Protein AF-A0A8T3YTG3-F1 (afdb_monomer_lite)

Structure (mmCIF, N/CA/C/O backbone):
data_AF-A0A8T3YTG3-F1
#
_entry.id   AF-A0A8T3YTG3-F1
#
loop_
_atom_site.group_PDB
_atom_site.id
_atom_site.type_symbol
_atom_site.label_atom_id
_atom_site.label_alt_id
_atom_site.label_comp_id
_atom_site.label_asym_id
_atom_site.label_entity_id
_atom_site.label_seq_id
_atom_site.pdbx_PDB_ins_code
_atom_site.Cartn_x
_atom_site.Cartn_y
_atom_site.Cartn_z
_atom_site.occupancy
_atom_site.B_iso_or_equiv
_atom_site.auth_seq_id
_atom_site.auth_comp_id
_atom_site.auth_asym_id
_atom_site.auth_atom_id
_atom_site.pdbx_PDB_model_num
ATOM 1 N N . MET A 1 1 ? -49.023 -26.555 63.565 1.00 47.06 1 MET A N 1
ATOM 2 C CA . MET A 1 1 ? -48.400 -25.365 62.937 1.00 47.06 1 MET A CA 1
ATOM 3 C C . MET A 1 1 ? -47.013 -25.711 62.365 1.00 47.06 1 MET A C 1
ATOM 5 O O . MET A 1 1 ? -46.009 -25.366 62.971 1.00 47.06 1 MET A O 1
ATOM 9 N N . LYS A 1 2 ? -46.933 -26.448 61.241 1.00 44.59 2 LYS A N 1
ATOM 10 C CA . LYS A 1 2 ? -45.644 -26.878 60.630 1.00 44.59 2 LYS A CA 1
ATOM 11 C C . LYS A 1 2 ? -45.551 -26.744 59.096 1.00 44.59 2 LYS A C 1
ATOM 13 O O . LYS A 1 2 ? -44.455 -26.832 58.564 1.00 44.59 2 LYS A O 1
ATOM 18 N N . ILE A 1 3 ? -46.664 -26.497 58.399 1.00 46.91 3 ILE A N 1
ATOM 19 C CA . ILE A 1 3 ? -46.746 -26.531 56.923 1.00 46.91 3 ILE A CA 1
ATOM 20 C C . ILE A 1 3 ? -46.337 -25.188 56.279 1.00 46.91 3 ILE A C 1
ATOM 22 O O . ILE A 1 3 ? -45.762 -25.158 55.195 1.00 46.91 3 ILE A O 1
ATOM 26 N N . THR A 1 4 ? -46.546 -24.063 56.969 1.00 46.50 4 THR A N 1
ATOM 27 C CA . THR A 1 4 ? -46.315 -22.708 56.431 1.00 46.50 4 THR A CA 1
ATOM 28 C C . THR A 1 4 ? -44.846 -22.311 56.249 1.00 46.50 4 THR A C 1
ATOM 30 O O . THR A 1 4 ? -44.582 -21.366 55.514 1.00 46.50 4 THR A O 1
ATOM 33 N N . LYS A 1 5 ? -43.874 -23.013 56.858 1.00 44.62 5 LYS A N 1
ATOM 34 C CA . LYS A 1 5 ? -42.444 -22.707 56.640 1.00 44.62 5 LYS A CA 1
ATOM 35 C C . LYS A 1 5 ? -41.879 -23.293 55.340 1.00 44.62 5 LYS A C 1
ATOM 37 O O . LYS A 1 5 ? -41.074 -22.621 54.712 1.00 44.62 5 LYS A O 1
ATOM 42 N N . GLN A 1 6 ? -42.311 -24.482 54.903 1.00 47.12 6 GLN A N 1
ATOM 43 C CA . GLN A 1 6 ? -41.781 -25.099 53.673 1.00 47.12 6 GLN A CA 1
ATOM 44 C C . GLN A 1 6 ? -42.196 -24.346 52.402 1.00 47.12 6 GLN A C 1
ATOM 46 O O . GLN A 1 6 ? -41.365 -24.148 51.519 1.00 47.12 6 GLN A O 1
ATOM 51 N N . PHE A 1 7 ? -43.439 -23.857 52.327 1.00 45.62 7 PHE A N 1
ATOM 52 C CA . PHE A 1 7 ? -43.899 -23.077 51.171 1.00 45.62 7 PHE A CA 1
ATOM 53 C C . PHE A 1 7 ? -43.106 -21.780 50.968 1.00 45.62 7 PHE A C 1
ATOM 55 O O . PHE A 1 7 ? -42.793 -21.435 49.831 1.00 45.62 7 PHE A O 1
ATOM 62 N N . LEU A 1 8 ? -42.730 -21.088 52.050 1.00 44.91 8 LEU A N 1
ATOM 63 C CA . LEU A 1 8 ? -41.993 -19.827 51.948 1.00 44.91 8 LEU A CA 1
ATOM 64 C C . LEU A 1 8 ? -40.559 -20.032 51.427 1.00 44.91 8 LEU A C 1
ATOM 66 O O . LEU A 1 8 ? -40.080 -19.223 50.640 1.00 44.91 8 LEU A O 1
ATOM 70 N N . THR A 1 9 ? -39.899 -21.133 51.811 1.00 47.62 9 THR A N 1
ATOM 71 C CA . THR A 1 9 ? -38.562 -21.490 51.301 1.00 47.62 9 THR A CA 1
ATOM 72 C C . THR A 1 9 ? -38.603 -21.936 49.839 1.00 47.62 9 THR A C 1
ATOM 74 O O . THR A 1 9 ? -37.709 -21.596 49.072 1.00 47.62 9 THR A O 1
ATOM 77 N N . ILE A 1 10 ? -39.648 -22.661 49.424 1.00 50.94 10 ILE A N 1
ATOM 78 C CA . ILE A 1 10 ? -39.820 -23.052 48.017 1.00 50.94 10 ILE A CA 1
ATOM 79 C C . ILE A 1 10 ? -40.062 -21.813 47.145 1.00 50.94 10 ILE A C 1
ATOM 81 O O . ILE A 1 10 ? -39.463 -21.709 46.079 1.00 50.94 10 ILE A O 1
ATOM 85 N N . PHE A 1 11 ? -40.859 -20.841 47.604 1.00 43.41 11 PHE A N 1
ATOM 86 C CA . PHE A 1 11 ? -41.099 -19.612 46.840 1.00 43.41 11 PHE A CA 1
ATOM 87 C C . PHE A 1 11 ? -39.846 -18.735 46.697 1.00 43.41 11 PHE A C 1
ATOM 89 O O . PHE A 1 11 ? -39.606 -18.214 45.610 1.00 43.41 11 PHE A O 1
ATOM 96 N N . THR A 1 12 ? -39.009 -18.600 47.736 1.00 46.00 12 THR A N 1
ATOM 97 C CA . THR A 1 12 ? -37.739 -17.863 47.599 1.00 46.00 12 THR A CA 1
ATOM 98 C C . THR A 1 12 ? -36.727 -18.598 46.724 1.00 46.00 12 THR A C 1
ATOM 100 O O . THR A 1 12 ? -36.060 -17.948 45.925 1.00 46.00 12 THR A O 1
ATOM 103 N N . ILE A 1 13 ? -36.647 -19.932 46.794 1.00 46.16 13 ILE A N 1
ATOM 104 C CA . ILE A 1 13 ? -35.801 -20.723 45.885 1.00 46.16 13 ILE A CA 1
ATOM 105 C C . ILE A 1 13 ? -36.278 -20.578 44.433 1.00 46.16 13 ILE A C 1
ATOM 107 O O . ILE A 1 13 ? -35.456 -20.339 43.552 1.00 46.16 13 ILE A O 1
ATOM 111 N N . LEU A 1 14 ? -37.589 -20.631 44.172 1.00 42.22 14 LEU A N 1
ATOM 112 C CA . LEU A 1 14 ? -38.132 -20.461 42.822 1.00 42.22 14 LEU A CA 1
ATOM 113 C C . LEU A 1 14 ? -37.836 -19.057 42.261 1.00 42.22 14 LEU A C 1
ATOM 115 O O . LEU A 1 14 ? -37.413 -18.939 41.114 1.00 42.22 14 LEU A O 1
ATOM 119 N N . PHE A 1 15 ? -37.961 -18.011 43.089 1.00 38.59 15 PHE A N 1
ATOM 120 C CA . PHE A 1 15 ? -37.660 -16.626 42.698 1.00 38.59 15 PHE A CA 1
ATOM 121 C C . PHE A 1 15 ? -36.154 -16.364 42.479 1.00 38.59 15 PHE A C 1
ATOM 123 O O . PHE A 1 15 ? -35.782 -15.496 41.686 1.00 38.59 15 PHE A O 1
ATOM 130 N N . PHE A 1 16 ? -35.275 -17.127 43.142 1.00 36.91 16 PHE A N 1
ATOM 131 C CA . PHE A 1 16 ? -33.832 -17.123 42.869 1.00 36.91 16 PHE A CA 1
ATOM 132 C C . PHE A 1 16 ? -33.464 -17.929 41.612 1.00 36.91 16 PHE A C 1
ATOM 134 O O . PHE A 1 16 ? -32.573 -17.514 40.876 1.00 36.91 16 PHE A O 1
ATOM 141 N N . ILE A 1 17 ? -34.167 -19.025 41.306 1.00 38.19 17 ILE A N 1
ATOM 142 C CA . ILE A 1 17 ? -33.949 -19.805 40.073 1.00 38.19 17 ILE A CA 1
ATOM 143 C C . ILE A 1 17 ? -34.441 -19.039 38.833 1.00 38.19 17 ILE A C 1
ATOM 145 O O . ILE A 1 17 ? -33.806 -19.114 37.785 1.00 38.19 17 ILE A O 1
ATOM 149 N N . THR A 1 18 ? -35.465 -18.184 38.946 1.00 36.81 18 THR A N 1
ATOM 150 C CA . THR A 1 18 ? -35.810 -17.203 37.892 1.00 36.81 18 THR A CA 1
ATOM 151 C C . THR A 1 18 ? -34.796 -16.057 37.743 1.00 36.81 18 THR A C 1
ATOM 153 O O . THR A 1 18 ? -34.987 -15.180 36.906 1.00 36.81 18 THR A O 1
ATOM 156 N N . LYS A 1 19 ? -33.703 -16.066 38.521 1.00 36.28 19 LYS A N 1
ATOM 157 C CA . LYS A 1 19 ? -32.483 -15.282 38.273 1.00 36.28 19 LYS A CA 1
ATOM 158 C C . LYS A 1 19 ? -31.344 -16.106 37.653 1.00 36.28 19 LYS A C 1
ATOM 160 O O . LYS A 1 19 ? -30.201 -15.650 37.642 1.00 36.28 19 LYS A O 1
ATOM 165 N N . LEU A 1 20 ? -31.656 -17.258 37.045 1.00 38.88 20 LEU A N 1
ATOM 166 C CA . LEU A 1 20 ? -30.907 -17.724 35.876 1.00 38.88 20 LEU A CA 1
ATOM 167 C C . LEU A 1 20 ? -30.764 -16.544 34.912 1.00 38.88 20 LEU A C 1
ATOM 169 O O . LEU A 1 20 ? -31.762 -15.977 34.464 1.00 38.88 20 LEU A O 1
ATOM 173 N N . ALA A 1 21 ? -29.525 -16.138 34.650 1.00 38.12 21 ALA A N 1
ATOM 174 C CA . ALA A 1 21 ? -29.268 -15.010 33.778 1.00 38.12 21 ALA A CA 1
ATOM 175 C C . ALA A 1 21 ? -29.771 -15.349 32.372 1.00 38.12 21 ALA A C 1
ATOM 177 O O . ALA A 1 21 ? -29.216 -16.217 31.699 1.00 38.12 21 ALA A O 1
ATOM 178 N N . TYR A 1 22 ? -30.793 -14.621 31.918 1.00 37.59 22 TYR A N 1
ATOM 179 C CA . TYR A 1 22 ? -31.022 -14.433 30.493 1.00 37.59 22 TYR A CA 1
ATOM 180 C C . TYR A 1 22 ? -29.794 -13.688 29.964 1.00 37.59 22 TYR A C 1
ATOM 182 O O . TYR A 1 22 ? -29.733 -12.458 29.995 1.00 37.59 22 TYR A O 1
ATOM 190 N N . ALA A 1 23 ? -28.779 -14.443 29.543 1.00 42.31 23 ALA A N 1
ATOM 191 C CA . ALA A 1 23 ? -27.712 -13.918 28.715 1.00 42.31 23 ALA A CA 1
ATOM 192 C C . ALA A 1 23 ? -28.396 -13.411 27.446 1.00 42.31 23 ALA A C 1
ATOM 194 O O . ALA A 1 23 ? -28.844 -14.207 26.621 1.00 42.31 23 ALA A O 1
ATOM 195 N N . GLN A 1 24 ? -28.580 -12.091 27.350 1.00 53.31 24 GLN A N 1
ATOM 196 C CA . GLN A 1 24 ? -29.178 -11.483 26.172 1.00 53.31 24 GLN A CA 1
ATOM 197 C C . GLN A 1 24 ? -28.275 -11.828 24.995 1.00 53.31 24 GLN A C 1
ATOM 199 O O . GLN A 1 24 ? -27.130 -11.384 24.924 1.00 53.31 24 GLN A O 1
ATOM 204 N N . THR A 1 25 ? -28.780 -12.685 24.112 1.00 66.44 25 THR A N 1
ATOM 205 C CA . THR A 1 25 ? -28.073 -13.116 22.914 1.00 66.44 25 THR A CA 1
ATOM 206 C C . THR A 1 25 ? -27.823 -11.883 22.063 1.00 66.44 25 THR A C 1
ATOM 208 O O . THR A 1 25 ? -28.763 -11.318 21.506 1.00 66.44 25 THR A O 1
ATOM 211 N N . LEU A 1 26 ? -26.564 -11.449 22.021 1.00 84.69 26 LEU A N 1
ATOM 212 C CA . LEU A 1 26 ? -26.115 -10.331 21.204 1.00 84.69 26 LEU A CA 1
ATOM 213 C C . LEU A 1 26 ? -26.542 -10.558 19.748 1.00 84.69 26 LEU A C 1
ATOM 215 O O . LEU A 1 26 ? -26.247 -11.602 19.167 1.00 84.69 26 LEU A O 1
ATOM 219 N N . ASP A 1 27 ? -27.257 -9.575 19.205 1.00 92.50 27 ASP A N 1
ATOM 220 C CA . ASP A 1 27 ? -27.875 -9.591 17.881 1.00 92.50 27 ASP A CA 1
ATOM 221 C C . ASP A 1 27 ? -27.455 -8.328 17.114 1.00 92.50 27 ASP A C 1
ATOM 223 O O . ASP A 1 27 ? -27.434 -7.227 17.675 1.00 92.50 27 ASP A O 1
ATOM 227 N N . LEU A 1 28 ? -27.112 -8.480 15.833 1.00 93.69 28 LEU A N 1
ATOM 228 C CA . LEU A 1 28 ? -26.649 -7.395 14.966 1.00 93.69 28 LEU A CA 1
ATOM 229 C C . LEU A 1 28 ? -27.681 -6.266 14.783 1.00 93.69 28 LEU A C 1
ATOM 231 O O . LEU A 1 28 ? -27.285 -5.139 14.495 1.00 93.69 28 LEU A O 1
ATOM 235 N N . SER A 1 29 ? -28.973 -6.508 15.030 1.00 92.25 29 SER A N 1
ATOM 236 C CA . SER A 1 29 ? -30.003 -5.453 15.054 1.00 92.25 29 SER A CA 1
ATOM 237 C C . SER A 1 29 ? -29.817 -4.446 16.193 1.00 92.25 29 SER A C 1
ATOM 239 O O . SER A 1 29 ? -30.365 -3.345 16.142 1.00 92.25 29 SER A O 1
ATOM 241 N N . GLY A 1 30 ? -29.007 -4.787 17.200 1.00 90.50 30 GLY A N 1
ATOM 242 C CA . GLY A 1 30 ? -28.564 -3.871 18.246 1.00 90.50 30 GLY A CA 1
ATOM 243 C C . GLY A 1 30 ? -27.401 -2.959 17.842 1.00 90.50 30 GLY A C 1
ATOM 244 O O . GLY A 1 30 ? -26.996 -2.133 18.657 1.00 90.50 30 GLY A O 1
ATOM 245 N N . TYR A 1 31 ? -26.831 -3.086 16.636 1.00 93.44 31 TYR A N 1
ATOM 246 C CA . TYR A 1 31 ? -25.684 -2.285 16.192 1.00 93.44 31 TYR A CA 1
ATOM 247 C C . TYR A 1 31 ? -26.068 -0.828 15.864 1.00 93.44 31 TYR A C 1
ATOM 249 O O . TYR A 1 31 ? -27.138 -0.582 15.304 1.00 93.44 31 TYR A O 1
ATOM 257 N N . PRO A 1 32 ? -25.215 0.172 16.176 1.00 94.00 32 PRO A N 1
ATOM 258 C CA . PRO A 1 32 ? -23.965 0.112 16.950 1.00 94.00 32 PRO A CA 1
ATOM 259 C C . PRO A 1 32 ? -24.158 0.199 18.478 1.00 94.00 32 PRO A C 1
ATOM 261 O O . PRO A 1 32 ? -23.191 0.389 19.208 1.00 94.00 32 PRO A O 1
ATOM 264 N N . GLY A 1 33 ? -25.388 0.085 18.985 1.00 92.25 33 GLY A N 1
ATOM 265 C CA . GLY A 1 33 ? -25.751 0.313 20.388 1.00 92.25 33 GLY A CA 1
ATOM 266 C C . GLY A 1 33 ? -25.010 -0.544 21.423 1.00 92.25 33 GLY A C 1
ATOM 267 O O . GLY A 1 33 ? -24.739 -0.040 22.508 1.00 92.25 33 GLY A O 1
ATOM 268 N N . MET A 1 34 ? -24.595 -1.779 21.104 1.00 92.38 34 MET A N 1
ATOM 269 C CA . MET A 1 34 ? -23.762 -2.590 22.019 1.00 92.38 34 MET A CA 1
ATOM 270 C C . MET A 1 34 ? -22.355 -2.010 22.266 1.00 92.38 34 MET A C 1
ATOM 272 O O . MET A 1 34 ? -21.657 -2.429 23.190 1.00 92.38 34 MET A O 1
ATOM 276 N N . PHE A 1 35 ? -21.946 -1.030 21.458 1.00 94.75 35 PHE A N 1
ATOM 277 C CA . PHE A 1 35 ? -20.696 -0.288 21.590 1.00 94.75 35 PHE A CA 1
ATOM 278 C C . PHE A 1 35 ? -20.887 1.108 22.196 1.00 94.75 35 PHE A C 1
ATOM 280 O O . PHE A 1 35 ? -19.956 1.904 22.172 1.00 94.75 35 PHE A O 1
ATOM 287 N N . VAL A 1 36 ? -22.063 1.427 22.746 1.00 92.75 36 VAL A N 1
ATOM 288 C CA . VAL A 1 36 ? -22.362 2.741 23.336 1.00 92.75 36 VAL A CA 1
ATOM 289 C C . VAL A 1 36 ? -22.546 2.600 24.847 1.00 92.75 36 VAL A C 1
ATOM 291 O O . VAL A 1 36 ? -23.324 1.770 25.316 1.00 92.75 36 VAL A O 1
ATOM 294 N N . ARG A 1 37 ? -21.823 3.405 25.632 1.00 89.38 37 ARG A N 1
ATOM 295 C CA . ARG A 1 37 ? -21.973 3.459 27.096 1.00 89.38 37 ARG A CA 1
ATOM 296 C C . ARG A 1 37 ? -23.214 4.262 27.502 1.00 89.38 37 ARG A C 1
ATOM 298 O O . ARG A 1 37 ? -23.801 4.993 26.710 1.00 89.38 37 ARG A O 1
ATOM 305 N N . SER A 1 38 ? -23.585 4.184 28.780 1.00 87.38 38 SER A N 1
ATOM 306 C CA . SER A 1 38 ? -24.724 4.918 29.359 1.00 87.38 38 SER A CA 1
ATOM 307 C C . SER A 1 38 ? -24.604 6.449 29.314 1.00 87.38 38 SER A C 1
ATOM 309 O O . SER A 1 38 ? -25.601 7.134 29.512 1.00 87.38 38 SER A O 1
ATOM 311 N N . ASP A 1 39 ? -23.405 6.985 29.075 1.00 88.00 39 ASP A N 1
ATOM 312 C CA . ASP A 1 39 ? -23.129 8.413 28.862 1.00 88.00 39 ASP A CA 1
ATOM 313 C C . ASP A 1 39 ? -23.199 8.833 27.375 1.00 88.00 39 ASP A C 1
ATOM 315 O O . ASP A 1 39 ? -22.987 9.999 27.051 1.00 88.00 39 ASP A O 1
ATOM 319 N N . GLY A 1 40 ? -23.499 7.896 26.468 1.00 85.69 40 GLY A N 1
ATOM 320 C CA . GLY A 1 40 ? -23.516 8.108 25.020 1.00 85.69 40 GLY A CA 1
ATOM 321 C C . GLY A 1 40 ? -22.152 7.974 24.333 1.00 85.69 40 GLY A C 1
ATOM 322 O O . GLY A 1 40 ? -22.097 8.069 23.107 1.00 85.69 40 GLY A O 1
ATOM 323 N N . THR A 1 41 ? -21.060 7.732 25.070 1.00 88.12 41 THR A N 1
ATOM 324 C CA . THR A 1 41 ? -19.722 7.572 24.477 1.00 88.12 41 THR A CA 1
ATOM 325 C C . THR A 1 41 ? -19.577 6.239 23.749 1.00 88.12 41 THR A C 1
ATOM 327 O O . THR A 1 41 ? -20.058 5.199 24.210 1.00 88.12 41 THR A O 1
ATOM 330 N N . PHE A 1 42 ? -18.883 6.262 22.609 1.00 92.56 42 PHE A N 1
ATOM 331 C CA . PHE A 1 42 ? -18.508 5.043 21.900 1.00 92.56 42 PHE A CA 1
ATOM 332 C C . PHE A 1 42 ? -17.397 4.292 22.655 1.00 92.56 42 PHE A C 1
ATOM 334 O O . PHE A 1 42 ? -16.523 4.882 23.292 1.00 92.56 42 PHE A O 1
ATOM 341 N N . ASN A 1 43 ? -17.473 2.967 22.617 1.00 93.19 43 ASN A N 1
ATOM 342 C CA . ASN A 1 43 ? -16.681 2.041 23.412 1.00 93.19 43 ASN A CA 1
ATOM 343 C C . ASN A 1 43 ? -16.514 0.726 22.642 1.00 93.19 43 ASN A C 1
ATOM 345 O O . ASN A 1 43 ? -17.156 -0.280 22.952 1.00 93.19 43 ASN A O 1
ATOM 349 N N . ALA A 1 44 ? -15.641 0.757 21.642 1.00 93.94 44 ALA A N 1
ATOM 350 C CA . ALA A 1 44 ? -14.981 -0.397 21.045 1.00 93.94 44 ALA A CA 1
ATOM 351 C C . ALA A 1 44 ? -13.590 0.033 20.563 1.00 93.94 44 ALA A C 1
ATOM 353 O O . ALA A 1 44 ? -13.367 1.220 20.333 1.00 93.94 44 ALA A O 1
ATOM 354 N N . ILE A 1 45 ? -12.673 -0.918 20.392 1.00 94.38 45 ILE A N 1
ATOM 355 C CA . ILE A 1 45 ? -11.455 -0.696 19.606 1.00 94.38 45 ILE A CA 1
ATOM 356 C C . ILE A 1 45 ? -11.627 -1.248 18.191 1.00 94.38 45 ILE A C 1
ATOM 358 O O . ILE A 1 45 ? -12.293 -2.264 17.980 1.00 94.38 45 ILE A O 1
ATOM 362 N N . PHE A 1 46 ? -10.994 -0.582 17.234 1.00 94.62 46 PHE A N 1
ATOM 363 C CA . PHE A 1 46 ? -10.929 -1.002 15.840 1.00 94.62 46 PHE A CA 1
ATOM 364 C C . PHE A 1 46 ? -9.638 -1.795 15.625 1.00 94.62 46 PHE A C 1
ATOM 366 O O . PHE A 1 46 ? -8.562 -1.286 15.931 1.00 94.62 46 PHE A O 1
ATOM 373 N N . VAL A 1 47 ? -9.721 -3.037 15.139 1.00 94.06 47 VAL A N 1
ATOM 374 C CA . VAL A 1 47 ? -8.547 -3.920 14.985 1.00 94.06 47 VAL A CA 1
ATOM 375 C C . VAL A 1 47 ? -8.434 -4.496 13.581 1.00 94.06 47 VAL A C 1
ATOM 377 O O . VAL A 1 47 ? -9.342 -5.189 13.122 1.00 94.06 47 VAL A O 1
ATOM 380 N N . VAL A 1 48 ? -7.306 -4.263 12.921 1.00 91.25 48 VAL A N 1
ATOM 381 C CA . VAL A 1 48 ? -7.012 -4.777 11.579 1.00 91.25 48 VAL A CA 1
ATOM 382 C C . VAL A 1 48 ? -5.783 -5.689 11.601 1.00 91.25 48 VAL A C 1
ATOM 384 O O . VAL A 1 48 ? -4.961 -5.600 12.512 1.00 91.25 48 VAL A O 1
ATOM 387 N N . GLY A 1 49 ? -5.669 -6.600 10.636 1.00 85.25 49 GLY A N 1
ATOM 388 C CA . GLY A 1 49 ? -4.539 -7.529 10.560 1.00 85.25 49 GLY A CA 1
ATOM 389 C C . GLY A 1 49 ? -3.190 -6.836 10.353 1.00 85.25 49 GLY A C 1
ATOM 390 O O . GLY A 1 49 ? -3.097 -5.836 9.643 1.00 85.25 49 GLY A O 1
ATOM 391 N N . ASP A 1 50 ? -2.127 -7.389 10.937 1.00 75.69 50 ASP A N 1
ATOM 392 C CA . ASP A 1 50 ? -0.759 -6.884 10.747 1.00 75.69 50 ASP A CA 1
ATOM 393 C C . ASP A 1 50 ? -0.324 -6.984 9.274 1.00 75.69 50 ASP A C 1
ATOM 395 O O . ASP A 1 50 ? 0.345 -6.091 8.759 1.00 75.69 50 ASP A O 1
ATOM 399 N N . TYR A 1 51 ? -0.798 -8.016 8.569 1.00 71.50 51 TYR A N 1
ATOM 400 C CA . TYR A 1 51 ? -0.582 -8.240 7.133 1.00 71.50 51 TYR A CA 1
ATOM 401 C C . TYR A 1 51 ? -1.853 -7.991 6.304 1.00 71.50 51 TYR A C 1
ATOM 403 O O . TYR A 1 51 ? -2.094 -8.674 5.311 1.00 71.50 51 TYR A O 1
ATOM 411 N N . ALA A 1 52 ? -2.711 -7.069 6.751 1.00 76.31 52 ALA A N 1
ATOM 412 C CA . ALA A 1 52 ? -3.990 -6.804 6.103 1.00 76.31 52 ALA A CA 1
ATOM 413 C C . ALA A 1 52 ? -3.849 -6.169 4.711 1.00 76.31 52 ALA A C 1
ATOM 415 O O . ALA A 1 52 ? -2.982 -5.321 4.486 1.00 76.31 52 ALA A O 1
ATOM 416 N N . GLY A 1 53 ? -4.753 -6.544 3.803 1.00 72.94 53 GLY A N 1
ATOM 417 C CA . GLY A 1 53 ? -4.872 -5.924 2.481 1.00 72.94 53 GLY A CA 1
ATOM 418 C C . GLY A 1 53 ? -5.298 -4.456 2.577 1.00 72.94 53 GLY A C 1
ATOM 419 O O . GLY A 1 53 ? -6.019 -4.060 3.497 1.00 72.94 53 GLY A O 1
ATOM 420 N N . SER A 1 54 ? -4.875 -3.618 1.627 1.00 70.94 54 SER A N 1
ATOM 421 C CA . SER A 1 54 ? -5.189 -2.180 1.648 1.00 70.94 54 SER A CA 1
ATOM 422 C C . SER A 1 54 ? -6.702 -1.904 1.572 1.00 70.94 54 SER A C 1
ATOM 424 O O . SER A 1 54 ? -7.183 -0.933 2.161 1.00 70.94 54 SER A O 1
ATOM 426 N N . GLY A 1 55 ? -7.480 -2.800 0.955 1.00 75.75 55 GLY A N 1
ATOM 427 C CA . GLY A 1 55 ? -8.939 -2.793 0.993 1.00 75.75 55 GLY A CA 1
ATOM 428 C C . GLY A 1 55 ? -9.534 -3.286 2.317 1.00 75.75 55 GLY A C 1
ATOM 429 O O . GLY A 1 55 ? -10.546 -2.729 2.738 1.00 75.75 55 GLY A O 1
ATOM 430 N N . GLU A 1 56 ? -8.905 -4.235 3.030 1.00 84.44 56 GLU A N 1
ATOM 431 C CA . GLU A 1 56 ? -9.311 -4.602 4.404 1.00 84.44 56 GLU A CA 1
ATOM 432 C C . GLU A 1 56 ? -9.205 -3.388 5.353 1.00 84.44 56 GLU A C 1
ATOM 434 O O . GLU A 1 56 ? -10.078 -3.182 6.200 1.00 84.44 56 GLU A O 1
ATOM 439 N N . VAL A 1 57 ? -8.185 -2.531 5.198 1.00 77.44 57 VAL A N 1
ATOM 440 C CA . VAL A 1 57 ? -8.029 -1.347 6.067 1.00 77.44 57 VAL A CA 1
ATOM 441 C C . VAL A 1 57 ? -8.811 -0.113 5.585 1.00 77.44 57 VAL A C 1
ATOM 443 O O . VAL A 1 57 ? -9.262 0.674 6.418 1.00 77.44 57 VAL A O 1
ATOM 446 N N . ILE A 1 58 ? -9.091 0.040 4.283 1.00 82.25 58 ILE A N 1
ATOM 447 C CA . ILE A 1 58 ? -10.112 1.007 3.829 1.00 82.25 58 ILE A CA 1
ATOM 448 C C . ILE A 1 58 ? -11.496 0.617 4.355 1.00 82.25 58 ILE A C 1
ATOM 450 O O . ILE A 1 58 ? -12.203 1.475 4.877 1.00 82.25 58 ILE A O 1
ATOM 454 N N . ALA A 1 59 ? -11.850 -0.670 4.312 1.00 88.88 59 ALA A N 1
ATOM 455 C CA . ALA A 1 59 ? -13.090 -1.187 4.883 1.00 88.88 59 ALA A CA 1
ATOM 456 C C . ALA A 1 59 ? -13.213 -0.857 6.387 1.00 88.88 59 ALA A C 1
ATOM 458 O O . ALA A 1 59 ? -14.281 -0.455 6.849 1.00 88.88 59 ALA A O 1
ATOM 459 N N . MET A 1 60 ? -12.108 -0.928 7.141 1.00 89.56 60 MET A N 1
ATOM 460 C CA . MET A 1 60 ? -12.047 -0.416 8.517 1.00 89.56 60 MET A CA 1
ATOM 461 C C . MET A 1 60 ? -12.278 1.102 8.594 1.00 89.56 60 MET A C 1
ATOM 463 O O . MET A 1 60 ? -13.032 1.574 9.445 1.00 89.56 60 MET A O 1
ATOM 467 N N . SER A 1 61 ? -11.642 1.882 7.719 1.00 84.38 61 SER A N 1
ATOM 468 C CA . SER A 1 61 ? -11.754 3.342 7.724 1.00 84.38 61 SER A CA 1
ATOM 469 C C . SER A 1 61 ? -13.170 3.840 7.398 1.00 84.38 61 SER A C 1
ATOM 471 O O . SER A 1 61 ? -13.658 4.737 8.087 1.00 84.38 61 SER A O 1
ATOM 473 N N . ASP A 1 62 ? -13.864 3.221 6.436 1.00 85.06 62 ASP A N 1
ATOM 474 C CA . ASP A 1 62 ? -15.269 3.519 6.116 1.00 85.06 62 ASP A CA 1
ATOM 475 C C . ASP A 1 62 ? -16.186 3.274 7.345 1.00 85.06 62 ASP A C 1
ATOM 477 O O . ASP A 1 62 ? -17.055 4.099 7.653 1.00 85.06 62 ASP A O 1
ATOM 481 N N . ILE A 1 63 ? -15.942 2.205 8.124 1.00 90.12 63 ILE A N 1
ATOM 482 C CA . ILE A 1 63 ? -16.649 1.931 9.394 1.00 90.12 63 ILE A CA 1
ATOM 483 C C . ILE A 1 63 ? -16.337 3.001 10.456 1.00 90.12 63 ILE A C 1
ATOM 485 O O . ILE A 1 63 ? -17.257 3.500 11.111 1.00 90.12 63 ILE A O 1
ATOM 489 N N . ILE A 1 64 ? -15.064 3.379 10.625 1.00 87.12 64 ILE A N 1
ATOM 490 C CA . ILE A 1 64 ? -14.646 4.418 11.582 1.00 87.12 64 ILE A CA 1
ATOM 491 C C . ILE A 1 64 ? -15.340 5.746 11.262 1.00 87.12 64 ILE A C 1
ATOM 493 O O . ILE A 1 64 ? -15.966 6.322 12.151 1.00 87.12 64 ILE A O 1
ATOM 497 N N . VAL A 1 65 ? -15.316 6.200 10.002 1.00 82.25 65 VAL A N 1
ATOM 498 C CA . VAL A 1 65 ? -15.982 7.443 9.567 1.00 82.25 65 VAL A CA 1
ATOM 499 C C . VAL A 1 65 ? -17.483 7.395 9.848 1.00 82.25 65 VAL A C 1
ATOM 501 O O . VAL A 1 65 ? -18.035 8.344 10.409 1.00 82.25 65 VAL A O 1
ATOM 504 N N . SER A 1 66 ? -18.150 6.284 9.518 1.00 84.69 66 SER A N 1
ATOM 505 C CA . SER A 1 66 ? -19.586 6.110 9.766 1.00 84.69 66 SER A CA 1
ATOM 506 C C . SER A 1 66 ? -19.967 6.251 11.243 1.00 84.69 66 SER A C 1
ATOM 508 O O . SER A 1 66 ? -21.033 6.786 11.558 1.00 84.69 66 SER A O 1
ATOM 510 N N . LEU A 1 67 ? -19.108 5.791 12.155 1.00 87.81 67 LEU A N 1
ATOM 511 C CA . LEU A 1 67 ? -19.332 5.892 13.595 1.00 87.81 67 LEU A CA 1
ATOM 512 C C . LEU A 1 67 ? -18.915 7.267 14.138 1.00 87.81 67 LEU A C 1
ATOM 514 O O . LEU A 1 67 ? -19.625 7.826 14.978 1.00 87.81 67 LEU A O 1
ATOM 518 N N . GLN A 1 68 ? -17.835 7.855 13.614 1.00 82.62 68 GLN A N 1
ATOM 519 C CA . GLN A 1 68 ? -17.352 9.196 13.964 1.00 82.62 68 GLN A CA 1
ATOM 520 C C . GLN A 1 68 ? -18.424 10.267 13.693 1.00 82.62 68 GLN A C 1
ATOM 522 O O . GLN A 1 68 ? -18.651 11.150 14.522 1.00 82.62 68 GLN A O 1
ATOM 527 N N . GLN A 1 69 ? -19.164 10.136 12.583 1.00 76.12 69 GLN A N 1
ATOM 528 C CA . GLN A 1 69 ? -20.320 10.984 12.250 1.00 76.12 69 GLN A CA 1
ATOM 529 C C . GLN A 1 69 ? -21.434 10.955 13.313 1.00 76.12 69 GLN A C 1
ATOM 531 O O . GLN A 1 69 ? -22.145 11.945 13.482 1.00 76.12 69 GLN A O 1
ATOM 536 N N . ARG A 1 70 ? -21.606 9.833 14.030 1.00 81.56 70 ARG A N 1
ATOM 537 C CA . ARG A 1 70 ? -22.684 9.642 15.015 1.00 81.56 70 ARG A CA 1
ATOM 538 C C . ARG A 1 70 ? -22.257 9.917 16.460 1.00 81.56 70 ARG A C 1
ATOM 540 O O . ARG A 1 70 ? -23.098 10.331 17.255 1.00 81.56 70 ARG A O 1
ATOM 547 N N . PHE A 1 71 ? -20.994 9.671 16.807 1.00 84.81 71 PHE A N 1
ATOM 548 C CA . PHE A 1 71 ? -20.512 9.675 18.197 1.00 84.81 71 PHE A CA 1
ATOM 549 C C . PHE A 1 71 ? -19.362 10.657 18.478 1.00 84.81 71 PHE A C 1
ATOM 551 O O . PHE A 1 71 ? -18.931 10.775 19.624 1.00 84.81 71 PHE A O 1
ATOM 558 N N . GLY A 1 72 ? -18.859 11.380 17.473 1.00 80.31 72 GLY A N 1
ATOM 559 C CA . GLY A 1 72 ? -17.670 12.218 17.626 1.00 80.31 72 GLY A CA 1
ATOM 560 C C . GLY A 1 72 ? -16.400 11.367 17.626 1.00 80.31 72 GLY A C 1
ATOM 561 O O . GLY A 1 72 ? -16.198 10.572 16.717 1.00 80.31 72 GLY A O 1
ATOM 562 N N . ASN A 1 73 ? -15.520 11.524 18.617 1.00 78.44 73 ASN A N 1
ATOM 563 C CA . ASN A 1 73 ? -14.301 10.713 18.687 1.00 78.44 73 ASN A CA 1
ATOM 564 C C . ASN A 1 73 ? -14.636 9.265 19.096 1.00 78.44 73 ASN A C 1
ATOM 566 O O . ASN A 1 73 ? -15.110 9.028 20.207 1.00 78.44 73 ASN A O 1
ATOM 570 N N . VAL A 1 74 ? -14.366 8.314 18.198 1.00 84.00 74 VAL A N 1
ATOM 571 C CA . VAL A 1 74 ? -14.617 6.873 18.385 1.00 84.00 74 VAL A CA 1
ATOM 572 C C . VAL A 1 74 ? -13.358 6.067 18.730 1.00 84.00 74 VAL A C 1
ATOM 574 O O . VAL A 1 74 ? -13.458 4.871 18.985 1.00 84.00 74 VAL A O 1
ATOM 577 N N . GLY A 1 75 ? -12.189 6.710 18.787 1.00 78.12 75 GLY A N 1
ATOM 578 C CA . GLY A 1 75 ? -10.889 6.048 18.912 1.00 78.12 75 GLY A CA 1
ATOM 579 C C . GLY A 1 75 ? -10.283 5.651 17.561 1.00 78.12 75 GLY A C 1
ATOM 580 O O . GLY A 1 75 ? -10.948 5.664 16.526 1.00 78.12 75 GLY A O 1
ATOM 581 N N . THR A 1 76 ? -8.990 5.323 17.572 1.00 75.00 76 THR A N 1
ATOM 582 C CA . THR A 1 76 ? -8.218 4.994 16.365 1.00 75.00 76 THR A CA 1
ATOM 583 C C . THR A 1 76 ? -8.079 3.484 16.152 1.00 75.00 76 THR A C 1
ATOM 585 O O . THR A 1 76 ? -8.441 2.678 17.018 1.00 75.00 76 THR A O 1
ATOM 588 N N . ALA A 1 77 ? -7.595 3.091 14.970 1.00 87.19 77 ALA A N 1
ATOM 589 C CA . ALA A 1 77 ? -7.330 1.695 14.653 1.00 87.19 77 ALA A CA 1
ATOM 590 C C . ALA A 1 77 ? -6.044 1.176 15.314 1.00 87.19 77 ALA A C 1
ATOM 592 O O . ALA A 1 77 ? -5.107 1.921 15.602 1.00 87.19 77 ALA A O 1
ATOM 593 N N . LYS A 1 78 ? -6.010 -0.139 15.522 1.00 89.31 78 LYS A N 1
ATOM 594 C CA . LYS A 1 78 ? -4.863 -0.895 16.019 1.00 89.31 78 LYS A CA 1
ATOM 595 C C . LYS A 1 78 ? -4.532 -2.048 15.088 1.00 89.31 78 LYS A C 1
ATOM 597 O O . LYS A 1 78 ? -5.433 -2.655 14.505 1.00 89.31 78 LYS A O 1
ATOM 602 N N . LEU A 1 79 ? -3.251 -2.382 15.014 1.00 87.00 79 LEU A N 1
ATOM 603 C CA . LEU A 1 79 ? -2.793 -3.636 14.423 1.00 87.00 79 LEU A CA 1
ATOM 604 C C . LEU A 1 79 ? -3.132 -4.812 15.354 1.00 87.00 79 LEU A C 1
ATOM 606 O O . LEU A 1 79 ? -3.240 -4.635 16.572 1.00 87.00 79 LEU A O 1
ATOM 610 N N . ALA A 1 80 ? -3.310 -6.016 14.811 1.00 88.44 80 ALA A N 1
ATOM 611 C CA . ALA A 1 80 ? -3.698 -7.173 15.616 1.00 88.44 80 ALA A CA 1
ATOM 612 C C . ALA A 1 80 ? -2.614 -7.555 16.643 1.00 88.44 80 ALA A C 1
ATOM 614 O O . ALA A 1 80 ? -2.970 -7.935 17.760 1.00 88.44 80 ALA A O 1
ATOM 615 N N . SER A 1 81 ? -1.326 -7.338 16.355 1.00 84.81 81 SER A N 1
ATOM 616 C CA . SER A 1 81 ? -0.226 -7.468 17.329 1.00 84.81 81 SER A CA 1
ATOM 617 C C . SER A 1 81 ? -0.314 -6.515 18.534 1.00 84.81 81 SER A C 1
ATOM 619 O O . SER A 1 81 ? 0.112 -6.883 19.626 1.00 84.81 81 SER A O 1
ATOM 621 N N . GLU A 1 82 ? -0.938 -5.335 18.412 1.00 86.56 82 GLU A N 1
ATOM 622 C CA . GLU A 1 82 ? -1.150 -4.406 19.544 1.00 86.56 82 GLU A CA 1
ATOM 623 C C . GLU A 1 82 ? -2.211 -4.903 20.548 1.00 86.56 82 GLU A C 1
ATOM 625 O O . GLU A 1 82 ? -2.407 -4.306 21.612 1.00 86.56 82 GLU A O 1
ATOM 630 N N . VAL A 1 83 ? -2.942 -5.963 20.194 1.00 91.88 83 VAL A N 1
ATOM 631 C CA . VAL A 1 83 ? -4.053 -6.540 20.971 1.00 91.88 83 VAL A CA 1
ATOM 632 C C . VAL A 1 83 ? -3.805 -8.019 21.290 1.00 91.88 83 VAL A C 1
ATOM 634 O O . VAL A 1 83 ? -4.217 -8.489 22.350 1.00 91.88 83 VAL A O 1
ATOM 637 N N . CYS A 1 84 ? -3.093 -8.726 20.411 1.00 88.12 84 CYS A N 1
ATOM 638 C CA . CYS A 1 84 ? -2.583 -10.090 20.535 1.00 88.12 84 CYS A CA 1
ATOM 639 C C . CYS A 1 84 ? -1.058 -10.126 20.272 1.00 88.12 84 CYS A C 1
ATOM 641 O O . CYS A 1 84 ? -0.633 -10.710 19.275 1.00 88.12 84 CYS A O 1
ATOM 643 N N . PRO A 1 85 ? -0.207 -9.575 21.161 1.00 74.88 85 PRO A N 1
ATOM 644 C CA . PRO A 1 85 ? 1.257 -9.664 21.035 1.00 74.88 85 PRO A CA 1
ATOM 645 C C . PRO A 1 85 ? 1.812 -11.100 21.141 1.00 74.88 85 PRO A C 1
ATOM 647 O O . PRO A 1 85 ? 2.991 -11.333 20.893 1.00 74.88 85 PRO A O 1
ATOM 650 N N . GLY A 1 86 ? 0.975 -12.080 21.495 1.00 69.12 86 GLY A N 1
ATOM 651 C CA . GLY A 1 86 ? 1.303 -13.503 21.459 1.00 69.12 86 GLY A CA 1
ATOM 652 C C . GLY A 1 86 ? 0.057 -14.385 21.623 1.00 69.12 86 GLY A C 1
ATOM 653 O O . GLY A 1 86 ? -0.984 -13.900 22.078 1.00 69.12 86 GLY A O 1
ATOM 654 N N . PRO A 1 87 ? 0.137 -15.695 21.313 1.00 58.56 87 PRO A N 1
ATOM 655 C CA . PRO A 1 87 ? -1.027 -16.593 21.230 1.00 58.56 87 PRO A CA 1
ATOM 656 C C . PRO A 1 87 ? -1.804 -16.755 22.550 1.00 58.56 87 PRO A C 1
ATOM 658 O O . PRO A 1 87 ? -3.008 -17.020 22.540 1.00 58.56 87 PRO A O 1
ATOM 661 N N . ASN A 1 88 ? -1.136 -16.545 23.689 1.00 69.56 88 ASN A N 1
ATOM 662 C CA . ASN A 1 88 ? -1.732 -16.560 25.030 1.00 69.56 88 ASN A CA 1
ATOM 663 C C . ASN A 1 88 ? -1.858 -15.158 25.662 1.00 69.56 88 ASN A C 1
ATOM 665 O O . ASN A 1 88 ? -2.205 -15.050 26.834 1.00 69.56 88 ASN A O 1
ATOM 669 N N . GLN A 1 89 ? -1.591 -14.086 24.906 1.00 80.12 89 GLN A N 1
ATOM 670 C CA . GLN A 1 89 ? -1.547 -12.697 25.392 1.00 80.12 89 GLN A CA 1
ATOM 671 C C . GLN A 1 89 ? -2.579 -11.778 24.703 1.00 80.12 89 GLN A C 1
ATOM 673 O O . GLN A 1 89 ? -2.434 -10.561 24.698 1.00 80.12 89 GLN A O 1
ATOM 678 N N . CYS A 1 90 ? -3.646 -12.348 24.137 1.00 85.56 90 CYS A N 1
ATOM 679 C CA . CYS A 1 90 ? -4.740 -11.591 23.526 1.00 85.56 90 CYS A CA 1
ATOM 680 C C . CYS A 1 90 ? -5.638 -10.892 24.561 1.00 85.56 90 CYS A C 1
ATOM 682 O O . CYS A 1 90 ? -6.393 -11.556 25.279 1.00 85.56 90 CYS A O 1
ATOM 684 N N . ASN A 1 91 ? -5.653 -9.557 24.582 1.00 91.75 91 ASN A N 1
ATOM 685 C CA . ASN A 1 91 ? -6.615 -8.794 25.378 1.00 91.75 91 ASN A CA 1
ATOM 686 C C . ASN A 1 91 ? -7.973 -8.686 24.661 1.00 91.75 91 ASN A C 1
ATOM 688 O O . ASN A 1 91 ? -8.292 -7.677 24.032 1.00 91.75 91 ASN A O 1
ATOM 692 N N . LEU A 1 92 ? -8.789 -9.733 24.793 1.00 93.44 92 LEU A N 1
ATOM 693 C CA . LEU A 1 92 ? -10.169 -9.767 24.294 1.00 93.44 92 LEU A CA 1
ATOM 694 C C . LEU A 1 92 ? -11.217 -9.294 25.323 1.00 93.44 92 LEU A C 1
ATOM 696 O O . LEU A 1 92 ? -12.409 -9.290 25.023 1.00 93.44 92 LEU A O 1
ATOM 700 N N . ASN A 1 93 ? -10.802 -8.857 26.519 1.00 94.00 93 ASN A N 1
ATOM 701 C CA . ASN A 1 93 ? -11.690 -8.340 27.574 1.00 94.00 93 ASN A CA 1
ATOM 702 C C . ASN A 1 93 ? -12.054 -6.859 27.338 1.00 94.00 93 ASN A C 1
ATOM 704 O O . ASN A 1 93 ? -11.930 -6.014 28.223 1.00 94.00 93 ASN A O 1
ATOM 708 N N . GLN A 1 94 ? -12.453 -6.552 26.109 1.00 94.50 94 GLN A N 1
ATOM 709 C CA . GLN A 1 94 ? -12.868 -5.239 25.629 1.00 94.50 94 GLN A CA 1
ATOM 710 C C . GLN A 1 94 ? -13.780 -5.424 24.413 1.00 94.50 94 GLN A C 1
ATOM 712 O O . GLN A 1 94 ? -13.739 -6.464 23.754 1.00 94.50 94 GLN A O 1
ATOM 717 N N . ASN A 1 95 ? -14.597 -4.421 24.106 1.00 95.81 95 ASN A N 1
ATOM 718 C CA . ASN A 1 95 ? -15.403 -4.406 22.887 1.00 95.81 95 ASN A CA 1
ATOM 719 C C . ASN A 1 95 ? -14.502 -4.213 21.655 1.00 95.81 95 ASN A C 1
ATOM 721 O O . ASN A 1 95 ? -13.608 -3.365 21.677 1.00 95.81 95 ASN A O 1
ATOM 725 N N . ILE A 1 96 ? -14.750 -4.962 20.580 1.00 96.88 96 ILE A N 1
ATOM 726 C CA . ILE A 1 96 ? -13.900 -4.983 19.377 1.00 96.88 96 ILE A CA 1
ATOM 727 C C . ILE A 1 96 ? -14.772 -4.927 18.120 1.00 96.88 96 ILE A C 1
ATOM 729 O O . ILE A 1 96 ? -15.758 -5.655 18.008 1.00 96.88 96 ILE A O 1
ATOM 733 N N . ILE A 1 97 ? -14.370 -4.112 17.149 1.00 97.31 97 ILE A N 1
ATOM 734 C CA . ILE A 1 97 ? -14.746 -4.276 15.743 1.00 97.31 97 ILE A CA 1
ATOM 735 C C . ILE A 1 97 ? -13.460 -4.638 15.007 1.00 97.31 97 ILE A C 1
ATOM 737 O O . ILE A 1 97 ? -12.535 -3.829 14.938 1.00 97.31 97 ILE A O 1
ATOM 741 N N . SER A 1 98 ? -13.375 -5.867 14.501 1.00 96.19 98 SER A N 1
ATOM 742 C CA . SER A 1 98 ? -12.207 -6.349 13.775 1.00 96.19 98 SER A CA 1
ATOM 743 C C . SER A 1 98 ? -12.519 -6.560 12.301 1.00 96.19 98 SER A C 1
ATOM 745 O O . SER A 1 98 ? -13.603 -7.030 11.955 1.00 96.19 98 SER A O 1
ATOM 747 N N . VAL A 1 99 ? -11.577 -6.189 11.435 1.00 94.44 99 VAL A N 1
ATOM 748 C CA . VAL A 1 99 ? -11.723 -6.292 9.979 1.00 94.44 99 VAL A CA 1
ATOM 749 C C . VAL A 1 99 ? -10.594 -7.142 9.404 1.00 94.44 99 VAL A C 1
ATOM 751 O O . VAL A 1 99 ? -9.456 -7.099 9.881 1.00 94.44 99 VAL A O 1
ATOM 754 N N . GLY A 1 100 ? -10.942 -7.930 8.393 1.00 89.69 100 GLY A N 1
ATOM 755 C CA . GLY A 1 100 ? -10.055 -8.826 7.668 1.00 89.69 100 GLY A CA 1
ATOM 756 C C . GLY A 1 100 ? -10.162 -10.291 8.091 1.00 89.69 100 GLY A C 1
ATOM 757 O O . GLY A 1 100 ? -10.801 -10.628 9.092 1.00 89.69 100 GLY A O 1
ATOM 758 N N . SER A 1 101 ? -9.572 -11.174 7.287 1.00 84.50 101 SER A N 1
ATOM 759 C CA . SER A 1 101 ? -9.643 -12.636 7.457 1.00 84.50 101 SER A CA 1
ATOM 760 C C . SER A 1 101 ? -8.934 -13.157 8.722 1.00 84.50 101 SER A C 1
ATOM 762 O O . SER A 1 101 ? -8.044 -12.510 9.272 1.00 84.50 101 SER A O 1
ATOM 764 N N . SER A 1 102 ? -9.238 -14.388 9.159 1.00 85.94 102 SER A N 1
ATOM 765 C CA . SER A 1 102 ? -8.454 -15.046 10.222 1.00 85.94 102 SER A CA 1
ATOM 766 C C . SER A 1 102 ? -7.017 -15.391 9.789 1.00 85.94 102 SER A C 1
ATOM 768 O O . SER A 1 102 ? -6.235 -15.818 10.635 1.00 85.94 102 SER A O 1
ATOM 770 N N . CYS A 1 103 ? -6.672 -15.233 8.503 1.00 75.31 103 CYS A N 1
ATOM 771 C CA . CYS A 1 103 ? -5.336 -15.493 7.961 1.00 75.31 103 CYS A CA 1
ATOM 772 C C . CYS A 1 103 ? -4.381 -14.304 8.189 1.00 75.31 103 CYS A C 1
ATOM 774 O O . CYS A 1 103 ? -3.230 -14.508 8.562 1.00 75.31 103 CYS A O 1
ATOM 776 N N . SER A 1 104 ? -4.861 -13.067 7.996 1.00 75.12 104 SER A N 1
ATOM 777 C CA . SER A 1 104 ? -4.082 -11.825 8.171 1.00 75.12 104 SER A CA 1
ATOM 778 C C . SER A 1 104 ? -4.195 -11.223 9.580 1.00 75.12 104 SER A C 1
ATOM 780 O O . SER A 1 104 ? -3.366 -10.396 9.967 1.00 75.12 104 SER A O 1
ATOM 782 N N . ASN A 1 105 ? -5.216 -11.613 10.353 1.00 87.19 105 ASN A N 1
ATOM 783 C CA . ASN A 1 105 ? -5.603 -10.960 11.603 1.00 87.19 105 ASN A CA 1
ATOM 784 C C . ASN A 1 105 ? -5.748 -11.961 12.771 1.00 87.19 105 ASN A C 1
ATOM 786 O O . ASN A 1 105 ? -6.742 -12.686 12.897 1.00 87.19 105 ASN A O 1
ATOM 790 N N . ALA A 1 106 ? -4.765 -11.947 13.680 1.00 88.06 106 ALA A N 1
ATOM 791 C CA . ALA A 1 106 ? -4.716 -12.814 14.861 1.00 88.06 106 ALA A CA 1
ATOM 792 C C . ALA A 1 106 ? -5.886 -12.596 15.842 1.00 88.06 106 ALA A C 1
ATOM 794 O O . ALA A 1 106 ? -6.344 -13.550 16.475 1.00 88.06 106 ALA A O 1
ATOM 795 N N . VAL A 1 107 ? -6.416 -11.371 15.943 1.00 92.25 107 VAL A N 1
ATOM 796 C CA . VAL A 1 107 ? -7.583 -11.058 16.783 1.00 92.25 107 VAL A CA 1
ATOM 797 C C . VAL A 1 107 ? -8.849 -11.668 16.188 1.00 92.25 107 VAL A C 1
ATOM 799 O O . VAL A 1 107 ? -9.575 -12.357 16.903 1.00 92.25 107 VAL A O 1
ATOM 802 N N . THR A 1 108 ? -9.075 -11.527 14.879 1.00 92.56 108 THR A N 1
ATOM 803 C CA . THR A 1 108 ? -10.179 -12.205 14.178 1.00 92.56 108 THR A CA 1
ATOM 804 C C . THR A 1 108 ? -10.059 -13.727 14.263 1.00 92.56 108 THR A C 1
ATOM 806 O O . THR A 1 108 ? -11.064 -14.405 14.478 1.00 92.56 108 THR A O 1
ATOM 809 N N . SER A 1 109 ? -8.849 -14.286 14.158 1.00 88.62 109 SER A N 1
ATOM 810 C CA . SER A 1 109 ? -8.613 -15.720 14.381 1.00 88.62 109 SER A CA 1
ATOM 811 C C . SER A 1 109 ? -9.012 -16.150 15.799 1.00 88.62 109 SER A C 1
ATOM 813 O O . SER A 1 109 ? -9.785 -17.096 15.960 1.00 88.62 109 SER A O 1
ATOM 815 N N . ARG A 1 110 ? -8.590 -15.405 16.831 1.00 89.75 110 ARG A N 1
ATOM 816 C CA . ARG A 1 110 ? -8.885 -15.723 18.237 1.00 89.75 110 ARG A CA 1
ATOM 817 C C . ARG A 1 110 ? -10.361 -15.564 18.603 1.00 89.75 110 ARG A C 1
ATOM 819 O O . ARG A 1 110 ? -10.895 -16.420 19.303 1.00 89.75 110 ARG A O 1
ATOM 826 N N . ILE A 1 111 ? -11.026 -14.518 18.107 1.00 92.00 111 ILE A N 1
ATOM 827 C CA . ILE A 1 111 ? -12.480 -14.313 18.250 1.00 92.00 111 ILE A CA 1
ATOM 828 C C . ILE A 1 111 ? -13.245 -15.438 17.533 1.00 92.00 111 ILE A C 1
ATOM 830 O O . ILE A 1 111 ? -14.200 -15.986 18.077 1.00 92.00 111 ILE A O 1
ATOM 834 N N . GLY A 1 112 ? -12.781 -15.836 16.345 1.00 86.00 112 GLY A N 1
ATOM 835 C CA . GLY A 1 112 ? -13.314 -16.951 15.561 1.00 86.00 112 GLY A CA 1
ATOM 836 C C . GLY A 1 112 ? -12.965 -18.352 16.082 1.00 86.00 112 GLY A C 1
ATOM 837 O O . GLY A 1 112 ? -13.267 -19.324 15.393 1.00 86.00 112 GLY A O 1
ATOM 838 N N . GLY A 1 113 ? -12.339 -18.477 17.260 1.00 86.31 113 GLY A N 1
ATOM 839 C CA . GLY A 1 113 ? -12.053 -19.759 17.911 1.00 86.31 113 GLY A CA 1
ATOM 840 C C . GLY A 1 113 ? -10.804 -20.503 17.418 1.00 86.31 113 GLY A C 1
ATOM 841 O O . GLY A 1 113 ? -10.731 -21.712 17.611 1.00 86.31 113 GLY A O 1
ATOM 842 N N . ASN A 1 114 ? -9.833 -19.811 16.810 1.00 82.12 114 ASN A N 1
ATOM 843 C CA . ASN A 1 114 ? -8.644 -20.382 16.155 1.00 82.12 114 ASN A CA 1
ATOM 844 C C . ASN A 1 114 ? -9.017 -21.451 15.094 1.00 82.12 114 ASN A C 1
ATOM 846 O O . ASN A 1 114 ? -8.728 -22.638 15.281 1.00 82.12 114 ASN A O 1
ATOM 850 N N . PRO A 1 115 ? -9.684 -21.066 13.989 1.00 73.56 115 PRO A N 1
ATOM 851 C CA . PRO A 1 115 ? -10.127 -22.016 12.971 1.00 73.56 115 PRO A CA 1
ATOM 852 C C . PRO A 1 115 ? -8.944 -22.710 12.275 1.00 73.56 115 PRO A C 1
ATOM 854 O O . PRO A 1 115 ? -7.912 -22.092 12.029 1.00 73.56 115 PRO A O 1
ATOM 857 N N . GLN A 1 116 ? -9.113 -23.987 11.918 1.00 67.12 116 GLN A N 1
ATOM 858 C CA . GLN A 1 116 ? -8.124 -24.739 11.126 1.00 67.12 116 GLN A CA 1
ATOM 859 C C . GLN A 1 116 ? -8.046 -24.231 9.674 1.00 67.12 116 GLN A C 1
ATOM 861 O O . GLN A 1 116 ? -6.966 -24.156 9.103 1.00 67.12 116 GLN A O 1
ATOM 866 N N . ASP A 1 117 ? -9.189 -23.845 9.101 1.00 74.06 117 ASP A N 1
ATOM 867 C CA . ASP A 1 117 ? -9.283 -23.091 7.850 1.00 74.06 117 ASP A CA 1
ATOM 868 C C . ASP A 1 117 ? -9.484 -21.603 8.175 1.00 74.06 117 ASP A C 1
ATOM 870 O O . ASP A 1 117 ? -10.555 -21.189 8.630 1.00 74.06 117 ASP A O 1
ATOM 874 N N . CYS A 1 118 ? -8.460 -20.785 7.932 1.00 65.75 118 CYS A N 1
ATOM 875 C CA . CYS A 1 118 ? -8.504 -19.353 8.221 1.00 65.75 118 CYS A CA 1
ATOM 876 C C . CYS A 1 118 ? -9.393 -18.545 7.247 1.00 65.75 118 CYS A C 1
ATOM 878 O O . CYS A 1 118 ? -9.719 -17.391 7.544 1.00 65.75 118 CYS A O 1
ATOM 880 N N . THR A 1 119 ? -9.849 -19.146 6.139 1.00 65.56 119 THR A N 1
ATOM 881 C CA . THR A 1 119 ? -10.869 -18.563 5.246 1.00 65.56 119 THR A CA 1
ATOM 882 C C . THR A 1 119 ? -12.294 -18.746 5.788 1.00 65.56 119 THR A C 1
ATOM 884 O O . THR A 1 119 ? -13.208 -18.029 5.382 1.00 65.56 119 THR A O 1
ATOM 887 N N . GLN A 1 120 ? -12.491 -19.651 6.757 1.00 62.16 120 GLN A N 1
ATOM 888 C CA . GLN A 1 120 ? -13.765 -19.951 7.425 1.00 62.16 120 GLN A CA 1
ATOM 889 C C . GLN A 1 120 ? -14.942 -20.218 6.462 1.00 62.16 120 GLN A C 1
ATOM 891 O O . GLN A 1 120 ? -16.065 -19.740 6.684 1.00 62.16 120 GLN A O 1
ATOM 896 N N . GLY A 1 121 ? -14.696 -20.985 5.394 1.00 63.50 121 GLY A N 1
ATOM 897 C CA . GLY A 1 121 ? -15.729 -21.340 4.414 1.00 63.50 121 GLY A CA 1
ATOM 898 C C . GLY A 1 121 ? -16.382 -20.120 3.752 1.00 63.50 121 GLY A C 1
ATOM 899 O O . GLY A 1 121 ? -17.612 -20.031 3.684 1.00 63.50 121 GLY A O 1
ATOM 900 N N . LEU A 1 122 ? -15.561 -19.153 3.339 1.00 69.06 122 LEU A N 1
ATOM 901 C CA . LEU A 1 122 ? -15.938 -18.082 2.419 1.00 69.06 122 LEU A CA 1
ATOM 902 C C . LEU A 1 122 ? -15.696 -18.542 0.977 1.00 69.06 122 LEU A C 1
ATOM 904 O O . LEU A 1 122 ? -14.664 -19.138 0.680 1.00 69.06 122 LEU A O 1
ATOM 908 N N . PHE A 1 123 ? -16.620 -18.218 0.077 1.00 74.81 123 PHE A N 1
ATOM 909 C CA . PHE A 1 123 ? -16.463 -18.436 -1.364 1.00 74.81 123 PHE A CA 1
ATOM 910 C C . PHE A 1 123 ? -16.281 -17.100 -2.093 1.00 74.81 123 PHE A C 1
ATOM 912 O O . PHE A 1 123 ? -16.675 -16.050 -1.581 1.00 74.81 123 PHE A O 1
ATOM 919 N N . GLN A 1 124 ? -15.719 -17.130 -3.304 1.00 68.69 124 GLN A N 1
ATOM 920 C CA . GLN A 1 124 ? -15.625 -15.943 -4.155 1.00 68.69 124 GLN A CA 1
ATOM 921 C C . GLN A 1 124 ? -17.009 -15.294 -4.328 1.00 68.69 124 GLN A C 1
ATOM 923 O O . GLN A 1 124 ? -18.005 -15.982 -4.554 1.00 68.69 124 GLN A O 1
ATOM 928 N N . GLY A 1 125 ? -17.072 -13.972 -4.163 1.00 72.25 125 GLY A N 1
ATOM 929 C CA . GLY A 1 125 ? -18.330 -13.225 -4.146 1.00 72.25 125 GLY A CA 1
ATOM 930 C C . GLY A 1 125 ? -19.046 -13.156 -2.782 1.00 72.25 125 GLY A C 1
ATOM 931 O O . GLY A 1 125 ? -20.169 -12.653 -2.710 1.00 72.25 125 GLY A O 1
ATOM 932 N N . GLN A 1 126 ? -18.446 -13.666 -1.694 1.00 81.31 126 GLN A N 1
ATOM 933 C CA . GLN A 1 126 ? -19.038 -13.659 -0.349 1.00 81.31 126 GLN A CA 1
ATOM 934 C C . GLN A 1 126 ? -18.253 -12.823 0.678 1.00 81.31 126 GLN A C 1
ATOM 936 O O . GLN A 1 126 ? -17.079 -13.070 0.962 1.00 81.31 126 GLN A O 1
ATOM 941 N N . GLY A 1 127 ? -18.966 -11.897 1.321 1.00 89.94 127 GLY A N 1
ATOM 942 C CA . GLY A 1 127 ? -18.600 -11.228 2.569 1.00 89.94 127 GLY A CA 1
ATOM 943 C C . GLY A 1 127 ? -19.447 -11.711 3.757 1.00 89.94 127 GLY A C 1
ATOM 944 O O . GLY A 1 127 ? -20.557 -12.222 3.590 1.00 89.94 127 GLY A O 1
ATOM 945 N N . LYS A 1 128 ? -18.940 -11.541 4.980 1.00 91.69 128 LYS A N 1
ATOM 946 C CA . LYS A 1 128 ? -19.616 -11.880 6.242 1.00 91.69 128 LYS A CA 1
ATOM 947 C C . LYS A 1 128 ? -19.368 -10.816 7.312 1.00 91.69 128 LYS A C 1
ATOM 949 O O . LYS A 1 128 ? -18.242 -10.358 7.504 1.00 91.69 128 LYS A O 1
ATOM 954 N N . ILE A 1 129 ? -20.424 -10.504 8.059 1.00 95.44 129 ILE A N 1
ATOM 955 C CA . ILE A 1 129 ? -20.380 -9.801 9.343 1.00 95.44 129 ILE A CA 1
ATOM 956 C C . ILE A 1 129 ? -20.789 -10.819 10.413 1.00 95.44 129 ILE A C 1
ATOM 958 O O . ILE A 1 129 ? -21.926 -11.290 10.403 1.00 95.44 129 ILE A O 1
ATOM 962 N N . ASN A 1 130 ? -19.894 -11.160 11.337 1.00 94.06 130 ASN A N 1
ATOM 963 C CA . ASN A 1 130 ? -20.194 -12.031 12.477 1.00 94.06 130 ASN A CA 1
ATOM 964 C C . ASN A 1 130 ? -20.194 -11.229 13.784 1.00 94.06 130 ASN A C 1
ATOM 966 O O . ASN A 1 130 ? -19.367 -10.336 13.953 1.00 94.06 130 ASN A O 1
ATOM 970 N N . LEU A 1 131 ? -21.086 -11.575 14.715 1.00 95.56 131 LEU A N 1
ATOM 971 C CA . LEU A 1 131 ? -21.174 -10.994 16.056 1.00 95.56 131 LEU A CA 1
ATOM 972 C C . LEU A 1 131 ? -21.004 -12.086 17.116 1.00 95.56 131 LEU A C 1
ATOM 974 O O . LEU A 1 131 ? -21.813 -13.007 17.214 1.00 95.56 131 LEU A O 1
ATOM 978 N N . TYR A 1 132 ? -19.972 -11.935 17.936 1.00 94.00 132 TYR A N 1
ATOM 979 C CA . TYR A 1 132 ? -19.622 -12.828 19.034 1.00 94.00 132 TYR A CA 1
ATOM 980 C C . TYR A 1 132 ? -19.776 -12.118 20.385 1.00 94.00 132 TYR A C 1
ATOM 982 O O . TYR A 1 132 ? -19.813 -10.886 20.473 1.00 94.00 132 TYR A O 1
ATOM 990 N N . SER A 1 133 ? -19.830 -12.911 21.457 1.00 90.81 133 SER A N 1
ATOM 991 C CA . SER A 1 133 ? -19.756 -12.419 22.831 1.00 90.81 133 SER A CA 1
ATOM 992 C C . SER A 1 133 ? -18.670 -13.157 23.600 1.00 90.81 133 SER A C 1
ATOM 994 O O . SER A 1 133 ? -18.613 -14.385 23.568 1.00 90.81 133 SER A O 1
ATOM 996 N N . TYR A 1 134 ? -17.825 -12.409 24.305 1.00 89.81 134 TYR A N 1
ATOM 997 C CA . TYR A 1 134 ? -16.701 -12.947 25.066 1.00 89.81 134 TYR A CA 1
ATOM 998 C C . TYR A 1 134 ? -16.582 -12.203 26.396 1.00 89.81 134 TYR A C 1
ATOM 1000 O O . TYR A 1 134 ? -16.428 -10.984 26.417 1.00 89.81 134 TYR A O 1
ATOM 1008 N N . ASN A 1 135 ? -16.693 -12.920 27.518 1.00 89.81 135 ASN A N 1
ATOM 1009 C CA . ASN A 1 135 ? -16.632 -12.360 28.879 1.00 89.81 135 ASN A CA 1
ATOM 1010 C C . ASN A 1 135 ? -17.543 -11.130 29.124 1.00 89.81 135 ASN A C 1
ATOM 1012 O O . ASN A 1 135 ? -17.231 -10.276 29.949 1.00 89.81 135 ASN A O 1
ATOM 1016 N N . GLY A 1 136 ? -18.678 -11.044 28.417 1.00 87.81 136 GLY A N 1
ATOM 1017 C CA . GLY A 1 136 ? -19.631 -9.927 28.497 1.00 87.81 136 GLY A CA 1
ATOM 1018 C C . GLY A 1 136 ? -19.368 -8.767 27.529 1.00 87.81 136 GLY A C 1
ATOM 1019 O O . GLY A 1 136 ? -20.199 -7.867 27.439 1.00 87.81 136 GLY A O 1
ATOM 1020 N N . TYR A 1 137 ? -18.269 -8.799 26.774 1.00 94.06 137 TYR A N 1
ATOM 1021 C CA . TYR A 1 137 ? -17.978 -7.851 25.697 1.00 94.06 137 TYR A CA 1
ATOM 1022 C C . TYR A 1 137 ? -18.573 -8.323 24.366 1.00 94.06 137 TYR A C 1
ATOM 1024 O O . TYR A 1 137 ? -18.771 -9.523 24.149 1.00 94.06 137 TYR A O 1
ATOM 1032 N N . ALA A 1 138 ? -18.860 -7.371 23.479 1.00 95.69 138 ALA A N 1
ATOM 1033 C CA . ALA A 1 138 ? -19.312 -7.622 22.115 1.00 95.69 138 ALA A CA 1
ATOM 1034 C C . ALA A 1 138 ? -18.133 -7.533 21.137 1.00 95.69 138 ALA A C 1
ATOM 1036 O O . ALA A 1 138 ? -17.348 -6.582 21.189 1.00 95.69 138 ALA A O 1
ATOM 1037 N N . HIS A 1 139 ? -18.034 -8.493 20.217 1.00 97.00 139 HIS A N 1
ATOM 1038 C CA . HIS A 1 139 ? -17.030 -8.496 19.150 1.00 97.00 139 HIS A CA 1
ATOM 1039 C C . HIS A 1 139 ? -17.708 -8.633 17.790 1.00 97.00 139 HIS A C 1
ATOM 1041 O O . HIS A 1 139 ? -18.383 -9.631 17.551 1.00 97.00 139 HIS A O 1
ATOM 1047 N N . ILE A 1 140 ? -17.508 -7.672 16.887 1.00 97.25 140 ILE A N 1
ATOM 1048 C CA . ILE A 1 140 ? -17.854 -7.839 15.468 1.00 97.25 140 ILE A CA 1
ATOM 1049 C C . ILE A 1 140 ? -16.601 -8.207 14.675 1.00 97.25 140 ILE A C 1
ATOM 1051 O O . ILE A 1 140 ? -15.544 -7.614 14.874 1.00 97.25 140 ILE A O 1
ATOM 1055 N N . VAL A 1 141 ? -16.744 -9.158 13.753 1.00 95.50 141 VAL A N 1
ATOM 1056 C CA . VAL A 1 141 ? -15.759 -9.503 12.721 1.00 95.50 141 VAL A CA 1
ATOM 1057 C C . VAL A 1 141 ? -16.364 -9.200 11.353 1.00 95.50 141 VAL A C 1
ATOM 1059 O O . VAL A 1 141 ? -17.441 -9.707 11.039 1.00 95.50 141 VAL A O 1
ATOM 1062 N N . VAL A 1 142 ? -15.666 -8.415 10.533 1.00 95.25 142 VAL A N 1
ATOM 1063 C CA . VAL A 1 142 ? -16.028 -8.108 9.140 1.00 95.25 142 VAL A CA 1
ATOM 1064 C C . VAL A 1 142 ? -14.957 -8.678 8.216 1.00 95.25 142 VAL A C 1
ATOM 1066 O O . VAL A 1 142 ? -13.790 -8.312 8.321 1.00 95.25 142 VAL A O 1
ATOM 1069 N N . LYS A 1 143 ? -15.338 -9.586 7.320 1.00 91.88 143 LYS A N 1
ATOM 1070 C CA . LYS A 1 143 ? -14.407 -10.316 6.446 1.00 91.88 143 LYS A CA 1
ATOM 1071 C C . LYS A 1 143 ? -15.066 -10.679 5.119 1.00 91.88 143 LYS A C 1
ATOM 1073 O O . LYS A 1 143 ? -16.291 -10.715 5.024 1.00 91.88 143 LYS A O 1
ATOM 1078 N N . GLY A 1 144 ? -14.269 -11.017 4.121 1.00 88.06 144 GLY A N 1
ATOM 1079 C CA . GLY A 1 144 ? -14.725 -11.515 2.830 1.00 88.06 144 GLY A CA 1
ATOM 1080 C C . GLY A 1 144 ? -13.644 -12.331 2.138 1.00 88.06 144 GLY A C 1
ATOM 1081 O O . GLY A 1 144 ? -12.522 -12.414 2.631 1.00 88.06 144 GLY A O 1
ATOM 1082 N N . TYR A 1 145 ? -14.004 -12.979 1.031 1.00 81.44 145 TYR A N 1
ATOM 1083 C CA . TYR A 1 145 ? -13.075 -13.816 0.264 1.00 81.44 145 TYR A CA 1
ATOM 1084 C C . TYR A 1 145 ? -11.886 -13.024 -0.308 1.00 81.44 145 TYR A C 1
ATOM 1086 O O . TYR A 1 145 ? -10.772 -13.535 -0.369 1.00 81.44 145 TYR A O 1
ATOM 1094 N N . SER A 1 146 ? -12.110 -11.760 -0.677 1.00 80.12 146 SER A N 1
ATOM 1095 C CA . SER A 1 146 ? -11.061 -10.793 -1.009 1.00 80.12 146 SER A CA 1
ATOM 1096 C C . SER A 1 146 ? -11.314 -9.437 -0.337 1.00 80.12 146 SER A C 1
ATOM 1098 O O . SER A 1 146 ? -12.365 -9.210 0.273 1.00 80.12 146 SER A O 1
ATOM 1100 N N . ASP A 1 147 ? -10.379 -8.501 -0.499 1.00 79.75 147 ASP A N 1
ATOM 1101 C CA . ASP A 1 147 ? -10.531 -7.077 -0.178 1.00 79.75 147 ASP A CA 1
ATOM 1102 C C . ASP A 1 147 ? -11.858 -6.475 -0.690 1.00 79.75 147 ASP A C 1
ATOM 1104 O O . ASP A 1 147 ? -12.465 -5.651 -0.002 1.00 79.75 147 ASP A O 1
ATOM 1108 N N . VAL A 1 148 ? -12.350 -6.911 -1.860 1.00 80.19 148 VAL A N 1
ATOM 1109 C CA . VAL A 1 148 ? -13.613 -6.433 -2.456 1.00 80.19 148 VAL A CA 1
ATOM 1110 C C . VAL A 1 148 ? -14.815 -6.881 -1.622 1.00 80.19 148 VAL A C 1
ATOM 1112 O O . VAL A 1 148 ? -15.646 -6.058 -1.233 1.00 80.19 148 VAL A O 1
ATOM 1115 N N . GLU A 1 149 ? -14.883 -8.167 -1.274 1.00 87.25 149 GLU A N 1
ATOM 1116 C CA . GLU A 1 149 ? -15.934 -8.719 -0.413 1.00 87.25 149 GLU A CA 1
ATOM 1117 C C . GLU A 1 149 ? -15.848 -8.174 1.020 1.00 87.25 149 GLU A C 1
ATOM 1119 O O . GLU A 1 149 ? -16.881 -7.919 1.641 1.00 87.25 149 GLU A O 1
ATOM 1124 N N . THR A 1 150 ? -14.638 -7.947 1.546 1.00 89.62 150 THR A N 1
ATOM 1125 C CA . THR A 1 150 ? -14.437 -7.332 2.869 1.00 89.62 150 THR A CA 1
ATOM 1126 C C . THR A 1 150 ? -14.953 -5.891 2.886 1.00 89.62 150 THR A C 1
ATOM 1128 O O . THR A 1 150 ? -15.676 -5.511 3.811 1.00 89.62 150 THR A O 1
ATOM 1131 N N . ARG A 1 151 ? -14.682 -5.099 1.837 1.00 87.00 151 ARG A N 1
ATOM 1132 C CA . ARG A 1 151 ? -15.235 -3.741 1.692 1.00 87.00 151 ARG A CA 1
ATOM 1133 C C . ARG A 1 151 ? -16.748 -3.753 1.468 1.00 87.00 151 ARG A C 1
ATOM 1135 O O . ARG A 1 151 ? -17.440 -2.894 2.007 1.00 87.00 151 ARG A O 1
ATOM 1142 N N . ALA A 1 152 ? -17.298 -4.741 0.761 1.00 87.75 152 ALA A N 1
ATOM 1143 C CA . ALA A 1 152 ? -18.748 -4.919 0.642 1.00 87.75 152 ALA A CA 1
ATOM 1144 C C . ALA A 1 152 ? -19.410 -5.253 1.995 1.00 87.75 152 ALA A C 1
ATOM 1146 O O . ALA A 1 152 ? -20.436 -4.663 2.341 1.00 87.75 152 ALA A O 1
ATOM 1147 N N . ALA A 1 153 ? -18.799 -6.130 2.799 1.00 93.06 153 ALA A N 1
ATOM 1148 C CA . ALA A 1 153 ? -19.258 -6.439 4.153 1.00 93.06 153 ALA A CA 1
ATOM 1149 C C . ALA A 1 153 ? -19.185 -5.213 5.085 1.00 93.06 153 ALA A C 1
ATOM 1151 O O . ALA A 1 153 ? -20.126 -4.949 5.834 1.00 93.06 153 ALA A O 1
ATOM 1152 N N . ALA A 1 154 ? -18.123 -4.409 4.989 1.00 93.69 154 ALA A N 1
ATOM 1153 C CA . ALA A 1 154 ? -18.023 -3.141 5.710 1.00 93.69 154 ALA A CA 1
ATOM 1154 C C . ALA A 1 154 ? -19.075 -2.120 5.254 1.00 93.69 154 ALA A C 1
ATOM 1156 O O . ALA A 1 154 ? -19.719 -1.505 6.098 1.00 93.69 154 ALA A O 1
ATOM 1157 N N . ASN A 1 155 ? -19.333 -1.996 3.950 1.00 89.69 155 ASN A N 1
ATOM 1158 C CA . ASN A 1 155 ? -20.383 -1.124 3.418 1.00 89.69 155 ASN A CA 1
ATOM 1159 C C . ASN A 1 155 ? -21.787 -1.518 3.909 1.00 89.69 155 ASN A C 1
ATOM 1161 O O . ASN A 1 155 ? -22.606 -0.635 4.181 1.00 89.69 155 ASN A O 1
ATOM 1165 N N . ALA A 1 156 ? -22.068 -2.813 4.086 1.00 91.69 156 ALA A N 1
ATOM 1166 C CA . ALA A 1 156 ? -23.313 -3.274 4.702 1.00 91.69 156 ALA A CA 1
ATOM 1167 C C . ALA A 1 156 ? -23.395 -2.929 6.203 1.00 91.69 156 ALA A C 1
ATOM 1169 O O . ALA A 1 156 ? -24.470 -2.564 6.685 1.00 91.69 156 ALA A O 1
ATOM 1170 N N . LEU A 1 157 ? -22.266 -2.975 6.927 1.00 93.94 157 LEU A N 1
ATOM 1171 C CA . LEU A 1 157 ? -22.183 -2.562 8.334 1.00 93.94 157 LEU A CA 1
ATOM 1172 C C . LEU A 1 157 ? -22.325 -1.040 8.510 1.00 93.94 157 LEU A C 1
ATOM 1174 O O . LEU A 1 157 ? -23.070 -0.598 9.379 1.00 93.94 157 LEU A O 1
ATOM 1178 N N . VAL A 1 158 ? -21.683 -0.238 7.656 1.00 91.50 158 VAL A N 1
ATOM 1179 C CA . VAL A 1 158 ? -21.850 1.227 7.570 1.00 91.50 158 VAL A CA 1
ATOM 1180 C C . VAL A 1 158 ? -23.318 1.582 7.322 1.00 91.50 158 VAL A C 1
ATOM 1182 O O . VAL A 1 158 ? -23.901 2.411 8.018 1.00 91.50 158 VAL A O 1
ATOM 1185 N N . ASN A 1 159 ? -23.962 0.885 6.385 1.00 87.88 159 ASN A N 1
ATOM 1186 C CA . ASN A 1 159 ? -25.366 1.083 6.035 1.00 87.88 159 ASN A CA 1
ATOM 1187 C C . ASN A 1 159 ? -26.309 0.137 6.813 1.00 87.88 159 ASN A C 1
ATOM 1189 O O . ASN A 1 159 ? -27.328 -0.304 6.272 1.00 87.88 159 ASN A O 1
ATOM 1193 N N . TYR A 1 160 ? -26.006 -0.174 8.081 1.00 88.00 160 TYR A N 1
ATOM 1194 C CA . TYR A 1 160 ? -26.773 -1.103 8.935 1.00 88.00 160 TYR A CA 1
ATOM 1195 C C . TYR A 1 160 ? -28.285 -0.822 8.974 1.00 88.00 160 TYR A C 1
ATOM 1197 O O . TYR A 1 160 ? -29.090 -1.754 8.979 1.00 88.00 160 TYR A O 1
ATOM 1205 N N . GLN A 1 161 ? -28.677 0.458 8.954 1.00 82.69 161 GLN A N 1
ATOM 1206 C CA . GLN A 1 161 ? -30.083 0.888 8.958 1.00 82.69 161 GLN A CA 1
ATOM 1207 C C . GLN A 1 161 ? -30.848 0.467 7.694 1.00 82.69 161 GLN A C 1
ATOM 1209 O O . GLN A 1 161 ? -32.056 0.261 7.754 1.00 82.69 161 GLN A O 1
ATOM 1214 N N . GLN A 1 162 ? -30.151 0.336 6.561 1.00 82.75 162 GLN A N 1
ATOM 1215 C CA . GLN A 1 162 ? -30.723 -0.080 5.277 1.00 82.75 162 GLN A CA 1
ATOM 1216 C C . GLN A 1 162 ? -30.624 -1.601 5.092 1.00 82.75 162 GLN A C 1
ATOM 1218 O O . GLN A 1 162 ? -31.561 -2.227 4.605 1.00 82.75 162 GLN A O 1
ATOM 1223 N N . ASN A 1 163 ? -29.515 -2.205 5.534 1.00 81.69 163 ASN A N 1
ATOM 1224 C CA . ASN A 1 163 ? -29.241 -3.638 5.371 1.00 81.69 163 ASN A CA 1
ATOM 1225 C C . ASN A 1 163 ? -29.962 -4.534 6.395 1.00 81.69 163 ASN A C 1
ATOM 1227 O O . ASN A 1 163 ? -29.932 -5.755 6.256 1.00 81.69 163 ASN A O 1
ATOM 1231 N N . ASN A 1 164 ? -30.645 -3.952 7.394 1.00 81.69 164 ASN A N 1
ATOM 1232 C CA . ASN A 1 164 ? -31.501 -4.676 8.344 1.00 81.69 164 ASN A CA 1
ATOM 1233 C C . ASN A 1 164 ? -30.760 -5.868 8.990 1.00 81.69 164 ASN A C 1
ATOM 1235 O O . ASN A 1 164 ? -31.237 -7.006 8.983 1.00 81.69 164 ASN A O 1
ATOM 1239 N N . LEU A 1 165 ? -29.562 -5.596 9.519 1.00 89.81 165 LEU A N 1
ATOM 1240 C CA . LEU A 1 165 ? -28.703 -6.601 10.149 1.00 89.81 165 LEU A CA 1
ATOM 1241 C C . LEU A 1 165 ? -29.429 -7.253 11.339 1.00 89.81 165 LEU A C 1
ATOM 1243 O O . LEU A 1 165 ? -30.082 -6.559 12.118 1.00 89.81 165 LEU A O 1
ATOM 1247 N N . ARG A 1 166 ? -29.339 -8.581 11.469 1.00 88.12 166 ARG A N 1
ATOM 1248 C CA . ARG A 1 166 ? -30.002 -9.394 12.509 1.00 88.12 166 ARG A CA 1
ATOM 1249 C C . ARG A 1 166 ? -29.180 -10.645 12.808 1.00 88.12 166 ARG A C 1
ATOM 1251 O O . ARG A 1 166 ? -28.401 -11.076 11.962 1.00 88.12 166 ARG A O 1
ATOM 1258 N N . GLY A 1 167 ? -29.401 -11.259 13.966 1.00 91.00 167 GLY A N 1
ATOM 1259 C CA . GLY A 1 167 ? -28.732 -12.489 14.383 1.00 91.00 167 GLY A CA 1
ATOM 1260 C C . GLY A 1 167 ? -27.244 -12.299 14.686 1.00 91.00 167 GLY A C 1
ATOM 1261 O O . GLY A 1 167 ? -26.783 -11.191 14.955 1.00 91.00 167 GLY A O 1
ATOM 1262 N N . GLN A 1 168 ? -26.498 -13.406 14.649 1.00 92.44 168 GLN A N 1
ATOM 1263 C CA . GLN A 1 168 ? -25.051 -13.457 14.919 1.00 92.44 168 GLN A CA 1
ATOM 1264 C C . GLN A 1 168 ? -24.190 -13.589 13.649 1.00 92.44 168 GLN A C 1
ATOM 1266 O O . GLN A 1 168 ? -22.965 -13.499 13.718 1.00 92.44 168 GLN A O 1
ATOM 1271 N N . GLU A 1 169 ? -24.811 -13.766 12.483 1.00 92.44 169 GLU A N 1
ATOM 1272 C CA . GLU A 1 169 ? -24.156 -13.707 11.175 1.00 92.44 169 GLU A CA 1
ATOM 1273 C C . GLU A 1 169 ? -25.068 -12.979 10.181 1.00 92.44 169 GLU A C 1
ATOM 1275 O O . GLU A 1 169 ? -26.262 -13.262 10.098 1.00 92.44 169 GLU A O 1
ATOM 1280 N N . HIS A 1 170 ? -24.486 -12.067 9.407 1.00 91.50 170 HIS A N 1
ATOM 1281 C CA . HIS A 1 170 ? -25.094 -11.472 8.225 1.00 91.50 170 HIS A CA 1
ATOM 1282 C C . HIS A 1 170 ? -24.160 -11.701 7.032 1.00 91.50 170 HIS A C 1
ATOM 1284 O O . HIS A 1 170 ? -22.984 -11.333 7.074 1.00 91.50 170 HIS A O 1
ATOM 1290 N N . ILE A 1 171 ? -24.678 -12.333 5.979 1.00 88.69 171 ILE A N 1
ATOM 1291 C CA . ILE A 1 171 ? -23.931 -12.650 4.758 1.00 88.69 171 ILE A CA 1
ATOM 1292 C C . ILE A 1 171 ? -24.206 -11.565 3.719 1.00 88.69 171 ILE A C 1
ATOM 1294 O O . ILE A 1 171 ? -25.362 -11.266 3.426 1.00 88.69 171 ILE A O 1
ATOM 1298 N N . VAL A 1 172 ? -23.142 -11.030 3.127 1.00 86.69 172 VAL A N 1
ATOM 1299 C CA . VAL A 1 172 ? -23.199 -10.107 1.990 1.00 86.69 172 VAL A CA 1
ATOM 1300 C C . VAL A 1 172 ? -22.734 -10.859 0.749 1.00 86.69 172 VAL A C 1
ATOM 1302 O O . VAL A 1 172 ? -21.689 -11.502 0.777 1.00 86.69 172 VAL A O 1
ATOM 1305 N N . ILE A 1 173 ? -23.500 -10.786 -0.337 1.00 79.94 173 ILE A N 1
ATOM 1306 C CA . ILE A 1 173 ? -23.119 -11.352 -1.635 1.00 79.94 173 ILE A CA 1
ATOM 1307 C C . ILE A 1 173 ? -22.828 -10.192 -2.585 1.00 79.94 173 ILE A C 1
ATOM 1309 O O . ILE A 1 173 ? -23.709 -9.365 -2.826 1.00 79.94 173 ILE A O 1
ATOM 1313 N N . THR A 1 174 ? -21.614 -10.119 -3.129 1.00 66.62 174 THR A N 1
ATOM 1314 C CA . THR A 1 174 ? -21.244 -9.145 -4.165 1.00 66.62 174 THR A CA 1
ATOM 1315 C C . THR A 1 174 ? -21.847 -9.602 -5.496 1.00 66.62 174 THR A C 1
ATOM 1317 O O . THR A 1 174 ? -21.292 -10.426 -6.217 1.00 66.62 174 THR A O 1
ATOM 1320 N N . SER A 1 175 ? -23.059 -9.123 -5.801 1.00 51.16 175 SER A N 1
ATOM 1321 C CA . SER A 1 175 ? -23.915 -9.675 -6.859 1.00 51.16 175 SER A CA 1
ATOM 1322 C C . SER A 1 175 ? -23.516 -9.264 -8.288 1.00 51.16 175 SER A C 1
ATOM 1324 O O . SER A 1 175 ? -24.327 -8.684 -9.011 1.00 51.16 175 SER A O 1
ATOM 1326 N N . GLU A 1 176 ? -22.296 -9.588 -8.723 1.00 49.31 176 GLU A N 1
ATOM 1327 C CA . GLU A 1 176 ? -21.882 -9.426 -10.126 1.00 49.31 176 GLU A CA 1
ATOM 1328 C C . GLU A 1 176 ? -20.943 -10.542 -10.627 1.00 49.31 176 GLU A C 1
ATOM 1330 O O . GLU A 1 176 ? -19.885 -10.308 -11.204 1.00 49.31 176 GLU A O 1
ATOM 1335 N N . GLN A 1 177 ? -21.369 -11.799 -10.451 1.00 50.41 177 GLN A N 1
ATOM 1336 C CA . GLN A 1 177 ? -20.769 -12.956 -11.122 1.00 50.41 177 GLN A CA 1
ATOM 1337 C C . GLN A 1 177 ? -21.865 -13.863 -11.713 1.00 50.41 177 GLN A C 1
ATOM 1339 O O . GLN A 1 177 ? -22.685 -14.422 -10.987 1.00 50.41 177 GLN A O 1
ATOM 1344 N N . LYS A 1 178 ? -21.907 -13.985 -13.050 1.00 59.59 178 LYS A N 1
ATOM 1345 C CA . LYS A 1 178 ? -22.806 -14.897 -13.801 1.00 59.59 178 LYS A CA 1
ATOM 1346 C C . LYS A 1 178 ? -22.069 -16.091 -14.411 1.00 59.59 178 LYS A C 1
ATOM 1348 O O . LYS A 1 178 ? -22.706 -16.939 -15.032 1.00 59.59 178 LYS A O 1
ATOM 1353 N N . CYS A 1 179 ? -20.750 -16.109 -14.263 1.00 65.94 179 CYS A N 1
ATOM 1354 C CA . CYS A 1 179 ? -19.819 -17.053 -14.851 1.00 65.94 179 CYS A CA 1
ATOM 1355 C C . CYS A 1 179 ? -18.822 -17.495 -13.770 1.00 65.94 179 CYS A C 1
ATOM 1357 O O . CYS A 1 179 ? -18.317 -16.650 -13.027 1.00 65.94 179 CYS A O 1
ATOM 1359 N N . THR A 1 180 ? -18.560 -18.796 -13.667 1.00 66.06 180 THR A N 1
ATOM 1360 C CA . THR A 1 180 ? -17.546 -19.376 -12.772 1.00 66.06 180 THR A CA 1
ATOM 1361 C C . THR A 1 180 ? -16.675 -20.350 -13.548 1.00 66.06 180 THR A C 1
ATOM 1363 O O . THR A 1 180 ? -17.210 -21.184 -14.281 1.00 66.06 180 THR A O 1
ATOM 1366 N N . ASP A 1 181 ? -15.369 -20.258 -13.328 1.00 72.62 181 ASP A N 1
ATOM 1367 C CA . ASP A 1 181 ? -14.323 -20.929 -14.098 1.00 72.62 181 ASP A CA 1
ATOM 1368 C C . ASP A 1 181 ? -13.506 -21.869 -13.200 1.00 72.62 181 ASP A C 1
ATOM 1370 O O . ASP A 1 181 ? -13.297 -21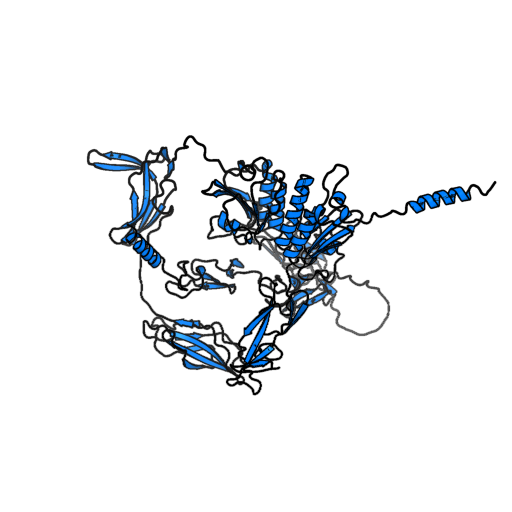.546 -12.027 1.00 72.62 181 ASP A O 1
ATOM 1374 N N . SER A 1 182 ? -13.065 -23.029 -13.698 1.00 76.12 182 SER A N 1
ATOM 1375 C CA . SER A 1 182 ? -12.457 -24.065 -12.836 1.00 76.12 182 SER A CA 1
ATOM 1376 C C . SER A 1 182 ? -10.930 -24.049 -12.774 1.00 76.12 182 SER A C 1
ATOM 1378 O O . SER A 1 182 ? -10.362 -24.636 -11.854 1.00 76.12 182 SER A O 1
ATOM 1380 N N . ASP A 1 183 ? -10.259 -23.413 -13.734 1.00 66.00 183 ASP A N 1
ATOM 1381 C CA . ASP A 1 183 ? -8.793 -23.359 -13.846 1.00 66.00 183 ASP A CA 1
ATOM 1382 C C . ASP A 1 183 ? -8.210 -21.943 -13.631 1.00 66.00 183 ASP A C 1
ATOM 1384 O O . ASP A 1 183 ? -6.989 -21.769 -13.602 1.00 66.00 183 ASP A O 1
ATOM 1388 N N . SER A 1 184 ? -9.094 -20.964 -13.392 1.00 62.59 184 SER A N 1
ATOM 1389 C CA . SER A 1 184 ? -8.850 -19.515 -13.281 1.00 62.59 184 SER A CA 1
ATOM 1390 C C . SER A 1 184 ? -8.652 -18.734 -14.596 1.00 62.59 184 SER A C 1
ATOM 1392 O O . SER A 1 184 ? -8.191 -17.590 -14.543 1.00 62.59 184 SER A O 1
ATOM 1394 N N . GLY A 1 185 ? -9.053 -19.274 -15.753 1.00 70.12 185 GLY A N 1
ATOM 1395 C CA . GLY A 1 185 ? -9.223 -18.525 -17.003 1.00 70.12 185 GLY A CA 1
ATOM 1396 C C . GLY A 1 185 ? -8.307 -18.996 -18.134 1.00 70.12 185 GLY A C 1
ATOM 1397 O O . GLY A 1 185 ? -8.517 -20.047 -18.711 1.00 70.12 185 GLY A O 1
ATOM 1398 N N . GLU A 1 186 ? -7.310 -18.193 -18.526 1.00 68.25 186 GLU A N 1
ATOM 1399 C CA . GLU A 1 186 ? -6.498 -18.478 -19.728 1.00 68.25 186 GLU A CA 1
ATOM 1400 C C . GLU A 1 186 ? -5.379 -19.530 -19.501 1.00 68.25 186 GLU A C 1
ATOM 1402 O O . GLU A 1 186 ? -4.209 -19.286 -19.825 1.00 68.25 186 GLU A O 1
ATOM 1407 N N . ASN A 1 187 ? -5.687 -20.673 -18.879 1.00 77.81 187 ASN A N 1
ATOM 1408 C CA . ASN A 1 187 ? -4.705 -21.692 -18.496 1.00 77.81 187 ASN A CA 1
ATOM 1409 C C . ASN A 1 187 ? -4.726 -22.915 -19.430 1.00 77.81 187 ASN A C 1
ATOM 1411 O O . ASN A 1 187 ? -4.922 -24.046 -18.998 1.00 77.81 187 ASN A O 1
ATOM 1415 N N . ILE A 1 188 ? -4.368 -22.682 -20.699 1.00 79.19 188 ILE A N 1
ATOM 1416 C CA . ILE A 1 188 ? -4.266 -23.640 -21.828 1.00 79.19 188 ILE A CA 1
ATOM 1417 C C . ILE A 1 188 ? -3.595 -25.010 -21.566 1.00 79.19 188 ILE A C 1
ATOM 1419 O O . ILE A 1 188 ? -3.583 -25.854 -22.460 1.00 79.19 188 ILE A O 1
ATOM 1423 N N . TYR A 1 189 ? -2.965 -25.240 -20.409 1.00 81.31 189 TYR A N 1
ATOM 1424 C CA . TYR A 1 189 ? -2.352 -26.521 -20.025 1.00 81.31 189 TYR A CA 1
ATOM 1425 C C . TYR A 1 189 ? -3.029 -27.210 -18.822 1.00 81.31 189 TYR A C 1
ATOM 1427 O O . TYR A 1 189 ? -2.498 -28.199 -18.304 1.00 81.31 189 TYR A O 1
ATOM 1435 N N . ALA A 1 190 ? -4.147 -26.672 -18.347 1.00 75.69 190 ALA A N 1
ATOM 1436 C CA . ALA A 1 190 ? -5.123 -27.342 -17.502 1.00 75.69 190 ALA A CA 1
ATOM 1437 C C . ALA A 1 190 ? -6.352 -27.714 -18.353 1.00 75.69 190 ALA A C 1
ATOM 1439 O O . ALA A 1 190 ? -6.351 -27.520 -19.564 1.00 75.69 190 ALA A O 1
ATOM 1440 N N . TYR A 1 191 ? -7.364 -28.299 -17.714 1.00 78.94 191 TYR A N 1
ATOM 1441 C CA . TYR A 1 191 ? -8.676 -28.554 -18.305 1.00 78.94 191 TYR A CA 1
ATOM 1442 C C . TYR A 1 191 ? -9.704 -27.698 -17.554 1.00 78.94 191 TYR A C 1
ATOM 1444 O O . TYR A 1 191 ? -9.872 -27.864 -16.339 1.00 78.94 191 TYR A O 1
ATOM 1452 N N . GLY A 1 192 ? -10.349 -26.780 -18.270 1.00 82.38 192 GLY A N 1
ATOM 1453 C CA . GLY A 1 192 ? -11.368 -25.864 -17.775 1.00 82.38 192 GLY A CA 1
ATOM 1454 C C . GLY A 1 192 ? -12.806 -26.379 -17.915 1.00 82.38 192 GLY A C 1
ATOM 1455 O O . GLY A 1 192 ? -13.191 -27.047 -18.882 1.00 82.38 192 GLY A O 1
ATOM 1456 N N . GLU A 1 193 ? -13.636 -26.022 -16.935 1.00 84.19 193 GLU A N 1
ATOM 1457 C CA . GLU A 1 193 ? -15.092 -26.142 -16.953 1.00 84.19 193 GLU A CA 1
ATOM 1458 C C . GLU A 1 193 ? -15.742 -24.795 -16.609 1.00 84.19 193 GLU A C 1
ATOM 1460 O O . GLU A 1 193 ? -15.837 -24.410 -15.441 1.00 84.19 193 GLU A O 1
ATOM 1465 N N . VAL A 1 194 ? -16.270 -24.109 -17.625 1.00 79.00 194 VAL A N 1
ATOM 1466 C CA . VAL A 1 194 ? -16.998 -22.849 -17.446 1.00 79.00 194 VAL A CA 1
ATOM 1467 C C . VAL A 1 194 ? -18.480 -23.113 -17.218 1.00 79.00 194 VAL A C 1
ATOM 1469 O O . VAL A 1 194 ? -19.201 -23.606 -18.087 1.00 79.00 194 VAL A O 1
ATOM 1472 N N . THR A 1 195 ? -18.974 -22.707 -16.055 1.00 74.88 195 THR A N 1
ATOM 1473 C CA . THR A 1 195 ? -20.409 -22.608 -15.765 1.00 74.88 195 THR A CA 1
ATOM 1474 C C . THR A 1 195 ? -20.879 -21.176 -16.008 1.00 74.88 195 THR A C 1
ATOM 1476 O O . THR A 1 195 ? -20.321 -20.258 -15.415 1.00 74.88 195 THR A O 1
ATOM 1479 N N . ASP A 1 196 ? -21.948 -20.973 -16.788 1.00 72.00 196 ASP A N 1
ATOM 1480 C CA . ASP A 1 196 ? -22.621 -19.667 -16.891 1.00 72.00 196 ASP A CA 1
ATOM 1481 C C . ASP A 1 196 ? -24.147 -19.745 -16.695 1.00 72.00 196 ASP A C 1
ATOM 1483 O O . ASP A 1 196 ? -24.748 -20.824 -16.737 1.00 72.00 196 ASP A O 1
ATOM 1487 N N . ILE A 1 197 ? -24.780 -18.606 -16.387 1.00 61.94 197 ILE A N 1
ATOM 1488 C CA . ILE A 1 197 ? -26.232 -18.502 -16.165 1.00 61.94 197 ILE A CA 1
ATOM 1489 C C . ILE A 1 197 ? -26.844 -17.511 -17.159 1.00 61.94 197 ILE A C 1
ATOM 1491 O O . ILE A 1 197 ? -26.886 -16.299 -16.930 1.00 61.94 197 ILE A O 1
ATOM 1495 N N . GLN A 1 198 ? -27.394 -18.044 -18.251 1.00 59.22 198 GLN A N 1
ATOM 1496 C CA . GLN A 1 198 ? -28.092 -17.271 -19.279 1.00 59.22 198 GLN A CA 1
ATOM 1497 C C . GLN A 1 198 ? -29.608 -17.430 -19.117 1.00 59.22 198 GLN A C 1
ATOM 1499 O O . GLN A 1 198 ? -30.131 -18.542 -19.149 1.00 59.22 198 GLN A O 1
ATOM 1504 N N . ASN A 1 199 ? -30.332 -16.319 -18.944 1.00 55.34 199 ASN A N 1
ATOM 1505 C CA . ASN A 1 199 ? -31.797 -16.288 -18.774 1.00 55.34 199 ASN A CA 1
ATOM 1506 C C . ASN A 1 199 ? -32.335 -17.240 -17.679 1.00 55.34 199 ASN A C 1
ATOM 1508 O O . ASN A 1 199 ? -33.419 -17.802 -17.812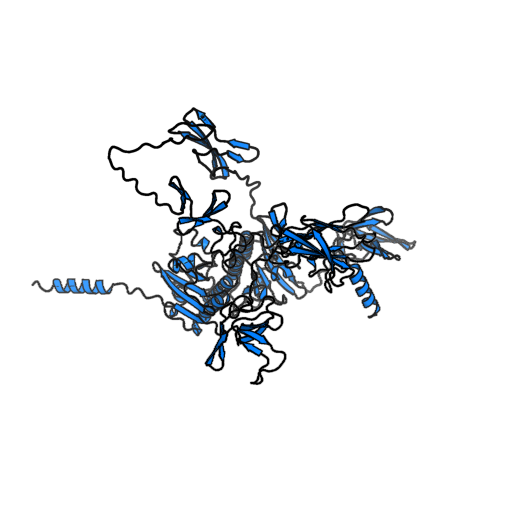 1.00 55.34 199 ASN A O 1
ATOM 1512 N N . GLY A 1 200 ? -31.566 -17.437 -16.600 1.00 52.97 200 GLY A N 1
ATOM 1513 C CA . GLY A 1 200 ? -31.910 -18.340 -15.493 1.00 52.97 200 GLY A CA 1
ATOM 1514 C C . GLY A 1 200 ? -31.593 -19.822 -15.736 1.00 52.97 200 GLY A C 1
ATOM 1515 O O . GLY A 1 200 ? -31.798 -20.635 -14.839 1.00 52.97 200 GLY A O 1
ATOM 1516 N N . VAL A 1 201 ? -31.060 -20.186 -16.907 1.00 61.59 201 VAL A N 1
ATOM 1517 C CA . VAL A 1 201 ? -30.613 -21.549 -17.220 1.00 61.59 201 VAL A CA 1
ATOM 1518 C C . VAL A 1 201 ? -29.108 -21.655 -16.989 1.00 61.59 201 VAL A C 1
ATOM 1520 O O . VAL A 1 201 ? -28.331 -20.932 -17.615 1.00 61.59 201 VAL A O 1
ATOM 1523 N N . LYS A 1 202 ? -28.696 -22.577 -16.111 1.00 69.62 202 LYS A N 1
ATOM 1524 C CA . LYS A 1 202 ? -27.288 -22.944 -15.918 1.00 69.62 202 LYS A CA 1
ATOM 1525 C C . LYS A 1 202 ? -26.791 -23.730 -17.136 1.00 69.62 202 LYS A C 1
ATOM 1527 O O . LYS A 1 202 ? -27.368 -24.769 -17.459 1.00 69.62 202 LYS A O 1
ATOM 1532 N N . ARG A 1 203 ? -25.715 -23.274 -17.772 1.00 73.94 203 ARG A N 1
ATOM 1533 C CA . ARG A 1 203 ? -24.957 -24.025 -18.782 1.00 73.94 203 ARG A CA 1
ATOM 1534 C C . ARG A 1 203 ? -23.637 -24.512 -18.191 1.00 73.94 203 ARG A C 1
ATOM 1536 O O . ARG A 1 203 ? -23.171 -23.987 -17.181 1.00 73.94 203 ARG A O 1
ATOM 1543 N N . LEU A 1 204 ? -23.060 -25.520 -18.833 1.00 81.00 204 LEU A N 1
ATOM 1544 C CA . LEU A 1 204 ? -21.723 -26.030 -18.557 1.00 81.00 204 LEU A CA 1
ATOM 1545 C C . LEU A 1 204 ? -21.015 -26.195 -19.900 1.00 81.00 204 LEU A C 1
ATOM 1547 O O . LEU A 1 204 ? -21.417 -27.036 -20.703 1.00 81.00 204 LEU A O 1
ATOM 1551 N N . ASN A 1 205 ? -19.996 -25.379 -20.128 1.00 83.38 205 ASN A N 1
ATOM 1552 C CA . ASN A 1 205 ? -19.068 -25.498 -21.243 1.00 83.38 205 ASN A CA 1
ATOM 1553 C C . ASN A 1 205 ? -17.764 -26.112 -20.707 1.00 83.38 205 ASN A C 1
ATOM 1555 O O . ASN A 1 205 ? -17.489 -26.047 -19.508 1.00 83.38 205 ASN A O 1
ATOM 1559 N N . LYS A 1 206 ? -16.986 -26.743 -21.581 1.00 87.50 206 LYS A N 1
ATOM 1560 C CA . LYS A 1 206 ? -15.748 -27.449 -21.237 1.00 87.50 206 LYS A CA 1
ATOM 1561 C C . LYS A 1 206 ? -14.696 -27.168 -22.295 1.00 87.50 206 LYS A C 1
ATOM 1563 O O . LYS A 1 206 ? -15.055 -26.899 -23.445 1.00 87.50 206 LYS A O 1
ATOM 1568 N N . ASP A 1 207 ? -13.440 -27.300 -21.909 1.00 90.00 207 ASP A N 1
ATOM 1569 C CA . ASP A 1 207 ? -12.332 -27.255 -22.848 1.00 90.00 207 ASP A CA 1
ATOM 1570 C C . ASP A 1 207 ? -12.283 -28.503 -23.731 1.00 90.00 207 ASP A C 1
ATOM 1572 O O . ASP A 1 207 ? -12.406 -29.639 -23.261 1.00 90.00 207 ASP A O 1
ATOM 1576 N N . GLU A 1 208 ? -12.087 -28.298 -25.034 1.00 92.38 208 GLU A N 1
ATOM 1577 C CA . GLU A 1 208 ? -12.087 -29.378 -26.022 1.00 92.38 208 GLU A CA 1
ATOM 1578 C C . GLU A 1 208 ? -10.918 -29.263 -27.002 1.00 92.38 208 GLU A C 1
ATOM 1580 O O . GLU A 1 208 ? -10.669 -28.218 -27.606 1.00 92.38 208 GLU A O 1
ATOM 1585 N N . CYS A 1 209 ? -10.227 -30.380 -27.231 1.00 91.56 209 CYS A N 1
ATOM 1586 C CA . CYS A 1 209 ? -9.264 -30.488 -28.319 1.00 91.56 209 CYS A CA 1
ATOM 1587 C C . CYS A 1 209 ? -10.016 -30.649 -29.647 1.00 91.56 209 CYS A C 1
ATOM 1589 O O . CYS A 1 209 ? -10.740 -31.626 -29.840 1.00 91.56 209 CYS A O 1
ATOM 1591 N N . ILE A 1 210 ? -9.821 -29.722 -30.580 1.00 93.06 210 ILE A N 1
ATOM 1592 C CA . ILE A 1 210 ? -10.427 -29.733 -31.911 1.00 93.06 210 ILE A CA 1
ATOM 1593 C C . ILE A 1 210 ? -9.383 -30.100 -32.961 1.00 93.06 210 ILE A C 1
ATOM 1595 O O . ILE A 1 210 ? -8.299 -29.517 -33.019 1.00 93.06 210 ILE A O 1
ATOM 1599 N N . LEU A 1 211 ? -9.745 -31.034 -33.839 1.00 89.19 211 LEU A N 1
ATOM 1600 C CA . LEU A 1 211 ? -8.998 -31.349 -35.054 1.00 89.19 211 LEU A CA 1
ATOM 1601 C C . LEU A 1 211 ? -9.736 -30.799 -36.282 1.00 89.19 211 LEU A C 1
ATOM 1603 O O . LEU A 1 211 ? -10.914 -31.106 -36.476 1.00 89.19 211 LEU A O 1
ATOM 1607 N N . TYR A 1 212 ? -9.037 -30.020 -37.107 1.00 89.50 212 TYR A N 1
ATOM 1608 C CA . TYR A 1 212 ? -9.533 -29.443 -38.363 1.00 89.50 212 TYR A CA 1
ATOM 1609 C C . TYR A 1 212 ? -9.171 -30.283 -39.604 1.00 89.50 212 TYR A C 1
ATOM 1611 O O . TYR A 1 212 ? -8.163 -30.994 -39.619 1.00 89.50 212 TYR A O 1
ATOM 1619 N N . TYR A 1 213 ? -9.980 -30.174 -40.665 1.00 86.25 213 TYR A N 1
ATOM 1620 C CA . TYR A 1 213 ? -9.867 -30.951 -41.909 1.00 86.25 213 TYR A CA 1
ATOM 1621 C C . TYR A 1 213 ? -9.901 -30.035 -43.148 1.00 86.25 213 TYR A C 1
ATOM 1623 O O . TYR A 1 213 ? -10.669 -29.078 -43.189 1.00 86.25 213 TYR A O 1
ATOM 1631 N N . ASP A 1 214 ? -9.108 -30.351 -44.181 1.00 83.25 214 ASP A N 1
ATOM 1632 C CA . ASP A 1 214 ? -9.015 -29.536 -45.416 1.00 83.25 214 ASP A CA 1
ATOM 1633 C C . ASP A 1 214 ? -10.250 -29.660 -46.322 1.00 83.25 214 ASP A C 1
ATOM 1635 O O . ASP A 1 214 ? -10.504 -28.815 -47.178 1.00 83.25 214 ASP A O 1
ATOM 1639 N N . ALA A 1 215 ? -10.999 -30.747 -46.149 1.00 83.94 215 ALA A N 1
ATOM 1640 C CA . ALA A 1 215 ? -12.229 -31.054 -46.856 1.00 83.94 215 ALA A CA 1
ATOM 1641 C C . ALA A 1 215 ? -13.309 -31.421 -45.826 1.00 83.94 215 ALA A C 1
ATOM 1643 O O . ALA A 1 215 ? -12.979 -32.024 -44.797 1.00 83.94 215 ALA A O 1
ATOM 1644 N N . PRO A 1 216 ? -14.586 -31.092 -46.086 1.00 81.56 216 PRO A N 1
ATOM 1645 C CA . PRO A 1 216 ? -15.662 -31.400 -45.161 1.00 81.56 216 PRO A CA 1
ATOM 1646 C C . PRO A 1 216 ? -15.864 -32.911 -45.050 1.00 81.56 216 PRO A C 1
ATOM 1648 O O . PRO A 1 216 ? -15.732 -33.662 -46.022 1.00 81.56 216 PRO A O 1
ATOM 1651 N N . LYS A 1 217 ? -16.248 -33.358 -43.858 1.00 77.69 217 LYS A N 1
ATOM 1652 C CA . LYS A 1 217 ? -16.717 -34.724 -43.616 1.00 77.69 217 LYS A CA 1
ATOM 1653 C C . LYS A 1 217 ? -18.033 -35.003 -44.360 1.00 77.69 217 LYS A C 1
ATOM 1655 O O . LYS A 1 217 ? -18.712 -34.066 -44.777 1.00 77.69 217 LYS A O 1
ATOM 1660 N N . PRO A 1 218 ? -18.464 -36.276 -44.482 1.00 79.94 218 PRO A N 1
ATOM 1661 C CA . PRO A 1 218 ? -19.723 -36.634 -45.150 1.00 79.94 218 PRO A CA 1
ATOM 1662 C C . PRO A 1 218 ? -20.999 -35.993 -44.571 1.00 79.94 218 PRO A C 1
ATOM 1664 O O . PRO A 1 218 ? -22.041 -36.044 -45.216 1.00 79.94 218 PRO A O 1
ATOM 1667 N N . ASN A 1 219 ? -20.934 -35.407 -43.371 1.00 80.81 219 ASN A N 1
ATOM 1668 C CA . ASN A 1 219 ? -22.010 -34.640 -42.739 1.00 80.81 219 ASN A CA 1
ATOM 1669 C C . ASN A 1 219 ? -21.901 -33.110 -42.941 1.00 80.81 219 ASN A C 1
ATOM 1671 O O . ASN A 1 219 ? -22.816 -32.395 -42.547 1.00 80.81 219 ASN A O 1
ATOM 1675 N N . GLY A 1 220 ? -20.817 -32.615 -43.550 1.00 82.94 220 GLY A N 1
ATOM 1676 C CA . GLY A 1 220 ? -20.548 -31.195 -43.806 1.00 82.94 220 GLY A CA 1
ATOM 1677 C C . GLY A 1 220 ? -19.467 -30.555 -42.923 1.00 82.94 220 GLY A C 1
ATOM 1678 O O . GLY A 1 220 ? -19.009 -29.461 -43.250 1.00 82.94 220 GLY A O 1
ATOM 1679 N N . ASP A 1 221 ? -19.025 -31.212 -41.846 1.00 85.31 221 ASP A N 1
ATOM 1680 C CA . ASP A 1 221 ? -18.158 -30.577 -40.841 1.00 85.31 221 ASP A CA 1
ATOM 1681 C C . ASP A 1 221 ? -16.685 -30.477 -41.269 1.00 85.31 221 ASP A C 1
ATOM 1683 O O . ASP A 1 221 ? -16.082 -31.454 -41.719 1.00 85.31 221 ASP A O 1
ATOM 1687 N N . TYR A 1 222 ? -16.076 -29.311 -41.026 1.00 87.50 222 TYR A N 1
ATOM 1688 C CA . TYR A 1 222 ? -14.640 -29.038 -41.223 1.00 87.50 222 TYR A CA 1
ATOM 1689 C C . TYR A 1 222 ? -13.796 -29.195 -39.943 1.00 87.50 222 TYR A C 1
ATOM 1691 O O . TYR A 1 222 ? -12.578 -29.014 -39.973 1.00 87.50 222 TYR A O 1
ATOM 1699 N N . ALA A 1 223 ? -14.422 -29.535 -38.815 1.00 88.56 223 ALA A N 1
ATOM 1700 C CA . ALA A 1 223 ? -13.797 -29.655 -37.499 1.00 88.56 223 ALA A CA 1
ATOM 1701 C C . ALA A 1 223 ? -14.423 -30.811 -36.700 1.00 88.56 223 ALA A C 1
ATOM 1703 O O . ALA A 1 223 ? -15.486 -31.315 -37.060 1.00 88.56 223 ALA A O 1
ATOM 1704 N N . GLN A 1 224 ? -13.774 -31.262 -35.625 1.00 90.62 224 GLN A N 1
ATOM 1705 C CA . GLN A 1 224 ? -14.390 -32.165 -34.645 1.00 90.62 224 GLN A CA 1
ATOM 1706 C C . GLN A 1 224 ? -13.674 -32.099 -33.295 1.00 90.62 224 GLN A C 1
ATOM 1708 O O . GLN A 1 224 ? -12.444 -32.154 -33.262 1.00 90.62 224 GLN A O 1
ATOM 1713 N N . ALA A 1 225 ? -14.447 -32.109 -32.207 1.00 89.31 225 ALA A N 1
ATOM 1714 C CA . ALA A 1 225 ? -13.953 -32.433 -30.876 1.00 89.31 225 ALA A CA 1
ATOM 1715 C C . ALA A 1 225 ? -13.419 -33.871 -30.814 1.00 89.31 225 ALA A C 1
ATOM 1717 O O . ALA A 1 225 ? -14.058 -34.829 -31.269 1.00 89.31 225 ALA A O 1
ATOM 1718 N N . VAL A 1 226 ? -12.215 -34.017 -30.273 1.00 86.12 226 VAL A N 1
ATOM 1719 C CA . VAL A 1 226 ? -11.472 -35.272 -30.164 1.00 86.12 226 VAL A CA 1
ATOM 1720 C C . VAL A 1 226 ? -10.819 -35.370 -28.792 1.00 86.12 226 VAL A C 1
ATOM 1722 O O . VAL A 1 226 ? -10.467 -34.370 -28.179 1.00 86.12 226 VAL A O 1
ATOM 1725 N N . ARG A 1 227 ? -10.606 -36.596 -28.304 1.00 83.19 227 ARG A N 1
ATOM 1726 C CA . ARG A 1 227 ? -9.943 -36.803 -27.009 1.00 83.19 227 ARG A CA 1
ATOM 1727 C C . ARG A 1 227 ? -8.474 -36.350 -27.020 1.00 83.19 227 ARG A C 1
ATOM 1729 O O . ARG A 1 227 ? -7.957 -35.925 -25.992 1.00 83.19 227 ARG A O 1
ATOM 1736 N N . ALA A 1 228 ? -7.800 -36.461 -28.162 1.00 80.31 228 ALA A N 1
ATOM 1737 C CA . ALA A 1 228 ? -6.462 -35.925 -28.374 1.00 80.31 228 ALA A CA 1
ATOM 1738 C C . ALA A 1 228 ? -6.195 -35.679 -29.866 1.00 80.31 228 ALA A C 1
ATOM 1740 O O . ALA A 1 228 ? -6.784 -36.346 -30.721 1.00 80.31 228 ALA A O 1
ATOM 1741 N N . CYS A 1 229 ? -5.278 -34.763 -30.170 1.00 83.31 229 CYS A N 1
ATOM 1742 C CA . CYS A 1 229 ? -4.736 -34.528 -31.509 1.00 83.31 229 CYS A CA 1
ATOM 1743 C C . CYS A 1 229 ? -3.311 -33.950 -31.445 1.00 83.31 229 CYS A C 1
ATOM 1745 O O . CYS A 1 229 ? -2.834 -33.566 -30.378 1.00 83.31 229 CYS A O 1
ATOM 1747 N N . SER A 1 230 ? -2.632 -33.869 -32.591 1.00 80.69 230 SER A N 1
ATOM 1748 C CA . SER A 1 230 ? -1.307 -33.250 -32.735 1.00 80.69 230 SER A CA 1
ATOM 1749 C C . SER A 1 230 ? -1.111 -32.651 -34.136 1.00 80.69 230 SER A C 1
ATOM 1751 O O . SER A 1 230 ? -1.889 -32.927 -35.052 1.00 80.69 230 SER A O 1
ATOM 1753 N N . GLY A 1 231 ? -0.082 -31.810 -34.293 1.00 76.62 231 GLY A N 1
ATOM 1754 C CA . GLY A 1 231 ? 0.210 -31.076 -35.532 1.00 76.62 231 GLY A CA 1
ATOM 1755 C C . GLY A 1 231 ? -0.652 -29.820 -35.729 1.00 76.62 231 GLY A C 1
ATOM 1756 O O . GLY A 1 231 ? -1.582 -29.563 -34.972 1.00 76.62 231 GLY A O 1
ATOM 1757 N N . GLU A 1 232 ? -0.359 -29.043 -36.777 1.00 80.19 232 GLU A N 1
ATOM 1758 C CA . GLU A 1 232 ? -0.879 -27.675 -37.014 1.00 80.19 232 GLU A CA 1
ATOM 1759 C C . GLU A 1 232 ? -2.415 -27.536 -37.049 1.00 80.19 232 GLU A C 1
ATOM 1761 O O . GLU A 1 232 ? -2.954 -26.442 -36.881 1.00 80.19 232 GLU A O 1
ATOM 1766 N N . LYS A 1 233 ? -3.134 -28.641 -37.279 1.00 86.31 233 LYS A N 1
ATOM 1767 C CA . LYS A 1 233 ? -4.606 -28.692 -37.347 1.00 86.31 233 LYS A CA 1
ATOM 1768 C C . LYS A 1 233 ? -5.259 -29.056 -36.013 1.00 86.31 233 LYS A C 1
ATOM 1770 O O . LYS A 1 233 ? -6.485 -29.097 -35.943 1.00 86.31 233 LYS A O 1
ATOM 1775 N N . CYS A 1 234 ? -4.459 -29.332 -34.985 1.00 86.62 234 CYS A N 1
ATOM 1776 C CA . CYS A 1 234 ? -4.902 -29.542 -33.617 1.00 86.62 234 CYS A CA 1
ATOM 1777 C C . CYS A 1 234 ? -4.880 -28.221 -32.846 1.00 86.62 234 CYS A C 1
ATOM 1779 O O . CYS A 1 234 ? -3.847 -27.554 -32.768 1.00 86.62 234 CYS A O 1
ATOM 1781 N N . LYS A 1 235 ? -6.015 -27.852 -32.259 1.00 91.50 235 LYS A N 1
ATOM 1782 C CA . LYS A 1 235 ? -6.160 -26.637 -31.455 1.00 91.50 235 LYS A CA 1
ATOM 1783 C C . LYS A 1 235 ? -6.998 -26.928 -30.217 1.00 91.50 235 LYS A C 1
ATOM 1785 O O . LYS A 1 235 ? -7.840 -27.819 -30.240 1.00 91.50 235 LYS A O 1
ATOM 1790 N N . LEU A 1 236 ? -6.777 -26.173 -29.156 1.00 90.81 236 LEU A N 1
ATOM 1791 C CA . LEU A 1 236 ? -7.645 -26.132 -27.989 1.00 90.81 236 LEU A CA 1
ATOM 1792 C C . LEU A 1 236 ? -8.756 -25.101 -28.234 1.00 90.81 236 LEU A C 1
ATOM 1794 O O . LEU A 1 236 ? -8.478 -23.990 -28.694 1.00 90.81 236 LEU A O 1
ATOM 1798 N N . MET A 1 237 ? -10.001 -25.474 -27.941 1.00 89.88 237 MET A N 1
ATOM 1799 C CA . MET A 1 237 ? -11.068 -24.526 -27.625 1.00 89.88 237 MET A CA 1
ATOM 1800 C C . MET A 1 237 ? -11.032 -24.314 -26.122 1.00 89.88 237 MET A C 1
ATOM 1802 O O . MET A 1 237 ? -11.455 -25.189 -25.372 1.00 89.88 237 MET A O 1
ATOM 1806 N N . GLU A 1 238 ? -10.490 -23.173 -25.725 1.00 84.25 238 GLU A N 1
ATOM 1807 C CA . GLU A 1 238 ? -10.408 -22.710 -24.346 1.00 84.25 238 GLU A CA 1
ATOM 1808 C C . GLU A 1 238 ? -11.706 -21.947 -24.034 1.00 84.25 238 GLU A C 1
ATOM 1810 O O . GLU A 1 238 ? -12.065 -20.994 -24.739 1.00 84.25 238 GLU A O 1
ATOM 1815 N N . GLN A 1 239 ? -12.454 -22.397 -23.033 1.00 85.06 239 GLN A N 1
ATOM 1816 C CA . GLN A 1 239 ? -13.628 -21.711 -22.503 1.00 85.06 239 GLN A CA 1
ATOM 1817 C C . GLN A 1 239 ? -13.172 -20.832 -21.346 1.00 85.06 239 GLN A C 1
ATOM 1819 O O . GLN A 1 239 ? -12.601 -21.336 -20.391 1.00 85.06 239 GLN A O 1
ATOM 1824 N N . ILE A 1 240 ? -13.470 -19.534 -21.397 1.00 79.81 240 ILE A N 1
ATOM 1825 C CA . ILE A 1 240 ? -13.094 -18.592 -20.336 1.00 79.81 240 ILE A CA 1
ATOM 1826 C C . ILE A 1 240 ? -14.271 -17.721 -19.906 1.00 79.81 240 ILE A C 1
ATOM 1828 O O . ILE A 1 240 ? -15.082 -17.276 -20.728 1.00 79.81 240 ILE A O 1
ATOM 1832 N N . CYS A 1 241 ? -14.338 -17.382 -18.624 1.00 74.69 241 CYS A N 1
ATOM 1833 C CA . CYS A 1 241 ? -15.127 -16.241 -18.173 1.00 74.69 241 CYS A CA 1
ATOM 1834 C C . CYS A 1 241 ? -14.475 -14.925 -18.635 1.00 74.69 241 CYS A C 1
ATOM 1836 O O . CYS A 1 241 ? -13.308 -14.646 -18.356 1.00 74.69 241 CYS A O 1
ATOM 1838 N N . ILE A 1 242 ? -15.230 -14.072 -19.339 1.00 63.78 242 ILE A N 1
ATOM 1839 C CA . ILE A 1 242 ? -14.717 -12.755 -19.763 1.00 63.78 242 ILE A CA 1
ATOM 1840 C C . ILE A 1 242 ? -14.438 -11.853 -18.552 1.00 63.78 242 ILE A C 1
ATOM 1842 O O . ILE A 1 242 ? -15.058 -12.016 -17.508 1.00 63.78 242 ILE A O 1
ATOM 1846 N N . ARG A 1 243 ? -13.581 -10.831 -18.703 1.00 52.31 243 ARG A N 1
ATOM 1847 C CA . ARG A 1 243 ? -13.102 -9.949 -17.605 1.00 52.31 243 ARG A CA 1
ATOM 1848 C C . ARG A 1 243 ? -14.175 -9.241 -16.752 1.00 52.31 243 ARG A C 1
ATOM 1850 O O . ARG A 1 243 ? -13.827 -8.657 -15.734 1.00 52.31 243 ARG A O 1
ATOM 1857 N N . SER A 1 244 ? -15.446 -9.255 -17.154 1.00 51.47 244 SER A N 1
ATOM 1858 C CA . SER A 1 244 ? -16.590 -8.749 -16.374 1.00 51.47 244 SER A CA 1
ATOM 1859 C C . SER A 1 244 ? -17.426 -9.852 -15.705 1.00 51.47 244 SER A C 1
ATOM 1861 O O . SER A 1 244 ? -18.473 -9.562 -15.144 1.00 51.47 244 SER A O 1
ATOM 1863 N N . ASN A 1 245 ? -17.023 -11.122 -15.809 1.00 58.72 245 ASN A N 1
ATOM 1864 C CA . ASN A 1 245 ? -17.725 -12.317 -15.323 1.00 58.72 245 ASN A CA 1
ATOM 1865 C C . ASN A 1 245 ? -19.211 -12.434 -15.731 1.00 58.72 245 ASN A C 1
ATOM 1867 O O . ASN A 1 245 ? -19.999 -13.116 -15.069 1.00 58.72 245 ASN A O 1
ATOM 1871 N N . THR A 1 246 ? -19.619 -11.771 -16.819 1.00 55.38 246 THR A N 1
ATOM 1872 C CA . THR A 1 246 ? -21.030 -11.692 -17.240 1.00 55.38 246 THR A CA 1
ATOM 1873 C C . THR A 1 246 ? -21.473 -12.802 -18.197 1.00 55.38 246 THR A C 1
ATOM 1875 O O . THR A 1 246 ? -22.678 -13.045 -18.286 1.00 55.38 246 THR A O 1
ATOM 1878 N N . ALA A 1 247 ? -20.539 -13.467 -18.885 1.00 59.34 247 ALA A N 1
ATOM 1879 C CA . ALA A 1 247 ? -20.790 -14.556 -19.833 1.00 59.34 247 ALA A CA 1
ATOM 1880 C C . ALA A 1 247 ? -19.525 -15.407 -20.064 1.00 59.34 247 ALA A C 1
ATOM 1882 O O . ALA A 1 247 ? -18.407 -14.925 -19.854 1.00 59.34 247 ALA A O 1
ATOM 1883 N N . ALA A 1 248 ? -19.710 -16.637 -20.548 1.00 65.38 248 ALA A N 1
ATOM 1884 C CA . ALA A 1 248 ? -18.630 -17.441 -21.118 1.00 65.38 248 ALA A CA 1
ATOM 1885 C C . ALA A 1 248 ? -18.201 -16.916 -22.504 1.00 65.38 248 ALA A C 1
ATOM 1887 O O . ALA A 1 248 ? -19.026 -16.409 -23.270 1.00 65.38 248 ALA A O 1
ATOM 1888 N N . SER A 1 249 ? -16.925 -17.084 -22.848 1.00 73.12 249 SER A N 1
ATOM 1889 C CA . SER A 1 249 ? -16.361 -16.850 -24.180 1.00 73.12 249 SER A CA 1
ATOM 1890 C C . SER A 1 249 ? -15.471 -18.019 -24.585 1.00 73.12 249 SER A C 1
ATOM 1892 O O . SER A 1 249 ? -14.792 -18.601 -23.750 1.00 73.12 249 SER A O 1
ATOM 1894 N N . LEU A 1 250 ? -15.445 -18.319 -25.881 1.00 78.12 250 LEU A N 1
ATOM 1895 C CA . LEU A 1 250 ? -14.606 -19.356 -26.477 1.00 78.12 250 LEU A CA 1
ATOM 1896 C C . LEU A 1 250 ? -13.408 -18.704 -27.177 1.00 78.12 250 LEU A C 1
ATOM 1898 O O . LEU A 1 250 ? -13.566 -17.705 -27.884 1.00 78.12 250 LEU A O 1
ATOM 1902 N N . LYS A 1 251 ? -12.220 -19.280 -26.992 1.00 84.44 251 LYS A N 1
ATOM 1903 C CA . LYS A 1 251 ? -10.947 -18.828 -27.558 1.00 84.44 251 LYS A CA 1
ATOM 1904 C C . LYS A 1 251 ? -10.230 -20.004 -28.224 1.00 84.44 251 LYS A C 1
ATOM 1906 O O . LYS A 1 251 ? -10.172 -21.102 -27.686 1.00 84.44 251 LYS A O 1
ATOM 1911 N N . GLU A 1 252 ? -9.697 -19.777 -29.422 1.00 87.81 252 GLU A N 1
ATOM 1912 C CA . GLU A 1 252 ? -8.955 -20.793 -30.174 1.00 87.81 252 GLU A CA 1
ATOM 1913 C C . GLU A 1 252 ? -7.448 -20.658 -29.914 1.00 87.81 252 GLU A C 1
ATOM 1915 O O . GLU A 1 252 ? -6.865 -19.605 -30.180 1.00 87.81 252 GLU A O 1
ATOM 1920 N N . VAL A 1 253 ? -6.806 -21.733 -29.446 1.00 85.75 253 VAL A N 1
ATOM 1921 C CA . VAL A 1 253 ? -5.371 -21.757 -29.118 1.00 85.75 253 VAL A CA 1
ATOM 1922 C C . VAL A 1 253 ? -4.647 -22.885 -29.872 1.00 85.75 253 VAL A C 1
ATOM 1924 O O . VAL A 1 253 ? -5.041 -24.046 -29.765 1.00 85.75 253 VAL A O 1
ATOM 1927 N N . PRO A 1 254 ? -3.558 -22.606 -30.616 1.00 83.94 254 PRO A N 1
ATOM 1928 C CA . PRO A 1 254 ? -2.745 -23.648 -31.241 1.00 83.94 254 PRO A CA 1
ATOM 1929 C C . PRO A 1 254 ? -1.807 -24.315 -30.219 1.00 83.94 254 PRO A C 1
ATOM 1931 O O . PRO A 1 254 ? -0.829 -23.715 -29.772 1.00 83.94 254 PRO A O 1
ATOM 1934 N N . CYS A 1 255 ? -2.061 -25.581 -29.879 1.00 77.62 255 CYS A N 1
ATOM 1935 C CA . CYS A 1 255 ? -1.168 -26.356 -29.014 1.00 77.62 255 CYS A CA 1
ATOM 1936 C C . CYS A 1 255 ? 0.005 -26.930 -29.824 1.00 77.62 255 CYS A C 1
ATOM 1938 O O . CYS A 1 255 ? -0.179 -27.890 -30.574 1.00 77.62 255 CYS A O 1
ATOM 1940 N N . GLN A 1 256 ? 1.215 -26.387 -29.646 1.00 77.19 256 GLN A N 1
ATOM 1941 C CA . GLN A 1 256 ? 2.414 -26.778 -30.412 1.00 77.19 256 GLN A CA 1
ATOM 1942 C C . GLN A 1 256 ? 2.677 -28.294 -30.386 1.00 77.19 256 GLN A C 1
ATOM 1944 O O . GLN A 1 256 ? 2.862 -28.909 -31.435 1.00 77.19 256 GLN A O 1
ATOM 1949 N N . ASN A 1 257 ? 2.582 -28.907 -29.203 1.00 73.94 257 ASN A N 1
ATOM 1950 C CA . ASN A 1 257 ? 2.849 -30.334 -28.991 1.00 73.94 257 ASN A CA 1
ATOM 1951 C C . ASN A 1 257 ? 1.569 -31.194 -29.020 1.00 73.94 257 ASN A C 1
ATOM 1953 O O . ASN A 1 257 ? 1.561 -32.342 -28.578 1.00 73.94 257 ASN A O 1
ATOM 1957 N N . GLY A 1 258 ? 0.476 -30.644 -29.560 1.00 80.75 258 GLY A N 1
ATOM 1958 C CA . GLY A 1 258 ? -0.846 -31.259 -29.547 1.00 80.75 258 GLY A CA 1
ATOM 1959 C C . GLY A 1 258 ? -1.636 -31.016 -28.260 1.00 80.75 258 GLY A C 1
ATOM 1960 O O . GLY A 1 258 ? -1.163 -30.406 -27.302 1.00 80.75 258 GLY A O 1
ATOM 1961 N N . CYS A 1 259 ? -2.877 -31.488 -28.270 1.00 87.50 259 CYS A N 1
ATOM 1962 C CA . CYS A 1 259 ? -3.857 -31.335 -27.198 1.00 87.50 259 CYS A CA 1
ATOM 1963 C C . CYS A 1 259 ? -4.355 -32.719 -26.771 1.00 87.50 259 CYS A C 1
ATOM 1965 O O . CYS A 1 259 ? -4.500 -33.609 -27.614 1.00 87.50 259 CYS A O 1
ATOM 1967 N N . LYS A 1 260 ? -4.629 -32.911 -25.480 1.00 85.00 260 LYS A N 1
ATOM 1968 C CA . LYS A 1 260 ? -5.197 -34.139 -24.914 1.00 85.00 260 LYS A CA 1
ATOM 1969 C C . LYS A 1 260 ? -6.102 -33.816 -23.730 1.00 85.00 260 LYS A C 1
ATOM 1971 O O . LYS A 1 260 ? -5.725 -33.026 -22.877 1.00 85.00 260 LYS A O 1
ATOM 1976 N N . ASP A 1 261 ? -7.248 -34.494 -23.656 1.00 86.00 261 ASP A N 1
ATOM 1977 C CA . ASP A 1 261 ? -8.196 -34.425 -22.534 1.00 86.00 261 ASP A CA 1
ATOM 1978 C C . ASP A 1 261 ? -8.596 -32.972 -22.170 1.00 86.00 261 ASP A C 1
ATOM 1980 O O . ASP A 1 261 ? -8.830 -32.659 -21.009 1.00 86.00 261 ASP A O 1
ATOM 1984 N N . GLY A 1 262 ? -8.669 -32.095 -23.184 1.00 84.06 262 GLY A N 1
ATOM 1985 C CA . GLY A 1 262 ? -9.012 -30.673 -23.053 1.00 84.06 262 GLY A CA 1
ATOM 1986 C C . GLY A 1 262 ? -7.868 -29.753 -22.606 1.00 84.06 262 GLY A C 1
ATOM 1987 O O . GLY A 1 262 ? -8.140 -28.636 -22.206 1.00 84.06 262 GLY A O 1
ATOM 1988 N N . ALA A 1 263 ? -6.605 -30.185 -22.692 1.00 85.88 263 ALA A N 1
ATOM 1989 C CA . ALA A 1 263 ? -5.432 -29.374 -22.351 1.00 85.88 263 ALA A CA 1
ATOM 1990 C C . ALA A 1 263 ? -4.333 -29.467 -23.428 1.00 85.88 263 ALA A C 1
ATOM 1992 O O . ALA A 1 263 ? -4.136 -30.528 -24.031 1.00 85.88 263 ALA A O 1
ATOM 1993 N N . CYS A 1 264 ? -3.544 -28.408 -23.639 1.00 87.12 264 CYS A N 1
ATOM 1994 C CA . CYS A 1 264 ? -2.301 -28.504 -24.411 1.00 87.12 264 CYS A CA 1
ATOM 1995 C C . CYS A 1 264 ? -1.279 -29.407 -23.693 1.00 87.12 264 CYS A C 1
ATOM 1997 O O . CYS A 1 264 ? -1.073 -29.318 -22.480 1.00 87.12 264 CYS A O 1
ATOM 1999 N N . ILE A 1 265 ? -0.591 -30.263 -24.451 1.00 81.69 265 ILE A N 1
ATOM 2000 C CA . ILE A 1 265 ? 0.376 -31.226 -23.911 1.00 81.69 265 ILE A CA 1
ATOM 2001 C C . ILE A 1 265 ? 1.688 -30.510 -23.547 1.00 81.69 265 ILE A C 1
ATOM 2003 O O . ILE A 1 265 ? 2.315 -29.874 -24.395 1.00 81.69 265 ILE A O 1
ATOM 2007 N N . LYS A 1 266 ? 2.129 -30.645 -22.289 1.00 68.12 266 LYS A N 1
ATOM 2008 C CA . LYS A 1 266 ? 3.480 -30.253 -21.846 1.00 68.12 266 LYS A CA 1
ATOM 2009 C C . LYS A 1 266 ? 4.501 -31.317 -22.257 1.00 68.12 266 LYS A C 1
ATOM 2011 O O . LYS A 1 266 ? 4.201 -32.507 -22.248 1.00 68.12 266 LYS A O 1
ATOM 2016 N N . GLU A 1 267 ? 5.703 -30.878 -22.607 1.00 61.66 267 GLU A N 1
ATOM 2017 C CA . GLU A 1 267 ? 6.781 -31.743 -23.093 1.00 61.66 267 GLU A CA 1
ATOM 2018 C C . GLU A 1 267 ? 7.627 -32.310 -21.943 1.00 61.66 267 GLU A C 1
ATOM 2020 O O . GLU A 1 267 ? 8.070 -31.566 -21.068 1.00 61.66 267 GLU A O 1
ATOM 2025 N N . GLU A 1 268 ? 7.909 -33.615 -21.977 1.00 49.31 268 GLU A N 1
ATOM 2026 C CA . GLU A 1 268 ? 8.903 -34.270 -21.120 1.00 49.31 268 GLU A CA 1
ATOM 2027 C C . GLU A 1 268 ? 9.910 -35.031 -21.996 1.00 49.31 268 GLU A C 1
ATOM 2029 O O . GLU A 1 268 ? 9.520 -35.836 -22.840 1.00 49.31 268 GLU A O 1
ATOM 2034 N N . GLY A 1 269 ? 11.213 -34.796 -21.793 1.00 67.38 269 GLY A N 1
ATOM 2035 C CA . GLY A 1 269 ? 12.298 -35.602 -22.377 1.00 67.38 269 GLY A CA 1
ATOM 2036 C C . GLY A 1 269 ? 13.368 -34.827 -23.156 1.00 67.38 269 GLY A C 1
ATOM 2037 O O . GLY A 1 269 ? 14.528 -35.255 -23.167 1.00 67.38 269 GLY A O 1
ATOM 2038 N N . VAL A 1 270 ? 13.028 -33.692 -23.772 1.00 68.38 270 VAL A N 1
ATOM 2039 C CA . VAL A 1 270 ? 14.011 -32.800 -24.422 1.00 68.38 270 VAL A CA 1
ATOM 2040 C C . VAL A 1 270 ? 14.852 -32.035 -23.383 1.00 68.38 270 VAL A C 1
ATOM 2042 O O . VAL A 1 270 ? 14.410 -31.871 -22.242 1.00 68.38 270 VAL A O 1
ATOM 2045 N N . PRO A 1 271 ? 16.065 -31.556 -23.727 1.00 76.75 271 PRO A N 1
ATOM 2046 C CA . PRO A 1 271 ? 16.863 -30.729 -22.823 1.00 76.75 271 PRO A CA 1
ATOM 2047 C C . PRO A 1 271 ? 16.159 -29.418 -22.469 1.00 76.75 271 PRO A C 1
ATOM 2049 O O . PRO A 1 271 ? 15.367 -28.887 -23.249 1.00 76.75 271 PRO A O 1
ATOM 2052 N N . LYS A 1 272 ? 16.525 -28.818 -21.333 1.00 76.19 272 LYS A N 1
ATOM 2053 C CA . LYS A 1 272 ? 16.164 -27.417 -21.063 1.00 76.19 272 LYS A CA 1
ATOM 2054 C C . LYS A 1 272 ? 16.886 -26.494 -22.065 1.00 76.19 272 LYS A C 1
ATOM 2056 O O . LYS A 1 272 ? 18.032 -26.795 -22.412 1.00 76.19 272 LYS A O 1
ATOM 2061 N N . PRO A 1 273 ? 16.294 -25.363 -22.493 1.00 79.06 273 PRO A N 1
ATOM 2062 C CA . PRO A 1 273 ? 16.966 -24.393 -23.362 1.00 79.06 273 PRO A CA 1
ATOM 2063 C C . PRO A 1 273 ? 18.255 -23.847 -22.718 1.00 79.06 273 PRO A C 1
ATOM 2065 O O . PRO A 1 273 ? 18.278 -23.604 -21.506 1.00 79.06 273 PRO A O 1
ATOM 2068 N N . PRO A 1 274 ? 19.349 -23.625 -23.473 1.00 84.25 274 PRO A N 1
ATOM 2069 C CA . PRO A 1 274 ? 20.496 -22.865 -22.982 1.00 84.25 274 PRO A CA 1
ATOM 2070 C C . PRO A 1 274 ? 20.072 -21.455 -22.571 1.00 84.25 274 PRO A C 1
ATOM 2072 O O . PRO A 1 274 ? 19.277 -20.818 -23.254 1.00 84.25 274 PRO A O 1
ATOM 2075 N N . TYR A 1 275 ? 20.615 -20.947 -21.472 1.00 79.88 275 TYR A N 1
ATOM 2076 C CA . TYR A 1 275 ? 20.318 -19.604 -20.977 1.00 79.88 275 TYR A CA 1
ATOM 2077 C C . TYR A 1 275 ? 21.609 -18.817 -20.751 1.00 79.88 275 TYR A C 1
ATOM 2079 O O . TYR A 1 275 ? 22.701 -19.388 -20.747 1.00 79.88 275 TYR A O 1
ATOM 2087 N N . ASP A 1 276 ? 21.485 -17.500 -20.582 1.00 80.00 276 ASP A N 1
ATOM 2088 C CA . ASP A 1 276 ? 22.626 -16.590 -20.417 1.00 80.00 276 ASP A CA 1
ATOM 2089 C C . ASP A 1 276 ? 23.639 -16.698 -21.577 1.00 80.00 276 ASP A C 1
ATOM 2091 O O . ASP A 1 276 ? 24.847 -16.806 -21.371 1.00 80.00 276 ASP A O 1
ATOM 2095 N N . LEU A 1 277 ? 23.134 -16.729 -22.821 1.00 84.94 277 LEU A N 1
ATOM 2096 C CA . LEU A 1 277 ? 23.970 -16.631 -24.016 1.00 84.94 277 LEU A CA 1
ATOM 2097 C C . LEU A 1 277 ? 24.553 -15.218 -24.114 1.00 84.94 277 LEU A C 1
ATOM 2099 O O . LEU A 1 277 ? 23.827 -14.253 -24.366 1.00 84.94 277 LEU A O 1
ATOM 2103 N N . LEU A 1 278 ? 25.873 -15.128 -23.979 1.00 78.31 278 LEU A N 1
ATOM 2104 C CA . LEU A 1 278 ? 26.664 -13.911 -24.111 1.00 78.31 278 LEU A CA 1
ATOM 2105 C C . LEU A 1 278 ? 27.506 -13.942 -25.391 1.00 78.31 278 LEU A C 1
ATOM 2107 O O . LEU A 1 278 ? 27.989 -14.993 -25.816 1.00 78.31 278 LEU A O 1
ATOM 2111 N N . VAL A 1 279 ? 27.714 -12.757 -25.968 1.00 76.88 279 VAL A N 1
ATOM 2112 C CA . VAL A 1 279 ? 28.615 -12.493 -27.098 1.00 76.88 279 VAL A CA 1
ATOM 2113 C C . VAL A 1 279 ? 29.793 -11.671 -26.583 1.00 76.88 279 VAL A C 1
ATOM 2115 O O . VAL A 1 279 ? 29.605 -10.563 -26.085 1.00 76.88 279 VAL A O 1
ATOM 2118 N N . LEU A 1 280 ? 31.005 -12.211 -26.708 1.00 72.44 280 LEU A N 1
ATOM 2119 C CA . LEU A 1 280 ? 32.245 -11.601 -26.235 1.00 72.44 280 LEU A CA 1
ATOM 2120 C C . LEU A 1 280 ? 33.210 -11.376 -27.406 1.00 72.44 280 LEU A C 1
ATOM 2122 O O . LEU A 1 280 ? 33.489 -12.292 -28.184 1.00 72.44 280 LEU A O 1
ATOM 2126 N N . PHE A 1 281 ? 33.764 -10.167 -27.502 1.00 65.44 281 PHE A N 1
ATOM 2127 C CA . PHE A 1 281 ? 34.934 -9.899 -28.338 1.00 65.44 281 PHE A CA 1
ATOM 2128 C C . PHE A 1 281 ? 36.199 -10.406 -27.636 1.00 65.44 281 PHE A C 1
ATOM 2130 O O . PHE A 1 281 ? 36.347 -10.240 -26.426 1.00 65.44 281 PHE A O 1
ATOM 2137 N N . THR A 1 282 ? 37.114 -11.023 -28.382 1.00 53.31 282 THR A N 1
ATOM 2138 C CA . THR A 1 282 ? 38.268 -11.733 -27.803 1.00 53.31 282 THR A CA 1
ATOM 2139 C C . THR A 1 282 ? 39.578 -10.947 -27.780 1.00 53.31 282 THR A C 1
ATOM 2141 O O . THR A 1 282 ? 40.496 -11.357 -27.075 1.00 53.31 282 THR A O 1
ATOM 2144 N N . ASP A 1 283 ? 39.698 -9.845 -28.525 1.00 53.00 283 ASP A N 1
ATOM 2145 C CA . ASP A 1 283 ? 40.845 -8.932 -28.456 1.00 53.00 283 ASP A CA 1
ATOM 2146 C C . ASP A 1 283 ? 40.492 -7.507 -28.928 1.00 53.00 283 ASP A C 1
ATOM 2148 O O . ASP A 1 283 ? 39.413 -7.253 -29.468 1.00 53.00 283 ASP A O 1
ATOM 2152 N N . ALA A 1 284 ? 41.440 -6.579 -28.772 1.00 46.81 284 ALA A N 1
ATOM 2153 C CA . ALA A 1 284 ? 41.334 -5.201 -29.259 1.00 46.81 284 ALA A CA 1
ATOM 2154 C C . ALA A 1 284 ? 41.419 -5.060 -30.798 1.00 46.81 284 ALA A C 1
ATOM 2156 O O . ALA A 1 284 ? 41.378 -3.941 -31.305 1.00 46.81 284 ALA A O 1
ATOM 2157 N N . SER A 1 285 ? 41.545 -6.163 -31.552 1.00 50.22 285 SER A N 1
ATOM 2158 C CA . SER A 1 285 ? 41.470 -6.168 -33.021 1.00 50.22 285 SER A CA 1
ATOM 2159 C C . SER A 1 285 ? 40.117 -6.652 -33.563 1.00 50.22 285 SER A C 1
ATOM 2161 O O . SER A 1 285 ? 39.870 -6.516 -34.761 1.00 50.22 285 SER A O 1
ATOM 2163 N N . LEU A 1 286 ? 39.216 -7.124 -32.685 1.00 56.09 286 LEU A N 1
ATOM 2164 C CA . LEU A 1 286 ? 37.786 -7.368 -32.934 1.00 56.09 286 LEU A CA 1
ATOM 2165 C C . LEU A 1 286 ? 37.499 -8.347 -34.095 1.00 56.09 286 LEU A C 1
ATOM 2167 O O . LEU A 1 286 ? 36.471 -8.246 -34.763 1.00 56.09 286 LEU A O 1
ATOM 2171 N N . LYS A 1 287 ? 38.415 -9.290 -34.358 1.00 54.69 287 LYS A N 1
ATOM 2172 C CA . LYS A 1 287 ? 38.402 -10.123 -35.580 1.00 54.69 287 LYS A CA 1
ATOM 2173 C C . LYS A 1 287 ? 37.402 -11.278 -35.585 1.00 54.69 287 LYS A C 1
ATOM 2175 O O . LYS A 1 287 ? 37.006 -11.698 -36.668 1.00 54.69 287 LYS A O 1
ATOM 2180 N N . TYR A 1 288 ? 37.038 -11.806 -34.419 1.00 64.62 288 TYR A N 1
ATOM 2181 C CA . TYR A 1 288 ? 36.127 -12.944 -34.275 1.00 64.62 288 TYR A CA 1
ATOM 2182 C C . TYR A 1 288 ? 35.330 -12.848 -32.965 1.00 64.62 288 TYR A C 1
ATOM 2184 O O . TYR A 1 288 ? 35.626 -12.007 -32.110 1.00 64.62 288 TYR A O 1
ATOM 2192 N N . VAL A 1 289 ? 34.294 -13.680 -32.822 1.00 75.69 289 VAL A N 1
ATOM 2193 C CA . VAL A 1 289 ? 33.365 -13.653 -31.679 1.00 75.69 289 VAL A CA 1
ATOM 2194 C C . VAL A 1 289 ? 33.445 -14.948 -30.883 1.00 75.69 289 VAL A C 1
ATOM 2196 O O . VAL A 1 289 ? 33.430 -16.037 -31.452 1.00 75.69 289 VAL A O 1
ATOM 2199 N N . LYS A 1 290 ? 33.449 -14.834 -29.552 1.00 84.88 290 LYS A N 1
ATOM 2200 C CA . LYS A 1 290 ? 33.227 -15.954 -28.639 1.00 84.88 290 LYS A CA 1
ATOM 2201 C C . LYS A 1 290 ? 31.823 -15.883 -28.041 1.00 84.88 290 LYS A C 1
ATOM 2203 O O . LYS A 1 290 ? 31.476 -14.927 -27.355 1.00 84.88 290 LYS A O 1
ATOM 2208 N N . LEU A 1 291 ? 31.040 -16.926 -28.278 1.00 88.19 291 LEU A N 1
ATOM 2209 C CA . LEU A 1 291 ? 29.755 -17.194 -27.640 1.00 88.19 291 LEU A CA 1
ATOM 2210 C C . LEU A 1 291 ? 29.982 -18.015 -26.364 1.00 88.19 291 LEU A C 1
ATOM 2212 O O . LEU A 1 291 ? 30.792 -18.942 -26.385 1.00 88.19 291 LEU A O 1
ATOM 2216 N N . THR A 1 292 ? 29.263 -17.730 -25.278 1.00 87.50 292 THR A N 1
ATOM 2217 C CA . THR A 1 292 ? 29.279 -18.526 -24.027 1.00 87.50 292 THR A CA 1
ATOM 2218 C C . THR A 1 292 ? 27.884 -18.604 -23.416 1.00 87.50 292 THR A C 1
ATOM 2220 O O . THR A 1 292 ? 27.177 -17.604 -23.472 1.00 87.50 292 THR A O 1
ATOM 2223 N N . TRP A 1 293 ? 27.495 -19.730 -22.810 1.00 90.69 293 TRP A N 1
ATOM 2224 C CA . TRP A 1 293 ? 26.157 -19.917 -22.217 1.00 90.69 293 TRP A CA 1
ATOM 2225 C C . TRP A 1 293 ? 26.156 -20.851 -20.997 1.00 90.69 293 TRP A C 1
ATOM 2227 O O . TRP A 1 293 ? 27.139 -21.537 -20.705 1.00 90.69 293 TRP A O 1
ATOM 2237 N N . LYS A 1 294 ? 25.022 -20.909 -20.290 1.00 77.94 294 LYS A N 1
ATOM 2238 C CA . LYS A 1 294 ? 24.772 -21.774 -19.128 1.00 77.94 294 LYS A CA 1
ATOM 2239 C C . LYS A 1 294 ? 23.699 -22.822 -19.450 1.00 77.94 294 LYS A C 1
ATOM 2241 O O . LYS A 1 294 ? 22.613 -22.503 -19.922 1.00 77.94 294 LYS A O 1
ATOM 2246 N N . ASN A 1 295 ? 24.034 -24.091 -19.210 1.00 67.38 295 ASN A N 1
ATOM 2247 C CA . ASN A 1 295 ? 23.137 -25.257 -19.149 1.00 67.38 295 ASN A CA 1
ATOM 2248 C C . ASN A 1 295 ? 23.931 -26.465 -18.586 1.00 67.38 295 ASN A C 1
ATOM 2250 O O . ASN A 1 295 ? 25.163 -26.392 -18.487 1.00 67.38 295 ASN A O 1
ATOM 2254 N N . VAL A 1 296 ? 23.266 -27.572 -18.248 1.00 58.72 296 VAL A N 1
ATOM 2255 C CA . VAL A 1 296 ? 23.865 -28.876 -17.878 1.00 58.72 296 VAL A CA 1
ATOM 2256 C C . VAL A 1 296 ? 23.156 -30.101 -18.490 1.00 58.72 296 VAL A C 1
ATOM 2258 O O . VAL A 1 296 ? 23.767 -31.162 -18.523 1.00 58.72 296 VAL A O 1
ATOM 2261 N N . ASP A 1 297 ? 21.943 -29.965 -19.035 1.00 65.12 297 ASP A N 1
ATOM 2262 C CA . ASP A 1 297 ? 21.034 -31.080 -19.370 1.00 65.12 297 ASP A CA 1
ATOM 2263 C C . ASP A 1 297 ? 21.094 -31.533 -20.851 1.00 65.12 297 ASP A C 1
ATOM 2265 O O . ASP A 1 297 ? 20.152 -32.147 -21.356 1.00 65.12 297 ASP A O 1
ATOM 2269 N N . GLY A 1 298 ? 22.166 -31.208 -21.584 1.00 69.44 298 GLY A N 1
ATOM 2270 C CA . GLY A 1 298 ? 22.311 -31.502 -23.018 1.00 69.44 298 GLY A CA 1
ATOM 2271 C C . GLY A 1 298 ? 23.680 -32.080 -23.383 1.00 69.44 298 GLY A C 1
ATOM 2272 O O . GLY A 1 298 ? 24.704 -31.628 -22.874 1.00 69.44 298 GLY A O 1
ATOM 2273 N N . GLU A 1 299 ? 23.699 -33.060 -24.290 1.00 83.56 299 GLU A N 1
ATOM 2274 C CA . GLU A 1 299 ? 24.915 -33.772 -24.727 1.00 83.56 299 GLU A CA 1
ATOM 2275 C C . GLU A 1 299 ? 25.754 -32.952 -25.719 1.00 83.56 299 GLU A C 1
ATOM 2277 O O . GLU A 1 299 ? 26.979 -33.070 -25.783 1.00 83.56 299 GLU A O 1
ATOM 2282 N N . LYS A 1 300 ? 25.078 -32.120 -26.516 1.00 89.75 300 LYS A N 1
ATOM 2283 C CA . LYS A 1 300 ? 25.655 -31.224 -27.524 1.00 89.75 300 LYS A CA 1
ATOM 2284 C C . LYS A 1 300 ? 24.784 -29.974 -27.660 1.00 89.75 300 LYS A C 1
ATOM 2286 O O . LYS A 1 300 ? 23.606 -29.987 -27.306 1.00 89.75 300 LYS A O 1
ATOM 2291 N N . PHE A 1 301 ? 25.352 -28.920 -28.228 1.00 93.81 301 PHE A N 1
ATOM 2292 C CA . PHE A 1 301 ? 24.678 -27.655 -28.502 1.00 93.81 301 PHE A CA 1
ATOM 2293 C C . PHE A 1 301 ? 24.781 -27.312 -29.987 1.00 93.81 301 PHE A C 1
ATOM 2295 O O . PHE A 1 301 ? 25.844 -27.517 -30.584 1.00 93.81 301 PHE A O 1
ATOM 2302 N N . TYR A 1 302 ? 23.709 -26.782 -30.580 1.00 94.62 302 TYR A N 1
ATOM 2303 C CA . TYR A 1 302 ? 23.699 -26.266 -31.954 1.00 94.62 302 TYR A CA 1
ATOM 2304 C C . TYR A 1 302 ? 23.648 -24.737 -31.938 1.00 94.62 302 TYR A C 1
ATOM 2306 O O . TYR A 1 302 ? 22.921 -24.141 -31.148 1.00 94.62 302 TYR A O 1
ATOM 2314 N N . ILE A 1 303 ? 24.454 -24.105 -32.792 1.00 94.69 303 ILE A N 1
ATOM 2315 C CA . ILE A 1 303 ? 24.604 -22.653 -32.883 1.00 94.69 303 ILE A CA 1
ATOM 2316 C C . ILE A 1 303 ? 23.996 -22.175 -34.195 1.00 94.69 303 ILE A C 1
ATOM 2318 O O . ILE A 1 303 ? 24.323 -22.675 -35.276 1.00 94.69 303 ILE A O 1
ATOM 2322 N N . TYR A 1 304 ? 23.163 -21.148 -34.089 1.00 93.56 304 TYR A N 1
ATOM 2323 C CA . TYR A 1 304 ? 22.481 -20.512 -35.203 1.00 93.56 304 TYR A CA 1
ATOM 2324 C C . TYR A 1 304 ? 22.873 -19.039 -35.283 1.00 93.56 304 TYR A C 1
ATOM 2326 O O . TYR A 1 304 ? 23.049 -18.379 -34.259 1.00 93.56 304 TYR A O 1
ATOM 2334 N N . LYS A 1 305 ? 22.995 -18.517 -36.505 1.00 92.25 305 LYS A N 1
ATOM 2335 C CA . LYS A 1 305 ? 23.445 -17.151 -36.806 1.00 92.25 305 LYS A CA 1
ATOM 2336 C C . LYS A 1 305 ? 22.560 -16.507 -37.866 1.00 92.25 305 LYS A C 1
ATOM 2338 O O . LYS A 1 305 ? 22.115 -17.186 -38.789 1.00 92.25 305 LYS A O 1
ATOM 2343 N N . ASN A 1 306 ? 22.366 -15.194 -37.788 1.00 86.38 306 ASN A N 1
ATOM 2344 C CA . ASN A 1 306 ? 21.841 -14.392 -38.892 1.00 86.38 306 ASN A CA 1
ATOM 2345 C C . ASN A 1 306 ? 22.699 -13.146 -39.169 1.00 86.38 306 ASN A C 1
ATOM 2347 O O . ASN A 1 306 ? 23.636 -12.819 -38.436 1.00 86.38 306 ASN A O 1
ATOM 2351 N N . LYS A 1 307 ? 22.371 -12.457 -40.266 1.00 86.56 307 LYS A N 1
ATOM 2352 C CA . LYS A 1 307 ? 22.938 -11.159 -40.658 1.00 86.56 307 LYS A CA 1
ATOM 2353 C C . LYS A 1 307 ? 21.778 -10.192 -40.899 1.00 86.56 307 LYS A C 1
ATOM 2355 O O . LYS A 1 307 ? 20.812 -10.571 -41.554 1.00 86.56 307 LYS A O 1
ATOM 2360 N N . ASN A 1 308 ? 21.852 -8.976 -40.360 1.00 76.94 308 ASN A N 1
ATOM 2361 C CA . ASN A 1 308 ? 20.851 -7.908 -40.494 1.00 76.94 308 ASN A CA 1
ATOM 2362 C C . ASN A 1 308 ? 19.390 -8.371 -40.284 1.00 76.94 308 ASN A C 1
ATOM 2364 O O . ASN A 1 308 ? 18.507 -7.997 -41.048 1.00 76.94 308 ASN A O 1
ATOM 2368 N N . TYR A 1 309 ? 19.141 -9.181 -39.247 1.00 67.69 309 TYR A N 1
ATOM 2369 C CA . TYR A 1 309 ? 17.818 -9.733 -38.903 1.00 67.69 309 TYR A CA 1
ATOM 2370 C C . TYR A 1 309 ? 17.175 -10.670 -39.951 1.00 67.69 309 TYR A C 1
ATOM 2372 O O . TYR A 1 309 ? 15.980 -10.945 -39.873 1.00 67.69 309 TYR A O 1
ATOM 2380 N N . ALA A 1 310 ? 17.948 -11.214 -40.898 1.00 73.88 310 ALA A N 1
ATOM 2381 C CA . ALA A 1 310 ? 17.489 -12.309 -41.758 1.00 73.88 310 ALA A CA 1
ATOM 2382 C C . ALA A 1 310 ? 17.098 -13.565 -40.943 1.00 73.88 310 ALA A C 1
ATOM 2384 O O . ALA A 1 310 ? 17.364 -13.653 -39.740 1.00 73.88 310 ALA A O 1
ATOM 2385 N N . GLN A 1 311 ? 16.509 -14.575 -41.595 1.00 74.94 311 GLN A N 1
ATOM 2386 C CA . GLN A 1 311 ? 16.299 -15.871 -40.944 1.00 74.94 311 GLN A CA 1
ATOM 2387 C C . GLN A 1 311 ? 17.623 -16.464 -40.438 1.00 74.94 311 GLN A C 1
ATOM 2389 O O . GLN A 1 311 ? 18.687 -16.275 -41.032 1.00 74.94 311 GLN A O 1
ATOM 2394 N N . PHE A 1 312 ? 17.541 -17.165 -39.311 1.00 86.62 312 PHE A N 1
ATOM 2395 C CA . PHE A 1 312 ? 18.682 -17.812 -38.683 1.00 86.62 312 PHE A CA 1
ATOM 2396 C C . PHE A 1 312 ? 19.052 -19.102 -39.414 1.00 86.62 312 PHE A C 1
ATOM 2398 O O . PHE A 1 312 ? 18.223 -19.990 -39.587 1.00 86.62 312 PHE A O 1
ATOM 2405 N N . SER A 1 313 ? 20.322 -19.216 -39.790 1.00 88.19 313 SER A N 1
ATOM 2406 C CA . SER A 1 313 ? 20.928 -20.427 -40.338 1.00 88.19 313 SER A CA 1
ATOM 2407 C C . SER A 1 313 ? 21.778 -21.121 -39.277 1.00 88.19 313 SER A C 1
ATOM 2409 O O . SER A 1 313 ? 22.531 -20.452 -38.566 1.00 88.19 313 SER A O 1
ATOM 2411 N N . TYR A 1 314 ? 21.710 -22.449 -39.208 1.00 92.81 314 TYR A N 1
ATOM 2412 C CA . TYR A 1 314 ? 22.669 -23.262 -38.457 1.00 92.81 314 TYR A CA 1
ATOM 2413 C C . TYR A 1 314 ? 24.095 -23.015 -38.977 1.00 92.81 314 TYR A C 1
ATOM 2415 O O . TYR A 1 314 ? 24.317 -23.037 -40.188 1.00 92.81 314 TYR A O 1
ATOM 2423 N N . ILE A 1 315 ? 25.053 -22.791 -38.072 1.00 92.00 315 ILE A N 1
ATOM 2424 C CA . ILE A 1 315 ? 26.468 -22.548 -38.415 1.00 92.00 315 ILE A CA 1
ATOM 2425 C C . ILE A 1 315 ? 27.458 -23.512 -37.756 1.00 92.00 315 ILE A C 1
ATOM 2427 O O . ILE A 1 315 ? 28.624 -23.542 -38.146 1.00 92.00 315 ILE A O 1
ATOM 2431 N N . GLY A 1 316 ? 27.037 -24.305 -36.771 1.00 90.81 316 GLY A N 1
ATOM 2432 C CA . GLY A 1 316 ? 27.927 -25.270 -36.136 1.00 90.81 316 GLY A CA 1
ATOM 2433 C C . GLY A 1 316 ? 27.353 -25.922 -34.888 1.00 90.81 316 GLY A C 1
ATOM 2434 O O . GLY A 1 316 ? 26.275 -25.575 -34.410 1.00 90.81 316 GLY A O 1
ATOM 2435 N N . ALA A 1 317 ? 28.104 -26.878 -34.351 1.00 92.31 317 ALA A N 1
ATOM 2436 C CA . ALA A 1 317 ? 27.795 -27.566 -33.106 1.00 92.31 317 ALA A CA 1
ATOM 2437 C C . ALA A 1 317 ? 29.030 -27.650 -32.205 1.00 92.31 317 ALA A C 1
ATOM 2439 O O . ALA A 1 317 ? 30.165 -27.582 -32.675 1.00 92.31 317 ALA A O 1
ATOM 2440 N N . THR A 1 318 ? 28.808 -27.839 -30.907 1.00 91.75 318 THR A N 1
ATOM 2441 C CA . THR A 1 318 ? 29.870 -28.060 -29.917 1.00 91.75 318 THR A CA 1
ATOM 2442 C C . THR A 1 318 ? 29.343 -28.859 -28.727 1.00 91.75 318 THR A C 1
ATOM 2444 O O . THR A 1 318 ? 28.154 -28.824 -28.424 1.00 91.75 318 THR A O 1
ATOM 2447 N N . THR A 1 319 ? 30.226 -29.568 -28.027 1.00 89.81 319 THR A N 1
ATOM 2448 C CA . THR A 1 319 ? 29.948 -30.162 -26.704 1.00 89.81 319 THR A CA 1
ATOM 2449 C C . THR A 1 319 ? 30.401 -29.254 -25.554 1.00 89.81 319 THR A C 1
ATOM 2451 O O . THR A 1 319 ? 30.109 -29.517 -24.391 1.00 89.81 319 THR A O 1
ATOM 2454 N N . GLN A 1 320 ? 31.117 -28.168 -25.863 1.00 87.62 320 GLN A N 1
ATOM 2455 C CA . GLN A 1 320 ? 31.574 -27.176 -24.891 1.00 87.62 320 GLN A CA 1
ATOM 2456 C C . GLN A 1 320 ? 30.491 -26.123 -24.634 1.00 87.62 320 GLN A C 1
ATOM 2458 O O . GLN A 1 320 ? 29.684 -25.828 -25.507 1.00 87.62 320 GLN A O 1
ATOM 2463 N N . LYS A 1 321 ? 30.516 -25.461 -23.473 1.00 84.81 321 LYS A N 1
ATOM 2464 C CA . LYS A 1 321 ? 29.576 -24.365 -23.135 1.00 84.81 321 LYS A CA 1
ATOM 2465 C C . LYS A 1 321 ? 29.974 -23.011 -23.756 1.00 84.81 321 LYS A C 1
ATOM 2467 O O . LYS A 1 321 ? 29.694 -21.943 -23.210 1.00 84.81 321 LYS A O 1
ATOM 2472 N N . TYR A 1 322 ? 30.713 -23.072 -24.862 1.00 89.06 322 TYR A N 1
ATOM 2473 C CA . TYR A 1 322 ? 31.178 -21.934 -25.643 1.00 89.06 322 TYR A CA 1
ATOM 2474 C C . TYR A 1 322 ? 31.428 -22.340 -27.101 1.00 89.06 322 TYR A C 1
ATOM 2476 O O . TYR A 1 322 ? 31.734 -23.498 -27.398 1.00 89.06 322 TYR A O 1
ATOM 2484 N N . PHE A 1 323 ? 31.351 -21.365 -28.003 1.00 90.25 323 PHE A N 1
ATOM 2485 C CA . PHE A 1 323 ? 31.657 -21.519 -29.425 1.00 90.25 323 PHE A CA 1
ATOM 2486 C C . PHE A 1 323 ? 32.403 -20.280 -29.919 1.00 90.25 323 PHE A C 1
ATOM 2488 O O . PHE A 1 323 ? 31.984 -19.161 -29.638 1.00 90.25 323 PHE A O 1
ATOM 2495 N N . ASN A 1 324 ? 33.503 -20.465 -30.645 1.00 88.06 324 ASN A N 1
ATOM 2496 C CA . ASN A 1 324 ? 34.201 -19.365 -31.307 1.00 88.06 324 ASN A CA 1
ATOM 2497 C C . ASN A 1 324 ? 33.741 -19.340 -32.768 1.00 88.06 324 ASN A C 1
ATOM 2499 O O . ASN A 1 324 ? 34.013 -20.292 -33.496 1.00 88.06 324 ASN A O 1
ATOM 2503 N N . ASP A 1 325 ? 33.060 -18.278 -33.187 1.00 86.31 325 ASP A N 1
ATOM 2504 C CA . ASP A 1 325 ? 32.665 -18.081 -34.582 1.00 86.31 325 ASP A CA 1
ATOM 2505 C C . ASP A 1 325 ? 33.841 -17.472 -35.369 1.00 86.31 325 ASP A C 1
ATOM 2507 O O . ASP A 1 325 ? 34.255 -16.357 -35.037 1.00 86.31 325 ASP A O 1
ATOM 2511 N N . PRO A 1 326 ? 34.410 -18.179 -36.368 1.00 71.94 326 PRO A N 1
ATOM 2512 C CA . PRO A 1 326 ? 35.588 -17.729 -37.106 1.00 71.94 326 PRO A CA 1
ATOM 2513 C C . PRO A 1 326 ? 35.285 -16.719 -38.226 1.00 71.94 326 PRO A C 1
ATOM 2515 O O . PRO A 1 326 ? 36.224 -16.154 -38.789 1.00 71.94 326 PRO A O 1
ATOM 2518 N N . ASP A 1 327 ? 34.016 -16.492 -38.584 1.00 68.38 327 ASP A N 1
ATOM 2519 C CA . ASP A 1 327 ? 33.644 -15.520 -39.619 1.00 68.38 327 ASP A CA 1
ATOM 2520 C C . ASP A 1 327 ? 33.949 -14.086 -39.160 1.00 68.38 327 ASP A C 1
ATOM 2522 O O . ASP A 1 327 ? 33.372 -13.589 -38.187 1.00 68.38 327 ASP A O 1
ATOM 2526 N N . MET A 1 328 ? 34.758 -13.360 -39.933 1.00 61.34 328 MET A N 1
ATOM 2527 C CA . MET A 1 328 ? 34.999 -11.939 -39.677 1.00 61.34 328 MET A CA 1
ATOM 2528 C C . MET A 1 328 ? 33.710 -11.113 -39.798 1.00 61.34 328 MET A C 1
ATOM 2530 O O . MET A 1 328 ? 33.024 -11.135 -40.825 1.00 61.34 328 MET A O 1
ATOM 2534 N N . LEU A 1 329 ? 33.414 -10.315 -38.768 1.00 64.19 329 LEU A N 1
ATOM 2535 C CA . LEU A 1 329 ? 32.285 -9.386 -38.783 1.00 64.19 329 LEU A CA 1
ATOM 2536 C C . LEU A 1 329 ? 32.586 -8.208 -39.724 1.00 64.19 329 LEU A C 1
ATOM 2538 O O . LEU A 1 329 ? 33.312 -7.281 -39.367 1.00 64.19 329 LEU A O 1
ATOM 2542 N N . ALA A 1 330 ? 32.022 -8.219 -40.932 1.00 57.22 330 ALA A N 1
ATOM 2543 C CA . ALA A 1 330 ? 32.115 -7.066 -41.830 1.00 57.22 330 ALA A CA 1
ATOM 2544 C C . ALA A 1 330 ? 31.468 -5.814 -41.198 1.00 57.22 330 ALA A C 1
ATOM 2546 O O . ALA A 1 330 ? 30.326 -5.867 -40.732 1.00 57.22 330 ALA A O 1
ATOM 2547 N N . GLY A 1 331 ? 32.197 -4.693 -41.195 1.00 58.03 331 GLY A N 1
ATOM 2548 C CA . GLY A 1 331 ? 31.769 -3.441 -40.565 1.00 58.03 331 GLY A CA 1
ATOM 2549 C C . GLY A 1 331 ? 30.430 -2.927 -41.103 1.00 58.03 331 GLY A C 1
ATOM 2550 O O . GLY A 1 331 ? 30.169 -2.979 -42.303 1.00 58.03 331 GLY A O 1
ATOM 2551 N N . GLY A 1 332 ? 29.570 -2.445 -40.204 1.00 58.19 332 GLY A N 1
ATOM 2552 C CA . GLY A 1 332 ? 28.211 -1.997 -40.532 1.00 58.19 332 GLY A CA 1
ATOM 2553 C C . GLY A 1 332 ? 27.165 -3.112 -40.682 1.00 58.19 332 GLY A C 1
ATOM 2554 O O . GLY A 1 332 ? 25.980 -2.800 -40.770 1.00 58.19 332 GLY A O 1
ATOM 2555 N N . ILE A 1 333 ? 27.551 -4.395 -40.659 1.00 64.69 333 ILE A N 1
ATOM 2556 C CA . ILE A 1 333 ? 26.603 -5.519 -40.614 1.00 64.69 333 ILE A CA 1
ATOM 2557 C C . ILE A 1 333 ? 26.335 -5.905 -39.156 1.00 64.69 333 ILE A C 1
ATOM 2559 O O . ILE A 1 333 ? 27.265 -6.102 -38.374 1.00 64.69 333 ILE A O 1
ATOM 2563 N N . LYS A 1 334 ? 25.055 -6.042 -38.799 1.00 72.44 334 LYS A N 1
ATOM 2564 C CA . LYS A 1 334 ? 24.615 -6.590 -37.514 1.00 72.44 334 LYS A CA 1
ATOM 2565 C C . LYS A 1 334 ? 24.543 -8.106 -37.599 1.00 72.44 334 LYS A C 1
ATOM 2567 O O . LYS A 1 334 ? 23.891 -8.641 -38.494 1.00 72.44 334 LYS A O 1
ATOM 2572 N N . TYR A 1 335 ? 25.152 -8.794 -36.644 1.00 80.94 335 TYR A N 1
ATOM 2573 C CA . TYR A 1 335 ? 25.070 -10.250 -36.529 1.00 80.94 335 TYR A CA 1
ATOM 2574 C C . TYR A 1 335 ? 24.247 -10.621 -35.301 1.00 80.94 335 TYR A C 1
ATOM 2576 O O . TYR A 1 335 ? 24.337 -9.942 -34.277 1.00 80.94 335 TYR A O 1
ATOM 2584 N N . GLY A 1 336 ? 23.435 -11.668 -35.416 1.00 84.75 336 GLY A N 1
ATOM 2585 C CA . GLY A 1 336 ? 22.636 -12.225 -34.327 1.00 84.75 336 GLY A CA 1
ATOM 2586 C C . GLY A 1 336 ? 22.886 -13.717 -34.165 1.00 84.75 336 GLY A C 1
ATOM 2587 O O . GLY A 1 336 ? 23.187 -14.391 -35.147 1.00 84.75 336 GLY A O 1
ATOM 2588 N N . TYR A 1 337 ? 22.735 -14.222 -32.942 1.00 91.44 337 TYR A N 1
ATOM 2589 C CA . TYR A 1 337 ? 23.006 -15.607 -32.555 1.00 91.44 337 TYR A CA 1
ATOM 2590 C C . TYR A 1 337 ? 21.939 -16.162 -31.609 1.00 91.44 337 TYR A C 1
ATOM 2592 O O . TYR A 1 337 ? 21.410 -15.416 -30.784 1.00 91.44 337 TYR A O 1
ATOM 2600 N N . TYR A 1 338 ? 21.698 -17.472 -31.670 1.00 91.62 338 TYR A N 1
ATOM 2601 C CA . TYR A 1 338 ? 21.111 -18.251 -30.572 1.00 91.62 338 TYR A CA 1
ATOM 2602 C C . TYR A 1 338 ? 21.731 -19.653 -30.508 1.00 91.62 338 TYR A C 1
ATOM 2604 O O . TYR A 1 338 ? 22.407 -20.087 -31.446 1.00 91.62 338 TYR A O 1
ATOM 2612 N N . VAL A 1 339 ? 21.509 -20.351 -29.393 1.00 90.56 339 VAL A N 1
ATOM 2613 C CA . VAL A 1 339 ? 22.009 -21.709 -29.151 1.00 90.56 339 VAL A CA 1
ATOM 2614 C C . VAL A 1 339 ? 20.889 -22.596 -28.602 1.00 90.56 339 VAL A C 1
ATOM 2616 O O . VAL A 1 339 ? 20.114 -22.160 -27.756 1.00 90.56 339 VAL A O 1
ATOM 2619 N N . THR A 1 340 ? 20.807 -23.842 -29.058 1.00 89.69 340 THR A N 1
ATOM 2620 C CA . THR A 1 340 ? 19.909 -24.892 -28.532 1.00 89.69 340 THR A CA 1
ATOM 2621 C C . THR A 1 340 ? 20.728 -25.997 -27.859 1.00 89.69 340 THR A C 1
ATOM 2623 O O . THR A 1 340 ? 21.928 -26.132 -28.109 1.00 89.69 340 THR A O 1
ATOM 2626 N N . ALA A 1 341 ? 20.104 -26.789 -26.986 1.00 87.50 341 ALA A N 1
ATOM 2627 C CA . ALA A 1 341 ? 20.684 -27.991 -26.387 1.00 87.50 341 ALA A CA 1
ATOM 2628 C C . ALA A 1 341 ? 20.024 -29.236 -26.989 1.00 87.50 341 ALA A C 1
ATOM 2630 O O . ALA A 1 341 ? 18.827 -29.232 -27.256 1.00 87.50 341 ALA A O 1
ATOM 2631 N N . VAL A 1 342 ? 20.783 -30.310 -27.201 1.00 86.50 342 VAL A N 1
ATOM 2632 C CA . VAL A 1 342 ? 20.289 -31.512 -27.890 1.00 86.50 342 VAL A CA 1
ATOM 2633 C C . VAL A 1 342 ? 20.693 -32.777 -27.131 1.00 86.50 342 VAL A C 1
ATOM 2635 O O . VAL A 1 342 ? 21.831 -32.898 -26.670 1.00 86.50 342 VAL A O 1
ATOM 2638 N N . ASN A 1 343 ? 19.762 -33.724 -27.029 1.00 83.00 343 ASN A N 1
ATOM 2639 C CA . ASN A 1 343 ? 19.961 -35.089 -26.527 1.00 83.00 343 ASN A CA 1
ATOM 2640 C C . ASN A 1 343 ? 19.292 -36.093 -27.511 1.00 83.00 343 ASN A C 1
ATOM 2642 O O . ASN A 1 343 ? 18.829 -35.669 -28.575 1.00 83.00 343 ASN A O 1
ATOM 2646 N N . PRO A 1 344 ? 19.221 -37.407 -27.220 1.00 80.31 344 PRO A N 1
ATOM 2647 C CA . PRO A 1 344 ? 18.595 -38.386 -28.116 1.00 80.31 344 PRO A CA 1
ATOM 2648 C C . PRO A 1 344 ? 17.075 -38.229 -28.298 1.00 80.31 344 PRO A C 1
ATOM 2650 O O . PRO A 1 344 ? 16.532 -38.779 -29.252 1.00 80.31 344 PRO A O 1
ATOM 2653 N N . ASN A 1 345 ? 16.398 -37.491 -27.412 1.00 70.88 345 ASN A N 1
ATOM 2654 C CA . ASN A 1 345 ? 14.950 -37.265 -27.456 1.00 70.88 345 ASN A CA 1
ATOM 2655 C C . ASN A 1 345 ? 14.574 -36.037 -28.303 1.00 70.88 345 ASN A C 1
ATOM 2657 O O . ASN A 1 345 ? 13.453 -35.969 -28.799 1.00 70.88 345 ASN A O 1
ATOM 2661 N N . GLY A 1 346 ? 15.487 -35.075 -28.481 1.00 74.50 346 GLY A N 1
ATOM 2662 C CA . GLY A 1 346 ? 15.264 -33.923 -29.351 1.00 74.50 346 GLY A CA 1
ATOM 2663 C C . GLY A 1 346 ? 16.214 -32.747 -29.127 1.00 74.50 346 GLY A C 1
ATOM 2664 O O . GLY A 1 346 ? 17.137 -32.785 -28.308 1.00 74.50 346 GLY A O 1
ATOM 2665 N N . GLU A 1 347 ? 15.960 -31.690 -29.894 1.00 81.75 347 GLU A N 1
ATOM 2666 C CA . GLU A 1 347 ? 16.572 -30.367 -29.773 1.00 81.75 347 GLU A CA 1
ATOM 2667 C C . GLU A 1 347 ? 15.633 -29.449 -28.980 1.00 81.75 347 GLU A C 1
ATOM 2669 O O . GLU A 1 347 ? 14.431 -29.417 -29.228 1.00 81.75 347 GLU A O 1
ATOM 2674 N N . SER A 1 348 ? 16.174 -28.738 -27.993 1.00 83.69 348 SER A N 1
ATOM 2675 C CA . SER A 1 348 ? 15.412 -27.860 -27.108 1.00 83.69 348 SER A CA 1
ATOM 2676 C C . SER A 1 348 ? 14.988 -26.565 -27.798 1.00 83.69 348 SER A C 1
ATOM 2678 O O . SER A 1 348 ? 15.576 -26.145 -28.796 1.00 83.69 348 SER A O 1
ATOM 2680 N N . ALA A 1 349 ? 14.076 -25.834 -27.154 1.00 80.75 349 ALA A N 1
ATOM 2681 C CA . ALA A 1 349 ? 13.828 -24.428 -27.461 1.00 80.75 349 ALA A CA 1
ATOM 2682 C C . ALA A 1 349 ? 15.141 -23.597 -27.515 1.00 80.75 349 ALA A C 1
ATOM 2684 O O . ALA A 1 349 ? 16.121 -23.937 -26.832 1.00 80.75 349 ALA A O 1
ATOM 2685 N N . PRO A 1 350 ? 15.180 -22.518 -28.321 1.00 80.31 350 PRO A N 1
ATOM 2686 C CA . PRO A 1 350 ? 16.348 -21.652 -28.444 1.00 80.31 350 PRO A CA 1
ATOM 2687 C C . PRO A 1 350 ? 16.629 -20.863 -27.163 1.00 80.31 350 PRO A C 1
ATOM 2689 O O . PRO A 1 350 ? 15.726 -20.536 -26.391 1.00 80.31 350 PRO A O 1
ATOM 2692 N N . SER A 1 351 ? 17.899 -20.510 -26.974 1.00 87.06 351 SER A N 1
ATOM 2693 C CA . SER A 1 351 ? 18.338 -19.563 -25.952 1.00 87.06 351 SER A CA 1
ATOM 2694 C C . SER A 1 351 ? 17.779 -18.157 -26.161 1.00 87.06 351 SER A C 1
ATOM 2696 O O . SER A 1 351 ? 17.208 -17.826 -27.202 1.00 87.06 351 SER A O 1
ATOM 2698 N N . ASN A 1 352 ? 18.074 -17.263 -25.212 1.00 85.44 352 ASN A N 1
ATOM 2699 C CA . ASN A 1 352 ? 18.043 -15.833 -25.501 1.00 85.44 352 ASN A CA 1
ATOM 2700 C C . ASN A 1 352 ? 18.893 -15.523 -26.750 1.00 85.44 352 ASN A C 1
ATOM 2702 O O . ASN A 1 352 ? 19.969 -16.098 -26.940 1.00 85.44 352 ASN A O 1
ATOM 2706 N N . TYR A 1 353 ? 18.416 -14.602 -27.585 1.00 84.81 353 TYR A N 1
ATOM 2707 C CA . TYR A 1 353 ? 19.148 -14.132 -28.758 1.00 84.81 353 TYR A CA 1
ATOM 2708 C C . TYR A 1 353 ? 20.204 -13.095 -28.347 1.00 84.81 353 TYR A C 1
ATOM 2710 O O . TYR A 1 353 ? 19.916 -12.200 -27.551 1.00 84.81 353 TYR A O 1
ATOM 2718 N N . ALA A 1 354 ? 21.405 -13.171 -28.920 1.00 80.31 354 ALA A N 1
ATOM 2719 C CA . ALA A 1 354 ? 22.504 -12.233 -28.674 1.00 80.31 354 ALA A CA 1
ATOM 2720 C C . ALA A 1 354 ? 22.964 -11.570 -29.986 1.00 80.31 354 ALA A C 1
ATOM 2722 O O . ALA A 1 354 ? 22.955 -12.215 -31.029 1.00 80.31 354 ALA A O 1
ATOM 2723 N N . TYR A 1 355 ? 23.359 -10.290 -29.962 1.00 79.25 355 TYR A N 1
ATOM 2724 C CA . TYR A 1 355 ? 23.631 -9.500 -31.178 1.00 79.25 355 TYR A CA 1
ATOM 2725 C C . TYR A 1 355 ? 24.873 -8.598 -31.064 1.00 79.25 355 TYR A C 1
ATOM 2727 O O . TYR A 1 355 ? 25.218 -8.176 -29.963 1.00 79.25 355 TYR A O 1
ATOM 2735 N N . VAL A 1 356 ? 25.513 -8.256 -32.195 1.00 77.88 356 VAL A N 1
ATOM 2736 C CA . VAL A 1 356 ? 26.795 -7.515 -32.225 1.00 77.88 356 VAL A CA 1
ATOM 2737 C C . VAL A 1 356 ? 27.001 -6.607 -33.458 1.00 77.88 356 VAL A C 1
ATOM 2739 O O . VAL A 1 356 ? 26.663 -6.992 -34.581 1.00 77.88 356 VAL A O 1
ATOM 2742 N N . ASN A 1 357 ? 27.588 -5.418 -33.219 1.00 65.25 357 ASN A N 1
ATOM 2743 C CA . ASN A 1 357 ? 27.897 -4.312 -34.154 1.00 65.25 357 ASN A CA 1
ATOM 2744 C C . ASN A 1 357 ? 29.272 -3.655 -33.800 1.00 65.25 357 ASN A C 1
ATOM 2746 O O . ASN A 1 357 ? 29.827 -3.952 -32.744 1.00 65.25 357 ASN A O 1
ATOM 2750 N N . GLN A 1 358 ? 29.800 -2.727 -34.626 1.00 51.47 358 GLN A N 1
ATOM 2751 C CA . GLN A 1 358 ? 31.086 -2.004 -34.425 1.00 51.47 358 GLN A CA 1
ATOM 2752 C C . GLN A 1 358 ? 31.035 -0.556 -35.007 1.00 51.47 358 GLN A C 1
ATOM 2754 O O . GLN A 1 358 ? 30.557 -0.411 -36.132 1.00 51.47 358 GLN A O 1
ATOM 2759 N N . LEU A 1 359 ? 31.489 0.499 -34.283 1.00 41.69 359 LEU A N 1
ATOM 2760 C CA . LEU A 1 359 ? 31.344 1.954 -34.625 1.00 41.69 359 LEU A CA 1
ATOM 2761 C C . LEU A 1 359 ? 32.520 2.880 -34.125 1.00 41.69 359 LEU A C 1
ATOM 2763 O O . LEU A 1 359 ? 33.529 2.352 -33.666 1.00 41.69 359 LEU A O 1
ATOM 2767 N N . LYS A 1 360 ? 32.427 4.232 -34.270 1.00 38.28 360 LYS A N 1
ATOM 2768 C CA . LYS A 1 360 ? 33.473 5.305 -34.067 1.00 38.28 360 LYS A CA 1
ATOM 2769 C C . LYS A 1 360 ? 33.018 6.495 -33.140 1.00 38.28 360 LYS A C 1
ATOM 2771 O O . LYS A 1 360 ? 31.865 6.493 -32.733 1.00 38.28 360 LYS A O 1
ATOM 2776 N N . GLU A 1 361 ? 33.884 7.486 -32.807 1.00 41.38 361 GLU A N 1
ATOM 2777 C CA . GLU A 1 361 ? 33.868 8.334 -31.554 1.00 41.38 361 GLU A CA 1
ATOM 2778 C C . GLU A 1 361 ? 33.618 9.901 -31.612 1.00 41.38 361 GLU A C 1
ATOM 2780 O O . GLU A 1 361 ? 33.753 10.496 -32.680 1.00 41.38 361 GLU A O 1
ATOM 2785 N N . THR A 1 362 ? 33.451 10.560 -30.415 1.00 40.66 362 THR A N 1
ATOM 2786 C CA . THR A 1 362 ? 33.623 12.019 -29.971 1.00 40.66 362 THR A CA 1
ATOM 2787 C C . THR A 1 362 ? 32.426 13.040 -29.988 1.00 40.66 362 THR A C 1
ATOM 2789 O O . THR A 1 362 ? 31.526 12.834 -30.790 1.00 40.66 362 THR A O 1
ATOM 2792 N N . LYS A 1 363 ? 32.313 14.196 -29.243 1.00 45.62 363 LYS A N 1
ATOM 2793 C CA . LYS A 1 363 ? 32.766 14.758 -27.897 1.00 45.62 363 LYS A CA 1
ATOM 2794 C C . LYS A 1 363 ? 32.306 16.258 -27.646 1.00 45.62 363 LYS A C 1
ATOM 2796 O O . LYS A 1 363 ? 32.592 17.055 -28.530 1.00 45.62 363 LYS A O 1
ATOM 2801 N N . ASN A 1 364 ? 31.726 16.687 -26.479 1.00 50.12 364 ASN A N 1
ATOM 2802 C CA . ASN A 1 364 ? 31.726 18.078 -25.845 1.00 50.12 364 ASN A CA 1
ATOM 2803 C C . ASN A 1 364 ? 30.748 18.267 -24.612 1.00 50.12 364 ASN A C 1
ATOM 2805 O O . ASN A 1 364 ? 29.883 17.413 -24.446 1.00 50.12 364 ASN A O 1
ATOM 2809 N N . SER A 1 365 ? 30.852 19.336 -23.761 1.00 63.12 365 SER A N 1
ATOM 2810 C CA . SER A 1 365 ? 29.964 19.599 -22.562 1.00 63.12 365 SER A CA 1
ATOM 2811 C C . SER A 1 365 ? 30.037 20.996 -21.836 1.00 63.12 365 SER A C 1
ATOM 2813 O O . SER A 1 365 ? 31.144 21.488 -21.620 1.00 63.12 365 SER A O 1
ATOM 2815 N N . CYS A 1 366 ? 28.902 21.528 -21.319 1.00 75.50 366 CYS A N 1
ATOM 2816 C CA . CYS A 1 366 ? 28.704 22.642 -20.326 1.00 75.50 366 CYS A CA 1
ATOM 2817 C C . CYS A 1 366 ? 27.567 22.236 -19.347 1.00 75.50 366 CYS A C 1
ATOM 2819 O O . CYS A 1 366 ? 26.745 21.405 -19.743 1.00 75.50 366 CYS A O 1
ATOM 2821 N N . MET A 1 367 ? 27.501 22.759 -18.112 1.00 73.00 367 MET A N 1
ATOM 2822 C CA . MET A 1 367 ? 26.440 22.445 -17.132 1.00 73.00 367 MET A CA 1
ATOM 2823 C C . MET A 1 367 ? 26.007 23.662 -16.293 1.00 73.00 367 MET A C 1
ATOM 2825 O O . MET A 1 367 ? 26.821 24.512 -15.947 1.00 73.00 367 MET A O 1
ATOM 2829 N N . ASP A 1 368 ? 24.722 23.697 -15.945 1.00 70.94 368 ASP A N 1
ATOM 2830 C CA . ASP A 1 368 ? 24.019 24.810 -15.300 1.00 70.94 368 ASP A CA 1
ATOM 2831 C C . ASP A 1 368 ? 23.088 24.270 -14.191 1.00 70.94 368 ASP A C 1
ATOM 2833 O O . ASP A 1 368 ? 22.630 23.126 -14.305 1.00 70.94 368 ASP A O 1
ATOM 2837 N N . SER A 1 369 ? 22.836 25.025 -13.115 1.00 71.25 369 SER A N 1
ATOM 2838 C CA . SER A 1 369 ? 22.224 24.494 -11.876 1.00 71.25 369 SER A CA 1
ATOM 2839 C C . SER A 1 369 ? 20.830 25.019 -11.518 1.00 71.25 369 SER A C 1
ATOM 2841 O O . SER A 1 369 ? 20.083 24.294 -10.857 1.00 71.25 369 SER A O 1
ATOM 2843 N N . ASP A 1 370 ? 20.437 26.208 -11.978 1.00 56.72 370 ASP A N 1
ATOM 2844 C CA . ASP A 1 370 ? 19.071 26.745 -11.846 1.00 56.72 370 ASP A CA 1
ATOM 2845 C C . ASP A 1 370 ? 18.170 26.378 -13.049 1.00 56.72 370 ASP A C 1
ATOM 2847 O O . ASP A 1 370 ? 16.939 26.374 -12.932 1.00 56.72 370 ASP A O 1
ATOM 2851 N N . GLY A 1 371 ? 18.792 26.011 -14.177 1.00 62.31 371 GLY A N 1
ATOM 2852 C CA . GLY A 1 371 ? 18.160 25.694 -15.460 1.00 62.31 371 GLY A CA 1
ATOM 2853 C C . GLY A 1 371 ? 18.449 26.701 -16.584 1.00 62.31 371 GLY A C 1
ATOM 2854 O O . GLY A 1 371 ? 17.881 26.544 -17.669 1.00 62.31 371 GLY A O 1
ATOM 2855 N N . GLY A 1 372 ? 19.315 27.687 -16.336 1.00 72.44 372 GLY A N 1
ATOM 2856 C CA . GLY A 1 372 ? 19.552 28.861 -17.166 1.00 72.44 372 GLY A CA 1
ATOM 2857 C C . GLY A 1 372 ? 18.564 29.991 -16.853 1.00 72.44 372 GLY A C 1
ATOM 2858 O O . GLY A 1 372 ? 17.426 29.727 -16.469 1.00 72.44 372 GLY A O 1
ATOM 2859 N N . LYS A 1 373 ? 19.002 31.245 -17.065 1.00 80.88 373 LYS A N 1
ATOM 2860 C CA . LYS A 1 373 ? 18.270 32.521 -16.868 1.00 80.88 373 LYS A CA 1
ATOM 2861 C C . LYS A 1 373 ? 17.031 32.441 -15.961 1.00 80.88 373 LYS A C 1
ATOM 2863 O O . LYS A 1 373 ? 15.890 32.482 -16.444 1.00 80.88 373 LYS A O 1
ATOM 2868 N N . ASN A 1 374 ? 17.255 32.350 -14.655 1.00 75.62 374 ASN A N 1
ATOM 2869 C CA . ASN A 1 374 ? 16.215 32.295 -13.642 1.00 75.62 374 ASN A CA 1
ATOM 2870 C C . ASN A 1 374 ? 16.534 33.198 -12.435 1.00 75.62 374 ASN A C 1
ATOM 2872 O O . ASN A 1 374 ? 16.647 32.709 -11.315 1.00 75.62 374 ASN A O 1
ATOM 2876 N N . TYR A 1 375 ? 16.542 34.522 -12.658 1.00 80.88 375 TYR A N 1
ATOM 2877 C CA . TYR A 1 375 ? 16.769 35.641 -11.716 1.00 80.88 375 TYR A CA 1
ATOM 2878 C C . TYR A 1 375 ? 16.144 35.562 -10.293 1.00 80.88 375 TYR A C 1
ATOM 2880 O O . TYR A 1 375 ? 16.352 36.461 -9.474 1.00 80.88 375 TYR A O 1
ATOM 2888 N N . LEU A 1 376 ? 15.309 34.563 -9.992 1.00 71.06 376 LEU A N 1
ATOM 2889 C CA . LEU A 1 376 ? 14.625 34.310 -8.716 1.00 71.06 376 LEU A CA 1
ATOM 2890 C C . LEU A 1 376 ? 15.195 33.106 -7.933 1.00 71.06 376 LEU A C 1
ATOM 2892 O O . LEU A 1 376 ? 14.805 32.884 -6.784 1.00 71.06 376 LEU A O 1
ATOM 2896 N N . VAL A 1 377 ? 16.092 32.325 -8.534 1.00 68.31 377 VAL A N 1
ATOM 2897 C CA . VAL A 1 377 ? 16.787 31.166 -7.952 1.00 68.31 377 VAL A CA 1
ATOM 2898 C C . VAL A 1 377 ? 18.292 31.419 -8.057 1.00 68.31 377 VAL A C 1
ATOM 2900 O O . VAL A 1 377 ? 18.727 32.152 -8.928 1.00 68.31 377 VAL A O 1
ATOM 2903 N N . TYR A 1 378 ? 19.087 30.879 -7.132 1.00 72.94 378 TYR A N 1
ATOM 2904 C CA . TYR A 1 378 ? 20.537 31.081 -7.141 1.00 72.94 378 TYR A CA 1
ATOM 2905 C C . TYR A 1 378 ? 21.223 30.086 -8.089 1.00 72.94 378 TYR A C 1
ATOM 2907 O O . TYR A 1 378 ? 21.267 28.891 -7.781 1.00 72.94 378 TYR A O 1
ATOM 2915 N N . GLY A 1 379 ? 21.759 30.585 -9.201 1.00 76.69 379 GLY A N 1
ATOM 2916 C CA . GLY A 1 379 ? 22.487 29.843 -10.224 1.00 76.69 379 GLY A CA 1
ATOM 2917 C C . GLY A 1 379 ? 24.011 29.795 -10.044 1.00 76.69 379 GLY A C 1
ATOM 2918 O O . GLY A 1 379 ? 24.673 30.689 -9.501 1.00 76.69 379 GLY A O 1
ATOM 2919 N N . GLU A 1 380 ? 24.576 28.696 -10.537 1.00 83.31 380 GLU A N 1
ATOM 2920 C CA . GLU A 1 380 ? 26.005 28.407 -10.670 1.00 83.31 380 GLU A CA 1
ATOM 2921 C C . GLU A 1 380 ? 26.243 27.538 -11.916 1.00 83.31 380 GLU A C 1
ATOM 2923 O O . GLU A 1 380 ? 25.553 26.536 -12.127 1.00 83.31 380 GLU A O 1
ATOM 2928 N N . VAL A 1 381 ? 27.231 27.922 -12.727 1.00 81.12 381 VAL A N 1
ATOM 2929 C CA . VAL A 1 381 ? 27.521 27.361 -14.055 1.00 81.12 381 VAL A CA 1
ATOM 2930 C C . VAL A 1 381 ? 28.942 26.824 -14.093 1.00 81.12 381 VAL A C 1
ATOM 2932 O O . VAL A 1 381 ? 29.890 27.582 -13.889 1.00 81.12 381 VAL A O 1
ATOM 2935 N N . ASP A 1 382 ? 29.095 25.548 -14.437 1.00 78.12 382 ASP A N 1
ATOM 2936 C CA . ASP A 1 382 ? 30.371 24.829 -14.477 1.00 78.12 382 ASP A CA 1
ATOM 2937 C C . ASP A 1 382 ? 30.627 24.204 -15.854 1.00 78.12 382 ASP A C 1
ATOM 2939 O O . ASP A 1 382 ? 29.725 23.718 -16.544 1.00 78.12 382 ASP A O 1
ATOM 2943 N N . GLY A 1 383 ? 31.894 24.122 -16.259 1.00 75.69 383 GLY A N 1
ATOM 2944 C CA . GLY A 1 383 ? 32.243 23.396 -17.476 1.00 75.69 383 GLY A CA 1
ATOM 2945 C C . GLY A 1 383 ? 33.708 23.471 -17.872 1.00 75.69 383 GLY A C 1
ATOM 2946 O O . GLY A 1 383 ? 34.571 23.880 -17.099 1.00 75.69 383 GLY A O 1
ATOM 2947 N N . ILE A 1 384 ? 33.991 23.028 -19.100 1.00 62.62 384 ILE A N 1
ATOM 2948 C CA . ILE A 1 384 ? 35.334 23.018 -19.687 1.00 62.62 384 ILE A CA 1
ATOM 2949 C C . ILE A 1 384 ? 35.271 23.744 -21.030 1.00 62.62 384 ILE A C 1
ATOM 2951 O O . ILE A 1 384 ? 34.603 23.294 -21.960 1.00 62.62 384 ILE A O 1
ATOM 2955 N N . HIS A 1 385 ? 35.992 24.859 -21.140 1.00 60.19 385 HIS A N 1
ATOM 2956 C CA . HIS A 1 385 ? 36.112 25.639 -22.370 1.00 60.19 385 HIS A CA 1
ATOM 2957 C C . HIS A 1 385 ? 36.634 24.747 -23.518 1.00 60.19 385 HIS A C 1
ATOM 2959 O O . HIS A 1 385 ? 37.457 23.865 -23.251 1.00 60.19 385 HIS A O 1
ATOM 2965 N N . PRO A 1 386 ? 36.268 24.960 -24.801 1.00 52.28 386 PRO A N 1
ATOM 2966 C CA . PRO A 1 386 ? 36.710 24.099 -25.910 1.00 52.28 386 PRO A CA 1
ATOM 2967 C C . PRO A 1 386 ? 38.234 23.909 -26.046 1.00 52.28 386 PRO A C 1
ATOM 2969 O O . PRO A 1 386 ? 38.680 22.943 -26.662 1.00 52.28 386 PRO A O 1
ATOM 2972 N N . GLN A 1 387 ? 39.028 24.796 -25.435 1.00 56.69 387 GLN A N 1
ATOM 2973 C CA . GLN A 1 387 ? 40.496 24.761 -25.370 1.00 56.69 387 GLN A CA 1
ATOM 2974 C C . GLN A 1 387 ? 41.067 23.942 -24.185 1.00 56.69 387 GLN A C 1
ATOM 2976 O O . GLN A 1 387 ? 42.281 23.808 -24.080 1.00 56.69 387 GLN A O 1
ATOM 2981 N N . GLY A 1 388 ? 40.221 23.381 -23.311 1.00 56.31 388 GLY A N 1
ATOM 2982 C CA . GLY A 1 388 ? 40.602 22.439 -22.246 1.00 56.31 388 GLY A CA 1
ATOM 2983 C C . GLY A 1 388 ? 40.657 22.993 -20.816 1.00 56.31 388 GLY A C 1
ATOM 2984 O O . GLY A 1 388 ? 40.985 22.239 -19.903 1.00 56.31 388 GLY A O 1
ATOM 2985 N N . TYR A 1 389 ? 40.333 24.269 -20.595 1.00 60.28 389 TYR A N 1
ATOM 2986 C CA . TYR A 1 389 ? 40.382 24.904 -19.269 1.00 60.28 389 TYR A CA 1
ATOM 2987 C C . TYR A 1 389 ? 39.014 24.880 -18.567 1.00 60.28 389 TYR A C 1
ATOM 2989 O O . TYR A 1 389 ? 38.018 25.202 -19.220 1.00 60.28 389 TYR A O 1
ATOM 2997 N N . PRO A 1 390 ? 38.934 24.532 -17.268 1.00 67.62 390 PRO A N 1
ATOM 2998 C CA . PRO A 1 390 ? 37.689 24.603 -16.510 1.00 67.62 390 PRO A CA 1
ATOM 2999 C C . PRO A 1 390 ? 37.303 26.052 -16.176 1.00 67.62 390 PRO A C 1
ATOM 3001 O O . PRO A 1 390 ? 38.171 26.921 -16.065 1.00 67.62 390 PRO A O 1
ATOM 3004 N N . PHE A 1 391 ? 36.009 26.294 -15.980 1.00 72.81 391 PHE A N 1
ATOM 3005 C CA . PHE A 1 391 ? 35.447 27.564 -15.512 1.00 72.81 391 PHE A CA 1
ATOM 3006 C C . PHE A 1 391 ? 34.297 27.318 -14.526 1.00 72.81 391 PHE A C 1
ATOM 3008 O O . PHE A 1 391 ? 33.653 26.271 -14.596 1.00 72.81 391 PHE A O 1
ATOM 3015 N N . THR A 1 392 ? 34.022 28.322 -13.689 1.00 81.69 392 THR A N 1
ATOM 3016 C CA . THR A 1 392 ? 32.851 28.396 -12.802 1.00 81.69 392 THR A CA 1
ATOM 3017 C C . THR A 1 392 ? 32.346 29.842 -12.771 1.00 81.69 392 THR A C 1
ATOM 3019 O O . THR A 1 392 ? 33.148 30.761 -12.578 1.00 81.69 392 THR A O 1
ATOM 3022 N N . PHE A 1 393 ? 31.040 30.054 -12.933 1.00 84.75 393 PHE A N 1
ATOM 3023 C CA . PHE A 1 393 ? 30.362 31.353 -12.792 1.00 84.75 393 PHE A CA 1
ATOM 3024 C C . PHE A 1 393 ? 29.146 31.223 -11.864 1.00 84.75 393 PHE A C 1
ATOM 3026 O O . PHE A 1 393 ? 28.669 30.118 -11.633 1.00 84.75 393 PHE A O 1
ATOM 3033 N N . LYS A 1 394 ? 28.678 32.334 -11.286 1.00 88.25 394 LYS A N 1
ATOM 3034 C CA . LYS A 1 394 ? 27.643 32.370 -10.238 1.00 88.25 394 LYS A CA 1
ATOM 3035 C C . LYS A 1 394 ? 26.795 33.627 -10.352 1.00 88.25 394 LYS A C 1
ATOM 3037 O O . LYS A 1 394 ? 27.345 34.688 -10.664 1.00 88.25 394 LYS A O 1
ATOM 3042 N N . ASP A 1 395 ? 25.532 33.532 -9.961 1.00 88.44 395 ASP A N 1
ATOM 3043 C CA . ASP A 1 395 ? 24.667 34.702 -9.854 1.00 88.44 395 ASP A CA 1
ATOM 3044 C C . ASP A 1 395 ? 25.119 35.637 -8.739 1.00 88.44 395 ASP A C 1
ATOM 3046 O O . ASP A 1 395 ? 25.485 35.229 -7.628 1.00 88.44 395 ASP A O 1
ATOM 3050 N N . THR A 1 396 ? 25.116 36.932 -9.041 1.00 91.38 396 THR A N 1
ATOM 3051 C CA . THR A 1 396 ? 25.591 37.962 -8.117 1.00 91.38 396 THR A CA 1
ATOM 3052 C C . THR A 1 396 ? 24.768 39.234 -8.233 1.00 91.38 396 THR A C 1
ATOM 3054 O O . THR A 1 396 ? 24.528 39.753 -9.317 1.00 91.38 396 THR A O 1
ATOM 3057 N N . CYS A 1 397 ? 24.357 39.798 -7.100 1.00 93.69 397 CYS A N 1
ATOM 3058 C CA . CYS A 1 397 ? 23.761 41.130 -7.100 1.00 93.69 397 CYS A CA 1
ATOM 3059 C C . CYS A 1 397 ? 24.830 42.173 -7.437 1.00 93.69 397 CYS A C 1
ATOM 3061 O O . CYS A 1 397 ? 25.959 42.085 -6.946 1.00 93.69 397 CYS A O 1
ATOM 3063 N N . CYS A 1 398 ? 24.498 43.191 -8.231 1.00 91.69 398 CYS A N 1
ATOM 3064 C CA . CYS A 1 398 ? 25.449 44.253 -8.534 1.00 91.69 398 CYS A CA 1
ATOM 3065 C C . CYS A 1 398 ? 24.837 45.642 -8.703 1.00 91.69 398 CYS A C 1
ATOM 3067 O O . CYS A 1 398 ? 23.663 45.839 -9.022 1.00 91.69 398 CYS A O 1
ATOM 3069 N N . ASN A 1 399 ? 25.678 46.642 -8.456 1.00 89.31 399 ASN A N 1
ATOM 3070 C CA . ASN A 1 399 ? 25.374 48.034 -8.728 1.00 89.31 399 ASN A CA 1
ATOM 3071 C C . ASN A 1 399 ? 25.814 48.338 -10.162 1.00 89.31 399 ASN A C 1
ATOM 3073 O O . ASN A 1 399 ? 27.008 48.478 -10.431 1.00 89.31 399 ASN A O 1
ATOM 3077 N N . TYR A 1 400 ? 24.833 48.383 -11.063 1.00 90.06 400 TYR A N 1
ATOM 3078 C CA . TYR A 1 400 ? 25.014 48.698 -12.476 1.00 90.06 400 TYR A CA 1
ATOM 3079 C C . TYR A 1 400 ? 25.194 50.204 -12.710 1.00 90.06 400 TYR A C 1
ATOM 3081 O O . TYR A 1 400 ? 24.437 51.022 -12.174 1.00 90.06 400 TYR A O 1
ATOM 3089 N N . GLN A 1 401 ? 26.166 50.560 -13.547 1.00 87.12 401 GLN A N 1
ATOM 3090 C CA . GLN A 1 401 ? 26.405 51.907 -14.054 1.00 87.12 401 GLN A CA 1
ATOM 3091 C C . GLN A 1 401 ? 26.720 51.850 -15.556 1.00 87.12 401 GLN A C 1
ATOM 3093 O O . GLN A 1 401 ? 27.422 50.956 -16.021 1.00 87.12 401 GLN A O 1
ATOM 3098 N N . LEU A 1 402 ? 26.211 52.829 -16.308 1.00 84.31 402 LEU A N 1
ATOM 3099 C CA . LEU A 1 402 ? 26.593 53.071 -17.700 1.00 84.31 402 LEU A CA 1
ATOM 3100 C C . LEU A 1 402 ? 27.544 54.270 -17.727 1.00 84.31 402 LEU A C 1
ATOM 3102 O O . LEU A 1 402 ? 27.172 55.369 -17.304 1.00 84.31 402 LEU A O 1
ATOM 3106 N N . ASN A 1 403 ? 28.769 54.058 -18.195 1.00 82.81 403 ASN A N 1
ATOM 3107 C CA . ASN A 1 403 ? 29.807 55.081 -18.229 1.00 82.81 403 ASN A CA 1
ATOM 3108 C C . ASN A 1 403 ? 29.625 56.040 -19.425 1.00 82.81 403 ASN A C 1
ATOM 3110 O O . ASN A 1 403 ? 29.002 55.676 -20.426 1.00 82.81 403 ASN A O 1
ATOM 3114 N N . PRO A 1 404 ? 30.200 57.261 -19.382 1.00 81.81 404 PRO A N 1
ATOM 3115 C CA . PRO A 1 404 ? 30.071 58.242 -20.468 1.00 81.81 404 PRO A CA 1
ATOM 3116 C C . PRO A 1 404 ? 30.681 57.825 -21.818 1.00 81.81 404 PRO A C 1
ATOM 3118 O O . PRO A 1 404 ? 30.417 58.479 -22.823 1.00 81.81 404 PRO A O 1
ATOM 3121 N N . ASP A 1 405 ? 31.505 56.775 -21.846 1.00 84.69 405 ASP A N 1
ATOM 3122 C CA . ASP A 1 405 ? 32.079 56.173 -23.057 1.00 84.69 405 ASP A CA 1
ATOM 3123 C C . ASP A 1 405 ? 31.207 55.050 -23.656 1.00 84.69 405 ASP A C 1
ATOM 3125 O O . ASP A 1 405 ? 31.547 54.502 -24.703 1.00 84.69 405 ASP A O 1
ATOM 3129 N N . GLY A 1 406 ? 30.077 54.725 -23.018 1.00 75.31 406 GLY A N 1
ATOM 3130 C CA . GLY A 1 406 ? 29.183 53.636 -23.408 1.00 75.31 406 GLY A CA 1
ATOM 3131 C C . GLY A 1 406 ? 29.567 52.265 -22.846 1.00 75.31 406 GLY A C 1
ATOM 3132 O O . GLY A 1 406 ? 28.916 51.285 -23.197 1.00 75.31 406 GLY A O 1
ATOM 3133 N N . SER A 1 407 ? 30.589 52.166 -21.988 1.00 77.81 407 SER A N 1
ATOM 3134 C CA . SER A 1 407 ? 30.905 50.918 -21.285 1.00 77.81 407 SER A CA 1
ATOM 3135 C C . SER A 1 407 ? 29.969 50.678 -20.096 1.00 77.81 407 SER A C 1
ATOM 3137 O O . SER A 1 407 ? 29.603 51.601 -19.367 1.00 77.81 407 SER A O 1
ATOM 3139 N N . GLU A 1 408 ? 29.594 49.420 -19.883 1.00 81.50 408 GLU A N 1
ATOM 3140 C CA . GLU A 1 408 ? 28.743 48.987 -18.774 1.00 81.50 408 GLU A CA 1
ATOM 3141 C C . GLU A 1 408 ? 29.597 48.413 -17.637 1.00 81.50 408 GLU A C 1
ATOM 3143 O O . GLU A 1 408 ? 30.488 47.595 -17.869 1.00 81.50 408 GLU A O 1
ATOM 3148 N N . THR A 1 409 ? 29.330 48.824 -16.395 1.00 83.06 409 THR A N 1
ATOM 3149 C CA . THR A 1 409 ? 30.014 48.309 -15.202 1.00 83.06 409 THR A CA 1
ATOM 3150 C C . THR A 1 409 ? 29.020 47.795 -14.168 1.00 83.06 409 THR A C 1
ATOM 3152 O O . THR A 1 409 ? 28.120 48.498 -13.718 1.00 83.06 409 THR A O 1
ATOM 3155 N N . CYS A 1 410 ? 29.221 46.548 -13.750 1.00 82.31 410 CYS A N 1
ATOM 3156 C CA . CYS A 1 410 ? 28.413 45.843 -12.761 1.00 82.31 410 CYS A CA 1
ATOM 3157 C C . CYS A 1 410 ? 29.285 45.561 -11.530 1.00 82.31 410 CYS A C 1
ATOM 3159 O O . CYS A 1 410 ? 30.126 44.664 -11.527 1.00 82.31 410 CYS A O 1
ATOM 3161 N N . THR A 1 411 ? 29.143 46.381 -10.484 1.00 89.75 411 THR A N 1
ATOM 3162 C CA . THR A 1 411 ? 29.950 46.235 -9.258 1.00 89.75 411 THR A CA 1
ATOM 3163 C C . THR A 1 411 ? 29.265 45.279 -8.289 1.00 89.75 411 THR A C 1
ATOM 3165 O O . THR A 1 411 ? 28.265 45.658 -7.672 1.00 89.75 411 THR A O 1
ATOM 3168 N N . ILE A 1 412 ? 29.787 44.053 -8.167 1.00 87.50 412 ILE A N 1
ATOM 3169 C CA . ILE A 1 412 ? 29.243 43.005 -7.287 1.00 87.50 412 ILE A CA 1
ATOM 3170 C C . ILE A 1 412 ? 29.098 43.524 -5.848 1.00 87.50 412 ILE A C 1
ATOM 3172 O O . ILE A 1 412 ? 30.023 44.107 -5.280 1.00 87.50 412 ILE A O 1
ATOM 3176 N N . ALA A 1 413 ? 27.932 43.287 -5.253 1.00 85.88 413 ALA A N 1
ATOM 3177 C CA . ALA A 1 413 ? 27.610 43.612 -3.870 1.00 85.88 413 ALA A CA 1
ATOM 3178 C C . ALA A 1 413 ? 26.665 42.553 -3.283 1.00 85.88 413 ALA A C 1
ATOM 3180 O O . ALA A 1 413 ? 26.036 41.792 -4.010 1.00 85.88 413 ALA A O 1
ATOM 3181 N N . ARG A 1 414 ? 26.538 42.500 -1.953 1.00 85.44 414 ARG A N 1
ATOM 3182 C CA . ARG A 1 414 ? 25.634 41.537 -1.299 1.00 85.44 414 ARG A CA 1
ATOM 3183 C C . ARG A 1 414 ? 24.152 41.880 -1.500 1.00 85.44 414 ARG A C 1
ATOM 3185 O O . ARG A 1 414 ? 23.326 40.984 -1.640 1.00 85.44 414 ARG A O 1
ATOM 3192 N N . GLU A 1 415 ? 23.838 43.172 -1.516 1.00 88.44 415 GLU A N 1
ATOM 3193 C CA . GLU A 1 415 ? 22.517 43.735 -1.804 1.00 88.44 415 GLU A CA 1
ATOM 3194 C C . GLU A 1 415 ? 22.694 44.863 -2.830 1.00 88.44 415 GLU A C 1
ATOM 3196 O O . GLU A 1 415 ? 23.607 45.683 -2.691 1.00 88.44 415 GLU A O 1
ATOM 3201 N N . ALA A 1 416 ? 21.875 44.881 -3.885 1.00 90.62 416 ALA A N 1
ATOM 3202 C CA . ALA A 1 416 ? 21.997 45.845 -4.986 1.00 90.62 416 ALA A CA 1
ATOM 3203 C C . ALA A 1 416 ? 20.702 45.950 -5.820 1.00 90.62 416 ALA A C 1
ATOM 3205 O O . ALA A 1 416 ? 19.875 45.048 -5.752 1.00 90.62 416 ALA A O 1
ATOM 3206 N N . PRO A 1 417 ? 20.488 46.997 -6.641 1.00 88.88 417 PRO A N 1
ATOM 3207 C CA . PRO A 1 417 ? 19.267 47.124 -7.444 1.00 88.88 417 PRO A CA 1
ATOM 3208 C C . PRO A 1 417 ? 19.199 46.218 -8.694 1.00 88.88 417 PRO A C 1
ATOM 3210 O O . PRO A 1 417 ? 18.138 46.142 -9.313 1.00 88.88 417 PRO A O 1
ATOM 3213 N N . TYR A 1 418 ? 20.290 45.539 -9.064 1.00 91.75 418 TYR A N 1
ATOM 3214 C CA . TYR A 1 418 ? 20.380 44.659 -10.238 1.00 91.75 418 TYR A CA 1
ATOM 3215 C C . TYR A 1 418 ? 21.007 43.305 -9.868 1.00 91.75 418 TYR A C 1
ATOM 3217 O O . TYR A 1 418 ? 21.682 43.189 -8.840 1.00 91.75 418 TYR A O 1
ATOM 3225 N N . ILE A 1 419 ? 20.796 42.305 -10.722 1.00 91.00 419 ILE A N 1
ATOM 3226 C CA . ILE A 1 419 ? 21.443 40.987 -10.698 1.00 91.00 419 ILE A CA 1
ATOM 3227 C C . ILE A 1 419 ? 22.280 40.799 -11.968 1.00 91.00 419 ILE A C 1
ATOM 3229 O O . ILE A 1 419 ? 21.899 41.265 -13.041 1.00 91.00 419 ILE A O 1
ATOM 3233 N N . SER A 1 420 ? 23.423 40.139 -11.823 1.00 90.62 420 SER A N 1
ATOM 3234 C CA . SER A 1 420 ? 24.292 39.648 -12.885 1.00 90.62 420 SER A CA 1
ATOM 3235 C C . SER A 1 420 ? 24.134 38.135 -12.935 1.00 90.62 420 SER A C 1
ATOM 3237 O O . SER A 1 420 ? 24.571 37.454 -12.005 1.00 90.62 420 SER A O 1
ATOM 3239 N N . GLU A 1 421 ? 23.491 37.647 -13.991 1.00 86.81 421 GLU A N 1
ATOM 3240 C CA . GLU A 1 421 ? 23.065 36.249 -14.137 1.00 86.81 421 GLU A CA 1
ATOM 3241 C C . GLU A 1 421 ? 24.141 35.422 -14.842 1.00 86.81 421 GLU A C 1
ATOM 3243 O O . GLU A 1 421 ? 24.666 35.885 -15.854 1.00 86.81 421 GLU A O 1
ATOM 3248 N N . ALA A 1 422 ? 24.428 34.205 -14.391 1.00 84.50 422 ALA A N 1
ATOM 3249 C CA . ALA A 1 422 ? 25.289 33.241 -15.071 1.00 84.50 422 ALA A CA 1
ATOM 3250 C C . ALA A 1 422 ? 24.459 32.060 -15.601 1.00 84.50 422 ALA A C 1
ATOM 3252 O O . ALA A 1 422 ? 23.711 31.453 -14.850 1.00 84.50 422 ALA A O 1
ATOM 3253 N N . TYR A 1 423 ? 24.609 31.707 -16.884 1.00 87.31 423 TYR A N 1
ATOM 3254 C CA . TYR A 1 423 ? 23.863 30.602 -17.516 1.00 87.31 423 TYR A CA 1
ATOM 3255 C C . TYR A 1 423 ? 24.670 29.916 -18.640 1.00 87.31 423 TYR A C 1
ATOM 3257 O O . TYR A 1 423 ? 25.524 30.552 -19.257 1.00 87.31 423 TYR A O 1
ATOM 3265 N N . CYS A 1 424 ? 24.420 28.638 -18.956 1.00 84.25 424 CYS A N 1
ATOM 3266 C CA . CYS A 1 424 ? 24.892 28.023 -20.213 1.00 84.25 424 CYS A CA 1
ATOM 3267 C C . CYS A 1 424 ? 23.926 28.383 -21.368 1.00 84.25 424 CYS A C 1
ATOM 3269 O O . CYS A 1 424 ? 22.722 28.160 -21.265 1.00 84.25 424 CYS A O 1
ATOM 3271 N N . ASP A 1 425 ? 24.448 28.833 -22.513 1.00 83.12 425 ASP A N 1
ATOM 3272 C CA . ASP A 1 425 ? 23.692 28.994 -23.773 1.00 83.12 425 ASP A CA 1
ATOM 3273 C C . ASP A 1 425 ? 24.580 28.634 -24.984 1.00 83.12 425 ASP A C 1
ATOM 3275 O O . ASP A 1 425 ? 25.768 28.333 -24.836 1.00 83.12 425 ASP A O 1
ATOM 3279 N N . TYR A 1 426 ? 24.017 28.580 -26.188 1.00 79.38 426 TYR A N 1
ATOM 3280 C CA . TYR A 1 426 ? 24.723 28.146 -27.393 1.00 79.38 426 TYR A CA 1
ATOM 3281 C C . TYR A 1 426 ? 25.418 29.304 -28.118 1.00 79.38 426 TYR A C 1
ATOM 3283 O O . TYR A 1 426 ? 24.798 30.310 -28.463 1.00 79.38 426 TYR A O 1
ATOM 3291 N N . ASP A 1 427 ? 26.701 29.120 -28.435 1.00 72.88 427 ASP A N 1
ATOM 3292 C CA . ASP A 1 427 ? 27.442 30.040 -29.295 1.00 72.88 427 ASP A CA 1
ATOM 3293 C C . ASP A 1 427 ? 26.954 30.003 -30.756 1.00 72.88 427 ASP A C 1
ATOM 3295 O O . ASP A 1 427 ? 26.211 29.120 -31.193 1.00 72.88 427 ASP A O 1
ATOM 3299 N N . VAL A 1 428 ? 27.430 30.959 -31.560 1.00 70.44 428 VAL A N 1
ATOM 3300 C CA . VAL A 1 428 ? 27.095 31.076 -32.995 1.00 70.44 428 VAL A CA 1
ATOM 3301 C C . VAL A 1 428 ? 27.573 29.863 -33.829 1.00 70.44 428 VAL A C 1
ATOM 3303 O O . VAL A 1 428 ? 27.216 29.736 -35.000 1.00 70.44 428 VAL A O 1
ATOM 3306 N N . GLY A 1 429 ? 28.379 28.967 -33.248 1.00 67.62 429 GLY A N 1
ATOM 3307 C CA . GLY A 1 429 ? 28.819 27.695 -33.824 1.00 67.62 429 GLY A CA 1
ATOM 3308 C C . GLY A 1 429 ? 28.063 26.461 -33.308 1.00 67.62 429 GLY A C 1
ATOM 3309 O O . GLY A 1 429 ? 28.355 25.356 -33.767 1.00 67.62 429 GLY A O 1
ATOM 3310 N N . GLY A 1 430 ? 27.101 26.617 -32.391 1.00 63.88 430 GLY A N 1
ATOM 3311 C CA . GLY A 1 430 ? 26.339 25.521 -31.786 1.00 63.88 430 GLY A CA 1
ATOM 3312 C C . GLY A 1 430 ? 27.039 24.802 -30.625 1.00 63.88 430 GLY A C 1
ATOM 3313 O O . GLY A 1 430 ? 26.625 23.700 -30.262 1.00 63.88 430 GLY A O 1
ATOM 3314 N N . ASN A 1 431 ? 28.083 25.384 -30.027 1.00 71.31 431 ASN A N 1
ATOM 3315 C CA . ASN A 1 431 ? 28.678 24.877 -28.788 1.00 71.31 431 ASN A CA 1
ATOM 3316 C C . ASN A 1 431 ? 27.929 25.453 -27.582 1.00 71.31 431 ASN A C 1
ATOM 3318 O O . ASN A 1 431 ? 27.783 26.666 -27.484 1.00 71.31 431 ASN A O 1
ATOM 3322 N N . LEU A 1 432 ? 27.519 24.608 -26.633 1.00 72.69 432 LEU A N 1
ATOM 3323 C CA . LEU A 1 432 ? 27.008 25.075 -25.341 1.00 72.69 432 LEU A CA 1
ATOM 3324 C C . LEU A 1 432 ? 28.183 25.610 -24.499 1.00 72.69 432 LEU A C 1
ATOM 3326 O O . LEU A 1 432 ? 29.124 24.859 -24.221 1.00 72.69 432 LEU A O 1
ATOM 3330 N N . ILE A 1 433 ? 28.143 26.891 -24.133 1.00 76.56 433 ILE A N 1
ATOM 3331 C CA . ILE A 1 433 ? 29.200 27.633 -23.423 1.00 76.56 433 ILE A CA 1
ATOM 3332 C C . ILE A 1 433 ? 28.581 28.533 -22.330 1.00 76.56 433 ILE A C 1
ATOM 3334 O O . ILE A 1 433 ? 27.376 28.780 -22.371 1.00 76.56 433 ILE A O 1
ATOM 3338 N N . PRO A 1 434 ? 29.353 29.034 -21.347 1.00 81.56 434 PRO A N 1
ATOM 3339 C CA . PRO A 1 434 ? 28.813 29.908 -20.314 1.00 81.56 434 PRO A CA 1
ATOM 3340 C C . PRO A 1 434 ? 28.663 31.345 -20.826 1.00 81.56 434 PRO A C 1
ATOM 3342 O O . PRO A 1 434 ? 29.518 31.864 -21.549 1.00 81.56 434 PRO A O 1
ATOM 3345 N N . TYR A 1 435 ? 27.611 32.004 -20.364 1.00 81.56 435 TYR A N 1
ATOM 3346 C CA . TYR A 1 435 ? 27.320 33.416 -20.546 1.00 81.56 435 TYR A CA 1
ATOM 3347 C C . TYR A 1 435 ? 27.099 34.075 -19.184 1.00 81.56 435 TYR A C 1
ATOM 3349 O O . TYR A 1 435 ? 26.687 33.425 -18.224 1.00 81.56 435 TYR A O 1
ATOM 3357 N N . VAL A 1 436 ? 27.358 35.383 -19.116 1.00 81.44 436 VAL A N 1
ATOM 3358 C CA . VAL A 1 436 ? 26.985 36.221 -17.972 1.00 81.44 436 VAL A CA 1
ATOM 3359 C C . VAL A 1 436 ? 26.233 37.445 -18.495 1.00 81.44 436 VAL A C 1
ATOM 3361 O O . VAL A 1 436 ? 26.736 38.144 -19.374 1.00 81.44 436 VAL A O 1
ATOM 3364 N N . GLU A 1 437 ? 25.017 37.689 -18.007 1.00 80.88 437 GLU A N 1
ATOM 3365 C CA . GLU A 1 437 ? 24.214 38.867 -18.357 1.00 80.88 437 GLU A CA 1
ATOM 3366 C C . GLU A 1 437 ? 24.536 40.024 -17.406 1.00 80.88 437 GLU A C 1
ATOM 3368 O O . GLU A 1 437 ? 24.327 39.919 -16.202 1.00 80.88 437 GLU A O 1
ATOM 3373 N N . THR A 1 438 ? 25.047 41.131 -17.954 1.00 71.19 438 THR A N 1
ATOM 3374 C CA . THR A 1 438 ? 25.729 42.192 -17.192 1.00 71.19 438 THR A CA 1
ATOM 3375 C C . THR A 1 438 ? 24.864 42.879 -16.132 1.00 71.19 438 THR A C 1
ATOM 3377 O O . THR A 1 438 ? 25.399 43.286 -15.103 1.00 71.19 438 THR A O 1
ATOM 3380 N N . ALA A 1 439 ? 23.558 43.055 -16.371 1.00 82.00 439 ALA A N 1
ATOM 3381 C CA . ALA A 1 439 ? 22.612 43.554 -15.369 1.00 82.00 439 ALA A CA 1
ATOM 3382 C C . ALA A 1 439 ? 21.140 43.381 -15.788 1.00 82.00 439 ALA A C 1
ATOM 3384 O O . ALA A 1 439 ? 20.641 44.110 -16.647 1.00 82.00 439 ALA A O 1
ATOM 3385 N N . TYR A 1 440 ? 20.395 42.524 -15.090 1.00 88.69 440 TYR A N 1
ATOM 3386 C CA . TYR A 1 440 ? 18.931 42.568 -15.070 1.00 88.69 440 TYR A CA 1
ATOM 3387 C C . TYR A 1 440 ? 18.430 43.383 -13.868 1.00 88.69 440 TYR A C 1
ATOM 3389 O O . TYR A 1 440 ? 18.978 43.311 -12.766 1.00 88.69 440 TYR A O 1
ATOM 3397 N N . LYS A 1 441 ? 17.384 44.200 -14.058 1.00 90.38 441 LYS A N 1
ATOM 3398 C CA . LYS A 1 441 ? 16.860 45.079 -13.002 1.00 90.38 441 LYS A CA 1
ATOM 3399 C C . LYS A 1 441 ? 15.791 44.378 -12.169 1.00 90.38 441 LYS A C 1
ATOM 3401 O O . LYS A 1 441 ? 14.630 44.306 -12.567 1.00 90.38 441 LYS A O 1
ATOM 3406 N N . CYS A 1 442 ? 16.165 43.951 -10.971 1.00 85.00 442 CYS A N 1
ATOM 3407 C CA . CYS A 1 442 ? 15.247 43.293 -10.052 1.00 85.00 442 CYS A CA 1
ATOM 3408 C C . CYS A 1 442 ? 14.133 44.236 -9.543 1.00 85.00 442 CYS A C 1
ATOM 3410 O O . CYS A 1 442 ? 14.438 45.368 -9.149 1.00 85.00 442 CYS A O 1
ATOM 3412 N N . PRO A 1 443 ? 12.864 43.780 -9.448 1.00 80.62 443 PRO A N 1
ATOM 3413 C CA . PRO A 1 443 ? 11.727 44.616 -9.041 1.00 80.62 443 PRO A CA 1
ATOM 3414 C C . PRO A 1 443 ? 11.889 45.368 -7.709 1.00 80.62 443 PRO A C 1
ATOM 3416 O O . PRO A 1 443 ? 11.450 46.513 -7.614 1.00 80.62 443 PRO A O 1
ATOM 3419 N N . ASN A 1 444 ? 12.551 44.774 -6.706 1.00 77.44 444 ASN A N 1
ATOM 3420 C CA . ASN A 1 444 ? 12.888 45.435 -5.431 1.00 77.44 444 ASN A CA 1
ATOM 3421 C C . ASN A 1 444 ? 14.383 45.338 -5.102 1.00 77.44 444 ASN A C 1
ATOM 3423 O O . ASN A 1 444 ? 14.772 45.302 -3.936 1.00 77.44 444 ASN A O 1
ATOM 3427 N N . GLY A 1 445 ? 15.223 45.259 -6.134 1.00 84.19 445 GLY A N 1
ATOM 3428 C CA . GLY A 1 445 ? 16.619 44.878 -5.972 1.00 84.19 445 GLY A CA 1
ATOM 3429 C C . GLY A 1 445 ? 16.810 43.385 -5.697 1.00 84.19 445 GLY A C 1
ATOM 3430 O O . GLY A 1 445 ? 15.889 42.576 -5.806 1.00 84.19 445 GLY A O 1
ATOM 3431 N N . CYS A 1 446 ? 18.053 43.045 -5.407 1.00 89.94 446 CYS A N 1
ATOM 3432 C CA . CYS A 1 446 ? 18.636 41.719 -5.330 1.00 89.94 446 CYS A CA 1
ATOM 3433 C C . CYS A 1 446 ? 19.329 41.559 -3.975 1.00 89.94 446 CYS A C 1
ATOM 3435 O O . CYS A 1 446 ? 19.927 42.522 -3.479 1.00 89.94 446 CYS A O 1
ATOM 3437 N N . ARG A 1 447 ? 19.309 40.349 -3.407 1.00 86.00 447 ARG A N 1
ATOM 3438 C CA . ARG A 1 447 ? 20.158 39.969 -2.269 1.00 86.00 447 ARG A CA 1
ATOM 3439 C C . ARG A 1 447 ? 20.746 38.575 -2.459 1.00 86.00 447 ARG A C 1
ATOM 3441 O O . ARG A 1 447 ? 20.036 37.674 -2.880 1.00 86.00 447 ARG A O 1
ATOM 3448 N N . ASP A 1 448 ? 22.013 38.400 -2.077 1.00 84.44 448 ASP A N 1
ATOM 3449 C CA . ASP A 1 448 ? 22.706 37.099 -2.021 1.00 84.44 448 ASP A CA 1
ATOM 3450 C C . ASP A 1 448 ? 22.641 36.293 -3.341 1.00 84.44 448 ASP A C 1
ATOM 3452 O O . ASP A 1 448 ? 22.696 35.068 -3.329 1.00 84.44 448 ASP A O 1
ATOM 3456 N N . GLY A 1 449 ? 22.547 36.990 -4.480 1.00 82.38 449 GLY A N 1
ATOM 3457 C CA . GLY A 1 449 ? 22.484 36.397 -5.819 1.00 82.38 449 GLY A CA 1
ATOM 3458 C C . GLY A 1 449 ? 21.077 36.106 -6.354 1.00 82.38 449 GLY A C 1
ATOM 3459 O O . GLY A 1 449 ? 20.984 35.386 -7.330 1.00 82.38 449 GLY A O 1
ATOM 3460 N N . VAL A 1 450 ? 19.996 36.642 -5.764 1.00 82.44 450 VAL A N 1
ATOM 3461 C CA . VAL A 1 450 ? 18.622 36.516 -6.309 1.00 82.44 450 VAL A CA 1
ATOM 3462 C C . VAL A 1 450 ? 17.824 37.823 -6.243 1.00 82.44 450 VAL A C 1
ATOM 3464 O O . VAL A 1 450 ? 17.962 38.602 -5.293 1.00 82.44 450 VAL A O 1
ATOM 3467 N N . CYS A 1 451 ? 16.948 38.066 -7.223 1.00 83.94 451 CYS A N 1
ATOM 3468 C CA . CYS A 1 451 ? 15.986 39.170 -7.203 1.00 83.94 451 CYS A CA 1
ATOM 3469 C C . CYS A 1 451 ? 14.917 39.008 -6.106 1.00 83.94 451 CYS A C 1
ATOM 3471 O O . CYS A 1 451 ? 14.478 37.910 -5.774 1.00 83.94 451 CYS A O 1
ATOM 3473 N N . ILE A 1 452 ? 14.434 40.141 -5.588 1.00 80.00 452 ILE A N 1
ATOM 3474 C CA . ILE A 1 452 ? 13.385 40.222 -4.566 1.00 80.00 452 ILE A CA 1
ATOM 3475 C C . ILE A 1 452 ? 12.063 40.663 -5.221 1.00 80.00 452 ILE A C 1
ATOM 3477 O O . ILE A 1 452 ? 11.974 41.762 -5.779 1.00 80.00 452 ILE A O 1
ATOM 3481 N N . GLU A 1 453 ? 11.019 39.834 -5.133 1.00 65.25 453 GLU A N 1
ATOM 3482 C CA . GLU A 1 453 ? 9.679 40.114 -5.682 1.00 65.25 453 GLU A CA 1
ATOM 3483 C C . GLU A 1 453 ? 8.831 41.065 -4.814 1.00 65.25 453 GLU A C 1
ATOM 3485 O O . GLU A 1 453 ? 9.090 41.248 -3.624 1.00 65.25 453 GLU A O 1
ATOM 3490 N N . GLN A 1 454 ? 7.801 41.694 -5.407 1.00 49.09 454 GLN A N 1
ATOM 3491 C CA . GLN A 1 454 ? 6.821 42.483 -4.647 1.00 49.09 454 GLN A CA 1
ATOM 3492 C C . GLN A 1 454 ? 5.683 41.614 -4.123 1.00 49.09 454 GLN A C 1
ATOM 3494 O O . GLN A 1 454 ? 4.992 40.947 -4.889 1.00 49.09 454 GLN A O 1
ATOM 3499 N N . PHE A 1 455 ? 5.388 41.767 -2.832 1.00 45.91 455 PHE A N 1
ATOM 3500 C CA . PHE A 1 455 ? 4.064 41.466 -2.300 1.00 45.91 455 PHE A CA 1
ATOM 3501 C C . PHE A 1 455 ? 3.058 42.477 -2.864 1.00 45.91 455 PHE A C 1
ATOM 3503 O O . PHE A 1 455 ? 2.911 43.587 -2.349 1.00 45.91 455 PHE A O 1
ATOM 3510 N N . SER A 1 456 ? 2.379 42.092 -3.944 1.00 35.56 456 SER A N 1
ATOM 3511 C CA . SER A 1 456 ? 1.207 42.804 -4.452 1.00 35.56 456 SER A CA 1
ATOM 3512 C C . SER A 1 456 ? 0.083 42.788 -3.407 1.00 35.56 456 SER A C 1
ATOM 3514 O O . SER A 1 456 ? -0.041 41.861 -2.606 1.00 35.56 456 SER A O 1
ATOM 3516 N N . SER A 1 457 ? -0.731 43.844 -3.369 1.00 34.62 457 SER A N 1
ATOM 3517 C CA . SER A 1 457 ? -1.687 44.085 -2.277 1.00 34.62 457 SER A CA 1
ATOM 3518 C C . SER A 1 457 ? -3.003 43.296 -2.380 1.00 34.62 457 SER A C 1
ATOM 3520 O O . SER A 1 457 ? -4.031 43.759 -1.891 1.00 34.62 457 SER A O 1
ATOM 3522 N N . GLU A 1 458 ? -2.969 42.102 -2.972 1.00 40.84 458 GLU A N 1
ATOM 3523 C CA . GLU A 1 458 ? -3.997 41.066 -2.840 1.00 40.84 458 GLU A CA 1
ATOM 3524 C C . GLU A 1 458 ? -3.287 39.766 -2.427 1.00 40.84 458 GLU A C 1
ATOM 3526 O O . GLU A 1 458 ? -2.388 39.291 -3.115 1.00 40.84 458 GLU A O 1
ATOM 3531 N N . MET A 1 459 ? -3.608 39.243 -1.238 1.00 34.91 459 MET A N 1
ATOM 3532 C CA . MET A 1 459 ? -2.758 38.267 -0.540 1.00 34.91 459 MET A CA 1
ATOM 3533 C C . MET A 1 459 ? -2.740 36.876 -1.204 1.00 34.91 459 MET A C 1
ATOM 3535 O O . MET A 1 459 ? -3.789 36.228 -1.259 1.00 34.91 459 MET A O 1
ATOM 3539 N N . PRO A 1 460 ? -1.559 36.323 -1.547 1.00 39.28 460 PRO A N 1
ATOM 3540 C CA . PRO A 1 460 ? -1.390 34.881 -1.691 1.00 39.28 460 PRO A CA 1
ATOM 3541 C C . PRO A 1 460 ? -1.595 34.195 -0.330 1.00 39.28 460 PRO A C 1
ATOM 3543 O O . PRO A 1 460 ? -1.134 34.698 0.699 1.00 39.28 460 PRO A O 1
ATOM 3546 N N . LEU A 1 461 ? -2.263 33.037 -0.294 1.00 44.44 461 LEU A N 1
ATOM 3547 C CA . LEU A 1 461 ? -2.405 32.278 0.952 1.00 44.44 461 LEU A CA 1
ATOM 3548 C C . LEU A 1 461 ? -1.047 31.722 1.408 1.00 44.44 461 LEU A C 1
ATOM 3550 O O . LEU A 1 461 ? -0.372 31.004 0.672 1.00 44.44 461 LEU A O 1
ATOM 3554 N N . ASN A 1 462 ? -0.693 31.983 2.668 1.00 50.28 462 ASN A N 1
ATOM 3555 C CA . ASN A 1 462 ? 0.460 31.377 3.333 1.00 50.28 462 ASN A CA 1
ATOM 3556 C C . ASN A 1 462 ? 0.187 29.894 3.659 1.00 50.28 462 ASN A C 1
ATOM 3558 O O . ASN A 1 462 ? -0.125 29.553 4.799 1.00 50.28 462 ASN A O 1
ATOM 3562 N N . ASN A 1 463 ? 0.271 29.014 2.657 1.00 63.00 463 ASN A N 1
ATOM 3563 C CA . ASN A 1 463 ? -0.044 27.579 2.745 1.00 63.00 463 ASN A CA 1
ATOM 3564 C C . ASN A 1 463 ? 1.019 26.736 3.495 1.00 63.00 463 ASN A C 1
ATOM 3566 O O . ASN A 1 463 ? 1.354 25.630 3.076 1.00 63.00 463 ASN A O 1
ATOM 3570 N N . GLY A 1 464 ? 1.555 27.244 4.607 1.00 80.19 464 GLY A N 1
ATOM 3571 C CA . GLY A 1 464 ? 2.416 26.485 5.517 1.00 80.19 464 GLY A CA 1
ATOM 3572 C C . GLY A 1 464 ? 1.630 25.539 6.437 1.00 80.19 464 GLY A C 1
ATOM 3573 O O . GLY A 1 464 ? 0.418 25.684 6.637 1.00 80.19 464 GLY A O 1
ATOM 3574 N N . LEU A 1 465 ? 2.328 24.571 7.037 1.00 86.31 465 LEU A N 1
ATOM 3575 C CA . LEU A 1 465 ? 1.761 23.597 7.979 1.00 86.31 465 LEU A CA 1
ATOM 3576 C C . LEU A 1 465 ? 1.141 24.256 9.225 1.00 86.31 465 LEU A C 1
ATOM 3578 O O . LEU A 1 465 ? 0.254 23.667 9.838 1.00 86.31 465 LEU A O 1
ATOM 3582 N N . GLU A 1 466 ? 1.522 25.492 9.562 1.00 84.12 466 GLU A N 1
ATOM 3583 C CA . GLU A 1 466 ? 0.890 26.292 10.619 1.00 84.12 466 GLU A CA 1
ATOM 3584 C C . GLU A 1 466 ? -0.593 26.622 10.355 1.00 84.12 466 GLU A C 1
ATOM 3586 O O . GLU A 1 466 ? -1.313 27.010 11.279 1.00 84.12 466 GLU A O 1
ATOM 3591 N N . LEU A 1 467 ? -1.076 26.471 9.113 1.00 84.75 467 LEU A N 1
ATOM 3592 C CA . LEU A 1 467 ? -2.500 26.588 8.792 1.00 84.75 467 LEU A CA 1
ATOM 3593 C C . LEU A 1 467 ? -3.266 25.264 8.897 1.00 84.75 467 LEU A C 1
ATOM 3595 O O . LEU A 1 467 ? -4.495 25.300 8.835 1.00 84.75 467 LEU A O 1
ATOM 3599 N N . TYR A 1 468 ? -2.611 24.111 9.063 1.00 86.38 468 TYR A N 1
ATOM 3600 C CA . TYR A 1 468 ? -3.303 22.820 9.134 1.00 86.38 468 TYR A CA 1
ATOM 3601 C C . TYR A 1 468 ? -4.323 22.782 10.299 1.00 86.38 468 TYR A C 1
ATOM 3603 O O . TYR A 1 468 ? -4.020 23.247 11.401 1.00 86.38 468 TYR A O 1
ATOM 3611 N N . PRO A 1 469 ? -5.547 22.244 10.101 1.00 88.25 469 PRO A N 1
ATOM 3612 C CA . PRO A 1 469 ? -6.079 21.607 8.893 1.00 88.25 469 PRO A CA 1
ATOM 3613 C C . PRO A 1 469 ? -6.868 22.542 7.957 1.00 88.25 469 PRO A C 1
ATOM 3615 O O . PRO A 1 469 ? -7.567 22.046 7.080 1.00 88.25 469 PRO A O 1
ATOM 3618 N N . LYS A 1 470 ? -6.796 23.874 8.108 1.00 86.81 470 LYS A N 1
ATOM 3619 C CA . LYS A 1 470 ? -7.666 24.833 7.390 1.00 86.81 470 LYS A CA 1
ATOM 3620 C C . LYS A 1 470 ? -7.754 24.623 5.868 1.00 86.81 470 LYS A C 1
ATOM 3622 O O . LYS A 1 470 ? -8.877 24.675 5.384 1.00 86.81 470 LYS A O 1
ATOM 3627 N N . PRO A 1 471 ? -6.672 24.349 5.105 1.00 86.19 471 PRO A N 1
ATOM 3628 C CA . PRO A 1 471 ? -6.799 24.141 3.656 1.00 86.19 471 PRO A CA 1
ATOM 3629 C C . PRO A 1 471 ? -7.688 22.944 3.284 1.00 86.19 471 PRO A C 1
ATOM 3631 O O . PRO A 1 471 ? -8.306 22.932 2.224 1.00 86.19 471 PRO A O 1
ATOM 3634 N N . PHE A 1 472 ? -7.791 21.962 4.182 1.00 88.19 472 PHE A N 1
ATOM 3635 C CA . PHE A 1 472 ? -8.524 20.706 4.025 1.00 88.19 472 PHE A CA 1
ATOM 3636 C C . PHE A 1 472 ? -9.952 20.773 4.602 1.00 88.19 472 PHE A C 1
ATOM 3638 O O . PHE A 1 472 ? -10.672 19.776 4.574 1.00 88.19 472 PHE A O 1
ATOM 3645 N N . VAL A 1 473 ? -10.376 21.933 5.123 1.00 83.12 473 VAL A N 1
ATOM 3646 C CA . VAL A 1 473 ? -11.682 22.150 5.766 1.00 83.12 473 VAL A CA 1
ATOM 3647 C C . VAL A 1 473 ? -12.392 23.333 5.108 1.00 83.12 473 VAL A C 1
ATOM 3649 O O . VAL A 1 473 ? -11.903 24.459 5.152 1.00 83.12 473 VAL A O 1
ATOM 3652 N N . LYS A 1 474 ? -13.579 23.102 4.543 1.00 80.75 474 LYS A N 1
ATOM 3653 C CA . LYS A 1 474 ? -14.407 24.129 3.901 1.00 80.75 474 LYS A CA 1
ATOM 3654 C C . LYS A 1 474 ? -15.812 24.131 4.502 1.00 80.75 474 LYS A C 1
ATOM 3656 O O . LYS A 1 474 ? -16.420 23.080 4.675 1.00 80.75 474 LYS A O 1
ATOM 3661 N N . ASP A 1 475 ? -16.314 25.317 4.843 1.00 75.81 475 ASP A N 1
ATOM 3662 C CA . ASP A 1 475 ? -17.656 25.528 5.414 1.00 75.81 475 ASP A CA 1
ATOM 3663 C C . ASP A 1 475 ? -17.936 24.674 6.677 1.00 75.81 475 ASP A C 1
ATOM 3665 O O . ASP A 1 475 ? -19.067 24.286 6.959 1.00 75.81 475 ASP A O 1
ATOM 3669 N N . GLY A 1 476 ? -16.874 24.378 7.442 1.00 68.62 476 GLY A N 1
ATOM 3670 C CA . GLY A 1 476 ? -16.878 23.522 8.640 1.00 68.62 476 GLY A CA 1
ATOM 3671 C C . GLY A 1 476 ? -16.596 22.035 8.384 1.00 68.62 476 GLY A C 1
ATOM 3672 O O . GLY A 1 476 ? -16.313 21.305 9.331 1.00 68.62 476 GLY A O 1
ATOM 3673 N N . ASN A 1 477 ? -16.612 21.600 7.124 1.00 73.12 477 ASN A N 1
ATOM 3674 C CA . ASN A 1 477 ? -16.631 20.197 6.706 1.00 73.12 477 ASN A CA 1
ATOM 3675 C C . ASN A 1 477 ? -15.310 19.798 6.034 1.00 73.12 477 ASN A C 1
ATOM 3677 O O . ASN A 1 477 ? -14.603 20.654 5.498 1.00 73.12 477 ASN A O 1
ATOM 3681 N N . LEU A 1 478 ? -14.970 18.506 6.010 1.00 79.50 478 LEU A N 1
ATOM 3682 C CA . LEU A 1 478 ? -13.774 18.054 5.294 1.00 79.50 478 LEU A CA 1
ATOM 3683 C C . LEU A 1 478 ? -13.933 18.178 3.774 1.00 79.50 478 LEU A C 1
ATOM 3685 O O . LEU A 1 478 ? -14.838 17.608 3.171 1.00 79.50 478 LEU A O 1
ATOM 3689 N N . ASN A 1 479 ? -12.996 18.910 3.173 1.00 83.75 479 ASN A N 1
ATOM 3690 C CA . ASN A 1 479 ? -12.842 19.130 1.741 1.00 83.75 479 ASN A CA 1
ATOM 3691 C C . ASN A 1 479 ? -11.449 18.635 1.328 1.00 83.75 479 ASN A C 1
ATOM 3693 O O . ASN A 1 479 ? -10.555 19.422 1.015 1.00 83.75 479 ASN A O 1
ATOM 3697 N N . THR A 1 480 ? -11.260 17.320 1.426 1.00 87.31 480 THR A N 1
ATOM 3698 C CA . THR A 1 480 ? -10.051 16.583 1.042 1.00 87.31 480 THR A CA 1
ATOM 3699 C C . THR A 1 480 ? -10.416 15.129 0.781 1.00 87.31 480 THR A C 1
ATOM 3701 O O . THR A 1 480 ? -11.334 14.613 1.416 1.00 87.31 480 THR A O 1
ATOM 3704 N N . ILE A 1 481 ? -9.659 14.448 -0.076 1.00 89.12 481 ILE A N 1
ATOM 3705 C CA . ILE A 1 481 ? -9.531 12.989 0.020 1.00 89.12 481 ILE A CA 1
ATOM 3706 C C . ILE A 1 481 ? -8.307 12.634 0.870 1.00 89.12 481 ILE A C 1
ATOM 3708 O O . ILE A 1 481 ? -7.374 13.435 1.002 1.00 89.12 481 ILE A O 1
ATOM 3712 N N . LEU A 1 482 ? -8.312 11.442 1.457 1.00 89.62 482 LEU A N 1
ATOM 3713 C CA . LEU A 1 482 ? -7.159 10.841 2.115 1.00 89.62 482 LEU A CA 1
ATOM 3714 C C . LEU A 1 482 ? -6.739 9.619 1.297 1.00 89.62 482 LEU A C 1
ATOM 3716 O O . LEU A 1 482 ? -7.587 8.816 0.907 1.00 89.62 482 LEU A O 1
ATOM 3720 N N . VAL A 1 483 ? -5.449 9.494 1.003 1.00 91.38 483 VAL A N 1
ATOM 3721 C CA . VAL A 1 483 ? -4.942 8.527 0.022 1.00 91.38 483 VAL A CA 1
ATOM 3722 C C . VAL A 1 483 ? -3.844 7.670 0.622 1.00 91.38 483 VAL A C 1
ATOM 3724 O O . VAL A 1 483 ? -2.956 8.178 1.303 1.00 91.38 483 VAL A O 1
ATOM 3727 N N . VAL A 1 484 ? -3.882 6.376 0.328 1.00 90.31 484 VAL A N 1
ATOM 3728 C CA . VAL A 1 484 ? -2.850 5.411 0.714 1.00 90.31 484 VAL A CA 1
ATOM 3729 C C . VAL A 1 484 ? -2.542 4.478 -0.458 1.00 90.31 484 VAL A C 1
ATOM 3731 O O . VAL A 1 484 ? -3.369 4.300 -1.350 1.00 90.31 484 VAL A O 1
ATOM 3734 N N . GLY A 1 485 ? -1.336 3.915 -0.515 1.00 80.25 485 GLY A N 1
ATOM 3735 C CA . GLY A 1 485 ? -0.940 3.047 -1.629 1.00 80.25 485 GLY A CA 1
ATOM 3736 C C . GLY A 1 485 ? -1.717 1.727 -1.653 1.00 80.25 485 GLY A C 1
ATOM 3737 O O . GLY A 1 485 ? -1.910 1.101 -0.614 1.00 80.25 485 GLY A O 1
ATOM 3738 N N . ALA A 1 486 ? -2.083 1.235 -2.839 1.00 71.62 486 ALA A N 1
ATOM 3739 C CA . ALA A 1 486 ? -2.687 -0.092 -3.005 1.00 71.62 486 ALA A CA 1
ATOM 3740 C C . ALA A 1 486 ? -1.791 -1.238 -2.492 1.00 71.62 486 ALA A C 1
ATOM 3742 O O . ALA A 1 486 ? -2.294 -2.302 -2.133 1.00 71.62 486 ALA A O 1
ATOM 3743 N N . LYS A 1 487 ? -0.473 -1.002 -2.424 1.00 71.56 487 LYS A N 1
ATOM 3744 C CA . LYS A 1 487 ? 0.549 -1.898 -1.856 1.00 71.56 487 LYS A CA 1
ATOM 3745 C C . LYS A 1 487 ? 1.094 -1.428 -0.495 1.00 71.56 487 LYS A C 1
ATOM 3747 O O . LYS A 1 487 ? 2.154 -1.893 -0.085 1.00 71.56 487 LYS A O 1
ATOM 3752 N N . ALA A 1 488 ? 0.448 -0.465 0.160 1.00 71.62 488 ALA A N 1
ATOM 3753 C CA . ALA A 1 488 ? 0.924 0.064 1.434 1.00 71.62 488 ALA A CA 1
ATOM 3754 C C . ALA A 1 488 ? 0.751 -0.958 2.576 1.00 71.62 488 ALA A C 1
ATOM 3756 O O . ALA A 1 488 ? -0.194 -1.752 2.541 1.00 71.62 488 ALA A O 1
ATOM 3757 N N . PRO A 1 489 ? 1.627 -0.931 3.594 1.00 77.69 489 PRO A N 1
ATOM 3758 C CA . PRO A 1 489 ? 1.478 -1.750 4.790 1.00 77.69 489 PRO A CA 1
ATOM 3759 C C . PRO A 1 489 ? 0.255 -1.325 5.615 1.00 77.69 489 PRO A C 1
ATOM 3761 O O . PRO A 1 489 ? -0.202 -0.179 5.563 1.00 77.69 489 PRO A O 1
ATOM 3764 N N . SER A 1 490 ? -0.241 -2.243 6.445 1.00 78.06 490 SER A N 1
ATOM 3765 C CA . SER A 1 490 ? -1.357 -2.011 7.375 1.00 78.06 490 SER A CA 1
ATOM 3766 C C . SER A 1 490 ? -1.133 -0.786 8.279 1.00 78.06 490 SER A C 1
ATOM 3768 O O . SER A 1 490 ? -2.067 -0.024 8.543 1.00 78.06 490 SER A O 1
ATOM 3770 N N . SER A 1 491 ? 0.118 -0.542 8.688 1.00 81.31 491 SER A N 1
ATOM 3771 C CA . SER A 1 491 ? 0.559 0.614 9.475 1.00 81.31 491 SER A CA 1
ATOM 3772 C C . SER A 1 491 ? 0.252 1.959 8.823 1.00 81.31 491 SER A C 1
ATOM 3774 O O . SER A 1 491 ? -0.153 2.880 9.528 1.00 81.31 491 SER A O 1
ATOM 3776 N N . ASP A 1 492 ? 0.416 2.078 7.503 1.00 82.81 492 ASP A N 1
ATOM 3777 C CA . ASP A 1 492 ? 0.238 3.333 6.765 1.00 82.81 492 ASP A CA 1
ATOM 3778 C C . ASP A 1 492 ? -1.249 3.691 6.650 1.00 82.81 492 ASP A C 1
ATOM 3780 O O . ASP A 1 492 ? -1.619 4.867 6.659 1.00 82.81 492 ASP A O 1
ATOM 3784 N N . VAL A 1 493 ? -2.130 2.687 6.617 1.00 75.81 493 VAL A N 1
ATOM 3785 C CA . VAL A 1 493 ? -3.577 2.927 6.643 1.00 75.81 493 VAL A CA 1
ATOM 3786 C C . VAL A 1 493 ? -4.082 3.164 8.073 1.00 75.81 493 VAL A C 1
ATOM 3788 O O . VAL A 1 493 ? -4.943 4.020 8.271 1.00 75.81 493 VAL A O 1
ATOM 3791 N N . VAL A 1 494 ? -3.510 2.515 9.098 1.00 84.00 494 VAL A N 1
ATOM 3792 C CA . VAL A 1 494 ? -3.773 2.888 10.505 1.00 84.00 494 VAL A CA 1
ATOM 3793 C C . VAL A 1 494 ? -3.349 4.339 10.760 1.00 84.00 494 VAL A C 1
ATOM 3795 O O . VAL A 1 494 ? -4.148 5.120 11.275 1.00 84.00 494 VAL A O 1
ATOM 3798 N N . ALA A 1 495 ? -2.163 4.732 10.294 1.00 88.00 495 ALA A N 1
ATOM 3799 C CA . ALA A 1 495 ? -1.653 6.101 10.322 1.00 88.00 495 ALA A CA 1
ATOM 3800 C C . ALA A 1 495 ? -2.603 7.106 9.633 1.00 88.00 495 ALA A C 1
ATOM 3802 O O . ALA A 1 495 ? -2.836 8.205 10.141 1.00 88.00 495 ALA A O 1
ATOM 3803 N N . LEU A 1 496 ? -3.227 6.714 8.517 1.00 86.62 496 LEU A N 1
ATOM 3804 C CA . LEU A 1 496 ? -4.289 7.492 7.872 1.00 86.62 496 LEU A CA 1
ATOM 3805 C C . LEU A 1 496 ? -5.531 7.628 8.777 1.00 86.62 496 LEU A C 1
ATOM 3807 O O . LEU A 1 496 ? -6.081 8.725 8.880 1.00 86.62 496 LEU A O 1
ATOM 3811 N N . THR A 1 497 ? -5.949 6.574 9.493 1.00 81.44 497 THR A N 1
ATOM 3812 C CA . THR A 1 497 ? -7.060 6.671 10.469 1.00 81.44 497 THR A CA 1
ATOM 3813 C C . THR A 1 497 ? -6.724 7.504 11.712 1.00 81.44 497 THR A C 1
ATOM 3815 O O . THR A 1 497 ? -7.620 8.159 12.250 1.00 81.44 497 THR A O 1
ATOM 3818 N N . ASP A 1 498 ? -5.459 7.536 12.149 1.00 84.19 498 ASP A N 1
ATOM 3819 C CA . ASP A 1 498 ? -4.988 8.414 13.230 1.00 84.19 498 ASP A CA 1
ATOM 3820 C C . ASP A 1 498 ? -5.156 9.893 12.816 1.00 84.19 498 ASP A C 1
ATOM 3822 O O . ASP A 1 498 ? -5.725 10.698 13.559 1.00 84.19 498 ASP A O 1
ATOM 3826 N N . ILE A 1 499 ? -4.757 10.243 11.584 1.00 88.00 499 ILE A N 1
ATOM 3827 C CA . ILE A 1 499 ? -4.959 11.583 11.003 1.00 88.00 499 ILE A CA 1
ATOM 3828 C C . ILE A 1 499 ? -6.454 11.905 10.865 1.00 88.00 499 ILE A C 1
ATOM 3830 O O . ILE A 1 499 ? -6.889 12.982 11.275 1.00 88.00 499 ILE A O 1
ATOM 3834 N N . LEU A 1 500 ? -7.258 10.983 10.333 1.00 82.81 500 LEU A N 1
ATOM 3835 C CA . LEU A 1 500 ? -8.691 11.183 10.085 1.00 82.81 500 LEU A CA 1
ATOM 3836 C C . LEU A 1 500 ? -9.489 11.471 11.370 1.00 82.81 500 LEU A C 1
ATOM 3838 O O . LEU A 1 500 ? -10.342 12.359 11.390 1.00 82.81 500 LEU A O 1
ATOM 3842 N N . ASN A 1 501 ? -9.153 10.799 12.475 1.00 77.81 501 ASN A N 1
ATOM 3843 C CA . ASN A 1 501 ? -9.762 11.042 13.785 1.00 77.81 501 ASN A CA 1
ATOM 3844 C C . ASN A 1 501 ? -9.376 12.399 14.410 1.00 77.81 501 ASN A C 1
ATOM 3846 O O . ASN A 1 501 ? -10.072 12.871 15.310 1.00 77.81 501 ASN A O 1
ATOM 3850 N N . SER A 1 502 ? -8.302 13.052 13.944 1.00 80.69 502 SER A N 1
ATOM 3851 C CA . SER A 1 502 ? -7.892 14.381 14.434 1.00 80.69 502 SER A CA 1
ATOM 3852 C C . SER A 1 502 ? -8.677 15.553 13.833 1.00 80.69 502 SER A C 1
ATOM 3854 O O . SER A 1 502 ? -8.615 16.681 14.338 1.00 80.69 502 SER A O 1
ATOM 3856 N N . LEU A 1 503 ? -9.371 15.302 12.722 1.00 79.62 503 LEU A N 1
ATOM 3857 C CA . LEU A 1 503 ? -9.984 16.322 11.883 1.00 79.62 503 LEU A CA 1
ATOM 3858 C C . LEU A 1 503 ? -11.411 16.685 12.349 1.00 79.62 503 LEU A C 1
ATOM 3860 O O . LEU A 1 503 ? -12.042 15.917 13.079 1.00 79.62 503 LEU A O 1
ATOM 3864 N N . PRO A 1 504 ? -11.943 17.864 11.957 1.00 69.25 504 PRO A N 1
ATOM 3865 C CA . PRO A 1 504 ? -13.327 18.238 12.250 1.00 69.25 504 PRO A CA 1
ATOM 3866 C C . PRO A 1 504 ? -14.339 17.235 11.683 1.00 69.25 504 PRO A C 1
ATOM 3868 O O . PRO A 1 504 ? -14.093 16.611 10.652 1.00 69.25 504 PRO A O 1
ATOM 3871 N N . SER A 1 505 ? -15.486 17.106 12.354 1.00 60.53 505 SER A N 1
ATOM 3872 C CA . SER A 1 505 ? -16.526 16.126 12.029 1.00 60.53 505 SER A CA 1
ATOM 3873 C C . SER A 1 505 ? -16.931 16.152 10.552 1.00 60.53 505 SER A C 1
ATOM 3875 O O . SER A 1 505 ? -17.338 17.184 10.020 1.00 60.53 505 SER A O 1
ATOM 3877 N N . VAL A 1 506 ? -16.871 14.986 9.907 1.00 58.03 506 VAL A N 1
ATOM 3878 C CA . VAL A 1 506 ? -17.358 14.787 8.539 1.00 58.03 506 VAL A CA 1
ATOM 3879 C C . VAL A 1 506 ? -18.862 15.046 8.493 1.00 58.03 506 VAL A C 1
ATOM 3881 O O . VAL A 1 506 ? -19.624 14.315 9.122 1.00 58.03 506 VAL A O 1
ATOM 3884 N N . THR A 1 507 ? -19.315 16.010 7.692 1.00 50.03 507 THR A N 1
ATOM 3885 C CA . THR A 1 507 ? -20.684 15.959 7.169 1.00 50.03 507 THR A CA 1
ATOM 3886 C C . THR A 1 507 ? -20.658 15.255 5.814 1.00 50.03 507 THR A C 1
ATOM 3888 O O . THR A 1 507 ? -20.048 15.718 4.854 1.00 50.03 507 THR A O 1
ATOM 3891 N N . SER A 1 508 ? -21.320 14.101 5.752 1.00 49.59 508 SER A N 1
ATOM 3892 C CA . SER A 1 508 ? -21.888 13.557 4.513 1.00 49.59 508 SER A CA 1
ATOM 3893 C C . SER A 1 508 ? -20.929 13.295 3.334 1.00 49.59 508 SER A C 1
ATOM 3895 O O . SER A 1 508 ? -21.245 13.665 2.208 1.00 49.59 508 SER A O 1
ATOM 3897 N N . ASN A 1 509 ? -19.815 12.583 3.549 1.00 53.16 509 ASN A N 1
ATOM 3898 C CA . ASN A 1 509 ? -19.094 11.895 2.466 1.00 53.16 509 ASN A CA 1
ATOM 3899 C C . ASN A 1 509 ? -18.617 10.500 2.915 1.00 53.16 509 ASN A C 1
ATOM 3901 O O . ASN A 1 509 ? -17.884 10.375 3.895 1.00 53.16 509 ASN A O 1
ATOM 3905 N N . ILE A 1 510 ? -19.033 9.464 2.179 1.00 52.06 510 ILE A N 1
ATOM 3906 C CA . ILE A 1 510 ? -18.481 8.095 2.220 1.00 52.06 510 ILE A CA 1
ATOM 3907 C C . ILE A 1 510 ? -17.441 7.999 1.090 1.00 52.06 510 ILE A C 1
ATOM 3909 O O . ILE A 1 510 ? -17.619 8.645 0.056 1.00 52.06 510 ILE A O 1
ATOM 3913 N N . GLY A 1 511 ? -16.351 7.242 1.263 1.00 59.81 511 GLY A N 1
ATOM 3914 C CA . GLY A 1 511 ? -15.267 7.200 0.268 1.00 59.81 511 GLY A CA 1
ATOM 3915 C C . GLY A 1 511 ? -14.370 8.448 0.255 1.00 59.81 511 GLY A C 1
ATOM 3916 O O . GLY A 1 511 ? -13.807 8.800 -0.785 1.00 59.81 511 GLY A O 1
ATOM 3917 N N . LEU A 1 512 ? -14.232 9.119 1.409 1.00 76.50 512 LEU A N 1
ATOM 3918 C CA . LEU A 1 512 ? -13.167 10.108 1.650 1.00 76.50 512 LEU A CA 1
ATOM 3919 C C . LEU A 1 512 ? -11.777 9.463 1.580 1.00 76.50 512 LEU A C 1
ATOM 3921 O O . LEU A 1 512 ? -10.815 10.121 1.186 1.00 76.50 512 LEU A O 1
ATOM 3925 N N . THR A 1 513 ? -11.674 8.193 1.974 1.00 82.94 513 THR A N 1
ATOM 3926 C CA . THR A 1 513 ? -10.456 7.390 1.898 1.00 82.94 513 THR A CA 1
ATOM 3927 C C . THR A 1 513 ? -10.408 6.611 0.589 1.00 82.94 513 THR A C 1
ATOM 3929 O O . THR A 1 513 ? -11.422 6.084 0.123 1.00 82.94 513 THR A O 1
ATOM 3932 N N . LYS A 1 514 ? -9.228 6.585 -0.038 1.00 83.81 514 LYS A N 1
ATOM 3933 C CA . LYS A 1 514 ? -9.009 5.983 -1.357 1.00 83.81 514 LYS A CA 1
ATOM 3934 C C . LYS A 1 514 ? -7.648 5.313 -1.470 1.00 83.81 514 LYS A C 1
ATOM 3936 O O . LYS A 1 514 ? -6.666 5.781 -0.890 1.00 83.81 514 LYS A O 1
ATOM 3941 N N . LEU A 1 515 ? -7.578 4.268 -2.287 1.00 82.19 515 LEU A N 1
ATOM 3942 C CA . LEU A 1 515 ? -6.311 3.780 -2.815 1.00 82.19 515 LEU A CA 1
ATOM 3943 C C . LEU A 1 515 ? -5.750 4.787 -3.823 1.00 82.19 515 LEU A C 1
ATOM 3945 O O . LEU A 1 515 ? -6.494 5.462 -4.532 1.00 82.19 515 LEU A O 1
ATOM 3949 N N . ASP A 1 516 ? -4.430 4.837 -3.958 1.00 81.75 516 ASP A N 1
ATOM 3950 C CA . ASP A 1 516 ? -3.748 5.622 -4.991 1.00 81.75 516 ASP A CA 1
ATOM 3951 C C . ASP A 1 516 ? -4.211 5.260 -6.422 1.00 81.75 516 ASP A C 1
ATOM 3953 O O . ASP A 1 516 ? -4.260 6.117 -7.304 1.00 81.75 516 ASP A O 1
ATOM 3957 N N . THR A 1 517 ? -4.642 4.011 -6.623 1.00 80.25 517 THR A N 1
ATOM 3958 C CA . THR A 1 517 ? -5.256 3.490 -7.858 1.00 80.25 517 THR A CA 1
ATOM 3959 C C . THR A 1 517 ? -6.700 3.956 -8.115 1.00 80.25 517 THR A C 1
ATOM 3961 O O . THR A 1 517 ? -7.160 3.879 -9.254 1.00 80.25 517 THR A O 1
ATOM 3964 N N . GLU A 1 518 ? -7.404 4.492 -7.110 1.00 79.81 518 GLU A N 1
ATOM 3965 C CA . GLU A 1 518 ? -8.752 5.086 -7.231 1.00 79.81 518 GLU A CA 1
ATOM 3966 C C . GLU A 1 518 ? -8.711 6.612 -7.493 1.00 79.81 518 GLU A C 1
ATOM 3968 O O . GLU A 1 518 ? -9.754 7.278 -7.536 1.00 79.81 518 GLU A O 1
ATOM 3973 N N . VAL A 1 519 ? -7.514 7.200 -7.635 1.00 82.25 519 VAL A N 1
ATOM 3974 C CA . VAL A 1 519 ? -7.297 8.655 -7.726 1.00 82.25 519 VAL A CA 1
ATOM 3975 C C . VAL A 1 519 ? -6.685 9.036 -9.077 1.00 82.25 519 VAL A C 1
ATOM 3977 O O . VAL A 1 519 ? -5.474 9.022 -9.289 1.00 82.25 519 VAL A O 1
ATOM 3980 N N . TYR A 1 520 ? -7.547 9.436 -10.010 1.00 80.81 520 TYR A N 1
ATOM 3981 C CA . TYR A 1 520 ? -7.147 9.774 -11.382 1.00 80.81 520 TYR A CA 1
ATOM 3982 C C . TYR A 1 520 ? -6.668 11.227 -11.571 1.00 80.81 520 TYR A C 1
ATOM 3984 O O . TYR A 1 520 ? -6.093 11.543 -12.609 1.00 80.81 520 TYR A O 1
ATOM 3992 N N . SER A 1 521 ? -6.887 12.119 -10.597 1.00 83.69 521 SER A N 1
ATOM 3993 C CA . SER A 1 521 ? -6.551 13.549 -10.692 1.00 83.69 521 SER A CA 1
ATOM 3994 C C . SER A 1 521 ? -6.169 14.150 -9.333 1.00 83.69 521 SER A C 1
ATOM 3996 O O . SER A 1 521 ? -6.705 13.761 -8.292 1.00 83.69 521 SER A O 1
ATOM 3998 N N . LEU A 1 522 ? -5.258 15.131 -9.368 1.00 87.81 522 LEU A N 1
ATOM 3999 C CA . LEU A 1 522 ? -4.816 15.923 -8.218 1.00 87.81 522 LEU A CA 1
ATOM 4000 C C . LEU A 1 522 ? -5.559 17.270 -8.089 1.00 87.81 522 LEU A C 1
ATOM 4002 O O . LEU A 1 522 ? -5.163 18.107 -7.283 1.00 87.81 522 LEU A O 1
ATOM 4006 N N . ASN A 1 523 ? -6.614 17.523 -8.866 1.00 89.25 523 ASN A N 1
ATOM 4007 C CA . ASN A 1 523 ? -7.331 18.807 -8.887 1.00 89.25 523 ASN A CA 1
ATOM 4008 C C . ASN A 1 523 ? -8.367 18.882 -7.738 1.00 89.25 523 ASN A C 1
ATOM 4010 O O . ASN A 1 523 ? -9.556 19.103 -7.946 1.00 89.25 523 ASN A O 1
ATOM 4014 N N . GLN A 1 524 ? -7.899 18.588 -6.523 1.00 88.62 524 GLN A N 1
ATOM 4015 C CA . GLN A 1 524 ? -8.626 18.506 -5.253 1.00 88.62 524 GLN A CA 1
ATOM 4016 C C . GLN A 1 524 ? -7.600 18.527 -4.108 1.00 88.62 524 GLN A C 1
ATOM 4018 O O . GLN A 1 524 ? -6.437 18.201 -4.333 1.00 88.62 524 GLN A O 1
ATOM 4023 N N . ASN A 1 525 ? -7.991 18.847 -2.873 1.00 91.38 525 ASN A N 1
ATOM 4024 C CA . ASN A 1 525 ? -7.061 18.700 -1.746 1.00 91.38 525 ASN A CA 1
ATOM 4025 C C . ASN A 1 525 ? -6.834 17.218 -1.404 1.00 91.38 525 ASN A C 1
ATOM 4027 O O . ASN A 1 525 ? -7.768 16.412 -1.475 1.00 91.38 525 ASN A O 1
ATOM 4031 N N . ILE A 1 526 ? -5.605 16.868 -1.014 1.00 93.62 526 ILE A N 1
ATOM 4032 C CA . ILE A 1 526 ? -5.202 15.481 -0.734 1.00 93.62 526 ILE A CA 1
ATOM 4033 C C . ILE A 1 526 ? -4.334 15.412 0.525 1.00 93.62 526 ILE A C 1
ATOM 4035 O O . ILE A 1 526 ? -3.379 16.172 0.660 1.00 93.62 526 ILE A O 1
ATOM 4039 N N . ILE A 1 527 ? -4.595 14.443 1.403 1.00 95.56 527 ILE A N 1
ATOM 4040 C CA . ILE A 1 527 ? -3.630 13.990 2.415 1.00 95.56 527 ILE A CA 1
ATOM 4041 C C . ILE A 1 527 ? -3.181 12.579 2.020 1.00 95.56 527 ILE A C 1
ATOM 4043 O O . ILE A 1 527 ? -3.945 11.628 2.156 1.00 95.56 527 ILE A O 1
ATOM 4047 N N . SER A 1 528 ? -1.967 12.449 1.486 1.00 96.25 528 SER A N 1
ATOM 4048 C CA . SER A 1 528 ? -1.390 11.176 1.046 1.00 96.25 528 SER A CA 1
ATOM 4049 C C . SER A 1 528 ? -0.464 10.616 2.121 1.00 96.25 528 SER A C 1
ATOM 4051 O O . SER A 1 528 ? 0.448 11.307 2.580 1.00 96.25 528 SER A O 1
ATOM 4053 N N . VAL A 1 529 ? -0.697 9.367 2.516 1.00 95.56 529 VAL A N 1
ATOM 4054 C CA . VAL A 1 529 ? 0.083 8.644 3.524 1.00 95.56 529 VAL A CA 1
ATOM 4055 C C . VAL A 1 529 ? 0.846 7.501 2.856 1.00 95.56 529 VAL A C 1
ATOM 4057 O O . VAL A 1 529 ? 0.341 6.835 1.946 1.00 95.56 529 VAL A O 1
ATOM 4060 N N . GLY A 1 530 ? 2.078 7.289 3.305 1.00 90.31 530 GLY A N 1
ATOM 4061 C CA . GLY A 1 530 ? 2.938 6.203 2.855 1.00 90.31 530 GLY A CA 1
ATOM 4062 C C . GLY A 1 530 ? 3.879 6.570 1.713 1.00 90.31 530 GLY A C 1
ATOM 4063 O O . GLY A 1 530 ? 3.702 7.568 0.999 1.00 90.31 530 GLY A O 1
ATOM 4064 N N . SER A 1 531 ? 4.908 5.733 1.573 1.00 86.88 531 SER A N 1
ATOM 4065 C CA . SER A 1 531 ? 6.086 6.002 0.746 1.00 86.88 531 SER A CA 1
ATOM 4066 C C . SER A 1 531 ? 5.753 6.238 -0.734 1.00 86.88 531 SER A C 1
ATOM 4068 O O . SER A 1 531 ? 5.041 5.427 -1.336 1.00 86.88 531 SER A O 1
ATOM 4070 N N . PRO A 1 532 ? 6.330 7.276 -1.376 1.00 86.06 532 PRO A N 1
ATOM 4071 C CA . PRO A 1 532 ? 6.283 7.458 -2.828 1.00 86.06 532 PRO A CA 1
ATOM 4072 C C . PRO A 1 532 ? 6.732 6.237 -3.647 1.00 86.06 532 PRO A C 1
ATOM 4074 O O . PRO A 1 532 ? 6.378 6.140 -4.818 1.00 86.06 532 PRO A O 1
ATOM 4077 N N . CYS A 1 533 ? 7.485 5.297 -3.063 1.00 81.25 533 CYS A N 1
ATOM 4078 C CA . CYS A 1 533 ? 7.884 4.058 -3.735 1.00 81.25 533 CYS A CA 1
ATOM 4079 C C . CYS A 1 533 ? 6.727 3.048 -3.914 1.00 81.25 533 CYS A C 1
ATOM 4081 O O . CYS A 1 533 ? 6.816 2.174 -4.774 1.00 81.25 533 CYS A O 1
ATOM 4083 N N . VAL A 1 534 ? 5.652 3.145 -3.114 1.00 78.75 534 VAL A N 1
ATOM 4084 C CA . VAL A 1 534 ? 4.485 2.228 -3.147 1.00 78.75 534 VAL A CA 1
ATOM 4085 C C . VAL A 1 534 ? 3.120 2.935 -3.187 1.00 78.75 534 VAL A C 1
ATOM 4087 O O . VAL A 1 534 ? 2.088 2.272 -3.290 1.00 78.75 534 VAL A O 1
ATOM 4090 N N . ASN A 1 535 ? 3.104 4.271 -3.148 1.00 84.69 535 ASN A N 1
ATOM 4091 C CA . ASN A 1 535 ? 1.929 5.122 -3.329 1.00 84.69 535 ASN A CA 1
ATOM 4092 C C . ASN A 1 535 ? 2.185 6.104 -4.492 1.00 84.69 535 ASN A C 1
ATOM 4094 O O . ASN A 1 535 ? 2.937 7.075 -4.369 1.00 84.69 535 ASN A O 1
ATOM 4098 N N . SER A 1 536 ? 1.533 5.868 -5.635 1.00 87.19 536 SER A N 1
ATOM 4099 C CA . SER A 1 536 ? 1.708 6.662 -6.860 1.00 87.19 536 SER A CA 1
ATOM 4100 C C . SER A 1 536 ? 1.125 8.079 -6.783 1.00 87.19 536 SER A C 1
ATOM 4102 O O . SER A 1 536 ? 1.453 8.922 -7.620 1.00 87.19 536 SER A O 1
ATOM 4104 N N . ILE A 1 537 ? 0.291 8.376 -5.782 1.00 91.94 537 ILE A N 1
ATOM 4105 C CA . ILE A 1 537 ? -0.189 9.732 -5.491 1.00 91.94 537 ILE A CA 1
ATOM 4106 C C . ILE A 1 537 ? 0.826 10.482 -4.628 1.00 91.94 537 ILE A C 1
ATOM 4108 O O . ILE A 1 537 ? 1.175 11.609 -4.982 1.00 91.94 537 ILE A O 1
ATOM 4112 N N . SER A 1 538 ? 1.411 9.839 -3.608 1.00 94.00 538 SER A N 1
ATOM 4113 C CA . SER A 1 538 ? 2.583 10.369 -2.889 1.00 94.00 538 SER A CA 1
ATOM 4114 C C . SER A 1 538 ? 3.726 10.714 -3.856 1.00 94.00 538 SER A C 1
ATOM 4116 O O . SER A 1 538 ? 4.328 11.778 -3.734 1.00 94.00 538 SER A O 1
ATOM 4118 N N . PHE A 1 539 ? 3.977 9.873 -4.867 1.00 85.00 539 PHE A N 1
ATOM 4119 C CA . PHE A 1 539 ? 4.983 10.116 -5.911 1.00 85.00 539 PHE A CA 1
ATOM 4120 C C . PHE A 1 539 ? 4.714 11.369 -6.756 1.00 85.00 539 PHE A C 1
ATOM 4122 O O . PHE A 1 539 ? 5.605 12.206 -6.921 1.00 85.00 539 PHE A O 1
ATOM 4129 N N . LYS A 1 540 ? 3.482 11.542 -7.254 1.00 89.12 540 LYS A N 1
ATOM 4130 C CA . LYS A 1 540 ? 3.110 12.720 -8.056 1.00 89.12 540 LYS A CA 1
ATOM 4131 C C . LYS A 1 540 ? 3.107 14.001 -7.213 1.00 89.12 540 LYS A C 1
ATOM 4133 O O . LYS A 1 540 ? 3.609 15.022 -7.674 1.00 89.12 540 LYS A O 1
ATOM 4138 N N . ILE A 1 541 ? 2.603 13.943 -5.974 1.00 92.56 541 ILE A N 1
ATOM 4139 C CA . ILE A 1 541 ? 2.622 15.064 -5.013 1.00 92.56 541 ILE A CA 1
ATOM 4140 C C . ILE A 1 541 ? 4.062 15.487 -4.698 1.00 92.56 541 ILE A C 1
ATOM 4142 O O . ILE A 1 541 ? 4.353 16.679 -4.659 1.00 92.56 541 ILE A O 1
ATOM 4146 N N . ALA A 1 542 ? 4.979 14.527 -4.553 1.00 86.25 542 ALA A N 1
ATOM 4147 C CA . ALA A 1 542 ? 6.399 14.792 -4.339 1.00 86.25 542 ALA A CA 1
ATOM 4148 C C . ALA A 1 542 ? 7.142 15.359 -5.568 1.00 86.25 542 ALA A C 1
ATOM 4150 O O . ALA A 1 542 ? 8.334 15.644 -5.464 1.00 86.25 542 ALA A O 1
ATOM 4151 N N . GLY A 1 543 ? 6.469 15.541 -6.711 1.00 88.25 543 GLY A N 1
ATOM 4152 C CA . GLY A 1 543 ? 7.054 16.097 -7.935 1.00 88.25 543 GLY A CA 1
ATOM 4153 C C . GLY A 1 543 ? 7.650 15.062 -8.895 1.00 88.25 543 GLY A C 1
ATOM 4154 O O . GLY A 1 543 ? 8.393 15.446 -9.792 1.00 88.25 543 GLY A O 1
ATOM 4155 N N . ASN A 1 544 ? 7.308 13.776 -8.750 1.00 84.62 544 ASN A N 1
ATOM 4156 C CA . ASN A 1 544 ? 7.906 12.645 -9.479 1.00 84.62 544 ASN A CA 1
ATOM 4157 C C . ASN A 1 544 ? 9.429 12.519 -9.237 1.00 84.62 544 ASN A C 1
ATOM 4159 O O . ASN A 1 544 ? 10.216 12.585 -10.184 1.00 84.62 544 ASN A O 1
ATOM 4163 N N . PRO A 1 545 ? 9.866 12.382 -7.970 1.00 70.12 545 PRO A N 1
ATOM 4164 C CA . PRO A 1 545 ? 11.278 12.407 -7.598 1.00 70.12 545 PRO A CA 1
ATOM 4165 C C . PRO A 1 545 ? 12.055 11.223 -8.194 1.00 70.12 545 PRO A C 1
ATOM 4167 O O . PRO A 1 545 ? 11.545 10.107 -8.284 1.00 70.12 545 PRO A O 1
ATOM 4170 N N . SER A 1 546 ? 13.323 11.447 -8.547 1.00 70.75 546 SER A N 1
ATOM 4171 C CA . SER A 1 546 ? 14.240 10.389 -9.006 1.00 70.75 546 SER A CA 1
ATOM 4172 C C . SER A 1 546 ? 14.580 9.381 -7.901 1.00 70.75 546 SER A C 1
ATOM 4174 O O . SER A 1 546 ? 14.824 8.210 -8.188 1.00 70.75 546 SER A O 1
ATOM 4176 N N . ASP A 1 547 ? 14.551 9.831 -6.646 1.00 78.81 547 ASP A N 1
ATOM 4177 C CA . ASP A 1 547 ? 14.604 9.012 -5.438 1.00 78.81 547 ASP A CA 1
ATOM 4178 C C . ASP A 1 547 ? 13.248 9.062 -4.717 1.00 78.81 547 ASP A C 1
ATOM 4180 O O . ASP A 1 547 ? 12.877 10.063 -4.101 1.00 78.81 547 ASP A O 1
ATOM 4184 N N . CYS A 1 548 ? 12.509 7.954 -4.770 1.00 74.88 548 CYS A N 1
ATOM 4185 C CA . CYS A 1 548 ? 11.212 7.827 -4.109 1.00 74.88 548 CYS A CA 1
ATOM 4186 C C . CYS A 1 548 ? 11.299 7.745 -2.571 1.00 74.88 548 CYS A C 1
ATOM 4188 O O . CYS A 1 548 ? 10.272 7.883 -1.910 1.00 74.88 548 CYS A O 1
ATOM 4190 N N . THR A 1 549 ? 12.495 7.582 -1.989 1.00 79.12 549 THR A N 1
ATOM 4191 C CA . THR A 1 549 ? 12.713 7.664 -0.533 1.00 79.12 549 THR A CA 1
ATOM 4192 C C . THR A 1 549 ? 12.894 9.099 -0.029 1.00 79.12 549 THR A C 1
ATOM 4194 O O . THR A 1 549 ? 12.923 9.322 1.180 1.00 79.12 549 THR A O 1
ATOM 4197 N N . LEU A 1 550 ? 12.970 10.090 -0.931 1.00 80.88 550 LEU A N 1
ATOM 4198 C CA . LEU A 1 550 ? 13.124 11.520 -0.620 1.00 80.88 550 LEU A CA 1
ATOM 4199 C C . LEU A 1 550 ? 14.367 11.851 0.235 1.00 80.88 550 LEU A C 1
ATOM 4201 O O . LEU A 1 550 ? 14.359 12.820 1.002 1.00 80.88 550 LEU A O 1
ATOM 4205 N N . GLY A 1 551 ? 15.423 11.042 0.126 1.00 78.25 551 GLY A N 1
ATOM 4206 C CA . GLY A 1 551 ? 16.647 11.131 0.919 1.00 78.25 551 GLY A CA 1
ATOM 4207 C C . GLY A 1 551 ? 16.494 10.763 2.400 1.00 78.25 551 GLY A C 1
ATOM 4208 O O . GLY A 1 551 ? 17.426 11.007 3.172 1.00 78.25 551 GLY A O 1
ATOM 4209 N N . LEU A 1 552 ? 15.351 10.208 2.824 1.00 77.81 552 LEU A N 1
ATOM 4210 C CA . LEU A 1 552 ? 15.102 9.852 4.224 1.00 77.81 552 LEU A CA 1
ATOM 4211 C C . LEU A 1 552 ? 16.093 8.793 4.720 1.00 77.81 552 LEU A C 1
ATOM 4213 O O . LEU A 1 552 ? 16.439 7.851 4.011 1.00 77.81 552 LEU A O 1
ATOM 4217 N N . GLN A 1 553 ? 16.530 8.949 5.968 1.00 79.50 553 GLN A N 1
ATOM 4218 C CA . GLN A 1 553 ? 17.433 8.025 6.660 1.00 79.50 553 GLN A CA 1
ATOM 4219 C C . GLN A 1 553 ? 16.691 7.269 7.781 1.00 79.50 553 GLN A C 1
ATOM 4221 O O . GLN A 1 553 ? 15.643 7.742 8.230 1.00 79.50 553 GLN A O 1
ATOM 4226 N N . PRO A 1 554 ? 17.220 6.136 8.285 1.00 73.19 554 PRO A N 1
ATOM 4227 C CA . PRO A 1 554 ? 16.632 5.414 9.415 1.00 73.19 554 PRO A CA 1
ATOM 4228 C C . PRO A 1 554 ? 16.259 6.327 10.595 1.00 73.19 554 PRO A C 1
ATOM 4230 O O . PRO A 1 554 ? 17.051 7.170 11.017 1.00 73.19 554 PRO A O 1
ATOM 4233 N N . GLY A 1 555 ? 15.040 6.168 11.121 1.00 72.12 555 GLY A N 1
ATOM 4234 C CA . GLY A 1 555 ? 14.508 7.004 12.205 1.00 72.12 555 GLY A CA 1
ATOM 4235 C C . GLY A 1 555 ? 13.991 8.390 11.782 1.00 72.12 555 GLY A C 1
ATOM 4236 O O . GLY A 1 555 ? 13.619 9.180 12.654 1.00 72.12 555 GLY A O 1
ATOM 4237 N N . GLN A 1 556 ? 13.947 8.702 10.479 1.00 81.56 556 GLN A N 1
ATOM 4238 C CA . GLN A 1 556 ? 13.357 9.937 9.953 1.00 81.56 556 GLN A CA 1
ATOM 4239 C C . GLN A 1 556 ? 11.947 9.727 9.388 1.00 81.56 556 GLN A C 1
ATOM 4241 O O . GLN A 1 556 ? 11.689 8.801 8.616 1.00 81.56 556 GLN A O 1
ATOM 4246 N N . GLY A 1 557 ? 11.057 10.663 9.714 1.00 88.38 557 GLY A N 1
ATOM 4247 C CA . GLY A 1 557 ? 9.753 10.844 9.081 1.00 88.38 557 GLY A CA 1
ATOM 4248 C C . GLY A 1 557 ? 9.535 12.292 8.661 1.00 88.38 557 GLY A C 1
ATOM 4249 O O . GLY A 1 557 ? 10.130 13.209 9.226 1.00 88.38 557 GLY A O 1
ATOM 4250 N N . ILE A 1 558 ? 8.686 12.529 7.666 1.00 93.75 558 ILE A N 1
ATOM 4251 C CA . ILE A 1 558 ? 8.325 13.879 7.224 1.00 93.75 558 ILE A CA 1
ATOM 4252 C C . ILE A 1 558 ? 6.817 14.051 7.087 1.00 93.75 558 ILE A C 1
ATOM 4254 O O . ILE A 1 558 ? 6.087 13.152 6.670 1.00 93.75 558 ILE A O 1
ATOM 4258 N N . ILE A 1 559 ? 6.388 15.271 7.390 1.00 96.06 559 ILE A N 1
ATOM 4259 C CA . ILE A 1 559 ? 5.129 15.849 6.937 1.00 96.06 559 ILE A CA 1
ATOM 4260 C C . ILE A 1 559 ? 5.537 16.998 6.015 1.00 96.06 559 ILE A C 1
ATOM 4262 O O . ILE A 1 559 ? 6.239 17.908 6.460 1.00 96.06 559 ILE A O 1
ATOM 4266 N N . LYS A 1 560 ? 5.122 16.986 4.748 1.00 94.75 560 LYS A N 1
ATOM 4267 C CA . LYS A 1 560 ? 5.336 18.125 3.844 1.00 94.75 560 LYS A CA 1
ATOM 4268 C C . LYS A 1 560 ? 4.035 18.549 3.180 1.00 94.75 560 LYS A C 1
ATOM 4270 O O . LYS A 1 560 ? 3.350 17.714 2.596 1.00 94.75 560 LYS A O 1
ATOM 4275 N N . ILE A 1 561 ? 3.718 19.841 3.256 1.00 93.50 561 ILE A N 1
ATOM 4276 C CA . ILE A 1 561 ? 2.651 20.462 2.473 1.00 93.50 561 ILE A CA 1
ATOM 4277 C C . ILE A 1 561 ? 3.206 20.991 1.144 1.00 93.50 561 ILE A C 1
ATOM 4279 O O . ILE A 1 561 ? 4.315 21.519 1.061 1.00 93.50 561 ILE A O 1
ATOM 4283 N N . TYR A 1 562 ? 2.414 20.822 0.096 1.00 92.44 562 TYR A N 1
ATOM 4284 C CA . TYR A 1 562 ? 2.638 21.299 -1.261 1.00 92.44 562 TYR A CA 1
ATOM 4285 C C . TYR A 1 562 ? 1.400 22.095 -1.691 1.00 92.44 562 TYR A C 1
ATOM 4287 O O . TYR A 1 562 ? 0.288 21.822 -1.233 1.00 92.44 562 TYR A O 1
ATOM 4295 N N . THR A 1 563 ? 1.570 23.060 -2.593 1.00 85.56 563 THR A N 1
ATOM 4296 C CA . THR A 1 563 ? 0.456 23.783 -3.227 1.00 85.56 563 THR A CA 1
ATOM 4297 C C . THR A 1 563 ? 0.569 23.648 -4.739 1.00 85.56 563 THR A C 1
ATOM 4299 O O . THR A 1 563 ? 1.648 23.816 -5.305 1.00 85.56 563 THR A O 1
ATOM 4302 N N . SER A 1 564 ? -0.539 23.312 -5.392 1.00 83.12 564 SER A N 1
ATOM 4303 C CA . SER A 1 564 ? -0.627 23.224 -6.851 1.00 83.12 564 SER A CA 1
ATOM 4304 C C . SER A 1 564 ? -0.729 24.602 -7.508 1.00 83.12 564 SER A C 1
ATOM 4306 O O . SER A 1 564 ? -1.152 25.573 -6.882 1.00 83.12 564 SER A O 1
ATOM 4308 N N . LYS A 1 565 ? -0.442 24.676 -8.814 1.00 75.44 565 LYS A N 1
ATOM 4309 C CA . LYS A 1 565 ? -0.662 25.895 -9.619 1.00 75.44 565 LYS A CA 1
ATOM 4310 C C . LYS A 1 565 ? -2.141 26.322 -9.692 1.00 75.44 565 LYS A C 1
ATOM 4312 O O . LYS A 1 565 ? -2.417 27.461 -10.043 1.00 75.44 565 LYS A O 1
ATOM 4317 N N . GLU A 1 566 ? -3.069 25.429 -9.344 1.00 77.00 566 GLU A N 1
ATOM 4318 C CA . GLU A 1 566 ? -4.518 25.681 -9.275 1.00 77.00 566 GLU A CA 1
ATOM 4319 C C . GLU A 1 566 ? -5.009 26.003 -7.845 1.00 77.00 566 GLU A C 1
ATOM 4321 O O . GLU A 1 566 ? -6.204 26.168 -7.620 1.00 77.00 566 GLU A O 1
ATOM 4326 N N . GLY A 1 567 ? -4.106 26.099 -6.861 1.00 81.06 567 GLY A N 1
ATOM 4327 C CA . GLY A 1 567 ? -4.417 26.500 -5.482 1.00 81.06 567 GLY A CA 1
ATOM 4328 C C . GLY A 1 567 ? -4.774 25.366 -4.513 1.00 81.06 567 GLY A C 1
ATOM 4329 O O . GLY A 1 567 ? -4.772 25.597 -3.305 1.00 81.06 567 GLY A O 1
ATOM 4330 N N . TYR A 1 568 ? -5.012 24.136 -4.989 1.00 87.25 568 TYR A N 1
ATOM 4331 C CA . TYR A 1 568 ? -5.205 22.966 -4.115 1.00 87.25 568 TYR A CA 1
ATOM 4332 C C . TYR A 1 568 ? -3.973 22.688 -3.251 1.00 87.25 568 TYR A C 1
ATOM 4334 O O . TYR A 1 568 ? -2.841 22.794 -3.737 1.00 87.25 568 TYR A O 1
ATOM 4342 N N . SER A 1 569 ? -4.201 22.280 -2.002 1.00 92.44 569 SER A N 1
ATOM 4343 C CA . SER A 1 569 ? -3.156 21.874 -1.060 1.00 92.44 569 SER A CA 1
ATOM 4344 C C . SER A 1 569 ? -3.041 20.354 -0.962 1.00 92.44 569 SER A C 1
ATOM 4346 O O . SER A 1 569 ? -4.042 19.641 -0.856 1.00 92.44 569 SER A O 1
ATOM 4348 N N . TYR A 1 570 ? -1.807 19.860 -0.917 1.00 95.50 570 TYR A N 1
ATOM 4349 C CA . TYR A 1 570 ? -1.498 18.451 -0.684 1.00 95.50 570 TYR A CA 1
ATOM 4350 C C . TYR A 1 570 ? -0.625 18.313 0.555 1.00 95.50 570 TYR A C 1
ATOM 4352 O O . TYR A 1 570 ? 0.364 19.028 0.662 1.00 95.50 570 TYR A O 1
ATOM 4360 N N . ILE A 1 571 ? -0.918 17.376 1.453 1.00 96.31 571 ILE A N 1
ATOM 4361 C CA . ILE A 1 571 ? 0.051 16.916 2.454 1.00 96.31 571 ILE A CA 1
ATOM 4362 C C . ILE A 1 571 ? 0.545 15.526 2.066 1.00 96.31 571 ILE A C 1
ATOM 4364 O O . ILE A 1 571 ? -0.250 14.647 1.743 1.00 96.31 571 ILE A O 1
ATOM 4368 N N . LEU A 1 572 ? 1.858 15.335 2.144 1.00 96.81 572 LEU A N 1
ATOM 4369 C CA . LEU A 1 572 ? 2.521 14.039 2.137 1.00 96.81 572 LEU A CA 1
ATOM 4370 C C . LEU A 1 572 ? 2.981 13.702 3.560 1.00 96.81 572 LEU A C 1
ATOM 4372 O O . LEU A 1 572 ? 3.686 14.500 4.181 1.00 96.81 572 LEU A O 1
ATOM 4376 N N . VAL A 1 573 ? 2.617 12.515 4.046 1.00 97.00 573 VAL A N 1
ATOM 4377 C CA . VAL A 1 573 ? 3.115 11.923 5.296 1.00 97.00 573 VAL A CA 1
ATOM 4378 C C . VAL A 1 573 ? 3.842 10.623 4.967 1.00 97.00 573 VAL A C 1
ATOM 4380 O O . VAL A 1 573 ? 3.229 9.680 4.472 1.00 97.00 573 VAL A O 1
ATOM 4383 N N . THR A 1 574 ? 5.149 10.564 5.218 1.00 94.38 574 THR A N 1
ATOM 4384 C CA . THR A 1 574 ? 5.971 9.383 4.901 1.00 94.38 574 THR A CA 1
ATOM 4385 C C . THR A 1 574 ? 7.192 9.290 5.807 1.00 94.38 574 THR A C 1
ATOM 4387 O O . THR A 1 574 ? 7.784 10.309 6.166 1.00 94.38 574 THR A O 1
ATOM 4390 N N . GLY A 1 575 ? 7.585 8.068 6.157 1.00 87.31 575 GLY A N 1
ATOM 4391 C CA . GLY A 1 575 ? 8.823 7.755 6.864 1.00 87.31 575 GLY A CA 1
ATOM 4392 C C . GLY A 1 575 ? 9.811 6.945 6.038 1.00 87.31 575 GLY A C 1
ATOM 4393 O O . GLY A 1 575 ? 9.521 6.558 4.906 1.00 87.31 575 GLY A O 1
ATOM 4394 N N . TYR A 1 576 ? 10.983 6.701 6.626 1.00 80.44 576 TYR A N 1
ATOM 4395 C CA . TYR A 1 576 ? 11.944 5.716 6.129 1.00 80.44 576 TYR A CA 1
ATOM 4396 C C . TYR A 1 576 ? 11.387 4.284 6.212 1.00 80.44 576 TYR A C 1
ATOM 4398 O O . TYR A 1 576 ? 11.590 3.488 5.299 1.00 80.44 576 TYR A O 1
ATOM 4406 N N . SER A 1 577 ? 10.646 3.981 7.282 1.00 79.06 577 SER A N 1
ATOM 4407 C CA . SER A 1 577 ? 9.838 2.768 7.416 1.00 79.06 577 SER A CA 1
ATOM 4408 C C . SER A 1 577 ? 8.386 3.089 7.774 1.00 79.06 577 SER A C 1
ATOM 4410 O O . SER A 1 577 ? 8.079 4.167 8.286 1.00 79.06 577 SER A O 1
ATOM 4412 N N . ASP A 1 578 ? 7.523 2.097 7.578 1.00 79.62 578 ASP A N 1
ATOM 4413 C CA . ASP A 1 578 ? 6.194 1.868 8.157 1.00 79.62 578 ASP A CA 1
ATOM 4414 C C . ASP A 1 578 ? 5.986 2.533 9.535 1.00 79.62 578 ASP A C 1
ATOM 4416 O O . ASP A 1 578 ? 4.999 3.237 9.783 1.00 79.62 578 ASP A O 1
ATOM 4420 N N . LYS A 1 579 ? 6.952 2.342 10.444 1.00 80.81 579 LYS A N 1
ATOM 4421 C CA . LYS A 1 579 ? 6.920 2.880 11.806 1.00 80.81 579 LYS A CA 1
ATOM 4422 C C . LYS A 1 579 ? 7.109 4.396 11.815 1.00 80.81 579 LYS A C 1
ATOM 4424 O O . LYS A 1 579 ? 6.336 5.101 12.457 1.00 80.81 579 LYS A O 1
ATOM 4429 N N . GLU A 1 580 ? 8.091 4.914 11.077 1.00 85.50 580 GLU A N 1
ATOM 4430 C CA . GLU A 1 580 ? 8.316 6.359 10.960 1.00 85.50 580 GLU A CA 1
ATOM 4431 C C . GLU A 1 580 ? 7.186 7.067 10.192 1.00 85.50 580 GLU A C 1
ATOM 4433 O O . GLU A 1 580 ? 6.887 8.222 10.498 1.00 85.50 580 GLU A O 1
ATOM 4438 N N . THR A 1 581 ? 6.511 6.391 9.250 1.00 89.81 581 THR A N 1
ATOM 4439 C CA . THR A 1 581 ? 5.281 6.903 8.619 1.00 89.81 581 THR A CA 1
ATOM 4440 C C . THR A 1 581 ? 4.182 7.076 9.665 1.00 89.81 581 THR A C 1
ATOM 4442 O O . THR A 1 581 ? 3.582 8.152 9.752 1.00 89.81 581 THR A O 1
ATOM 4445 N N . ARG A 1 582 ? 3.948 6.062 10.513 1.00 86.88 582 ARG A N 1
ATOM 4446 C CA . ARG A 1 582 ? 2.962 6.142 11.602 1.00 86.88 582 ARG A CA 1
ATOM 4447 C C . ARG A 1 582 ? 3.359 7.152 12.682 1.00 86.88 582 ARG A C 1
ATOM 4449 O O . ARG A 1 582 ? 2.486 7.848 13.197 1.00 86.88 582 ARG A O 1
ATOM 4456 N N . ASP A 1 583 ? 4.644 7.314 12.988 1.00 84.81 583 ASP A N 1
ATOM 4457 C CA . ASP A 1 583 ? 5.118 8.356 13.908 1.00 84.81 583 ASP A CA 1
ATOM 4458 C C . ASP A 1 583 ? 4.892 9.773 13.336 1.00 84.81 583 ASP A C 1
ATOM 4460 O O . ASP A 1 583 ? 4.406 10.662 14.041 1.00 84.81 583 ASP A O 1
ATOM 4464 N N . ALA A 1 584 ? 5.170 9.992 12.044 1.00 92.00 584 ALA A N 1
ATOM 4465 C CA . ALA A 1 584 ? 4.897 11.262 11.363 1.00 92.00 584 ALA A CA 1
ATOM 4466 C C . ALA A 1 584 ? 3.387 11.562 11.282 1.00 92.00 584 ALA A C 1
ATOM 4468 O O . ALA A 1 584 ? 2.960 12.697 11.513 1.00 92.00 584 ALA A O 1
ATOM 4469 N N . ALA A 1 585 ? 2.558 10.545 11.039 1.00 93.50 585 ALA A N 1
ATOM 4470 C CA . ALA A 1 585 ? 1.105 10.670 11.083 1.00 93.50 585 ALA A CA 1
ATOM 4471 C C . ALA A 1 585 ? 0.589 10.996 12.489 1.00 93.50 585 ALA A C 1
ATOM 4473 O O . ALA A 1 585 ? -0.276 11.857 12.631 1.00 93.50 585 ALA A O 1
ATOM 4474 N N . ASN A 1 586 ? 1.166 10.399 13.536 1.00 86.62 586 ASN A N 1
ATOM 4475 C CA . ASN A 1 586 ? 0.853 10.736 14.925 1.00 86.62 586 ASN A CA 1
ATOM 4476 C C . ASN A 1 586 ? 1.181 12.199 15.259 1.00 86.62 586 ASN A C 1
ATOM 4478 O O . ASN A 1 586 ? 0.405 12.850 15.963 1.00 86.62 586 ASN A O 1
ATOM 4482 N N . VAL A 1 587 ? 2.279 12.750 14.729 1.00 89.50 587 VAL A N 1
ATOM 4483 C CA . VAL A 1 587 ? 2.601 14.184 14.853 1.00 89.50 587 VAL A CA 1
ATOM 4484 C C . VAL A 1 587 ? 1.539 15.054 14.168 1.00 89.50 587 VAL A C 1
ATOM 4486 O O . VAL A 1 587 ? 1.076 16.022 14.775 1.00 89.50 587 VAL A O 1
ATOM 4489 N N . LEU A 1 588 ? 1.102 14.699 12.953 1.00 91.31 588 LEU A N 1
ATOM 4490 C CA . LEU A 1 588 ? 0.062 15.438 12.224 1.00 91.31 588 LEU A CA 1
ATOM 4491 C C . LEU A 1 588 ? -1.319 15.330 12.895 1.00 91.31 588 LEU A C 1
ATOM 4493 O O . LEU A 1 588 ? -2.016 16.331 13.047 1.00 91.31 588 LEU A O 1
ATOM 4497 N N . ALA A 1 589 ? -1.695 14.144 13.371 1.00 88.25 589 ALA A N 1
ATOM 4498 C CA . ALA A 1 589 ? -2.916 13.930 14.143 1.00 88.25 589 ALA A CA 1
ATOM 4499 C C . ALA A 1 589 ? -2.923 14.760 15.442 1.00 88.25 589 ALA A C 1
ATOM 4501 O O . ALA A 1 589 ? -3.952 15.275 15.876 1.00 88.25 589 ALA A O 1
ATOM 4502 N N . ASN A 1 590 ? -1.751 14.969 16.043 1.00 80.25 590 ASN A N 1
ATOM 4503 C CA . ASN A 1 590 ? -1.580 15.764 17.254 1.00 80.25 590 ASN A CA 1
ATOM 4504 C C . ASN A 1 590 ? -1.109 17.206 16.973 1.00 80.25 590 ASN A C 1
ATOM 4506 O O . ASN A 1 590 ? -0.545 17.837 17.867 1.00 80.25 590 ASN A O 1
ATOM 4510 N N . TYR A 1 591 ? -1.361 17.771 15.784 1.00 82.88 591 TYR A N 1
ATOM 4511 C CA . TYR A 1 591 ? -0.865 19.093 15.346 1.00 82.88 591 TYR A CA 1
ATOM 4512 C C . TYR A 1 591 ? -1.088 20.270 16.320 1.00 82.88 591 TYR A C 1
ATOM 4514 O O . TYR A 1 591 ? -0.402 21.277 16.229 1.00 82.88 591 TYR A O 1
ATOM 4522 N N . ARG A 1 592 ? -2.025 20.184 17.275 1.00 78.62 592 ARG A N 1
ATOM 4523 C CA . ARG A 1 592 ? -2.219 21.221 18.314 1.00 78.62 592 ARG A CA 1
ATOM 4524 C C . ARG A 1 592 ? -1.148 21.195 19.415 1.00 78.62 592 ARG A C 1
ATOM 4526 O O . ARG A 1 592 ? -0.994 22.174 20.138 1.00 78.62 592 ARG A O 1
ATOM 4533 N N . LYS A 1 593 ? -0.440 20.072 19.560 1.00 74.19 593 LYS A N 1
ATOM 4534 C CA . LYS A 1 593 ? 0.676 19.841 20.493 1.00 74.19 593 LYS A CA 1
ATOM 4535 C C . LYS A 1 593 ? 2.033 20.139 19.843 1.00 74.19 593 LYS A C 1
ATOM 4537 O O . LYS A 1 593 ? 2.966 20.538 20.535 1.00 74.19 593 LYS A O 1
ATOM 4542 N N . TYR A 1 594 ? 2.145 19.944 18.529 1.00 70.00 594 TYR A N 1
ATOM 4543 C CA . TYR A 1 594 ? 3.371 20.154 17.759 1.00 70.00 594 TYR A CA 1
ATOM 4544 C C . TYR A 1 594 ? 3.302 21.497 17.027 1.00 70.00 594 TYR A C 1
ATOM 4546 O O . TYR A 1 594 ? 2.378 21.745 16.268 1.00 70.00 594 TYR A O 1
ATOM 4554 N N . ASN A 1 595 ? 4.281 22.377 17.241 1.00 66.12 595 ASN A N 1
ATOM 4555 C CA . ASN A 1 595 ? 4.315 23.719 16.644 1.00 66.12 595 ASN A CA 1
ATOM 4556 C C . ASN A 1 595 ? 4.752 23.656 15.164 1.00 66.12 595 ASN A C 1
ATOM 4558 O O . ASN A 1 595 ? 5.857 24.083 14.826 1.00 66.12 595 ASN A O 1
ATOM 4562 N N . LEU A 1 596 ? 3.923 23.036 14.315 1.00 81.38 596 LEU A N 1
ATOM 4563 C CA . LEU A 1 596 ? 4.181 22.848 12.885 1.00 81.38 596 LEU A CA 1
ATOM 4564 C C . LEU A 1 596 ? 4.236 24.207 12.176 1.00 81.38 596 LEU A C 1
ATOM 4566 O O . LEU A 1 596 ? 3.388 25.066 12.418 1.00 81.38 596 LEU A O 1
ATOM 4570 N N . LYS A 1 597 ? 5.247 24.399 11.321 1.00 78.56 597 LYS A N 1
ATOM 4571 C CA . LYS A 1 597 ? 5.519 25.645 10.593 1.00 78.56 597 LYS A CA 1
ATOM 4572 C C . LYS A 1 597 ? 6.223 25.365 9.269 1.00 78.56 597 LYS A C 1
ATOM 4574 O O . LYS A 1 597 ? 7.018 24.429 9.202 1.00 78.56 597 LYS A O 1
ATOM 4579 N N . GLY A 1 598 ? 6.010 26.230 8.281 1.00 83.75 598 GLY A N 1
ATOM 4580 C CA . GLY A 1 598 ? 6.659 26.151 6.972 1.00 83.75 598 GLY A CA 1
ATOM 4581 C C . GLY A 1 598 ? 6.108 25.016 6.110 1.00 83.75 598 GLY A C 1
ATOM 4582 O O . GLY A 1 598 ? 5.081 24.419 6.429 1.00 83.75 598 GLY A O 1
ATOM 4583 N N . ASP A 1 599 ? 6.781 24.711 5.003 1.00 87.69 599 ASP A N 1
ATOM 4584 C CA . ASP A 1 599 ? 6.349 23.664 4.074 1.00 87.69 599 ASP A CA 1
ATOM 4585 C C . ASP A 1 599 ? 6.623 22.247 4.614 1.00 87.69 599 ASP A C 1
ATOM 4587 O O . ASP A 1 599 ? 5.804 21.349 4.437 1.00 87.69 599 ASP A O 1
ATOM 4591 N N . LYS A 1 600 ? 7.761 22.034 5.288 1.00 91.00 600 LYS A N 1
ATOM 4592 C CA . LYS A 1 600 ? 8.251 20.713 5.706 1.00 91.00 600 LYS A CA 1
ATOM 4593 C C . LYS A 1 600 ? 8.536 20.643 7.206 1.00 91.00 600 LYS A C 1
ATOM 4595 O O . LYS A 1 600 ? 9.483 21.252 7.700 1.00 91.00 600 LYS A O 1
ATOM 4600 N N . TYR A 1 601 ? 7.816 19.773 7.909 1.00 86.06 601 TYR A N 1
ATOM 4601 C CA . TYR A 1 601 ? 8.213 19.285 9.227 1.00 86.06 601 TYR A CA 1
ATOM 4602 C C . TYR A 1 601 ? 8.973 17.963 9.075 1.00 86.06 601 TYR A C 1
ATOM 4604 O O . TYR A 1 601 ? 8.473 17.022 8.459 1.00 86.06 601 TYR A O 1
ATOM 4612 N N . THR A 1 602 ? 10.177 17.877 9.644 1.00 85.38 602 THR A N 1
ATOM 4613 C CA . THR A 1 602 ? 10.946 16.622 9.701 1.00 85.38 602 THR A CA 1
ATOM 4614 C C . THR A 1 602 ? 10.940 16.109 11.131 1.00 85.38 602 THR A C 1
ATOM 4616 O O . THR A 1 602 ? 11.508 16.738 12.024 1.00 85.38 602 THR A O 1
ATOM 4619 N N . LEU A 1 603 ? 10.292 14.967 11.341 1.00 79.19 603 LEU A N 1
ATOM 4620 C CA . LEU A 1 603 ? 10.448 14.176 12.544 1.00 79.19 603 LEU A CA 1
ATOM 4621 C C . LEU A 1 603 ? 11.794 13.457 12.468 1.00 79.19 603 LEU A C 1
ATOM 4623 O O . LEU A 1 603 ? 11.990 12.558 11.656 1.00 79.19 603 LEU A O 1
ATOM 4627 N N . TYR A 1 604 ? 12.688 13.814 13.375 1.00 71.25 604 TYR A N 1
ATOM 4628 C CA . TYR A 1 604 ? 13.759 12.924 13.789 1.00 71.25 604 TYR A CA 1
ATOM 4629 C C . TYR A 1 604 ? 13.249 12.211 15.038 1.00 71.25 604 TYR A C 1
ATOM 4631 O O . TYR A 1 604 ? 12.973 12.874 16.043 1.00 71.25 604 TYR A O 1
ATOM 4639 N N . GLN A 1 605 ? 13.127 10.880 15.013 1.00 55.88 605 GLN A N 1
ATOM 4640 C CA . GLN A 1 605 ? 13.232 10.169 16.284 1.00 55.88 605 GLN A CA 1
ATOM 4641 C C . GLN A 1 605 ? 14.609 10.489 16.877 1.00 55.88 605 GLN A C 1
ATOM 4643 O O . GLN A 1 605 ? 15.581 10.691 16.145 1.00 55.88 605 GLN A O 1
ATOM 4648 N N . SER A 1 606 ? 14.701 10.565 18.204 1.00 38.12 606 SER A N 1
ATOM 4649 C CA . SER A 1 606 ? 15.977 10.762 18.885 1.00 38.12 606 SER A CA 1
ATOM 4650 C C . SER A 1 606 ? 16.822 9.495 18.754 1.00 38.12 606 SER A C 1
ATOM 4652 O O . SER A 1 606 ? 16.840 8.669 19.666 1.00 38.12 606 SER A O 1
ATOM 4654 N N . VAL A 1 607 ? 17.493 9.341 17.609 1.00 34.53 607 VAL A N 1
ATOM 4655 C CA . VAL A 1 607 ? 18.541 8.342 17.390 1.00 34.53 607 VAL A CA 1
ATOM 4656 C C . VAL A 1 607 ? 19.548 8.518 18.527 1.00 34.53 607 VAL A C 1
ATOM 4658 O O . VAL A 1 607 ? 20.172 9.582 18.609 1.00 34.53 607 VAL A O 1
ATOM 4661 N N . PRO A 1 608 ? 19.702 7.537 19.435 1.00 31.23 608 PRO A N 1
ATOM 4662 C CA . PRO A 1 608 ? 20.739 7.614 20.447 1.00 31.23 608 PRO A CA 1
ATOM 4663 C C . PRO A 1 608 ? 22.079 7.651 19.720 1.00 31.23 608 PRO A C 1
ATOM 4665 O O . PRO A 1 608 ? 22.307 6.855 18.806 1.00 31.23 608 PRO A O 1
ATOM 4668 N N . ILE A 1 609 ? 22.952 8.586 20.098 1.00 34.97 609 ILE A N 1
ATOM 4669 C CA . ILE A 1 609 ? 24.287 8.699 19.505 1.00 34.97 609 ILE A CA 1
ATOM 4670 C C . ILE A 1 609 ? 25.006 7.368 19.745 1.00 34.97 609 ILE A C 1
ATOM 4672 O O . ILE A 1 609 ? 25.397 7.075 20.869 1.00 34.97 609 ILE A O 1
ATOM 4676 N N . SER A 1 610 ? 25.147 6.574 18.680 1.00 41.16 610 SER A N 1
ATOM 4677 C CA . SER A 1 610 ? 25.683 5.211 18.704 1.00 41.16 610 SER A CA 1
ATOM 4678 C C . SER A 1 610 ? 24.944 4.242 19.650 1.00 41.16 610 SER A C 1
ATOM 4680 O O . SER A 1 610 ? 25.458 3.898 20.715 1.00 41.16 610 SER A O 1
ATOM 4682 N N . ILE A 1 611 ? 23.796 3.685 19.220 1.00 37.59 611 ILE A N 1
ATOM 4683 C CA . ILE A 1 611 ? 23.372 2.354 19.717 1.00 37.59 611 ILE A CA 1
ATOM 4684 C C . ILE A 1 611 ? 24.333 1.283 19.193 1.00 37.59 611 ILE A C 1
ATOM 4686 O O . ILE A 1 611 ? 24.166 0.665 18.146 1.00 37.59 611 ILE A O 1
ATOM 4690 N N . GLN A 1 612 ? 25.381 1.139 19.982 1.00 56.22 612 GLN A N 1
ATOM 4691 C CA . GLN A 1 612 ? 26.516 0.249 19.879 1.00 56.22 612 GLN A CA 1
ATOM 4692 C C . GLN A 1 612 ? 26.089 -1.169 20.277 1.00 56.22 612 GLN A C 1
ATOM 4694 O O . GLN A 1 612 ? 26.241 -1.561 21.431 1.00 56.22 612 GLN A O 1
ATOM 4699 N N . SER A 1 613 ? 25.501 -1.910 19.336 1.00 62.59 613 SER A N 1
ATOM 4700 C CA . SER A 1 613 ? 24.974 -3.254 19.592 1.00 62.59 613 SER A CA 1
ATOM 4701 C C . SER A 1 613 ? 26.057 -4.202 20.105 1.00 62.59 613 SER A C 1
ATOM 4703 O O . SER A 1 613 ? 27.058 -4.424 19.417 1.00 62.59 613 SER A O 1
ATOM 4705 N N . CYS A 1 614 ? 25.817 -4.802 21.266 1.00 75.06 614 CYS A N 1
ATOM 4706 C CA . CYS A 1 614 ? 26.456 -6.049 21.639 1.00 75.06 614 CYS A CA 1
ATOM 4707 C C . CYS A 1 614 ? 25.973 -7.155 20.686 1.00 75.06 614 CYS A C 1
ATOM 4709 O O . CYS A 1 614 ? 24.798 -7.190 20.310 1.00 75.06 614 CYS A O 1
ATOM 4711 N N . VAL A 1 615 ? 26.880 -8.029 20.255 1.00 77.94 615 VAL A N 1
ATOM 4712 C CA . VAL A 1 615 ? 26.548 -9.212 19.450 1.00 77.94 615 VAL A CA 1
ATOM 4713 C C . VAL A 1 615 ? 27.157 -10.439 20.109 1.00 77.94 615 VAL A C 1
ATOM 4715 O O . VAL A 1 615 ? 28.380 -10.527 20.224 1.00 77.94 615 VAL A O 1
ATOM 4718 N N . ASP A 1 616 ? 26.287 -11.366 20.498 1.00 80.81 616 ASP A N 1
ATOM 4719 C CA . ASP A 1 616 ? 26.626 -12.693 21.011 1.00 80.81 616 ASP A CA 1
ATOM 4720 C C . ASP A 1 616 ? 26.660 -13.725 19.881 1.00 80.81 616 ASP A C 1
ATOM 4722 O O . ASP A 1 616 ? 25.937 -13.583 18.890 1.00 80.81 616 ASP A O 1
ATOM 4726 N N . SER A 1 617 ? 27.491 -14.762 20.009 1.00 82.50 617 SER A N 1
ATOM 4727 C CA . SER A 1 617 ? 27.657 -15.782 18.959 1.00 82.50 617 SER A CA 1
ATOM 4728 C C . SER A 1 617 ? 26.814 -17.047 19.152 1.00 82.50 617 SER A C 1
ATOM 4730 O O . SER A 1 617 ? 26.549 -17.735 18.165 1.00 82.50 617 SER A O 1
ATOM 4732 N N . ASP A 1 618 ? 26.345 -17.323 20.367 1.00 72.19 618 ASP A N 1
ATOM 4733 C CA . ASP A 1 618 ? 25.452 -18.436 20.726 1.00 72.19 618 ASP A CA 1
ATOM 4734 C C . ASP A 1 618 ? 24.091 -17.980 21.292 1.00 72.19 618 ASP A C 1
ATOM 4736 O O . ASP A 1 618 ? 23.115 -18.729 21.226 1.00 72.19 618 ASP A O 1
ATOM 4740 N N . GLY A 1 619 ? 23.982 -16.719 21.724 1.00 68.81 619 GLY A N 1
ATOM 4741 C CA . GLY A 1 619 ? 22.710 -16.026 21.966 1.00 68.81 619 GLY A CA 1
ATOM 4742 C C . GLY A 1 619 ? 22.448 -15.602 23.412 1.00 68.81 619 GLY A C 1
ATOM 4743 O O . GLY A 1 619 ? 21.317 -15.217 23.722 1.00 68.81 619 GLY A O 1
ATOM 4744 N N . GLY A 1 620 ? 23.455 -15.662 24.283 1.00 79.62 620 GLY A N 1
ATOM 4745 C CA . GLY A 1 620 ? 23.385 -15.248 25.683 1.00 79.62 620 GLY A CA 1
ATOM 4746 C C . GLY A 1 620 ? 24.030 -16.291 26.593 1.00 79.62 620 GLY A C 1
ATOM 4747 O O . GLY A 1 620 ? 24.831 -17.091 26.143 1.00 79.62 620 GLY A O 1
ATOM 4748 N N . LYS A 1 621 ? 23.630 -16.329 27.869 1.00 84.94 621 LYS A N 1
ATOM 4749 C CA . LYS A 1 621 ? 24.111 -17.307 28.866 1.00 84.94 621 LYS A CA 1
ATOM 4750 C C . LYS A 1 621 ? 23.847 -18.758 28.405 1.00 84.94 621 LYS A C 1
ATOM 4752 O O . LYS A 1 621 ? 22.712 -19.237 28.471 1.00 84.94 621 LYS A O 1
ATOM 4757 N N . SER A 1 622 ? 24.887 -19.441 27.945 1.00 80.75 622 SER A N 1
ATOM 4758 C CA . SER A 1 622 ? 24.906 -20.641 27.107 1.00 80.75 622 SER A CA 1
ATOM 4759 C C . SER A 1 622 ? 26.108 -21.558 27.449 1.00 80.75 622 SER A C 1
ATOM 4761 O O . SER A 1 622 ? 26.754 -22.135 26.578 1.00 80.75 622 SER A O 1
ATOM 4763 N N . TYR A 1 623 ? 26.325 -21.813 28.748 1.00 87.44 623 TYR A N 1
ATOM 4764 C CA . TYR A 1 623 ? 27.460 -22.537 29.371 1.00 87.44 623 TYR A CA 1
ATOM 4765 C C . TYR A 1 623 ? 27.897 -23.913 28.789 1.00 87.44 623 TYR A C 1
ATOM 4767 O O . TYR A 1 623 ? 28.801 -24.547 29.332 1.00 87.44 623 TYR A O 1
ATOM 4775 N N . ASN A 1 624 ? 27.214 -24.458 27.778 1.00 82.06 624 ASN A N 1
ATOM 4776 C CA . ASN A 1 624 ? 27.514 -25.736 27.107 1.00 82.06 624 ASN A CA 1
ATOM 4777 C C . ASN A 1 624 ? 27.946 -25.562 25.635 1.00 82.06 624 ASN A C 1
ATOM 4779 O O . ASN A 1 624 ? 28.100 -26.551 24.914 1.00 82.06 624 ASN A O 1
ATOM 4783 N N . PHE A 1 625 ? 28.110 -24.319 25.191 1.00 79.62 625 PHE A N 1
ATOM 4784 C CA . PHE A 1 625 ? 28.731 -23.937 23.931 1.00 79.62 625 PHE A CA 1
ATOM 4785 C C . PHE A 1 625 ? 29.831 -22.912 24.234 1.00 79.62 625 PHE A C 1
ATOM 4787 O O . PHE A 1 625 ? 29.983 -22.482 25.373 1.00 79.62 625 PHE A O 1
ATOM 4794 N N . LYS A 1 626 ? 30.653 -22.584 23.233 1.00 83.81 626 LYS A N 1
ATOM 4795 C CA . LYS A 1 626 ? 31.719 -21.587 23.369 1.00 83.81 626 LYS A CA 1
ATOM 4796 C C . LYS A 1 626 ? 31.293 -20.305 22.662 1.00 83.81 626 LYS A C 1
ATOM 4798 O O . LYS A 1 626 ? 31.459 -20.192 21.441 1.00 83.81 626 LYS A O 1
ATOM 4803 N N . GLY A 1 627 ? 30.730 -19.386 23.428 1.00 85.25 627 GLY A N 1
ATOM 4804 C CA . GLY A 1 627 ? 30.284 -18.072 23.005 1.00 85.25 627 GLY A CA 1
ATOM 4805 C C . GLY A 1 627 ? 31.424 -17.062 22.856 1.00 85.25 627 GLY A C 1
ATOM 4806 O O . GLY A 1 627 ? 32.613 -17.322 23.088 1.00 85.25 627 GLY A O 1
ATOM 4807 N N . SER A 1 628 ? 31.058 -15.882 22.357 1.00 87.81 628 SER A N 1
ATOM 4808 C CA . SER A 1 628 ? 31.964 -14.755 22.159 1.00 87.81 628 SER A CA 1
ATOM 4809 C C . SER A 1 628 ? 31.192 -13.451 21.966 1.00 87.81 628 SER A C 1
ATOM 4811 O O . SER A 1 628 ? 30.540 -13.260 20.932 1.00 87.81 628 SER A O 1
ATOM 4813 N N . VAL A 1 629 ? 31.350 -12.520 22.902 1.00 88.06 629 VAL A N 1
ATOM 4814 C CA . VAL A 1 629 ? 30.735 -11.191 22.838 1.00 88.06 629 VAL A CA 1
ATOM 4815 C C . VAL A 1 629 ? 31.579 -10.227 22.011 1.00 88.06 629 VAL A C 1
ATOM 4817 O O . VAL A 1 629 ? 32.776 -10.054 22.255 1.00 88.06 629 VAL A O 1
ATOM 4820 N N . LYS A 1 630 ? 30.934 -9.514 21.083 1.00 79.50 630 LYS A N 1
ATOM 4821 C CA . LYS A 1 630 ? 31.511 -8.376 20.352 1.00 79.50 630 LYS A CA 1
ATOM 4822 C C . LYS A 1 630 ? 30.824 -7.075 20.733 1.00 79.50 630 LYS A C 1
ATOM 4824 O O . LYS A 1 630 ? 29.609 -6.949 20.600 1.00 79.50 630 LYS A O 1
ATOM 4829 N N . TRP A 1 631 ? 31.613 -6.095 21.169 1.00 77.44 631 TRP A N 1
ATOM 4830 C CA . TRP A 1 631 ? 31.131 -4.780 21.596 1.00 77.44 631 TRP A CA 1
ATOM 4831 C C . TRP A 1 631 ? 32.245 -3.738 21.400 1.00 77.44 631 TRP A C 1
ATOM 4833 O O . TRP A 1 631 ? 33.338 -3.875 21.949 1.00 77.44 631 TRP A O 1
ATOM 4843 N N . LEU A 1 632 ? 31.999 -2.703 20.585 1.00 75.06 632 LEU A N 1
ATOM 4844 C CA . LEU A 1 632 ? 33.055 -1.836 20.023 1.00 75.06 632 LEU A CA 1
ATOM 4845 C C . LEU A 1 632 ? 34.171 -2.659 19.345 1.00 75.06 632 LEU A C 1
ATOM 4847 O O . LEU A 1 632 ? 33.902 -3.525 18.518 1.00 75.06 632 LEU A O 1
ATOM 4851 N N . ASN A 1 633 ? 35.421 -2.364 19.701 1.00 74.56 633 ASN A N 1
ATOM 4852 C CA . ASN A 1 633 ? 36.636 -3.017 19.234 1.00 74.56 633 ASN A CA 1
ATOM 4853 C C . ASN A 1 633 ? 37.046 -4.176 20.163 1.00 74.56 633 ASN A C 1
ATOM 4855 O O . ASN A 1 633 ? 38.125 -4.740 19.986 1.00 74.56 633 ASN A O 1
ATOM 4859 N N . TYR A 1 634 ? 36.229 -4.493 21.174 1.00 72.56 634 TYR A N 1
ATOM 4860 C CA . TYR A 1 634 ? 36.446 -5.622 22.067 1.00 72.56 634 TYR A CA 1
ATOM 4861 C C . TYR A 1 634 ? 35.775 -6.868 21.489 1.00 72.56 634 TYR A C 1
ATOM 4863 O O . TYR A 1 634 ? 34.690 -6.820 20.899 1.00 72.56 634 TYR A O 1
ATOM 4871 N N . THR A 1 635 ? 36.460 -7.993 21.625 1.00 87.94 635 THR A N 1
ATOM 4872 C CA . THR A 1 635 ? 35.930 -9.324 21.350 1.00 87.94 635 THR A CA 1
ATOM 4873 C C . THR A 1 635 ? 36.445 -10.211 22.461 1.00 87.94 635 THR A C 1
ATOM 4875 O O . THR A 1 635 ? 37.653 -10.419 22.574 1.00 87.94 635 THR A O 1
ATOM 4878 N N . ASP A 1 636 ? 35.524 -10.688 23.280 1.00 91.50 636 ASP A N 1
ATOM 4879 C CA . ASP A 1 636 ? 35.795 -11.589 24.388 1.00 91.50 636 ASP A CA 1
ATOM 4880 C C . ASP A 1 636 ? 35.192 -12.959 24.059 1.00 91.50 636 ASP A C 1
ATOM 4882 O O . ASP A 1 636 ? 34.459 -13.113 23.080 1.00 91.50 636 ASP A O 1
ATOM 4886 N N . THR A 1 637 ? 35.604 -13.999 24.771 1.00 93.06 637 THR A N 1
ATOM 4887 C CA . THR A 1 637 ? 35.315 -15.398 24.424 1.00 93.06 637 THR A CA 1
ATOM 4888 C C . THR A 1 637 ? 35.413 -16.230 25.687 1.00 93.06 637 THR A C 1
ATOM 4890 O O . THR A 1 637 ? 36.300 -15.982 26.510 1.00 93.06 637 THR A O 1
ATOM 4893 N N . ASP A 1 638 ? 34.516 -17.196 25.832 1.00 93.88 638 ASP A N 1
ATOM 4894 C CA . ASP A 1 638 ? 34.376 -17.945 27.076 1.00 93.88 638 ASP A CA 1
ATOM 4895 C C . ASP A 1 638 ? 35.603 -18.801 27.369 1.00 93.88 638 ASP A C 1
ATOM 4897 O O . ASP A 1 638 ? 36.296 -19.301 26.471 1.00 93.88 638 ASP A O 1
ATOM 4901 N N . TYR A 1 639 ? 35.907 -18.939 28.658 1.00 94.19 639 TYR A N 1
ATOM 4902 C CA . TYR A 1 639 ? 37.112 -19.621 29.106 1.00 94.19 639 TYR A CA 1
ATOM 4903 C C . TYR A 1 639 ? 36.928 -20.283 30.468 1.00 94.19 639 TYR A C 1
ATOM 4905 O O . TYR A 1 639 ? 36.281 -19.766 31.375 1.00 94.19 639 TYR A O 1
ATOM 4913 N N . CYS A 1 640 ? 37.559 -21.441 30.638 1.00 95.12 640 CYS A N 1
ATOM 4914 C CA . CYS A 1 640 ? 37.612 -22.110 31.929 1.00 95.12 640 CYS A CA 1
ATOM 4915 C C . CYS A 1 640 ? 38.596 -21.386 32.856 1.00 95.12 640 CYS A C 1
ATOM 4917 O O . CYS A 1 640 ? 39.775 -21.244 32.527 1.00 95.12 640 CYS A O 1
ATOM 4919 N N . ILE A 1 641 ? 38.119 -20.954 34.023 1.00 91.44 641 ILE A N 1
ATOM 4920 C CA . ILE A 1 641 ? 38.937 -20.383 35.104 1.00 91.44 641 ILE A CA 1
ATOM 4921 C C . ILE A 1 641 ? 39.746 -21.498 35.780 1.00 91.44 641 ILE A C 1
ATOM 4923 O O . ILE A 1 641 ? 40.920 -21.328 36.104 1.00 91.44 641 ILE A O 1
ATOM 4927 N N . ASP A 1 642 ? 39.104 -22.651 35.967 1.00 91.44 642 ASP A N 1
ATOM 4928 C CA . ASP A 1 642 ? 39.683 -23.882 36.497 1.00 91.44 642 ASP A CA 1
ATOM 4929 C C . ASP A 1 642 ? 39.014 -25.105 35.837 1.00 91.44 642 ASP A C 1
ATOM 4931 O O . ASP A 1 642 ? 38.163 -24.964 34.960 1.00 91.44 642 ASP A O 1
ATOM 4935 N N . SER A 1 643 ? 39.382 -26.323 36.244 1.00 89.62 643 SER A N 1
ATOM 4936 C CA . SER A 1 643 ? 38.849 -27.566 35.661 1.00 89.62 643 SER A CA 1
ATOM 4937 C C . SER A 1 643 ? 37.347 -27.802 35.881 1.00 89.62 643 SER A C 1
ATOM 4939 O O . SER A 1 643 ? 36.823 -28.791 35.380 1.00 89.62 643 SER A O 1
ATOM 4941 N N . THR A 1 644 ? 36.659 -26.939 36.627 1.00 91.88 644 THR A N 1
ATOM 4942 C CA . THR A 1 644 ? 35.236 -27.013 36.997 1.00 91.88 644 THR A CA 1
ATOM 4943 C C . THR A 1 644 ? 34.479 -25.684 36.905 1.00 91.88 644 THR A C 1
ATOM 4945 O O . THR A 1 644 ? 33.254 -25.710 36.966 1.00 91.88 644 THR A O 1
ATOM 4948 N N . THR A 1 645 ? 35.144 -24.542 36.716 1.00 90.19 645 THR A N 1
ATOM 4949 C CA . THR A 1 645 ? 34.488 -23.222 36.654 1.00 90.19 645 THR A CA 1
ATOM 4950 C C . THR A 1 645 ? 34.685 -22.560 35.292 1.00 90.19 645 THR A C 1
ATOM 4952 O O . THR A 1 645 ? 35.819 -22.338 34.865 1.00 90.19 645 THR A O 1
ATOM 4955 N N . LEU A 1 646 ? 33.581 -22.204 34.639 1.00 93.94 646 LEU A N 1
ATOM 4956 C CA . LEU A 1 646 ? 33.526 -21.414 33.409 1.00 93.94 646 LEU A CA 1
ATOM 4957 C C . LEU A 1 646 ? 33.395 -19.921 33.748 1.00 93.94 646 LEU A C 1
ATOM 4959 O O . LEU A 1 646 ? 32.688 -19.564 34.695 1.00 93.94 646 LEU A O 1
ATOM 4963 N N . PHE A 1 647 ? 34.063 -19.058 32.983 1.00 91.44 647 PHE A N 1
ATOM 4964 C CA . PHE A 1 647 ? 33.703 -17.649 32.858 1.00 91.44 647 PHE A CA 1
ATOM 4965 C C . PHE A 1 647 ? 32.970 -17.458 31.530 1.00 91.44 647 PHE A C 1
ATOM 4967 O O . PHE A 1 647 ? 33.522 -17.761 30.471 1.00 91.44 647 PHE A O 1
ATOM 4974 N N . GLU A 1 648 ? 31.750 -16.953 31.640 1.00 90.88 648 GLU A N 1
ATOM 4975 C CA . GLU A 1 648 ? 30.800 -16.706 30.564 1.00 90.88 648 GLU A CA 1
ATOM 4976 C C . GLU A 1 648 ? 30.794 -15.213 30.218 1.00 90.88 648 GLU A C 1
ATOM 4978 O O . GLU A 1 648 ? 30.643 -14.381 31.116 1.00 90.88 648 GLU A O 1
ATOM 4983 N N . PHE A 1 649 ? 30.886 -14.856 28.944 1.00 89.25 649 PHE A N 1
ATOM 4984 C CA . PHE A 1 649 ? 30.576 -13.526 28.429 1.00 89.25 649 PHE A CA 1
ATOM 4985 C C . PHE A 1 649 ? 29.245 -13.566 27.690 1.00 89.25 649 PHE A C 1
ATOM 4987 O O . PHE A 1 649 ? 29.024 -14.434 26.859 1.00 89.25 649 PHE A O 1
ATOM 4994 N N . TYR A 1 650 ? 28.377 -12.592 27.952 1.00 86.50 650 TYR A N 1
ATOM 4995 C CA . TYR A 1 650 ? 27.094 -12.481 27.257 1.00 86.50 650 TYR A CA 1
ATOM 4996 C C . TYR A 1 650 ? 26.683 -11.017 27.064 1.00 86.50 650 TYR A C 1
ATOM 4998 O O . TYR A 1 650 ? 27.174 -10.099 27.731 1.00 86.50 650 TYR A O 1
ATOM 5006 N N . CYS A 1 651 ? 25.737 -10.786 26.163 1.00 85.75 651 CYS A N 1
ATOM 5007 C CA . CYS A 1 651 ? 25.101 -9.492 25.979 1.00 85.75 651 CYS A CA 1
ATOM 5008 C C . CYS A 1 651 ? 24.039 -9.236 27.059 1.00 85.75 651 CYS A C 1
ATOM 5010 O O . CYS A 1 651 ? 23.038 -9.947 27.173 1.00 85.75 651 CYS A O 1
ATOM 5012 N N . GLY A 1 652 ? 24.265 -8.200 27.866 1.00 76.56 652 GLY A N 1
ATOM 5013 C CA . GLY A 1 652 ? 23.377 -7.771 28.940 1.00 76.56 652 GLY A CA 1
ATOM 5014 C C . GLY A 1 652 ? 22.035 -7.222 28.442 1.00 76.56 652 GLY A C 1
ATOM 5015 O O . GLY A 1 652 ? 21.863 -6.861 27.278 1.00 76.56 652 GLY A O 1
ATOM 5016 N N . ILE A 1 653 ? 21.070 -7.106 29.361 1.00 64.81 653 ILE A N 1
ATOM 5017 C CA . ILE A 1 653 ? 19.701 -6.617 29.082 1.00 64.81 653 ILE A CA 1
ATOM 5018 C C . ILE A 1 653 ? 19.698 -5.157 28.575 1.00 64.81 653 ILE A C 1
ATOM 5020 O O . ILE A 1 653 ? 18.767 -4.733 27.892 1.00 64.81 653 ILE A O 1
ATOM 5024 N N . ASP A 1 654 ? 20.750 -4.393 28.870 1.00 71.56 654 ASP A N 1
ATOM 5025 C CA . ASP A 1 654 ? 20.993 -3.032 28.379 1.00 71.56 654 ASP A CA 1
ATOM 5026 C C . ASP A 1 654 ? 21.777 -2.974 27.048 1.00 71.56 654 ASP A C 1
ATOM 5028 O O . ASP A 1 654 ? 22.125 -1.887 26.585 1.00 71.56 654 ASP A O 1
ATOM 5032 N N . ASN A 1 655 ? 22.016 -4.128 26.411 1.00 69.81 655 ASN A N 1
ATOM 5033 C CA . ASN A 1 655 ? 22.797 -4.297 25.183 1.00 69.81 655 ASN A CA 1
ATOM 5034 C C . ASN A 1 655 ? 24.292 -3.932 25.338 1.00 69.81 655 ASN A C 1
ATOM 5036 O O . ASN A 1 655 ? 24.940 -3.470 24.393 1.00 69.81 655 ASN A O 1
ATOM 5040 N N . THR A 1 656 ? 24.855 -4.140 26.534 1.00 80.50 656 THR A N 1
ATOM 5041 C CA . THR A 1 656 ? 26.298 -4.030 26.808 1.00 80.50 656 THR A CA 1
ATOM 5042 C C . THR A 1 656 ? 26.972 -5.398 26.975 1.00 80.50 656 THR A C 1
ATOM 5044 O O . THR A 1 656 ? 26.307 -6.422 27.098 1.00 80.50 656 THR A O 1
ATOM 5047 N N . ARG A 1 657 ? 28.310 -5.423 26.944 1.00 85.69 657 ARG A N 1
ATOM 5048 C CA . ARG A 1 657 ? 29.130 -6.607 27.254 1.00 85.69 657 ARG A CA 1
ATOM 5049 C C . ARG A 1 657 ? 29.142 -6.849 28.766 1.00 85.69 657 ARG A C 1
ATOM 5051 O O . ARG A 1 657 ? 29.750 -6.063 29.493 1.00 85.69 657 ARG A O 1
ATOM 5058 N N . ASP A 1 658 ? 28.571 -7.965 29.197 1.00 90.88 658 ASP A N 1
ATOM 5059 C CA . ASP A 1 658 ? 28.527 -8.426 30.588 1.00 90.88 658 ASP A CA 1
ATOM 5060 C C . ASP A 1 658 ? 29.149 -9.840 30.705 1.00 90.88 658 ASP A C 1
ATOM 5062 O O . ASP A 1 658 ? 29.611 -10.405 29.709 1.00 90.88 658 ASP A O 1
ATOM 5066 N N . GLY A 1 659 ? 29.234 -10.403 31.913 1.00 89.94 659 GLY A N 1
ATOM 5067 C CA . GLY A 1 659 ? 29.751 -11.760 32.113 1.00 89.94 659 GLY A CA 1
ATOM 5068 C C . GLY A 1 659 ? 29.639 -12.290 33.544 1.00 89.94 659 GLY A C 1
ATOM 5069 O O . GLY A 1 659 ? 29.616 -11.523 34.506 1.00 89.94 659 GLY A O 1
ATOM 5070 N N . GLU A 1 660 ? 29.578 -13.614 33.699 1.00 91.12 660 GLU A N 1
ATOM 5071 C CA . GLU A 1 660 ? 29.407 -14.285 34.996 1.00 91.12 660 GLU A CA 1
ATOM 5072 C C . GLU A 1 660 ? 30.267 -15.548 35.138 1.00 91.12 660 GLU A C 1
ATOM 5074 O O . GLU A 1 660 ? 30.887 -16.014 34.187 1.00 91.12 660 GLU A O 1
ATOM 5079 N N . THR A 1 661 ? 30.297 -16.125 36.341 1.00 91.56 661 THR A N 1
ATOM 5080 C CA . THR A 1 661 ? 30.964 -17.406 36.597 1.00 91.56 661 THR A CA 1
ATOM 5081 C C . THR A 1 661 ? 29.956 -18.526 36.829 1.00 91.56 661 THR A C 1
ATOM 5083 O O . THR A 1 661 ? 29.023 -18.386 37.620 1.00 91.56 661 THR A O 1
ATOM 5086 N N . TYR A 1 662 ? 30.163 -19.663 36.163 1.00 90.31 662 TYR A N 1
ATOM 5087 C CA . TYR A 1 662 ? 29.278 -20.825 36.229 1.00 90.31 662 TYR A CA 1
ATOM 5088 C C . TYR A 1 662 ? 30.040 -22.098 36.621 1.00 90.31 662 TYR A C 1
ATOM 5090 O O . TYR A 1 662 ? 31.184 -22.309 36.215 1.00 90.31 662 TYR A O 1
ATOM 5098 N N . TYR A 1 663 ? 29.412 -22.962 37.424 1.00 93.69 663 TYR A N 1
ATOM 5099 C CA . TYR A 1 663 ? 30.024 -24.200 37.914 1.00 93.69 663 TYR A CA 1
ATOM 5100 C C . TYR A 1 663 ? 29.627 -25.406 37.051 1.00 93.69 663 TYR A C 1
ATOM 5102 O O . TYR A 1 663 ? 28.500 -25.904 37.104 1.00 93.69 663 TYR A O 1
ATOM 5110 N N . CYS A 1 664 ? 30.583 -25.909 36.278 1.00 89.25 664 CYS A N 1
ATOM 5111 C CA . CYS A 1 664 ? 30.432 -27.066 35.412 1.00 89.25 664 CYS A CA 1
ATOM 5112 C C . CYS A 1 664 ? 30.527 -28.376 36.208 1.00 89.25 664 CYS A C 1
ATOM 5114 O O . CYS A 1 664 ? 31.618 -28.858 36.521 1.00 89.25 664 CYS A O 1
ATOM 5116 N N . GLN A 1 665 ? 29.374 -28.995 36.477 1.00 87.88 665 GLN A N 1
ATOM 5117 C CA . GLN A 1 665 ? 29.241 -30.216 37.287 1.00 87.88 665 GLN A CA 1
ATOM 5118 C C . GLN A 1 665 ? 30.136 -31.395 36.846 1.00 87.88 665 GLN A C 1
ATOM 5120 O O . GLN A 1 665 ? 30.554 -32.181 37.695 1.00 87.88 665 GLN A O 1
ATOM 5125 N N . TYR A 1 666 ? 30.437 -31.524 35.549 1.00 84.50 666 TYR A N 1
ATOM 5126 C CA . TYR A 1 666 ? 31.292 -32.589 34.993 1.00 84.50 666 TYR A CA 1
ATOM 5127 C C . TYR A 1 666 ? 32.647 -32.071 34.479 1.00 84.50 666 TYR A C 1
ATOM 5129 O O . TYR A 1 666 ? 33.351 -32.771 33.754 1.00 84.50 666 TYR A O 1
ATOM 5137 N N . GLY A 1 667 ? 33.020 -30.855 34.883 1.00 87.31 667 GLY A N 1
ATOM 5138 C CA . GLY A 1 667 ? 34.244 -30.172 34.482 1.00 87.31 667 GLY A CA 1
ATOM 5139 C C . GLY A 1 667 ? 34.055 -29.177 33.335 1.00 87.31 667 GLY A C 1
ATOM 5140 O O . GLY A 1 667 ? 33.064 -29.217 32.608 1.00 87.31 667 GLY A O 1
ATOM 5141 N N . CYS A 1 668 ? 35.014 -28.265 33.189 1.00 92.69 668 CYS A N 1
ATOM 5142 C CA . CYS A 1 668 ? 35.084 -27.272 32.117 1.00 92.69 668 CYS A CA 1
ATOM 5143 C C . CY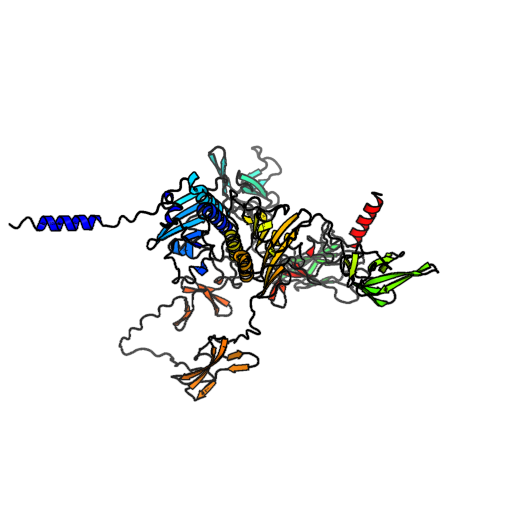S A 1 668 ? 36.230 -27.624 31.155 1.00 92.69 668 CYS A C 1
ATOM 5145 O O . CYS A 1 668 ? 37.316 -28.012 31.596 1.00 92.69 668 CYS A O 1
ATOM 5147 N N . SER A 1 669 ? 36.014 -27.486 29.844 1.00 89.94 669 SER A N 1
ATOM 5148 C CA . SER A 1 669 ? 37.059 -27.649 28.828 1.00 89.94 669 SER A CA 1
ATOM 5149 C C . SER A 1 669 ? 36.881 -26.661 27.675 1.00 89.94 669 SER A C 1
ATOM 5151 O O . SER A 1 669 ? 35.764 -26.404 27.252 1.00 89.94 669 SER A O 1
ATOM 5153 N N . ASP A 1 670 ? 37.984 -26.081 27.197 1.00 89.44 670 ASP A N 1
ATOM 5154 C CA . ASP A 1 670 ? 38.050 -25.081 26.114 1.00 89.44 670 ASP A CA 1
ATOM 5155 C C . ASP A 1 670 ? 37.002 -23.941 26.157 1.00 89.44 670 ASP A C 1
ATOM 5157 O O . ASP A 1 670 ? 36.638 -23.401 25.120 1.00 89.44 670 ASP A O 1
ATOM 5161 N N . GLY A 1 671 ? 36.527 -23.525 27.335 1.00 86.00 671 GLY A N 1
ATOM 5162 C CA . GLY A 1 671 ? 35.506 -22.471 27.437 1.00 86.00 671 GLY A CA 1
ATOM 5163 C C . GLY A 1 671 ? 34.069 -22.958 27.249 1.00 86.00 671 GLY A C 1
ATOM 5164 O O . GLY A 1 671 ? 33.225 -22.199 26.806 1.00 86.00 671 GLY A O 1
ATOM 5165 N N . THR A 1 672 ? 33.792 -24.217 27.587 1.00 88.25 672 THR A N 1
ATOM 5166 C CA . THR A 1 672 ? 32.437 -24.761 27.741 1.00 88.25 672 THR A CA 1
ATOM 5167 C C . THR A 1 672 ? 32.414 -25.762 28.897 1.00 88.25 672 THR A C 1
ATOM 5169 O O . THR A 1 672 ? 33.418 -26.421 29.195 1.00 88.25 672 THR A O 1
ATOM 5172 N N . CYS A 1 673 ? 31.265 -25.939 29.546 1.00 90.50 673 CYS A N 1
ATOM 5173 C CA . CYS A 1 673 ? 31.047 -27.096 30.403 1.00 90.50 673 CYS A CA 1
ATOM 5174 C C . CYS A 1 673 ? 31.053 -28.393 29.582 1.00 90.50 673 CYS A C 1
ATOM 5176 O O . CYS A 1 673 ? 30.537 -28.459 28.465 1.00 90.50 673 CYS A O 1
ATOM 5178 N N . VAL A 1 674 ? 31.626 -29.447 30.159 1.00 87.75 674 VAL A N 1
ATOM 5179 C CA . VAL A 1 674 ? 31.591 -30.807 29.617 1.00 87.75 674 VAL A CA 1
ATOM 5180 C C . VAL A 1 674 ? 30.270 -31.464 30.021 1.00 87.75 674 VAL A C 1
ATOM 5182 O O . VAL A 1 674 ? 29.827 -31.335 31.165 1.00 87.75 674 VAL A O 1
ATOM 5185 N N . GLN A 1 675 ? 29.642 -32.199 29.102 1.00 78.56 675 GLN A N 1
ATOM 5186 C CA . GLN A 1 675 ? 28.467 -33.023 29.400 1.00 78.56 675 GLN A CA 1
ATOM 5187 C C . GLN A 1 675 ? 28.862 -34.485 29.636 1.00 78.56 675 GLN A C 1
ATOM 5189 O O . GLN A 1 675 ? 29.846 -34.976 29.085 1.00 78.56 675 GLN A O 1
ATOM 5194 N N . SER A 1 676 ? 28.109 -35.182 30.493 1.00 61.91 676 SER A N 1
ATOM 5195 C CA . SER A 1 676 ? 28.449 -36.553 30.891 1.00 61.91 676 SER A CA 1
ATOM 5196 C C . SER A 1 676 ? 28.289 -37.542 29.732 1.00 61.91 676 SER A C 1
ATOM 5198 O O . SER A 1 676 ? 27.218 -37.667 29.141 1.00 61.91 676 SER A O 1
ATOM 5200 N N . SER A 1 677 ? 29.358 -38.273 29.415 1.00 45.69 677 SER A N 1
ATOM 5201 C CA . SER A 1 677 ? 29.310 -39.345 28.426 1.00 45.69 677 SER A CA 1
ATOM 5202 C C . SER A 1 677 ? 28.625 -40.590 28.999 1.00 45.69 677 SER A C 1
ATOM 5204 O O . SER A 1 677 ? 28.938 -41.066 30.093 1.00 45.69 677 SER A O 1
ATOM 5206 N N . GLN A 1 678 ? 27.692 -41.144 28.228 1.00 38.34 678 GLN A N 1
ATOM 5207 C CA . GLN A 1 678 ? 27.099 -42.461 28.448 1.00 38.34 678 GLN A CA 1
ATOM 5208 C C . GLN A 1 678 ? 27.188 -43.244 27.137 1.00 38.34 678 GLN A C 1
ATOM 5210 O O . GLN A 1 678 ? 26.377 -43.051 26.234 1.00 38.34 678 GLN A O 1
ATOM 5215 N N . GLU A 1 679 ? 28.194 -44.113 27.029 1.00 34.72 679 GLU A N 1
ATOM 5216 C CA . GLU A 1 679 ? 28.202 -45.168 26.011 1.00 34.72 679 GLU A CA 1
ATOM 5217 C C . GLU A 1 679 ? 27.374 -46.384 26.483 1.00 34.72 679 GLU A C 1
ATOM 5219 O O . GLU A 1 679 ? 27.143 -46.548 27.686 1.00 34.72 679 GLU A O 1
ATOM 5224 N N . PRO A 1 680 ? 26.862 -47.216 25.559 1.00 50.25 680 PRO A N 1
ATOM 5225 C CA . PRO A 1 680 ? 25.731 -48.095 25.844 1.00 50.25 680 PRO A CA 1
ATOM 5226 C C . PRO A 1 680 ? 26.125 -49.417 26.517 1.00 50.25 680 PRO A C 1
ATOM 5228 O O . 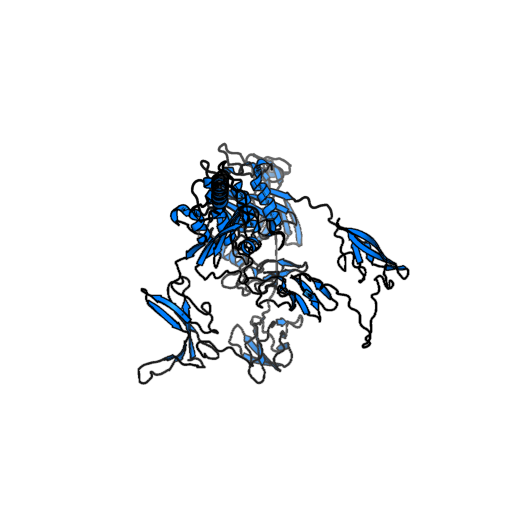PRO A 1 680 ? 27.006 -50.128 26.037 1.00 50.25 680 PRO A O 1
ATOM 5231 N N . TYR A 1 681 ? 25.370 -49.829 27.542 1.00 29.42 681 TYR A N 1
ATOM 5232 C CA . TYR A 1 681 ? 25.328 -51.225 27.993 1.00 29.42 681 TYR A CA 1
ATOM 5233 C C . TYR A 1 681 ? 23.924 -51.657 28.444 1.00 29.42 681 TYR A C 1
ATOM 5235 O O . TYR A 1 681 ? 23.106 -50.837 28.852 1.00 29.42 681 TYR A O 1
ATOM 5243 N N . ASN A 1 682 ? 23.633 -52.956 28.323 1.00 34.22 682 ASN A N 1
ATOM 5244 C CA . ASN A 1 682 ? 22.293 -53.522 28.520 1.00 34.22 682 ASN A CA 1
ATOM 5245 C C . ASN A 1 682 ? 21.984 -53.905 29.981 1.00 34.22 682 ASN A C 1
ATOM 5247 O O . ASN A 1 682 ? 22.844 -54.449 30.665 1.00 34.22 682 ASN A O 1
ATOM 5251 N N . ASN A 1 683 ? 20.709 -53.735 30.353 1.00 42.47 683 ASN A N 1
ATOM 5252 C CA . ASN A 1 683 ? 19.899 -54.518 31.305 1.00 42.47 683 ASN A CA 1
ATOM 5253 C C . ASN A 1 683 ? 20.575 -55.147 32.545 1.00 42.47 683 ASN A C 1
ATOM 5255 O O . ASN A 1 683 ? 21.162 -56.221 32.440 1.00 42.47 683 ASN A O 1
ATOM 5259 N N . ASP A 1 684 ? 20.273 -54.617 33.736 1.00 37.09 684 ASP A N 1
ATOM 5260 C CA . ASP A 1 684 ? 19.342 -55.246 34.705 1.00 37.09 684 ASP A CA 1
ATOM 5261 C C . ASP A 1 684 ? 18.985 -54.233 35.825 1.00 37.09 684 ASP A C 1
ATOM 5263 O O . ASP A 1 684 ? 19.644 -53.202 35.954 1.00 37.09 684 ASP A O 1
ATOM 5267 N N . GLY A 1 685 ? 17.976 -54.520 36.655 1.00 35.19 685 GLY A N 1
ATOM 5268 C CA . GLY A 1 685 ? 17.756 -53.839 37.940 1.00 35.19 685 GLY A CA 1
ATOM 5269 C C . GLY A 1 685 ? 16.756 -52.676 37.926 1.00 35.19 685 GLY A C 1
ATOM 5270 O O . GLY A 1 685 ? 17.104 -51.517 37.729 1.00 35.19 685 GLY A O 1
ATOM 5271 N N . SER A 1 686 ? 15.497 -52.984 38.237 1.00 44.38 686 SER A N 1
ATOM 5272 C CA . SER A 1 686 ? 14.395 -52.028 38.436 1.00 44.38 686 SER A CA 1
ATOM 5273 C C . SER A 1 686 ? 14.667 -50.910 39.457 1.00 44.38 686 SER A C 1
ATOM 5275 O O . SER A 1 686 ? 15.172 -51.209 40.536 1.00 44.38 686 SER A O 1
ATOM 5277 N N . GLN A 1 687 ? 14.136 -49.705 39.207 1.00 38.28 687 GLN A N 1
ATOM 5278 C CA . GLN A 1 687 ? 13.148 -48.973 40.039 1.00 38.28 687 GLN A CA 1
ATOM 5279 C C . GLN A 1 687 ? 12.671 -47.729 39.246 1.00 38.28 687 GLN A C 1
ATOM 5281 O O . GLN A 1 687 ? 13.427 -47.175 38.451 1.00 38.28 687 GLN A O 1
ATOM 5286 N N . GLU A 1 688 ? 11.416 -47.300 39.412 1.00 45.09 688 GLU A N 1
ATOM 5287 C CA . GLU A 1 688 ? 10.834 -46.196 38.626 1.00 45.09 688 GLU A CA 1
ATOM 5288 C C . GLU A 1 688 ? 11.229 -44.806 39.156 1.00 45.09 688 GLU A C 1
ATOM 5290 O O . GLU A 1 688 ? 11.087 -44.524 40.346 1.00 45.09 688 GLU A O 1
ATOM 5295 N N . ILE A 1 689 ? 11.592 -43.886 38.255 1.00 34.75 689 ILE A N 1
ATOM 5296 C CA . ILE A 1 689 ? 11.476 -42.439 38.488 1.00 34.75 689 ILE A CA 1
ATOM 5297 C C . ILE A 1 689 ? 10.670 -41.846 37.334 1.00 34.75 689 ILE A C 1
ATOM 5299 O O . ILE A 1 689 ? 11.098 -41.865 36.182 1.00 34.75 689 ILE A O 1
ATOM 5303 N N . ILE A 1 690 ? 9.487 -41.317 37.649 1.00 46.19 690 ILE A N 1
ATOM 5304 C CA . ILE A 1 690 ? 8.565 -40.739 36.667 1.00 46.19 690 ILE A CA 1
ATOM 5305 C C . ILE A 1 690 ? 9.067 -39.342 36.275 1.00 46.19 690 ILE A C 1
ATOM 5307 O O . ILE A 1 690 ? 8.697 -38.334 36.884 1.00 46.19 690 ILE A O 1
ATOM 5311 N N . SER A 1 691 ? 9.905 -39.267 35.239 1.00 39.75 691 SER A N 1
ATOM 5312 C CA . SER A 1 691 ? 10.212 -38.009 34.559 1.00 39.75 691 SER A CA 1
ATOM 5313 C C . SER A 1 691 ? 8.975 -37.539 33.787 1.00 39.75 691 SER A C 1
ATOM 5315 O O . SER A 1 691 ? 8.664 -37.994 32.688 1.00 39.75 691 SER A O 1
ATOM 5317 N N . LYS A 1 692 ? 8.229 -36.618 34.405 1.00 39.25 692 LYS A N 1
ATOM 5318 C CA . LYS A 1 692 ? 7.095 -35.924 33.782 1.00 39.25 692 LYS A CA 1
ATOM 5319 C C . LYS A 1 692 ? 7.547 -35.345 32.424 1.00 39.25 692 LYS A C 1
ATOM 5321 O O . LYS A 1 692 ? 8.573 -34.665 32.404 1.00 39.25 692 LYS A O 1
ATOM 5326 N N . PRO A 1 693 ? 6.831 -35.602 31.311 1.00 40.00 693 PRO A N 1
ATOM 5327 C CA . PRO A 1 693 ? 7.308 -35.234 29.981 1.00 40.00 693 PRO A CA 1
ATOM 5328 C C . PRO A 1 693 ? 7.506 -33.721 29.857 1.00 40.00 693 PRO A C 1
ATOM 5330 O O . PRO A 1 693 ? 6.683 -32.939 30.340 1.00 40.00 693 PRO A O 1
ATOM 5333 N N . ILE A 1 694 ? 8.593 -33.319 29.194 1.00 47.47 694 ILE A N 1
ATOM 5334 C CA . ILE A 1 694 ? 8.866 -31.916 28.878 1.00 47.47 694 ILE A CA 1
ATOM 5335 C C . ILE A 1 694 ? 7.819 -31.463 27.857 1.00 47.47 694 ILE A C 1
ATOM 5337 O O . ILE A 1 694 ? 7.781 -31.944 26.726 1.00 47.47 694 ILE A O 1
ATOM 5341 N N . GLU A 1 695 ? 6.942 -30.550 28.270 1.00 51.66 695 GLU A N 1
ATOM 5342 C CA . GLU A 1 695 ? 5.826 -30.063 27.459 1.00 51.66 695 GLU A CA 1
ATOM 5343 C C . GLU A 1 695 ? 6.320 -29.052 26.411 1.00 51.66 695 GLU A C 1
ATOM 5345 O O . GLU A 1 695 ? 6.150 -27.839 26.539 1.00 51.66 695 GLU A O 1
ATOM 5350 N N . CYS A 1 696 ? 6.995 -29.563 25.379 1.00 58.25 696 CYS A N 1
ATOM 5351 C CA . CYS A 1 696 ? 7.606 -28.738 24.345 1.00 58.25 696 CYS A CA 1
ATOM 5352 C C . CYS A 1 696 ? 6.549 -27.930 23.572 1.00 58.25 696 CYS A C 1
ATOM 5354 O O . CYS A 1 696 ? 5.582 -28.486 23.041 1.00 58.25 696 CYS A O 1
ATOM 5356 N N . GLN A 1 697 ? 6.730 -26.607 23.513 1.00 68.25 697 GLN A N 1
ATOM 5357 C CA . GLN A 1 697 ? 5.791 -25.670 22.879 1.00 68.25 697 GLN A CA 1
ATOM 5358 C C . GLN A 1 697 ? 6.049 -25.459 21.377 1.00 68.25 697 GLN A C 1
ATOM 5360 O O . GLN A 1 697 ? 5.212 -24.869 20.698 1.00 68.25 697 GLN A O 1
ATOM 5365 N N . GLY A 1 698 ? 7.152 -25.994 20.851 1.00 74.50 698 GLY A N 1
ATOM 5366 C CA . GLY A 1 698 ? 7.416 -26.138 19.420 1.00 74.50 698 GLY A CA 1
ATOM 5367 C C . GLY A 1 698 ? 7.905 -27.552 19.109 1.00 74.50 698 GLY A C 1
ATOM 5368 O O . GLY A 1 698 ? 7.257 -28.518 19.509 1.00 74.50 698 GLY A O 1
ATOM 5369 N N . CYS A 1 699 ? 9.026 -27.674 18.408 1.00 81.62 699 CYS A N 1
ATOM 5370 C CA . CYS A 1 699 ? 9.545 -28.933 17.886 1.00 81.62 699 CYS A CA 1
ATOM 5371 C C . CYS A 1 699 ? 10.581 -29.537 18.832 1.00 81.62 699 CYS A C 1
ATOM 5373 O O . CYS A 1 699 ? 11.495 -28.846 19.287 1.00 81.62 699 CYS A O 1
ATOM 5375 N N . LEU A 1 700 ? 10.442 -30.836 19.102 1.00 78.12 700 LEU A N 1
ATOM 5376 C CA . LEU A 1 700 ? 11.418 -31.598 19.869 1.00 78.12 700 LEU A CA 1
ATOM 5377 C C . LEU A 1 700 ? 12.484 -32.135 18.908 1.00 78.12 700 LEU A C 1
ATOM 5379 O O . LEU A 1 700 ? 12.186 -32.970 18.058 1.00 78.12 700 LEU A O 1
ATOM 5383 N N . MET A 1 701 ? 13.705 -31.630 19.036 1.00 75.88 701 MET A N 1
ATOM 5384 C CA . MET A 1 701 ? 14.873 -32.124 18.314 1.00 75.88 701 MET A CA 1
ATOM 5385 C C . MET A 1 701 ? 15.494 -33.313 19.058 1.00 75.88 701 MET A C 1
ATOM 5387 O O . MET A 1 701 ? 15.250 -33.514 20.256 1.00 75.88 701 MET A O 1
ATOM 5391 N N . ASP A 1 702 ? 16.347 -34.070 18.366 1.00 61.88 702 ASP A N 1
ATOM 5392 C CA . ASP A 1 702 ? 17.182 -35.092 18.995 1.00 61.88 702 ASP A CA 1
ATOM 5393 C C . ASP A 1 702 ? 17.949 -34.507 20.197 1.00 61.88 702 ASP A C 1
ATOM 5395 O O . ASP A 1 702 ? 18.362 -33.345 20.199 1.00 61.88 702 ASP A O 1
ATOM 5399 N N . ASN A 1 703 ? 18.107 -35.315 21.248 1.00 56.12 703 ASN A N 1
ATOM 5400 C CA . ASN A 1 703 ? 18.614 -34.906 22.567 1.00 56.12 703 ASN A CA 1
ATOM 5401 C C . ASN A 1 703 ? 17.697 -33.948 23.362 1.00 56.12 703 ASN A C 1
ATOM 5403 O O . ASN A 1 703 ? 18.169 -33.206 24.221 1.00 56.12 703 ASN A O 1
ATOM 5407 N N . ASN A 1 704 ? 16.375 -34.025 23.157 1.00 57.78 704 ASN A N 1
ATOM 5408 C CA . ASN A 1 704 ? 15.352 -33.399 24.017 1.00 57.78 704 ASN A CA 1
ATOM 5409 C C . ASN A 1 704 ? 15.325 -31.852 23.977 1.00 57.78 704 ASN A C 1
ATOM 5411 O O . ASN A 1 704 ? 14.673 -31.218 24.809 1.00 57.78 704 ASN A O 1
ATOM 5415 N N . ASN A 1 705 ? 16.020 -31.238 23.014 1.00 67.62 705 ASN A N 1
ATOM 5416 C CA . ASN A 1 705 ? 16.046 -29.789 22.824 1.00 67.62 705 ASN A CA 1
ATOM 5417 C C . ASN A 1 705 ? 14.724 -29.315 22.190 1.00 67.62 705 ASN A C 1
ATOM 5419 O O . ASN A 1 705 ? 14.305 -29.838 21.159 1.00 67.62 705 ASN A O 1
ATOM 5423 N N . CYS A 1 706 ? 14.062 -28.333 22.803 1.00 72.56 706 CYS A N 1
ATOM 5424 C CA . CYS A 1 706 ? 12.774 -27.815 22.346 1.00 72.56 706 CYS A CA 1
ATOM 5425 C C . CYS A 1 706 ? 12.947 -26.448 21.676 1.00 72.56 706 CYS A C 1
ATOM 5427 O O . CYS A 1 706 ? 13.113 -25.437 22.360 1.00 72.56 706 CYS A O 1
ATOM 5429 N N . ILE A 1 707 ? 12.855 -26.405 20.347 1.00 78.69 707 ILE A N 1
ATOM 5430 C CA . ILE A 1 707 ? 12.872 -25.150 19.586 1.00 78.69 707 ILE A CA 1
ATOM 5431 C C . ILE A 1 707 ? 11.449 -24.611 19.398 1.00 78.69 707 ILE A C 1
ATOM 5433 O O . ILE A 1 707 ? 10.511 -25.375 19.176 1.00 78.69 707 ILE A O 1
ATOM 5437 N N . SER A 1 708 ? 11.271 -23.293 19.482 1.00 75.69 708 SER A N 1
ATOM 5438 C CA . SER A 1 708 ? 9.967 -22.637 19.300 1.00 75.69 708 SER A CA 1
ATOM 5439 C C . SER A 1 708 ? 9.384 -22.833 17.896 1.00 75.69 708 SER A C 1
ATOM 5441 O O . SER A 1 708 ? 10.116 -22.992 16.920 1.00 75.69 708 SER A O 1
ATOM 5443 N N . PHE A 1 709 ? 8.054 -22.752 17.774 1.00 82.19 709 PHE A N 1
ATOM 5444 C CA . PHE A 1 709 ? 7.399 -22.621 16.467 1.00 82.19 709 PHE A CA 1
ATOM 5445 C C . PHE A 1 709 ? 7.984 -21.436 15.677 1.00 82.19 709 PHE A C 1
ATOM 5447 O O . PHE A 1 709 ? 8.235 -20.373 16.244 1.00 82.19 709 PHE A O 1
ATOM 5454 N N . GLY A 1 710 ? 8.209 -21.628 14.376 1.00 71.75 710 GLY A N 1
ATOM 5455 C CA . GLY A 1 710 ? 8.813 -20.629 13.494 1.00 71.75 710 GLY A CA 1
ATOM 5456 C C . GLY A 1 710 ? 10.336 -20.495 13.623 1.00 71.75 710 GLY A C 1
ATOM 5457 O O . GLY A 1 710 ? 10.944 -19.825 12.788 1.00 71.75 710 GLY A O 1
ATOM 5458 N N . THR A 1 711 ? 10.986 -21.152 14.596 1.00 83.31 711 THR A N 1
ATOM 5459 C CA . THR A 1 711 ? 12.456 -21.188 14.671 1.00 83.31 711 THR A CA 1
ATOM 5460 C C . THR A 1 711 ? 13.021 -21.838 13.412 1.00 83.31 711 THR A C 1
ATOM 5462 O O . THR A 1 711 ? 12.720 -22.993 13.108 1.00 83.31 711 THR A O 1
ATOM 5465 N N . ARG A 1 712 ? 13.853 -21.084 12.689 1.00 83.44 712 ARG A N 1
ATOM 5466 C CA . ARG A 1 712 ? 14.589 -21.524 11.498 1.00 83.44 712 ARG A CA 1
ATOM 5467 C C . ARG A 1 712 ? 15.986 -21.985 11.895 1.00 83.44 712 ARG A C 1
ATOM 5469 O O . ARG A 1 712 ? 16.615 -21.351 12.738 1.00 83.44 712 ARG A O 1
ATOM 5476 N N . PHE A 1 713 ? 16.476 -23.056 11.284 1.00 82.50 713 PHE A N 1
ATOM 5477 C CA . PHE A 1 713 ? 17.781 -23.641 11.600 1.00 82.50 713 PHE A CA 1
ATOM 5478 C C . PHE A 1 713 ? 18.382 -24.372 10.392 1.00 82.50 713 PHE A C 1
ATOM 5480 O O . PHE A 1 713 ? 17.692 -24.666 9.417 1.00 82.50 713 PHE A O 1
ATOM 5487 N N . LEU A 1 714 ? 19.682 -24.658 10.457 1.00 79.50 714 LEU A N 1
ATOM 5488 C CA . LEU A 1 714 ? 20.403 -25.458 9.468 1.00 79.50 714 LEU A CA 1
ATOM 5489 C C . LEU A 1 714 ? 20.612 -26.877 10.007 1.00 79.50 714 LEU A C 1
ATOM 5491 O O . LEU A 1 714 ? 21.030 -27.054 11.148 1.00 79.50 714 LEU A O 1
ATOM 5495 N N . SER A 1 715 ? 20.339 -27.880 9.177 1.00 80.62 715 SER A N 1
ATOM 5496 C CA . SER A 1 715 ? 20.599 -29.297 9.456 1.00 80.62 715 SER A CA 1
ATOM 5497 C C . SER A 1 715 ? 20.920 -30.000 8.134 1.00 80.62 715 SER A C 1
ATOM 5499 O O . SER A 1 715 ? 20.305 -29.692 7.114 1.00 80.62 715 SER A O 1
ATOM 5501 N N . ASP A 1 716 ? 21.937 -30.864 8.108 1.00 77.81 716 ASP A N 1
ATOM 5502 C CA . ASP A 1 716 ? 22.401 -31.597 6.915 1.00 77.81 716 ASP A CA 1
ATOM 5503 C C . ASP A 1 716 ? 22.561 -30.737 5.638 1.00 77.81 716 ASP A C 1
ATOM 5505 O O . ASP A 1 716 ? 22.215 -31.148 4.531 1.00 77.81 716 ASP A O 1
ATOM 5509 N N . ASN A 1 717 ? 23.093 -29.517 5.796 1.00 78.38 717 ASN A N 1
ATOM 5510 C CA . ASN A 1 717 ? 23.239 -28.485 4.752 1.00 78.38 717 ASN A CA 1
ATOM 5511 C C . ASN A 1 717 ? 21.929 -28.003 4.089 1.00 78.38 717 ASN A C 1
ATOM 5513 O O . ASN A 1 717 ? 21.974 -27.341 3.050 1.00 78.38 717 ASN A O 1
ATOM 5517 N N . TYR A 1 718 ? 20.770 -28.255 4.699 1.00 71.50 718 TYR A N 1
ATOM 5518 C CA . TYR A 1 718 ? 19.488 -27.676 4.298 1.00 71.50 718 TYR A CA 1
ATOM 5519 C C . TYR A 1 718 ? 18.923 -26.752 5.379 1.00 71.50 718 TYR A C 1
ATOM 5521 O O . TYR A 1 718 ? 19.125 -26.947 6.577 1.00 71.50 718 TYR A O 1
ATOM 5529 N N . ASN A 1 719 ? 18.182 -25.737 4.936 1.00 86.25 719 ASN A N 1
ATOM 5530 C CA . ASN A 1 719 ? 17.406 -24.881 5.822 1.00 86.25 719 ASN A CA 1
ATOM 5531 C C . ASN A 1 719 ? 16.124 -25.615 6.246 1.00 86.25 719 ASN A C 1
ATOM 5533 O O . ASN A 1 719 ? 15.396 -26.125 5.393 1.00 86.25 719 ASN A O 1
ATOM 5537 N N . TYR A 1 720 ? 15.819 -25.611 7.537 1.00 88.81 720 TYR A N 1
ATOM 5538 C CA . TYR A 1 720 ? 14.588 -26.130 8.133 1.00 88.81 720 TYR A CA 1
ATOM 5539 C C . TYR A 1 720 ? 13.893 -25.042 8.959 1.00 88.81 720 TYR A C 1
ATOM 5541 O O . TYR A 1 720 ? 14.506 -24.044 9.346 1.00 88.81 720 TYR A O 1
ATOM 5549 N N . TYR A 1 721 ? 12.609 -25.240 9.241 1.00 90.25 721 TYR A N 1
ATOM 5550 C CA . TYR A 1 721 ? 11.864 -24.481 10.239 1.00 90.25 721 TYR A CA 1
ATOM 5551 C C . TYR A 1 721 ? 11.047 -25.421 11.131 1.00 90.25 721 TYR A C 1
ATOM 5553 O O . TYR A 1 721 ? 10.712 -26.542 10.741 1.00 90.25 721 TYR A O 1
ATOM 5561 N N . CYS A 1 722 ? 10.731 -24.959 12.337 1.00 87.00 722 CYS A N 1
ATOM 5562 C CA . CYS A 1 722 ? 9.792 -25.642 13.212 1.00 87.00 722 CYS A CA 1
ATOM 5563 C C . CYS A 1 722 ? 8.340 -25.307 12.838 1.00 87.00 722 CYS A C 1
ATOM 5565 O O . CYS A 1 722 ? 7.921 -24.150 12.931 1.00 87.00 722 CYS A O 1
ATOM 5567 N N . ASP A 1 723 ? 7.576 -26.324 12.444 1.00 84.00 723 ASP A N 1
ATOM 5568 C CA . ASP A 1 723 ? 6.204 -26.202 11.954 1.00 84.00 723 ASP A CA 1
ATOM 5569 C C . ASP A 1 723 ? 5.123 -26.204 13.055 1.00 84.00 723 ASP A C 1
ATOM 5571 O O . ASP A 1 723 ? 5.353 -26.662 14.177 1.00 84.00 723 ASP A O 1
ATOM 5575 N N . ILE A 1 724 ? 3.910 -25.728 12.731 1.00 77.44 724 ILE A N 1
ATOM 5576 C CA . ILE A 1 724 ? 2.742 -25.739 13.635 1.00 77.44 724 ILE A CA 1
ATOM 5577 C C . ILE A 1 724 ? 2.393 -27.150 14.136 1.00 77.44 724 ILE A C 1
ATOM 5579 O O . ILE A 1 724 ? 1.860 -27.305 15.234 1.00 77.44 724 ILE A O 1
ATOM 5583 N N . THR A 1 725 ? 2.730 -28.187 13.363 1.00 79.81 725 THR A N 1
ATOM 5584 C CA . THR A 1 725 ? 2.563 -29.601 13.733 1.00 79.81 725 THR A CA 1
ATOM 5585 C C . THR A 1 725 ? 3.648 -30.132 14.680 1.00 79.81 725 THR A C 1
ATOM 5587 O O . THR A 1 725 ? 3.616 -31.312 15.023 1.00 79.81 725 THR A O 1
ATOM 5590 N N . LYS A 1 726 ? 4.580 -29.276 15.133 1.00 82.19 726 LYS A N 1
ATOM 5591 C CA . LYS A 1 726 ? 5.761 -29.601 15.960 1.00 82.19 726 LYS A CA 1
ATOM 5592 C C . LYS A 1 726 ? 6.824 -30.462 15.264 1.00 82.19 726 LYS A C 1
ATOM 5594 O O . LYS A 1 726 ? 7.642 -31.093 15.931 1.00 82.19 726 LYS A O 1
ATOM 5599 N N . ASN A 1 727 ? 6.842 -30.452 13.932 1.00 82.88 727 ASN A N 1
ATOM 5600 C CA . ASN A 1 727 ? 7.823 -31.168 13.117 1.00 82.88 727 ASN A CA 1
ATOM 5601 C C . ASN A 1 727 ? 8.879 -30.223 12.526 1.00 82.88 727 ASN A C 1
ATOM 5603 O O . ASN A 1 727 ? 8.587 -29.074 12.193 1.00 82.88 727 ASN A O 1
ATOM 5607 N N . ALA A 1 728 ? 10.096 -30.735 12.339 1.00 86.38 728 ALA A N 1
ATOM 5608 C CA . ALA A 1 728 ? 11.126 -30.088 11.534 1.00 86.38 728 ALA A CA 1
ATOM 5609 C C . ALA A 1 728 ? 10.783 -30.237 10.042 1.00 86.38 728 ALA A C 1
ATOM 5611 O O . ALA A 1 728 ? 10.875 -31.333 9.490 1.00 86.38 728 ALA A O 1
ATOM 5612 N N . ILE A 1 729 ? 10.390 -29.147 9.381 1.00 89.56 729 ILE A N 1
ATOM 5613 C CA . ILE A 1 729 ? 10.027 -29.148 7.958 1.00 89.56 729 ILE A CA 1
ATOM 5614 C C . ILE A 1 729 ? 11.073 -28.361 7.168 1.00 89.56 729 ILE A C 1
ATOM 5616 O O . ILE A 1 729 ? 11.513 -27.286 7.578 1.00 89.56 729 ILE A O 1
ATOM 5620 N N . LYS A 1 730 ? 11.516 -28.915 6.034 1.00 92.81 730 LYS A N 1
ATOM 5621 C CA . LYS A 1 730 ? 12.507 -28.270 5.167 1.00 92.81 730 LYS A CA 1
ATOM 5622 C C . LYS A 1 730 ? 11.922 -26.994 4.557 1.00 92.81 730 LYS A C 1
ATOM 5624 O O . LYS A 1 730 ? 10.794 -27.001 4.066 1.00 92.81 730 LYS A O 1
ATOM 5629 N N . GLN A 1 731 ? 12.701 -25.916 4.566 1.00 88.06 731 GLN A N 1
ATOM 5630 C CA . GLN A 1 731 ? 12.313 -24.669 3.920 1.00 88.06 731 GLN A CA 1
ATOM 5631 C C . GLN A 1 731 ? 12.328 -24.791 2.391 1.00 88.06 731 GLN A C 1
ATOM 5633 O O . GLN A 1 731 ? 13.163 -25.481 1.802 1.00 88.06 731 GLN A O 1
ATOM 5638 N N . LYS A 1 732 ? 11.401 -24.064 1.780 1.00 89.69 732 LYS A N 1
ATOM 5639 C CA . LYS A 1 732 ? 11.029 -24.069 0.370 1.00 89.69 732 LYS A CA 1
ATOM 5640 C C . LYS A 1 732 ? 11.695 -22.927 -0.391 1.00 89.69 732 LYS A C 1
ATOM 5642 O O . LYS A 1 732 ? 11.934 -21.847 0.161 1.00 89.69 732 LYS A O 1
ATOM 5647 N N . GLU A 1 733 ? 11.978 -23.166 -1.660 1.00 86.06 733 GLU A N 1
ATOM 5648 C CA . GLU A 1 733 ? 12.604 -22.204 -2.562 1.00 86.06 733 GLU A CA 1
ATOM 5649 C C . GLU A 1 733 ? 11.582 -21.246 -3.192 1.00 86.06 733 GLU A C 1
ATOM 5651 O O . GLU A 1 733 ? 10.366 -21.445 -3.142 1.00 86.06 733 GLU A O 1
ATOM 5656 N N . ASN A 1 734 ? 12.074 -20.166 -3.803 1.00 76.94 734 ASN A N 1
ATOM 5657 C CA . ASN A 1 734 ? 11.208 -19.183 -4.456 1.00 76.94 734 ASN A CA 1
ATOM 5658 C C . ASN A 1 734 ? 10.327 -19.831 -5.547 1.00 76.94 734 ASN A C 1
ATOM 5660 O O . ASN A 1 734 ? 10.827 -20.547 -6.414 1.00 76.94 734 ASN A O 1
ATOM 5664 N N . LYS A 1 735 ? 9.038 -19.465 -5.557 1.00 73.56 735 LYS A N 1
ATOM 5665 C CA . LYS A 1 735 ? 7.924 -19.987 -6.378 1.00 73.56 735 LYS A CA 1
ATOM 5666 C C . LYS A 1 735 ? 7.332 -21.336 -5.940 1.00 73.56 735 LYS A C 1
ATOM 5668 O O . LYS A 1 735 ? 6.422 -21.816 -6.611 1.00 73.56 735 LYS A O 1
ATOM 5673 N N . GLU A 1 736 ? 7.765 -21.922 -4.826 1.00 76.12 736 GLU A N 1
ATOM 5674 C CA . GLU A 1 736 ? 7.063 -23.057 -4.207 1.00 76.12 736 GLU A CA 1
ATOM 5675 C C . GLU A 1 736 ? 5.909 -22.588 -3.299 1.00 76.12 736 GLU A C 1
ATOM 5677 O O . GLU A 1 736 ? 5.954 -21.486 -2.751 1.00 76.12 736 GLU A O 1
ATOM 5682 N N . TYR A 1 737 ? 4.868 -23.412 -3.130 1.00 76.75 737 TYR A N 1
ATOM 5683 C CA . TYR A 1 737 ? 3.685 -23.054 -2.332 1.00 76.75 737 TYR A CA 1
ATOM 5684 C C . TYR A 1 737 ? 3.963 -23.013 -0.825 1.00 76.75 737 TYR A C 1
ATOM 5686 O O . TYR A 1 737 ? 4.504 -23.968 -0.263 1.00 76.75 737 TYR A O 1
ATOM 5694 N N . CYS A 1 738 ? 3.505 -21.954 -0.160 1.00 79.69 738 CYS A N 1
ATOM 5695 C CA . CYS A 1 738 ? 3.655 -21.706 1.274 1.00 79.69 738 CYS A CA 1
ATOM 5696 C C . CYS A 1 738 ? 2.361 -21.171 1.905 1.00 79.69 738 CYS A C 1
ATOM 5698 O O . CYS A 1 738 ? 1.484 -20.651 1.217 1.00 79.69 738 CYS A O 1
ATOM 5700 N N . GLN A 1 739 ? 2.259 -21.279 3.226 1.00 76.69 739 GLN A N 1
ATOM 5701 C CA . GLN A 1 739 ? 1.168 -20.750 4.049 1.00 76.69 739 GLN A CA 1
ATOM 5702 C C . GLN A 1 739 ? 1.662 -19.622 4.971 1.00 76.69 739 GLN A C 1
ATOM 5704 O O . GLN A 1 739 ? 0.898 -18.724 5.317 1.00 76.69 739 GLN A O 1
ATOM 5709 N N . ASN A 1 740 ? 2.941 -19.646 5.360 1.00 74.69 740 ASN A N 1
ATOM 5710 C CA . ASN A 1 740 ? 3.576 -18.656 6.224 1.00 74.69 740 ASN A CA 1
ATOM 5711 C C . ASN A 1 740 ? 5.050 -18.388 5.847 1.00 74.69 740 ASN A C 1
ATOM 5713 O O . ASN A 1 740 ? 5.687 -19.164 5.138 1.00 74.69 740 ASN A O 1
ATOM 5717 N N . ASN A 1 741 ? 5.614 -17.292 6.361 1.00 75.44 741 ASN A N 1
ATOM 5718 C CA . ASN A 1 741 ? 6.980 -16.852 6.049 1.00 75.44 741 ASN A CA 1
ATOM 5719 C C . ASN A 1 741 ? 8.074 -17.866 6.429 1.00 75.44 741 ASN A C 1
ATOM 5721 O O . ASN A 1 741 ? 9.066 -17.977 5.708 1.00 75.44 741 ASN A O 1
ATOM 5725 N N . TYR A 1 742 ? 7.910 -18.615 7.525 1.00 84.50 742 TYR A N 1
ATOM 5726 C CA . TYR A 1 742 ? 8.913 -19.572 8.003 1.00 84.50 742 TYR A CA 1
ATOM 5727 C C . TYR A 1 742 ? 9.037 -20.800 7.097 1.00 84.50 742 TYR A C 1
ATOM 5729 O O . TYR A 1 742 ? 10.061 -21.473 7.137 1.00 84.50 742 TYR A O 1
ATOM 5737 N N . GLU A 1 743 ? 8.072 -21.065 6.215 1.00 85.75 743 GLU A N 1
ATOM 5738 C CA . GLU A 1 743 ? 8.222 -22.104 5.191 1.00 85.75 743 GLU A CA 1
ATOM 5739 C C . GLU A 1 743 ? 9.261 -21.754 4.126 1.00 85.75 743 GLU A C 1
ATOM 5741 O O . GLU A 1 743 ? 9.754 -22.661 3.469 1.00 85.75 743 GLU A O 1
ATOM 5746 N N . CYS A 1 744 ? 9.618 -20.483 3.937 1.00 86.00 744 CYS A N 1
ATOM 5747 C CA . CYS A 1 744 ? 10.431 -20.046 2.804 1.00 86.00 744 CYS A CA 1
ATOM 5748 C C . CYS A 1 744 ? 11.896 -19.801 3.188 1.00 86.00 744 CYS A C 1
ATOM 5750 O O . CYS A 1 744 ? 12.183 -19.133 4.185 1.00 86.00 744 CYS A O 1
ATOM 5752 N N . VAL A 1 745 ? 12.843 -20.235 2.348 1.00 82.88 745 VAL A N 1
ATOM 5753 C CA . VAL A 1 745 ? 14.277 -19.890 2.478 1.00 82.88 745 VAL A CA 1
ATOM 5754 C C . VAL A 1 745 ? 14.468 -18.366 2.483 1.00 82.88 745 VAL A C 1
ATOM 5756 O O . VAL A 1 745 ? 15.274 -17.828 3.246 1.00 82.88 745 VAL A O 1
ATOM 5759 N N . SER A 1 746 ? 13.645 -17.658 1.707 1.00 78.94 746 SER A N 1
ATOM 5760 C CA . SER A 1 746 ? 13.551 -16.197 1.671 1.00 78.94 746 SER A CA 1
ATOM 5761 C C . SER A 1 746 ? 12.888 -15.552 2.895 1.00 78.94 746 SER A C 1
ATOM 5763 O O . SER A 1 746 ? 12.923 -14.336 3.009 1.00 78.94 746 SER A O 1
ATOM 5765 N N . ASN A 1 747 ? 12.259 -16.306 3.801 1.00 80.88 747 ASN A N 1
ATOM 5766 C CA . ASN A 1 747 ? 11.432 -15.769 4.890 1.00 80.88 747 ASN A CA 1
ATOM 5767 C C . ASN A 1 747 ? 10.271 -14.853 4.429 1.00 80.88 747 ASN A C 1
ATOM 5769 O O . ASN A 1 747 ? 9.820 -13.999 5.194 1.00 80.88 747 ASN A O 1
ATOM 5773 N N . ASN A 1 748 ? 9.810 -14.993 3.183 1.00 78.50 748 ASN A N 1
ATOM 5774 C CA . ASN A 1 748 ? 8.731 -14.191 2.612 1.00 78.50 748 ASN A CA 1
ATOM 5775 C C . ASN A 1 748 ? 7.781 -15.086 1.801 1.00 78.50 748 ASN A C 1
ATOM 5777 O O . ASN A 1 748 ? 8.162 -15.628 0.762 1.00 78.50 748 ASN A O 1
ATOM 5781 N N . CYS A 1 749 ? 6.552 -15.234 2.287 1.00 74.75 749 CYS A N 1
ATOM 5782 C CA . CYS A 1 749 ? 5.465 -15.967 1.655 1.00 74.75 749 CYS A CA 1
ATOM 5783 C C . CYS A 1 749 ? 4.411 -14.969 1.159 1.00 74.75 749 CYS A C 1
ATOM 5785 O O . CYS A 1 749 ? 3.752 -14.305 1.958 1.00 74.75 749 CYS A O 1
ATOM 5787 N N . LYS A 1 750 ? 4.246 -14.849 -0.162 1.00 67.44 750 LYS A N 1
ATOM 5788 C CA . LYS A 1 750 ? 3.384 -13.845 -0.797 1.00 67.44 750 LYS A CA 1
ATOM 5789 C C . LYS A 1 750 ? 2.418 -14.502 -1.776 1.00 67.44 750 LYS A C 1
ATOM 5791 O O . LYS A 1 750 ? 2.829 -15.267 -2.643 1.00 67.44 750 LYS A O 1
ATOM 5796 N N . SER A 1 751 ? 1.125 -14.209 -1.634 1.00 69.00 751 SER A N 1
ATOM 5797 C CA . SER A 1 751 ? 0.050 -14.827 -2.433 1.00 69.00 751 SER A CA 1
ATOM 5798 C C . SER A 1 751 ? 0.082 -16.368 -2.429 1.00 69.00 751 SER A C 1
ATOM 5800 O O . SER A 1 751 ? -0.231 -16.999 -3.433 1.00 69.00 751 SER A O 1
ATOM 5802 N N . GLY A 1 752 ? 0.504 -16.975 -1.312 1.00 67.31 752 GLY A N 1
ATOM 5803 C CA . GLY A 1 752 ? 0.650 -18.428 -1.176 1.00 67.31 752 GLY A CA 1
ATOM 5804 C C . GLY A 1 752 ? 1.893 -19.030 -1.846 1.00 67.31 752 GLY A C 1
ATOM 5805 O O . GLY A 1 752 ? 1.996 -20.251 -1.917 1.00 67.31 752 GLY A O 1
ATOM 5806 N N . LEU A 1 753 ? 2.836 -18.215 -2.335 1.00 66.31 753 LEU A N 1
ATOM 5807 C CA . LEU A 1 753 ? 4.095 -18.653 -2.949 1.00 66.31 753 LEU A CA 1
ATOM 5808 C C . LEU A 1 753 ? 5.304 -18.019 -2.250 1.00 66.31 753 LEU A C 1
ATOM 5810 O O . LEU A 1 753 ? 5.283 -16.841 -1.889 1.00 66.31 753 LEU A O 1
ATOM 5814 N N . CYS A 1 754 ? 6.393 -18.771 -2.093 1.00 77.06 754 CYS A N 1
ATOM 5815 C CA . CYS A 1 754 ? 7.639 -18.221 -1.573 1.00 77.06 754 CYS A CA 1
ATOM 5816 C C . CYS A 1 754 ? 8.200 -17.184 -2.553 1.00 77.06 754 CYS A C 1
ATOM 5818 O O . CYS A 1 754 ? 8.419 -17.472 -3.731 1.00 77.06 754 CYS A O 1
ATOM 5820 N N . ALA A 1 755 ? 8.427 -15.968 -2.071 1.00 68.56 755 ALA A N 1
ATOM 5821 C CA . ALA A 1 755 ? 8.892 -14.838 -2.862 1.00 68.56 755 ALA A CA 1
ATOM 5822 C C . ALA A 1 755 ? 10.239 -14.335 -2.336 1.00 68.56 755 ALA A C 1
ATOM 5824 O O . ALA A 1 755 ? 10.553 -14.486 -1.159 1.00 68.56 755 ALA A O 1
ATOM 5825 N N . SER A 1 756 ? 11.028 -13.685 -3.192 1.00 66.56 756 SER A N 1
ATOM 5826 C CA . SER A 1 756 ? 12.231 -12.961 -2.763 1.00 66.56 756 SER A CA 1
ATOM 5827 C C . SER A 1 756 ? 11.879 -11.929 -1.680 1.00 66.56 756 SER A C 1
ATOM 5829 O O . SER A 1 756 ? 10.820 -11.308 -1.750 1.00 66.56 756 SER A O 1
ATOM 5831 N N . ILE A 1 757 ? 12.773 -11.680 -0.713 1.00 62.28 757 ILE A N 1
ATOM 5832 C CA . ILE A 1 757 ? 12.659 -10.521 0.206 1.00 62.28 757 ILE A CA 1
ATOM 5833 C C . ILE A 1 757 ? 12.589 -9.210 -0.594 1.00 62.28 757 ILE A C 1
ATOM 5835 O O . ILE A 1 757 ? 11.979 -8.236 -0.167 1.00 62.28 757 ILE A O 1
ATOM 5839 N N . CYS A 1 758 ? 13.218 -9.195 -1.769 1.00 59.88 758 CYS A N 1
ATOM 5840 C CA . CYS A 1 758 ? 13.332 -8.035 -2.628 1.00 59.88 758 CYS A CA 1
ATOM 5841 C C . CYS A 1 758 ? 12.518 -8.212 -3.918 1.00 59.88 758 CYS A C 1
ATOM 5843 O O . CYS A 1 758 ? 12.864 -9.046 -4.756 1.00 59.88 758 CYS A O 1
ATOM 5845 N N . GLU A 1 759 ? 11.483 -7.386 -4.108 1.00 67.12 759 GLU A N 1
ATOM 5846 C CA . GLU A 1 759 ? 10.777 -7.202 -5.393 1.00 67.12 759 GLU A CA 1
ATOM 5847 C C . GLU A 1 759 ? 11.511 -6.179 -6.285 1.00 67.12 759 GLU A C 1
ATOM 5849 O O . GLU A 1 759 ? 10.936 -5.240 -6.836 1.00 67.12 759 GLU A O 1
ATOM 5854 N N . GLY A 1 760 ? 12.824 -6.354 -6.376 1.00 70.62 760 GLY A N 1
ATOM 5855 C CA . GLY A 1 760 ? 13.783 -5.475 -7.030 1.00 70.62 760 GLY A CA 1
ATOM 5856 C C . GLY A 1 760 ? 15.162 -6.129 -7.014 1.00 70.62 760 GLY A C 1
ATOM 5857 O O . GLY A 1 760 ? 15.271 -7.344 -6.872 1.00 70.62 760 GLY A O 1
ATOM 5858 N N . CYS A 1 761 ? 16.217 -5.336 -7.108 1.00 73.81 761 CYS A N 1
ATOM 5859 C CA . CYS A 1 761 ? 17.586 -5.817 -7.205 1.00 73.81 761 CYS A CA 1
ATOM 5860 C C . CYS A 1 761 ? 18.346 -5.504 -5.920 1.00 73.81 761 CYS A C 1
ATOM 5862 O O . CYS A 1 761 ? 18.402 -4.350 -5.489 1.00 73.81 761 CYS A O 1
ATOM 5864 N N . LEU A 1 762 ? 18.968 -6.520 -5.320 1.00 74.38 762 LEU A N 1
ATOM 5865 C CA . LEU A 1 762 ? 19.898 -6.304 -4.214 1.00 74.38 762 LEU A CA 1
ATOM 5866 C C . LEU A 1 762 ? 21.181 -5.655 -4.746 1.00 74.38 762 LEU A C 1
ATOM 5868 O O . LEU A 1 762 ? 21.809 -6.184 -5.665 1.00 74.38 762 LEU A O 1
ATOM 5872 N N . ASN A 1 763 ? 21.583 -4.526 -4.165 1.00 73.62 763 ASN A N 1
ATOM 5873 C CA . ASN A 1 763 ? 22.906 -3.953 -4.409 1.00 73.62 763 ASN A CA 1
ATOM 5874 C C . ASN A 1 763 ? 23.977 -4.575 -3.489 1.00 73.62 763 ASN A C 1
ATOM 5876 O O . ASN A 1 763 ? 23.679 -5.392 -2.616 1.00 73.62 763 ASN A O 1
ATOM 5880 N N . GLU A 1 764 ? 25.234 -4.165 -3.668 1.00 65.12 764 GLU A N 1
ATOM 5881 C CA . GLU A 1 764 ? 26.394 -4.662 -2.905 1.00 65.12 764 GLU A CA 1
ATOM 5882 C C . GLU A 1 764 ? 26.241 -4.489 -1.379 1.00 65.12 764 GLU A C 1
ATOM 5884 O O . GLU A 1 764 ? 26.713 -5.322 -0.607 1.00 65.12 764 GLU A O 1
ATOM 5889 N N . ASN A 1 765 ? 25.489 -3.472 -0.940 1.00 60.94 765 ASN A N 1
ATOM 5890 C CA . ASN A 1 765 ? 25.181 -3.190 0.466 1.00 60.94 765 ASN A CA 1
ATOM 5891 C C . ASN A 1 765 ? 23.924 -3.927 0.977 1.00 60.94 765 ASN A C 1
ATOM 5893 O O . ASN A 1 765 ? 23.401 -3.589 2.037 1.00 60.94 765 ASN A O 1
ATOM 5897 N N . ARG A 1 766 ? 23.414 -4.915 0.226 1.00 56.66 766 ARG A N 1
ATOM 5898 C CA . ARG A 1 766 ? 22.167 -5.665 0.482 1.00 56.66 766 ARG A CA 1
ATOM 5899 C C . ARG A 1 766 ? 20.886 -4.816 0.519 1.00 56.66 766 ARG A C 1
ATOM 5901 O O . ARG A 1 766 ? 19.845 -5.309 0.949 1.00 56.66 766 ARG A O 1
ATOM 5908 N N . VAL A 1 767 ? 20.921 -3.574 0.034 1.00 59.72 767 VAL A N 1
ATOM 5909 C CA . VAL A 1 767 ? 19.718 -2.739 -0.090 1.00 59.72 767 VAL A CA 1
ATOM 5910 C C . VAL A 1 767 ? 18.917 -3.211 -1.301 1.00 59.72 767 VAL A C 1
ATOM 5912 O O . VAL A 1 767 ? 19.464 -3.338 -2.398 1.00 59.72 767 VAL A O 1
ATOM 5915 N N . CYS A 1 768 ? 17.624 -3.459 -1.100 1.00 66.94 768 CYS A N 1
ATOM 5916 C CA . CYS A 1 768 ? 16.693 -3.753 -2.181 1.00 66.94 768 CYS A CA 1
ATOM 5917 C C . CYS A 1 768 ? 16.330 -2.468 -2.933 1.00 66.94 768 CYS A C 1
ATOM 5919 O O . CYS A 1 768 ? 15.754 -1.553 -2.347 1.00 66.94 768 CYS A O 1
ATOM 5921 N N . LEU A 1 769 ? 16.654 -2.400 -4.223 1.00 72.50 769 LEU A N 1
ATOM 5922 C CA . LEU A 1 769 ? 16.336 -1.265 -5.086 1.00 72.50 769 LEU A CA 1
ATOM 5923 C C . LEU A 1 769 ? 15.245 -1.668 -6.097 1.00 72.50 769 LEU A C 1
ATOM 5925 O O . LEU A 1 769 ? 15.438 -2.669 -6.787 1.00 72.50 769 LEU A O 1
ATOM 5929 N N . PRO A 1 770 ? 14.108 -0.947 -6.189 1.00 76.31 770 PRO A N 1
ATOM 5930 C CA . PRO A 1 770 ? 12.982 -1.321 -7.049 1.00 76.31 770 PRO A CA 1
ATOM 5931 C C . PRO A 1 770 ? 13.332 -1.582 -8.520 1.00 76.31 770 PRO A C 1
ATOM 5933 O O . PRO A 1 770 ? 14.272 -1.014 -9.077 1.00 76.31 770 PRO A O 1
ATOM 5936 N N . ILE A 1 771 ? 12.506 -2.395 -9.185 1.00 78.25 771 ILE A N 1
ATOM 5937 C CA . ILE A 1 771 ? 12.534 -2.547 -10.647 1.00 78.25 771 ILE A CA 1
ATOM 5938 C C . ILE A 1 771 ? 12.422 -1.162 -11.307 1.00 78.25 771 ILE A C 1
ATOM 5940 O O . ILE A 1 771 ? 11.559 -0.359 -10.956 1.00 78.25 771 ILE A O 1
ATOM 5944 N N . GLY A 1 772 ? 13.308 -0.883 -12.263 1.00 73.69 772 GLY A N 1
ATOM 5945 C CA . GLY A 1 772 ? 13.454 0.415 -12.921 1.00 73.69 772 GLY A CA 1
ATOM 5946 C C . GLY A 1 772 ? 14.407 1.392 -12.218 1.00 73.69 772 GLY A C 1
ATOM 5947 O O . GLY A 1 772 ? 14.796 2.381 -12.838 1.00 73.69 772 GLY A O 1
ATOM 5948 N N . THR A 1 773 ? 14.851 1.140 -10.977 1.00 83.44 773 THR A N 1
ATOM 5949 C CA . THR A 1 773 ? 15.819 2.016 -10.291 1.00 83.44 773 THR A CA 1
ATOM 5950 C C . THR A 1 773 ? 17.156 2.042 -11.032 1.00 83.44 773 THR A C 1
ATOM 5952 O O . THR A 1 773 ? 17.771 1.004 -11.280 1.00 83.44 773 THR A O 1
ATOM 5955 N N . ARG A 1 774 ? 17.622 3.250 -11.371 1.00 80.00 774 ARG A N 1
ATOM 5956 C CA . ARG A 1 774 ? 18.834 3.494 -12.162 1.00 80.00 774 ARG A CA 1
ATOM 5957 C C . ARG A 1 774 ? 20.018 3.936 -11.303 1.00 80.00 774 ARG A C 1
ATOM 5959 O O . ARG A 1 774 ? 19.894 4.821 -10.464 1.00 80.00 774 ARG A O 1
ATOM 5966 N N . THR A 1 775 ? 21.186 3.370 -11.583 1.00 79.94 775 THR A N 1
ATOM 5967 C CA . THR A 1 775 ? 22.502 3.855 -11.141 1.00 79.94 775 THR A CA 1
ATOM 5968 C C . THR A 1 775 ? 23.180 4.643 -12.278 1.00 79.94 775 THR A C 1
ATOM 5970 O O . THR A 1 775 ? 22.585 4.862 -13.336 1.00 79.94 775 THR A O 1
ATOM 5973 N N . LYS A 1 776 ? 24.448 5.053 -12.107 1.00 76.31 776 LYS A N 1
ATOM 5974 C CA . LYS A 1 776 ? 25.228 5.742 -13.159 1.00 76.31 776 LYS A CA 1
ATOM 5975 C C . LYS A 1 776 ? 25.444 4.922 -14.441 1.00 76.31 776 LYS A C 1
ATOM 5977 O O . LYS A 1 776 ? 25.743 5.510 -15.474 1.00 76.31 776 LYS A O 1
ATOM 5982 N N . SER A 1 777 ? 25.337 3.595 -14.381 1.00 78.62 777 SER A N 1
ATOM 5983 C CA . SER A 1 777 ? 25.624 2.697 -15.513 1.00 78.62 777 SER A CA 1
ATOM 5984 C C . SER A 1 777 ? 24.635 1.541 -15.663 1.00 78.62 777 SER A C 1
ATOM 5986 O O . SER A 1 777 ? 24.622 0.891 -16.706 1.00 78.62 777 SER A O 1
ATOM 5988 N N . GLN A 1 778 ? 23.804 1.273 -14.652 1.00 86.19 778 GLN A N 1
ATOM 5989 C CA . GLN A 1 778 ? 22.909 0.117 -14.599 1.00 86.19 778 GLN A CA 1
ATOM 5990 C C . GLN A 1 778 ? 21.477 0.517 -14.249 1.00 86.19 778 GLN A C 1
ATOM 5992 O O . GLN A 1 778 ? 21.224 1.607 -13.742 1.00 86.19 778 GLN A O 1
ATOM 5997 N N . TYR A 1 779 ? 20.526 -0.358 -14.525 1.00 86.00 779 TYR A N 1
ATOM 5998 C CA . TYR A 1 779 ? 19.159 -0.290 -14.028 1.00 86.00 779 TYR A CA 1
ATOM 5999 C C . TYR A 1 779 ? 18.802 -1.642 -13.413 1.00 86.00 779 TYR A C 1
ATOM 6001 O O . TYR A 1 779 ? 19.349 -2.673 -13.810 1.00 86.00 779 TYR A O 1
ATOM 6009 N N . CYS A 1 780 ? 17.918 -1.637 -12.424 1.00 87.38 780 CYS A N 1
ATOM 6010 C CA . CYS A 1 780 ? 17.307 -2.864 -11.943 1.00 87.38 780 CYS A CA 1
ATOM 6011 C C . CYS A 1 780 ? 16.251 -3.332 -12.950 1.00 87.38 780 CYS A C 1
ATOM 6013 O O . CYS A 1 780 ? 15.324 -2.576 -13.246 1.00 87.38 780 CYS A O 1
ATOM 6015 N N . ASP A 1 781 ? 16.382 -4.543 -13.487 1.00 81.75 781 ASP A N 1
ATOM 6016 C CA . ASP A 1 781 ? 15.426 -5.090 -14.455 1.00 81.75 781 ASP A CA 1
ATOM 6017 C C . ASP A 1 781 ? 14.327 -5.940 -13.785 1.00 81.75 781 ASP A C 1
ATOM 6019 O O . ASP A 1 781 ? 14.426 -6.321 -12.617 1.00 81.75 781 ASP A O 1
ATOM 6023 N N . ILE A 1 782 ? 13.274 -6.267 -14.540 1.00 75.25 782 ILE A N 1
ATOM 6024 C CA . ILE A 1 782 ? 12.116 -7.066 -14.097 1.00 75.25 782 ILE A CA 1
ATOM 6025 C C . ILE A 1 782 ? 12.463 -8.485 -13.607 1.00 75.25 782 ILE A C 1
ATOM 6027 O O . ILE A 1 782 ? 11.611 -9.143 -13.015 1.00 75.25 782 ILE A O 1
ATOM 6031 N N . ASP A 1 783 ? 13.687 -8.965 -13.847 1.00 71.50 783 ASP A N 1
ATOM 6032 C CA . ASP A 1 783 ? 14.191 -10.259 -13.371 1.00 71.50 783 ASP A CA 1
ATOM 6033 C C . ASP A 1 783 ? 15.024 -10.173 -12.082 1.00 71.50 783 ASP A C 1
ATOM 6035 O O . ASP A 1 783 ? 15.682 -11.146 -11.712 1.00 71.50 783 ASP A O 1
ATOM 6039 N N . TYR A 1 784 ? 14.964 -9.032 -11.383 1.00 75.50 784 TYR A N 1
ATOM 6040 C CA . TYR A 1 784 ? 15.618 -8.796 -10.092 1.00 75.50 784 TYR A CA 1
ATOM 6041 C C . TYR A 1 784 ? 17.157 -8.709 -10.166 1.00 75.50 784 TYR A C 1
ATOM 6043 O O . TYR A 1 784 ? 17.841 -8.811 -9.144 1.00 75.50 784 TYR A O 1
ATOM 6051 N N . THR A 1 785 ? 17.719 -8.469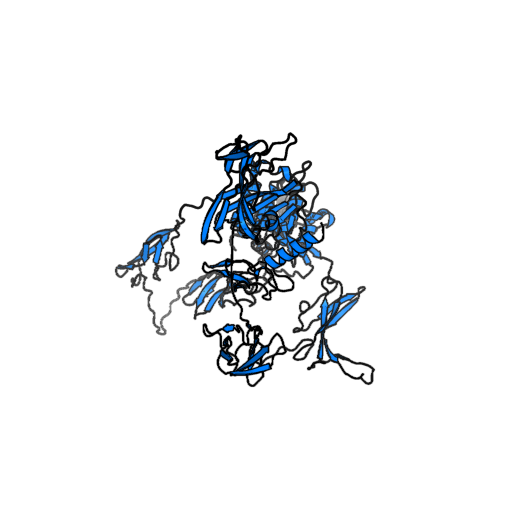 -11.360 1.00 75.62 785 THR A N 1
ATOM 6052 C CA . THR A 1 785 ? 19.165 -8.273 -11.569 1.00 75.62 785 THR A CA 1
ATOM 6053 C C . THR A 1 785 ? 19.525 -6.866 -12.061 1.00 75.62 785 THR A C 1
ATOM 6055 O O . THR A 1 785 ? 18.778 -6.227 -12.806 1.00 75.62 785 THR A O 1
ATOM 6058 N N . PHE A 1 786 ? 20.700 -6.366 -11.656 1.00 83.62 786 PHE A N 1
ATOM 6059 C CA . PHE A 1 786 ? 21.254 -5.120 -12.190 1.00 83.62 786 PHE A CA 1
ATOM 6060 C C . PHE A 1 786 ? 21.855 -5.342 -13.579 1.00 83.62 786 PHE A C 1
ATOM 6062 O O . PHE A 1 786 ? 22.818 -6.093 -13.741 1.00 83.62 786 PHE A O 1
ATOM 6069 N N . LYS A 1 787 ? 21.310 -4.649 -14.580 1.00 84.44 787 LYS A N 1
ATOM 6070 C CA . LYS A 1 787 ? 21.732 -4.736 -15.983 1.00 84.44 787 LYS A CA 1
ATOM 6071 C C . LYS A 1 787 ? 22.262 -3.401 -16.472 1.00 84.44 787 LYS A C 1
ATOM 6073 O O . LYS A 1 787 ? 21.768 -2.348 -16.084 1.00 84.44 787 LYS A O 1
ATOM 6078 N N . ASN A 1 788 ? 23.268 -3.431 -17.341 1.00 91.06 788 ASN A N 1
ATOM 6079 C CA . ASN A 1 788 ? 23.855 -2.211 -17.894 1.00 91.06 788 ASN A CA 1
ATOM 6080 C C . ASN A 1 788 ? 22.837 -1.462 -18.770 1.00 91.06 788 ASN A C 1
ATOM 6082 O O . ASN A 1 788 ? 22.126 -2.073 -19.570 1.00 91.06 788 ASN A O 1
ATOM 6086 N N . GLN A 1 789 ? 22.793 -0.138 -18.630 1.00 85.25 789 GLN A N 1
ATOM 6087 C CA . GLN A 1 789 ? 21.957 0.737 -19.447 1.00 85.25 789 GLN A CA 1
ATOM 6088 C C . GLN A 1 789 ? 22.434 0.714 -20.905 1.00 85.25 789 GLN A C 1
ATOM 6090 O O . GLN A 1 789 ? 23.630 0.743 -21.202 1.00 85.25 789 GLN A O 1
ATOM 6095 N N . LYS A 1 790 ? 21.473 0.661 -21.820 1.00 86.19 790 LYS A N 1
ATOM 6096 C CA . LYS A 1 790 ? 21.654 0.618 -23.267 1.00 86.19 790 LYS A CA 1
ATOM 6097 C C . LYS A 1 790 ? 21.912 2.023 -23.804 1.00 86.19 790 LYS A C 1
ATOM 6099 O O . LYS A 1 790 ? 21.283 2.986 -23.372 1.00 86.19 790 LYS A O 1
ATOM 6104 N N . LEU A 1 791 ? 22.833 2.128 -24.754 1.00 80.88 791 LEU A N 1
ATOM 6105 C CA . LEU A 1 791 ? 23.136 3.371 -25.461 1.00 80.88 791 LEU A CA 1
ATOM 6106 C C . LEU A 1 791 ? 22.084 3.677 -26.543 1.00 80.88 791 LEU A C 1
ATOM 6108 O O . LEU A 1 791 ? 21.157 2.901 -26.775 1.00 80.88 791 LEU A O 1
ATOM 6112 N N . GLU A 1 792 ? 22.243 4.824 -27.195 1.00 72.75 792 GLU A N 1
ATOM 6113 C CA . GLU A 1 792 ? 21.376 5.301 -28.274 1.00 72.75 792 GLU A CA 1
ATOM 6114 C C . GLU A 1 792 ? 21.257 4.324 -29.467 1.00 72.75 792 GLU A C 1
ATOM 6116 O O . GLU A 1 792 ? 22.151 3.524 -29.746 1.00 72.75 792 GLU A O 1
ATOM 6121 N N . ASP A 1 793 ? 20.097 4.354 -30.131 1.00 69.69 793 ASP A N 1
ATOM 6122 C CA . ASP A 1 793 ? 19.622 3.451 -31.194 1.00 69.69 793 ASP A CA 1
ATOM 6123 C C . ASP A 1 793 ? 19.552 1.943 -30.849 1.00 69.69 793 ASP A C 1
ATOM 6125 O O . ASP A 1 793 ? 19.105 1.135 -31.674 1.00 69.69 793 ASP A O 1
ATOM 6129 N N . ILE A 1 794 ? 19.915 1.533 -29.627 1.00 80.12 794 ILE A N 1
ATOM 6130 C CA . ILE A 1 794 ? 19.740 0.153 -29.154 1.00 80.12 794 ILE A CA 1
ATOM 6131 C C . ILE A 1 794 ? 18.265 -0.113 -28.817 1.00 80.12 794 ILE A C 1
ATOM 6133 O O . ILE A 1 794 ? 17.563 0.740 -28.276 1.00 80.12 794 ILE A O 1
ATOM 6137 N N . GLY A 1 795 ? 17.799 -1.326 -29.128 1.00 82.75 795 GLY A N 1
ATOM 6138 C CA . GLY A 1 795 ? 16.427 -1.750 -28.862 1.00 82.75 795 GLY A CA 1
ATOM 6139 C C . GLY A 1 795 ? 16.103 -1.870 -27.367 1.00 82.75 795 GLY A C 1
ATOM 6140 O O . GLY A 1 795 ? 16.836 -2.536 -26.628 1.00 82.75 795 GLY A O 1
ATOM 6141 N N . CYS A 1 796 ? 14.993 -1.272 -26.949 1.00 86.44 796 CYS A N 1
ATOM 6142 C CA . CYS A 1 796 ? 14.458 -1.232 -25.584 1.00 86.44 796 CYS A CA 1
ATOM 6143 C C . CYS A 1 796 ? 12.953 -1.522 -25.587 1.00 86.44 796 CYS A C 1
ATOM 6145 O O . CYS A 1 796 ? 12.307 -1.407 -26.623 1.00 86.44 796 CYS A O 1
ATOM 6147 N N . ASN A 1 797 ? 12.395 -1.858 -24.428 1.00 80.88 797 ASN A N 1
ATOM 6148 C CA . ASN A 1 797 ? 10.950 -1.987 -24.211 1.00 80.88 797 ASN A CA 1
ATOM 6149 C C . ASN A 1 797 ? 10.432 -0.902 -23.248 1.00 80.88 797 ASN A C 1
ATOM 6151 O O . ASN A 1 797 ? 9.250 -0.573 -23.259 1.00 80.88 797 ASN A O 1
ATOM 6155 N N . ASN A 1 798 ? 11.310 -0.343 -22.407 1.00 80.94 798 ASN A N 1
ATOM 6156 C CA . ASN A 1 798 ? 11.011 0.749 -21.485 1.00 80.94 798 ASN A CA 1
ATOM 6157 C C . ASN A 1 798 ? 12.137 1.802 -21.414 1.00 80.94 798 ASN A C 1
ATOM 6159 O O . ASN A 1 798 ? 13.259 1.592 -21.873 1.00 80.94 798 ASN A O 1
ATOM 6163 N N . ASN A 1 799 ? 11.825 2.944 -20.796 1.00 81.44 799 ASN A N 1
ATOM 6164 C CA . ASN A 1 799 ? 12.727 4.090 -20.637 1.00 81.44 799 ASN A CA 1
ATOM 6165 C C . ASN A 1 799 ? 13.964 3.814 -19.764 1.00 81.44 799 ASN A C 1
ATOM 6167 O O . ASN A 1 799 ? 15.026 4.383 -20.019 1.00 81.44 799 ASN A O 1
ATOM 6171 N N . TYR A 1 800 ? 13.840 2.970 -18.736 1.00 85.69 800 TYR A N 1
ATOM 6172 C CA . TYR A 1 800 ? 14.890 2.732 -17.737 1.00 85.69 800 TYR A CA 1
ATOM 6173 C C . TYR A 1 800 ? 16.058 1.926 -18.313 1.00 85.69 800 TYR A C 1
ATOM 6175 O O . TYR A 1 800 ? 17.203 2.105 -17.899 1.00 85.69 800 TYR A O 1
ATOM 6183 N N . GLU A 1 801 ? 15.764 1.093 -19.317 1.00 86.50 801 GLU A N 1
ATOM 6184 C CA . GLU A 1 801 ? 16.757 0.382 -20.118 1.00 86.50 801 GLU A CA 1
ATOM 6185 C C . GLU A 1 801 ? 17.738 1.326 -20.829 1.00 86.50 801 GLU A C 1
ATOM 6187 O O . GLU A 1 801 ? 18.825 0.882 -21.180 1.00 86.50 801 GLU A O 1
ATOM 6192 N N . CYS A 1 802 ? 17.388 2.597 -21.058 1.00 85.56 802 CYS A N 1
ATOM 6193 C CA . CYS A 1 802 ? 18.157 3.536 -21.874 1.00 85.56 802 CYS A CA 1
ATOM 6194 C C . CYS A 1 802 ? 18.997 4.503 -21.036 1.00 85.56 802 CYS A C 1
ATOM 6196 O O . CYS A 1 802 ? 18.478 5.168 -20.139 1.00 85.56 802 CYS A O 1
ATOM 6198 N N . SER A 1 803 ? 20.267 4.705 -21.397 1.00 83.00 803 SER A N 1
ATOM 6199 C CA . SER A 1 803 ? 21.130 5.720 -20.774 1.00 83.00 803 SER A CA 1
ATOM 6200 C C . SER A 1 803 ? 20.518 7.126 -20.873 1.00 83.00 803 SER A C 1
ATOM 6202 O O . SER A 1 803 ? 20.560 7.889 -19.909 1.00 83.00 803 SER A O 1
ATOM 6204 N N . THR A 1 804 ? 19.831 7.420 -21.980 1.00 83.25 804 THR A N 1
ATOM 6205 C CA . THR A 1 804 ? 19.105 8.674 -22.249 1.00 83.25 804 THR A CA 1
ATOM 6206 C C . THR A 1 804 ? 17.778 8.819 -21.495 1.00 83.25 804 THR A C 1
ATOM 6208 O O . THR A 1 804 ? 17.182 9.888 -21.532 1.00 83.25 804 THR A O 1
ATOM 6211 N N . ASN A 1 805 ? 17.311 7.770 -20.804 1.00 84.69 805 ASN A N 1
ATOM 6212 C CA . ASN A 1 805 ? 15.981 7.657 -20.182 1.00 84.69 805 ASN A CA 1
ATOM 6213 C C . ASN A 1 805 ? 14.776 7.695 -21.142 1.00 84.69 805 ASN A C 1
ATOM 6215 O O . ASN A 1 805 ? 13.656 7.895 -20.675 1.00 84.69 805 ASN A O 1
ATOM 6219 N N . ILE A 1 806 ? 14.971 7.560 -22.460 1.00 81.94 806 ILE A N 1
ATOM 6220 C CA . ILE A 1 806 ? 13.883 7.734 -23.434 1.00 81.94 806 ILE A CA 1
ATOM 6221 C C . ILE A 1 806 ? 13.890 6.605 -24.468 1.00 81.94 806 ILE A C 1
ATOM 6223 O O . ILE A 1 806 ? 14.787 6.511 -25.307 1.00 81.94 806 ILE A O 1
ATOM 6227 N N . CYS A 1 807 ? 12.854 5.771 -24.402 1.00 83.88 807 CYS A N 1
ATOM 6228 C CA . CYS A 1 807 ? 12.560 4.666 -25.302 1.00 83.88 807 CYS A CA 1
ATOM 6229 C C . CYS A 1 807 ? 11.316 5.011 -26.139 1.00 83.88 807 CYS A C 1
ATOM 6231 O O . CYS A 1 807 ? 10.236 5.212 -25.585 1.00 83.88 807 CYS A O 1
ATOM 6233 N N . VAL A 1 808 ? 11.452 5.097 -27.465 1.00 79.88 808 VAL A N 1
ATOM 6234 C CA . VAL A 1 808 ? 10.351 5.377 -28.412 1.00 79.88 808 VAL A CA 1
ATOM 6235 C C . VAL A 1 808 ? 10.497 4.450 -29.617 1.00 79.88 808 VAL A C 1
ATOM 6237 O O . VAL A 1 808 ? 11.619 4.179 -30.039 1.00 79.88 808 VAL A O 1
ATOM 6240 N N . ASP A 1 809 ? 9.386 3.911 -30.130 1.00 84.50 809 ASP A N 1
ATOM 6241 C CA . ASP A 1 809 ? 9.355 2.855 -31.160 1.00 84.50 809 ASP A CA 1
ATOM 6242 C C . ASP A 1 809 ? 10.353 1.712 -30.882 1.00 84.50 809 ASP A C 1
ATOM 6244 O O . ASP A 1 809 ? 11.077 1.229 -31.755 1.00 84.50 809 ASP A O 1
ATOM 6248 N N . ASN A 1 810 ? 10.390 1.291 -29.613 1.00 86.81 810 ASN A N 1
ATOM 6249 C CA . ASN A 1 810 ? 11.286 0.270 -29.068 1.00 86.81 810 ASN A CA 1
ATOM 6250 C C . ASN A 1 810 ? 12.788 0.555 -29.274 1.00 86.81 810 ASN A C 1
ATOM 6252 O O . ASN A 1 810 ? 13.590 -0.377 -29.352 1.00 86.81 810 ASN A O 1
ATOM 6256 N N . LYS A 1 811 ? 13.197 1.830 -29.350 1.00 82.31 811 LYS A N 1
ATOM 6257 C CA . LYS A 1 811 ? 14.601 2.266 -29.413 1.00 82.31 811 LYS A CA 1
ATOM 6258 C C . LYS A 1 811 ? 14.938 3.332 -28.380 1.00 82.31 811 LYS A C 1
ATOM 6260 O O . LYS A 1 811 ? 14.182 4.282 -28.187 1.00 82.31 811 LYS A O 1
ATOM 6265 N N . CYS A 1 812 ? 16.129 3.222 -27.796 1.00 83.88 812 CYS A N 1
ATOM 6266 C CA . CYS A 1 812 ? 16.717 4.271 -26.978 1.00 83.88 812 CYS A CA 1
ATOM 6267 C C . CYS A 1 812 ? 17.081 5.453 -27.874 1.00 83.88 812 CYS A C 1
ATOM 6269 O O . CYS A 1 812 ? 18.109 5.424 -28.546 1.00 83.88 812 CYS A O 1
ATOM 6271 N N . ILE A 1 813 ? 16.244 6.483 -27.937 1.00 81.69 813 ILE A N 1
ATOM 6272 C CA . ILE A 1 813 ? 16.539 7.648 -28.774 1.00 81.69 813 ILE A CA 1
ATOM 6273 C C . ILE A 1 813 ? 17.478 8.609 -28.049 1.00 81.69 813 ILE A C 1
ATOM 6275 O O . ILE A 1 813 ? 17.426 8.772 -26.825 1.00 81.69 813 ILE A O 1
ATOM 6279 N N . SER A 1 814 ? 18.363 9.238 -28.821 1.00 72.69 814 SER A N 1
ATOM 6280 C CA . SER A 1 814 ? 19.251 10.274 -28.311 1.00 72.69 814 SER A CA 1
ATOM 6281 C C . SER A 1 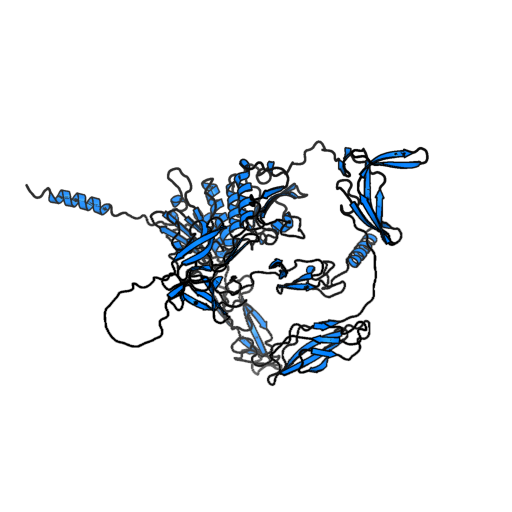814 ? 18.454 11.529 -27.959 1.00 72.69 814 SER A C 1
ATOM 6283 O O . SER A 1 814 ? 17.516 11.913 -28.664 1.00 72.69 814 SER A O 1
ATOM 6285 N N . THR A 1 815 ? 18.843 12.212 -26.884 1.00 64.94 815 THR A N 1
ATOM 6286 C CA . THR A 1 815 ? 18.268 13.520 -26.523 1.00 64.94 815 THR A CA 1
ATOM 6287 C C . THR A 1 815 ? 18.433 14.535 -27.662 1.00 64.94 815 THR A C 1
ATOM 6289 O O . THR A 1 815 ? 17.525 15.323 -27.925 1.00 64.94 815 THR A O 1
ATOM 6292 N N . GLY A 1 816 ? 19.523 14.427 -28.432 1.00 67.25 816 GLY A N 1
ATOM 6293 C CA . GLY A 1 816 ? 19.766 15.212 -29.643 1.00 67.25 816 GLY A CA 1
ATOM 6294 C C . GLY A 1 816 ? 18.800 14.942 -30.809 1.00 67.25 816 GLY A C 1
ATOM 6295 O O . GLY A 1 816 ? 18.576 15.840 -31.622 1.00 67.25 816 GLY A O 1
ATOM 6296 N N . LEU A 1 817 ? 18.189 13.753 -30.917 1.00 62.16 817 LEU A N 1
ATOM 6297 C CA . LEU A 1 817 ? 17.135 13.501 -31.913 1.00 62.16 817 LEU A CA 1
ATOM 6298 C C . LEU A 1 817 ? 15.855 14.269 -31.555 1.00 62.16 817 LEU A C 1
ATOM 6300 O O . LEU A 1 817 ? 15.238 14.888 -32.419 1.00 62.16 817 LEU A O 1
ATOM 6304 N N . ILE A 1 818 ? 15.498 14.278 -30.269 1.00 63.25 818 ILE A N 1
ATOM 6305 C CA . ILE A 1 818 ? 14.319 14.984 -29.751 1.00 63.25 818 ILE A CA 1
ATOM 6306 C C . ILE A 1 818 ? 14.500 16.496 -29.899 1.00 63.25 818 ILE A C 1
ATOM 6308 O O . ILE A 1 818 ? 13.589 17.171 -30.373 1.00 63.25 818 ILE A O 1
ATOM 6312 N N . GLN A 1 819 ? 15.691 17.026 -29.595 1.00 55.16 819 GLN A N 1
ATOM 6313 C CA . GLN A 1 819 ? 16.023 18.433 -29.851 1.00 55.16 819 GLN A CA 1
ATOM 6314 C C . GLN A 1 819 ? 15.851 18.799 -31.336 1.00 55.16 819 GLN A C 1
ATOM 6316 O O . GLN A 1 819 ? 15.184 19.785 -31.637 1.00 55.16 819 GLN A O 1
ATOM 6321 N N . LYS A 1 820 ? 16.340 17.972 -32.273 1.00 61.44 820 LYS A N 1
ATOM 6322 C CA . LYS A 1 820 ? 16.163 18.200 -33.723 1.00 61.44 820 LYS A CA 1
ATOM 6323 C C . LYS A 1 820 ? 14.697 18.176 -34.169 1.00 61.44 820 LYS A C 1
ATOM 6325 O O . LYS A 1 820 ? 14.315 18.968 -35.028 1.00 61.44 820 LYS A O 1
ATOM 6330 N N . ILE A 1 821 ? 13.864 17.313 -33.583 1.00 67.19 821 ILE A N 1
ATOM 6331 C CA . ILE A 1 821 ? 12.415 17.296 -33.846 1.00 67.19 821 ILE A CA 1
ATOM 6332 C C . ILE A 1 821 ? 11.756 18.570 -33.294 1.00 67.19 821 ILE A C 1
ATOM 6334 O O . ILE A 1 821 ? 10.977 19.207 -34.000 1.00 67.19 821 ILE A O 1
ATOM 6338 N N . MET A 1 822 ? 12.112 18.997 -32.080 1.00 69.06 822 MET A N 1
ATOM 6339 C CA . MET A 1 822 ? 11.607 20.240 -31.482 1.00 69.06 822 MET A CA 1
ATOM 6340 C C . MET A 1 822 ? 12.039 21.489 -32.269 1.00 69.06 822 MET A C 1
ATOM 6342 O O . MET A 1 822 ? 11.243 22.412 -32.429 1.00 69.06 822 MET A O 1
ATOM 6346 N N . GLU A 1 823 ? 13.257 21.524 -32.816 1.00 59.78 823 GLU A N 1
ATOM 6347 C CA . GLU A 1 823 ? 13.696 22.583 -33.735 1.00 59.78 823 GLU A CA 1
ATOM 6348 C C . GLU A 1 823 ? 12.934 22.572 -35.063 1.00 59.78 823 GLU A C 1
ATOM 6350 O O . GLU A 1 823 ? 12.579 23.634 -35.573 1.00 59.78 823 GLU A O 1
ATOM 6355 N N . TRP A 1 824 ? 12.655 21.392 -35.623 1.00 68.31 824 TRP A N 1
ATOM 6356 C CA . TRP A 1 824 ? 11.858 21.268 -36.842 1.00 68.31 824 TRP A CA 1
ATOM 6357 C C . TRP A 1 824 ? 10.424 21.773 -36.627 1.00 68.31 824 TRP A C 1
ATOM 6359 O O . TRP A 1 824 ? 9.940 22.569 -37.428 1.00 68.31 824 TRP A O 1
ATOM 6369 N N . PHE A 1 825 ? 9.791 21.426 -35.500 1.00 68.50 825 PHE A N 1
ATOM 6370 C CA . PHE A 1 825 ? 8.495 21.988 -35.097 1.00 68.50 825 PHE A CA 1
ATOM 6371 C C . PHE A 1 825 ? 8.555 23.512 -34.897 1.00 68.50 825 PHE A C 1
ATOM 6373 O O . PHE A 1 825 ? 7.688 24.222 -35.404 1.00 68.50 825 PHE A O 1
ATOM 6380 N N . LYS A 1 826 ? 9.599 24.046 -34.242 1.00 63.69 826 LYS A N 1
ATOM 6381 C CA . LYS A 1 826 ? 9.801 25.504 -34.100 1.00 63.69 826 LYS A CA 1
ATOM 6382 C C . LYS A 1 826 ? 9.922 26.237 -35.445 1.00 63.69 826 LYS A C 1
ATOM 6384 O O . LYS A 1 826 ? 9.596 27.414 -35.503 1.00 63.69 826 LYS A O 1
ATOM 6389 N N . ARG A 1 827 ? 10.353 25.572 -36.524 1.00 69.25 827 ARG A N 1
ATOM 6390 C CA . ARG A 1 827 ? 10.418 26.140 -37.890 1.00 69.25 827 ARG A CA 1
ATOM 6391 C C . ARG A 1 827 ? 9.120 25.995 -38.700 1.00 69.25 827 ARG A C 1
ATOM 6393 O O . ARG A 1 827 ? 9.090 26.426 -39.847 1.00 69.25 827 ARG A O 1
ATOM 6400 N N . LEU A 1 828 ? 8.086 25.363 -38.140 1.00 68.12 828 LEU A N 1
ATOM 6401 C CA . LEU A 1 828 ? 6.826 25.033 -38.825 1.00 68.12 828 LEU A CA 1
ATOM 6402 C C . LEU A 1 828 ? 5.610 25.804 -38.279 1.00 68.12 828 LEU A C 1
ATOM 6404 O O . LEU A 1 828 ? 4.537 25.753 -38.875 1.00 68.12 828 LEU A O 1
ATOM 6408 N N . PHE A 1 829 ? 5.782 26.512 -37.159 1.00 62.94 829 PHE A N 1
ATOM 6409 C CA . PHE A 1 829 ? 4.743 27.288 -36.471 1.00 62.94 829 PHE A CA 1
ATOM 6410 C C . PHE A 1 829 ? 5.220 28.717 -36.130 1.00 62.94 829 PHE A C 1
ATOM 6412 O O . PHE A 1 829 ? 4.910 29.245 -35.061 1.00 62.94 829 PHE A O 1
ATOM 6419 N N . ILE A 1 830 ? 5.986 29.316 -37.051 1.00 49.38 830 ILE A N 1
ATOM 6420 C CA . ILE A 1 830 ? 6.375 30.738 -37.114 1.00 49.38 830 ILE A CA 1
ATOM 6421 C C . ILE A 1 830 ? 5.984 31.257 -38.501 1.00 49.38 830 ILE A C 1
ATOM 6423 O O . ILE A 1 830 ? 6.295 30.534 -39.475 1.00 49.38 830 ILE A O 1
#

pLDDT: mean 77.39, std 14.54, range [29.42, 97.31]

Secondary structure (DSSP, 8-state):
--SHHHHHHHHHHHHHHTTS-------GGGTTGGGB-TTS-B--EEEE-TT--HHHHHHHHHHHHHHHHHHS----EEEGGGT-SSTT----SS-EEEES-TTT-HHHHHHTT--SSTT-S--TTEEEEEEEEETTEEEEEEEESSHHHHHHHHHHHHTHHHHT--SSEEEEE----SEE-SS-SS-TTS--EEEEEETTEEEEEE-EEEEE-SS--TTS-SEEEESEE-STTEEEEEEEE-TTSSSEEEEEEE-TT-EETTEEPPP-SSPPPPEEEEEEE-STT--SEEEEEE-SS-SEEEEEEEETTPPPEEEEEESSSEEEE-S---TT--EEEEEEEEETTEEPPP---EEE---------EEESSSSS-TTS--EEEEE-TTS-EEEEE-EEEEEEE-TTS-EEEEE-SEEEEEEEEEEEE-TTS-EEEEEEEEEEEEEEEETTEE-----SSPPP--SGGGTTGGGEETTEE--EEEE-TT--HHHHHHHHHHHHHSPPP-S-S--EEEGGG----SS-EEEES-TTT-HHHHHHTTS-SSTTTT--TTEEEEEEEE-TTS-EEEEEEESSHHHHHHHHHHHHTTTTS---SSEEEEE----TT----B-SSSSS-TTS----EETTEE---EESSSSEEEEEEE-TTSSEEEEEEE-TT-EETTEEPPPP-------------------SSEE-GGG-EEPTT-EEEETTEEEEE-TTS-EEEPBPTTSB-SSGGGBTTS-EETTEE--S-SEEE-TT--EEETT-B-SSEEE-TTSSEEEPB-TT-B-SSSTTBTTS-EETTEE--HHHHHHHHHHHHTT--

Radius of gyration: 36.61 Å; chains: 1; bounding box: 90×114×110 Å

Sequence (830 aa):
MKITKQFLTIFTILFFITKLAYAQTLDLSGYPGMFVRSDGTFNAIFVVGDYAGSGEVIAMSDIIVSLQQRFGNVGTAKLASEVCPGPNQCNLNQNIISVGSSCSNAVTSRIGGNPQDCTQGLFQGQGKINLYSYNGYAHIVVKGYSDVETRAAANALVNYQQNNLRGQEHIVITSEQKCTDSDSGENIYAYGEVTDIQNGVKRLNKDECILYYDAPKPNGDYAQAVRACSGEKCKLMEQICIRSNTAASLKEVPCQNGCKDGACIKEEGVPKPPYDLLVLFTDASLKYVKLTWKNVDGEKFYIYKNKNYAQFSYIGATTQKYFNDPDMLAGGIKYGYYVTAVNPNGESAPSNYAYVNQLKETKNSCMDSDGGKNYLVYGEVDGIHPQGYPFTFKDTCCNYQLNPDGSETCTIAREAPYISEAYCDYDVGGNLIPYVETAYKCPNGCRDGVCIEQFSSEMPLNNGLELYPKPFVKDGNLNTILVVGAKAPSSDVVALTDILNSLPSVTSNIGLTKLDTEVYSLNQNIISVGSPCVNSISFKIAGNPSDCTLGLQPGQGIIKIYTSKEGYSYILVTGYSDKETRDAANVLANYRKYNLKGDKYTLYQSVPISIQSCVDSDGGKSYNFKGSVKWLNYTDTDYCIDSTTLFEFYCGIDNTRDGETYYCQYGCSDGTCVQSSQEPYNNDGSQEIISKPIECQGCLMDNNNCISFGTRFLSDNYNYYCDITKNAIKQKENKEYCQNNYECVSNNCKSGLCASICEGCLNENRVCLPIGTRTKSQYCDIDYTFKNQKLEDIGCNNNYECSTNICVDNKCISTGLIQKIMEWFKRLFI

Foldseek 3Di:
DPPVVVVVVVVVVVVVVVPPDPPPQDKLLCPPVLQADPVRAGWAAEEEFQFHFPLQLLLSLLLLQLVCLPHPQNDFHDYLCVQPVDLVRHPPVTAYEYTEWQQRHVNNCVQVVNDPDRNVPADPQKWKWFWDADPNYIYIYTYHPDSVNSSQSSVCSSVVVPNVGTDGMDMGGNPQAQKDKDPQFPAQADKIWIWGADPNDIDIDIKFWKAAAPAADPVGDRIDTDQWDADQRIWIFGWGQPPRNHDIDTDTGGQHGIDHRRHRDDDDDWFAAWEPWDWDQDDPVSFWIKIATDDDRAQKKWKWKDKPPDDIDTDDMDRDRMDIGRDGDDAPIKMKMWMWGGDPVGIYDIYPMDMDHDDDDDDDDWDKDVAFDDQADKIKIWGADPVGHIDIDTKFFFEWDQDPVRDIDTHGDQWHQWMWDKGWDADPVGHTDIDIRRTDGAPRTDGRRHGDDDPDPPDDDPPFPLCPPVLQADPQAGFEAEEEFSPFGSLQSSLSRLLVSLGGRHDDDRRSYDYLVVDPDPLTAYEYAEFVVRRVVLCVQVVNDLDRQVPADPQKWKWFWDADPNGHIYIYTYHNDSVSSSVSSNCNSVVVVDNGTGGMDMDHDPPPPDPFAWDKDVAFDDQADKIWIDTPPDIGIKDAPDFFKIKDWGQDPSRDIDIDIDGQPCGDDPRHRDDDDDDDDDDDDDDDDDPDQDPAQWAQDPPRDHDHALDWDDDPNFIWGTHPVNDTHTADEFQDFDSALSNHPQSDQDPRTHHHPAQWAQDPVRDRDHQLNDDQFWGIHNVRYTDGADEFQDFADAQSSHNCSDADPRTRHDPVVVVVVVVVVVVVPD